Protein 7KWS (pdb70)

Foldseek 3Di:
DEEEQEDLDLQRLLVQLLPFVPVVYAYEYEYPDVVCQVCVQVLHNPFDADVSVVSSVVHGYHYDHDLLVRQVVHQEYEYDHEWFQDPVVLDIRDVSVVVVQVSCCVRPLNRQYEYAYQDAQCVVVVVCVVSVHPSYKYKYQDADRRNSNVCLQAPQATEIQAPDVSSVVVVVVSVVSHNHDPGHYDYHHNNVNSVCVLVVLLVLLLLQLVLLVLLLVCVVVVHDSLVVQVVVQVPVVNHDDSRWHFLADWDRDSLRSLSSVVVVVPDDPDDSSVVSNVSRVVSNLSVLVVVVVVVWQEEEEEEQPLDPSGLDNVGNSSVVNVVSNCVPPVRRQYEYQHVSDDDQDDPNHGYDPPVVCRLVVTQAYEYRADDDVCVVSVPRYDYSGNPNPD/DEEEEEDLDLQRVLVQLLLQVDPVYAYEYEYPDVVCQVCVVVLHRPLPFAPVNVSSVPGDYHYDNDLQVRLVPHQEYEYPDDWFCDDVPTRPVVVVVNQVSCVVNDQNRQYEYAYQGAQPPQVVVCVVSVHPSYKYKYQDADALCSNVCLQAPQATETQADDVSSVVVVVSSQVRHNHPPGHYYYHHNSVNSVVVLVVLLVLLLLQLVLLVLLVVCVVVVHDSLVVQVVVQVPVVNHDDSRWHFLGDWDDPSLRSLVSVVVVVPPDPDDSSNCSNVSRVVSNLSVLVVVCVVVWQEEEEEELAQDPSHSDNVGNSVVVNVVSNCVVPVRRQYEYQYVVDPDQADVNHGYDPPVVCRLVVTQAYEGRADDPVCPVVVPRYDYSGDPRD

Secondary structure (DSSP, 8-state):
-EEEEE--SHHHHHHHHHHHTSTTSEEEEE-S-HHHHHHHHTT--SS--HHHHHHHHH---EEES-HHHHHTT-SEEEE----EEETTTTEEE-HHHHHHHHHHHHHHTTSEEEE-S---TTHHHHHHHHHT---EEE----PPTTSHHHHHHS-S-EEES--SHHHHHHHHHHHHH---SS--EEE--HHHHHHHHHHHHHHHHHHHHHHHHHHHHHHHTT--HHHHHHHHHTSTTT-SSS----S---SSHHHHHHHHHHHHSTT-SS-HHHHHHHHHHHHHHHHHHHHHHT--SEEEEE-SSSSTT----TT-HHHHHHHHHHHH-TTSEEEEE-TT--SSEETTEEE---HHHHHHH-SEEE-SS--GGGGGGGGGEE---SS---/-EEEEE--SHHHHHHHHHHHSSTT-EEEEE-S-HHHHHHHHTT--SSS--TTTHHHH----EEES-HHHHHTT-SEEEE----EE----EE-HHHHHHHHHHHHH-TTSEEEE-S---TTHHHHHHHHHT---EEE----PPTTSHHHHHHS-S-EEES--SHHHHHHHHHHHTT-S--S--EEE--HHHHHHHHHHHHHHHHHHHHHHHHHHHHHHHHT--HHHHHHHHHTSTTT-SSS----S---SSSHHHHHHHHHHHTTTSS--HHHHHHHHHHHHHHHHHHHHHHT--SEEEEE-S-SSSS-S--TT-HHHHHHHHHHHH-TTSEEEEE-TT--SSEETTEEE---HHHHHHH-SEEE-SS--HHHHTTGGGEE---SS--

GO terms:
  GO:0051287 NAD binding (F, IDA)
  GO:0042802 identical protein binding (F, IDA)
  GO:0042803 protein homodimerization activity (F, IDA)
  GO:0003979 UDP-glucose 6-dehydrogenase activity (F, IDA)
  GO:0006065 UDP-glucuronate biosynthetic process (P, IDA)
  GO:0045227 capsule polysaccharide biosynthetic process (P, IC)

Nearest PDB structures (foldseek):
  7kws-assembly1_A  TM=1.003E+00  e=1.351E-76  Campylobacter jejuni subsp. jejuni NCTC 11168 = ATCC 700819
  7kws-assembly1_B  TM=9.957E-01  e=3.516E-68  Campylobacter jejuni subsp. jejuni NCTC 11168 = ATCC 700819
  3pjg-assembly1_A-2  TM=9.488E-01  e=8.859E-47  Klebsiella pneumoniae
  1dli-assembly1_A-2  TM=9.525E-01  e=2.454E-44  Streptococcus pyogenes
  3pid-assembly1_A  TM=8.915E-01  e=3.495E-45  Klebsiella pneumoniae subsp. pneumoniae NTUH-K2044

Organism: Campylobacter jejuni subsp. jejuni serotype O:2 (strain ATCC 700819 / NCTC 11168) (NCBI:txid192222)

Radius of gyration: 29.58 Å; Cα contacts (8 Å, |Δi|>4): 1508; chains: 2; bounding box: 58×86×64 Å

Sequence (777 aa):
MKIVIVGIGYVGLANAILFSKNNENEVVLLDIDENKIQSINNHKSPIKDKLIEKFFVQNKLHATSNIKEAYFNADFAVIATPTDYDEQLNFFDTRSIENVLKDIKNINSKINVIIKSTVPIGYTKTIKQKFNMSNIVFSPEFLREGSALYDSLYPSRIIIGDKSVLGKTIGDLFLKNIEKKNVDIFYMDSDEAESVKLFSNTYLAMRVGFFNEVDSYARKHNLNSADIIKGISADDRIGKYYNNPSFGYGGYCLPKDTKQLLANFYNIPNSLIKAIVETNEIRKKFITQLILEKKPNILGIYRLIMKQNSDNFRNSVIIDIIKYLQEYNSNIELIIYEPLVKEKKFLNIKVENDFNVFGAKVDLIIANRFDDKLKEIKDKVFSADVFYTDMKIVIVGIGYVGLANAILFSKNNENEVVLLDIDENKIQSINNHKSPIKDKLIEKFFVQSKLHATSNIKEAYFNADFAVIATPTDYDENFFDTRSIENVLKDIKNINSKINVIIKSTVPIGYTKTIKQKFNMSNIVFSPEFLREGSALYDSLYPSRIIIGDKSVLGKTIGDLFLKNIEKKNVDIFYMDSDEAESVKLFSNTYLAMRVGFFNEVDSYARKHNLNSADIIKGISADDRIGKYYNNPSFGYGGYCLPKDTKQLLANFYNIPNSLIKAIVETNEIRKKFITQLILEKKPNILGIYRLIMKQNSDNFRNSVIIDIIKYLQEYNSNIELIIYEPLVKEKKFLNIKVENDFNVFGAKVDLIIANRFDDKLKEIKDKVFSADVFYT

B-factor: mean 48.43, std 12.82, range [24.5, 94.55]

Structure (mmCIF, N/CA/C/O backbone):
data_7KWS
#
_entry.id   7KWS
#
_cell.length_a   43.790
_cell.length_b   148.780
_cell.length_c   62.340
_cell.angle_alpha   90.000
_cell.angle_beta   107.520
_cell.angle_gamma   90.000
#
_symmetry.space_group_name_H-M   'P 1 21 1'
#
loop_
_entity.id
_entity.type
_entity.pdbx_description
1 polymer 'UDP-glucose 6-dehydrogenase'
2 non-polymer "URIDINE-5'-DIPHOSPHATE-GLUCOSE"
3 non-polymer NICOTINAMIDE-ADENINE-DINUCLEOTIDE
4 water water
#
loop_
_atom_site.group_PDB
_atom_site.id
_atom_site.type_symbol
_atom_site.label_atom_id
_atom_site.label_alt_id
_atom_site.label_comp_id
_atom_site.label_asym_id
_atom_site.label_entity_id
_atom_site.label_seq_id
_atom_site.pdbx_PDB_ins_code
_atom_site.Cartn_x
_atom_site.Cartn_y
_atom_site.Cartn_z
_atom_site.occupancy
_atom_site.B_iso_or_equiv
_atom_site.auth_seq_id
_atom_site.auth_comp_id
_atom_site.auth_asym_id
_atom_site.auth_atom_id
_atom_site.pdbx_PDB_model_num
ATOM 1 N N . MET A 1 1 ? -5.443 -7.946 5.205 1.00 62.50 1 MET A N 1
ATOM 2 C CA . MET A 1 1 ? -6.659 -7.249 4.778 1.00 58.51 1 MET A CA 1
ATOM 3 C C . MET A 1 1 ? -6.416 -6.185 3.722 1.00 54.28 1 MET A C 1
ATOM 4 O O . MET A 1 1 ? -7.329 -5.819 2.981 1.00 56.78 1 MET A O 1
ATOM 9 N N . LYS A 1 2 ? -5.198 -5.662 3.661 1.00 51.13 2 LYS A N 1
ATOM 10 C CA . LYS A 1 2 ? -4.767 -4.856 2.523 1.00 53.20 2 LYS A CA 1
ATOM 11 C C . LYS A 1 2 ? -3.678 -5.610 1.769 1.00 50.63 2 LYS A C 1
ATOM 12 O O . LYS A 1 2 ? -2.595 -5.850 2.318 1.00 44.27 2 LYS A O 1
ATOM 18 N N . ILE A 1 3 ? -3.963 -5.948 0.509 1.00 46.54 3 ILE A N 1
ATOM 19 C CA . ILE A 1 3 ? -3.116 -6.799 -0.327 1.00 43.15 3 ILE A CA 1
ATOM 20 C C . ILE A 1 3 ? -2.660 -5.968 -1.513 1.00 40.58 3 ILE A C 1
ATOM 21 O O . ILE A 1 3 ? -3.499 -5.451 -2.263 1.00 41.55 3 ILE A O 1
ATOM 26 N N . VAL A 1 4 ? -1.349 -5.859 -1.707 1.00 39.36 4 VAL A N 1
ATOM 27 C CA . VAL A 1 4 ? -0.780 -5.185 -2.872 1.00 39.02 4 VAL A CA 1
ATOM 28 C C . VAL A 1 4 ? -0.393 -6.251 -3.894 1.00 46.30 4 VAL A C 1
ATOM 29 O O . VAL A 1 4 ? 0.289 -7.229 -3.557 1.00 38.63 4 VAL A O 1
ATOM 33 N N . ILE A 1 5 ? -0.851 -6.077 -5.135 1.00 43.28 5 ILE A N 1
ATOM 34 C CA . ILE A 1 5 ? -0.511 -6.953 -6.254 1.00 39.95 5 ILE A CA 1
ATOM 35 C C . ILE A 1 5 ? 0.388 -6.159 -7.182 1.00 41.96 5 ILE A C 1
ATOM 36 O O . ILE A 1 5 ? -0.022 -5.118 -7.712 1.00 45.27 5 ILE A O 1
ATOM 41 N N . VAL A 1 6 ? 1.612 -6.630 -7.372 1.00 35.82 6 VAL A N 1
ATOM 42 C CA . VAL A 1 6 ? 2.611 -5.902 -8.146 1.00 37.47 6 VAL A CA 1
ATOM 43 C C . VAL A 1 6 ? 2.741 -6.567 -9.517 1.00 44.81 6 VAL A C 1
ATOM 44 O O . VAL A 1 6 ? 3.158 -7.732 -9.621 1.00 38.99 6 VAL A O 1
ATOM 48 N N . GLY A 1 7 ? 2.370 -5.830 -10.568 1.00 44.35 7 GLY A N 1
ATOM 49 C CA . GLY A 1 7 ? 2.346 -6.375 -11.913 1.00 43.05 7 GLY A CA 1
ATOM 50 C C . GLY A 1 7 ? 0.926 -6.541 -12.410 1.00 43.91 7 GLY A C 1
ATOM 51 O O . GLY A 1 7 ? 0.210 -7.427 -11.947 1.00 44.03 7 GLY A O 1
ATOM 52 N N . ILE A 1 8 ? 0.485 -5.681 -13.323 1.00 45.89 8 ILE A N 1
ATOM 53 C CA . ILE A 1 8 ? -0.857 -5.836 -13.874 1.00 50.58 8 ILE A CA 1
ATOM 54 C C . ILE A 1 8 ? -0.748 -6.677 -15.140 1.00 54.01 8 ILE A C 1
ATOM 55 O O . ILE A 1 8 ? -0.930 -6.174 -16.255 1.00 50.34 8 ILE A O 1
ATOM 60 N N . GLY A 1 9 ? -0.424 -7.961 -14.977 1.00 47.67 9 GLY A N 1
ATOM 61 C CA . GLY A 1 9 ? -0.330 -8.864 -16.104 1.00 48.18 9 GLY A CA 1
ATOM 62 C C . GLY A 1 9 ? -1.364 -9.957 -15.986 1.00 46.72 9 GLY A C 1
ATOM 63 O O . GLY A 1 9 ? -2.352 -9.786 -15.269 1.00 47.10 9 GLY A O 1
ATOM 64 N N . TYR A 1 10 ? -1.153 -11.080 -16.679 1.00 46.05 10 TYR A N 1
ATOM 65 C CA . TYR A 1 10 ? -2.069 -12.209 -16.550 1.00 51.15 10 TYR A CA 1
ATOM 66 C C . TYR A 1 10 ? -2.105 -12.743 -15.120 1.00 47.05 10 TYR A C 1
ATOM 67 O O . TYR A 1 10 ? -3.180 -13.063 -14.596 1.00 49.80 10 TYR A O 1
ATOM 76 N N . VAL A 1 11 ? -0.945 -12.872 -14.475 1.00 49.36 11 VAL A N 1
ATOM 77 C CA . VAL A 1 11 ? -0.938 -13.413 -13.111 1.00 46.94 11 VAL A CA 1
ATOM 78 C C . VAL A 1 11 ? -1.417 -12.369 -12.114 1.00 43.83 11 VAL A C 1
ATOM 79 O O . VAL A 1 11 ? -2.234 -12.662 -11.238 1.00 45.14 11 VAL A O 1
ATOM 83 N N . GLY A 1 12 ? -0.934 -11.136 -12.239 1.00 41.37 12 GLY A N 1
ATOM 84 C CA . GLY A 1 12 ? -1.323 -10.112 -11.285 1.00 47.10 12 GLY A CA 1
ATOM 85 C C . GLY A 1 12 ? -2.818 -9.862 -11.285 1.00 48.61 12 GLY A C 1
ATOM 86 O O . GLY A 1 12 ? -3.468 -9.889 -10.237 1.00 42.00 12 GLY A O 1
ATOM 87 N N . LEU A 1 13 ? -3.386 -9.631 -12.473 1.00 49.14 13 LEU A N 1
ATOM 88 C CA . LEU A 1 13 ? -4.807 -9.315 -12.568 1.00 49.43 13 LEU A CA 1
ATOM 89 C C . LEU A 1 13 ? -5.660 -10.440 -12.011 1.00 47.63 13 LEU A C 1
ATOM 90 O O . LEU A 1 13 ? -6.613 -10.196 -11.260 1.00 50.14 13 LEU A O 1
ATOM 95 N N . ALA A 1 14 ? -5.326 -11.682 -12.353 1.00 43.82 14 ALA A N 1
ATOM 96 C CA . ALA A 1 14 ? -6.098 -12.813 -11.854 1.00 49.34 14 ALA A CA 1
ATOM 97 C C . ALA A 1 14 ? -6.070 -12.864 -10.331 1.00 45.31 14 ALA A C 1
ATOM 98 O O . ALA A 1 14 ? -7.105 -13.052 -9.685 1.00 46.44 14 ALA A O 1
ATOM 100 N N . ASN A 1 15 ? -4.889 -12.686 -9.742 1.00 43.94 15 ASN A N 1
ATOM 101 C CA . ASN A 1 15 ? -4.790 -12.691 -8.287 1.00 47.82 15 ASN A CA 1
ATOM 102 C C . ASN A 1 15 ? -5.505 -11.486 -7.680 1.00 47.04 15 ASN A C 1
ATOM 103 O O . ASN A 1 15 ? -6.204 -11.619 -6.670 1.00 46.59 15 ASN A O 1
ATOM 108 N N . ALA A 1 16 ? -5.363 -10.308 -8.301 1.00 44.76 16 ALA A N 1
ATOM 109 C CA . ALA A 1 16 ? -6.012 -9.109 -7.775 1.00 47.65 16 ALA A CA 1
ATOM 110 C C . ALA A 1 16 ? -7.523 -9.277 -7.710 1.00 50.59 16 ALA A C 1
ATOM 111 O O . ALA A 1 16 ? -8.151 -8.917 -6.710 1.00 51.68 16 ALA A O 1
ATOM 113 N N . ILE A 1 17 ? -8.125 -9.830 -8.762 1.00 52.94 17 ILE A N 1
ATOM 114 C CA . ILE A 1 17 ? -9.556 -10.103 -8.716 1.00 56.62 17 ILE A CA 1
ATOM 115 C C . ILE A 1 17 ? -9.861 -11.200 -7.703 1.00 53.60 17 ILE A C 1
ATOM 116 O O . ILE A 1 17 ? -10.840 -11.115 -6.950 1.00 54.36 17 ILE A O 1
ATOM 121 N N . LEU A 1 18 ? -9.044 -12.256 -7.683 1.00 50.54 18 LEU A N 1
ATOM 122 C CA . LEU A 1 18 ? -9.221 -13.319 -6.699 1.00 49.85 18 LEU A CA 1
ATOM 123 C C . LEU A 1 18 ? -9.394 -12.763 -5.289 1.00 53.39 18 LEU A C 1
ATOM 124 O O . LEU A 1 18 ? -10.232 -13.246 -4.520 1.00 53.36 18 LEU A O 1
ATOM 129 N N . PHE A 1 19 ? -8.633 -11.730 -4.940 1.00 46.90 19 PHE A N 1
ATOM 130 C CA . PHE A 1 19 ? -8.727 -11.175 -3.597 1.00 55.62 19 PHE A CA 1
ATOM 131 C C . PHE A 1 19 ? -9.782 -10.077 -3.445 1.00 58.90 19 PHE A C 1
ATOM 132 O O . PHE A 1 19 ? -10.308 -9.910 -2.344 1.00 59.25 19 PHE A O 1
ATOM 140 N N . SER A 1 20 ? -10.129 -9.323 -4.495 1.00 56.89 20 SER A N 1
ATOM 141 C CA . SER A 1 20 ? -11.047 -8.205 -4.290 1.00 58.56 20 SER A CA 1
ATOM 142 C C . SER A 1 20 ? -12.512 -8.608 -4.335 1.00 65.07 20 SER A C 1
ATOM 143 O O . SER A 1 20 ? -13.364 -7.829 -3.890 1.00 67.12 20 SER A O 1
ATOM 146 N N . LYS A 1 21 ? -12.830 -9.771 -4.916 1.00 65.43 21 LYS A N 1
ATOM 147 C CA . LYS A 1 21 ? -14.198 -10.271 -4.860 1.00 68.24 21 LYS A CA 1
ATOM 148 C C . LYS A 1 21 ? -14.692 -10.318 -3.424 1.00 67.50 21 LYS A C 1
ATOM 149 O O . LYS A 1 21 ? -15.890 -10.177 -3.158 1.00 73.42 21 LYS A O 1
ATOM 155 N N . ASN A 1 22 ? -13.782 -10.507 -2.488 1.00 66.00 22 ASN A N 1
ATOM 156 C CA . ASN A 1 22 ? -14.131 -10.618 -1.083 1.00 69.94 22 ASN A CA 1
ATOM 157 C C . ASN A 1 22 ? -14.032 -9.213 -0.505 1.00 72.12 22 ASN A C 1
ATOM 158 O O . ASN A 1 22 ? -12.936 -8.698 -0.261 1.00 69.90 22 ASN A O 1
ATOM 163 N N . ASN A 1 23 ? -15.194 -8.582 -0.313 1.00 73.87 23 ASN A N 1
ATOM 164 C CA . ASN A 1 23 ? -15.262 -7.148 -0.055 1.00 77.18 23 ASN A CA 1
ATOM 165 C C . ASN A 1 23 ? -14.617 -6.733 1.258 1.00 74.13 23 ASN A C 1
ATOM 166 O O . ASN A 1 23 ? -14.508 -5.529 1.510 1.00 74.31 23 ASN A O 1
ATOM 171 N N . GLU A 1 24 ? -14.185 -7.677 2.095 1.00 70.97 24 GLU A N 1
ATOM 172 C CA . GLU A 1 24 ? -13.434 -7.280 3.278 1.00 73.05 24 GLU A CA 1
ATOM 173 C C . GLU A 1 24 ? -11.954 -7.055 2.987 1.00 70.72 24 GLU A C 1
ATOM 174 O O . GLU A 1 24 ? -11.244 -6.534 3.854 1.00 71.97 24 GLU A O 1
ATOM 180 N N . ASN A 1 25 ? -11.470 -7.414 1.799 1.00 64.72 25 ASN A N 1
ATOM 181 C CA . ASN A 1 25 ? -10.097 -7.116 1.419 1.00 59.56 25 ASN A CA 1
ATOM 182 C C . ASN A 1 25 ? -10.024 -5.799 0.663 1.00 61.56 25 ASN A C 1
ATOM 183 O O . ASN A 1 25 ? -10.871 -5.508 -0.189 1.00 63.20 25 ASN A O 1
ATOM 188 N N . GLU A 1 26 ? -9.000 -5.006 0.971 1.00 57.35 26 GLU A N 1
ATOM 189 C CA . GLU A 1 26 ? -8.636 -3.852 0.159 1.00 55.42 26 GLU A CA 1
ATOM 190 C C . GLU A 1 26 ? -7.481 -4.254 -0.752 1.00 55.88 26 GLU A C 1
ATOM 191 O O . GLU A 1 26 ? -6.416 -4.655 -0.268 1.00 55.30 26 GLU A O 1
ATOM 197 N N . VAL A 1 27 ? -7.682 -4.133 -2.060 1.00 52.46 27 VAL A N 1
ATOM 198 C CA . VAL A 1 27 ? -6.764 -4.687 -3.046 1.00 50.75 27 VAL A CA 1
ATOM 199 C C . VAL A 1 27 ? -6.260 -3.565 -3.936 1.00 47.11 27 VAL A C 1
ATOM 200 O O . VAL A 1 27 ? -7.058 -2.853 -4.560 1.00 54.98 27 VAL A O 1
ATOM 204 N N . VAL A 1 28 ? -4.943 -3.417 -4.015 1.00 42.02 28 VAL A N 1
ATOM 205 C CA . VAL A 1 28 ? -4.323 -2.397 -4.848 1.00 51.36 28 VAL A CA 1
ATOM 206 C C . VAL A 1 28 ? -3.381 -3.079 -5.820 1.00 50.66 28 VAL A C 1
ATOM 207 O O . VAL A 1 28 ? -2.493 -3.830 -5.399 1.00 47.07 28 VAL A O 1
ATOM 211 N N . LEU A 1 29 ? -3.575 -2.808 -7.113 1.00 47.94 29 LEU A N 1
ATOM 212 C CA . LEU A 1 29 ? -2.641 -3.198 -8.155 1.00 48.65 29 LEU A CA 1
ATOM 213 C C . LEU A 1 29 ? -1.614 -2.094 -8.353 1.00 47.40 29 LEU A C 1
ATOM 214 O O . LEU A 1 29 ? -1.970 -0.918 -8.453 1.00 49.15 29 LEU A O 1
ATOM 219 N N . LEU A 1 30 ? -0.347 -2.478 -8.443 1.00 45.84 30 LEU A N 1
ATOM 220 C CA . LEU A 1 30 ? 0.755 -1.536 -8.550 1.00 41.82 30 LEU A CA 1
ATOM 221 C C . LEU A 1 30 ? 1.571 -1.888 -9.782 1.00 44.48 30 LEU A C 1
ATOM 222 O O . LEU A 1 30 ? 1.933 -3.053 -9.970 1.00 40.83 30 LEU A O 1
ATOM 227 N N . ASP A 1 31 ? 1.855 -0.887 -10.617 1.00 46.25 31 ASP A N 1
ATOM 228 C CA . ASP A 1 31 ? 2.519 -1.126 -11.891 1.00 47.44 31 ASP A CA 1
ATOM 229 C C . ASP A 1 31 ? 3.321 0.105 -12.284 1.00 47.28 31 ASP A C 1
ATOM 230 O O . ASP A 1 31 ? 3.140 1.196 -11.735 1.00 53.14 31 ASP A O 1
ATOM 235 N N . ILE A 1 32 ? 4.237 -0.094 -13.234 1.00 46.40 32 ILE A N 1
ATOM 236 C CA . ILE A 1 32 ? 5.000 1.013 -13.805 1.00 51.09 32 ILE A CA 1
ATOM 237 C C . ILE A 1 32 ? 4.376 1.526 -15.103 1.00 55.73 32 ILE A C 1
ATOM 238 O O . ILE A 1 32 ? 4.781 2.590 -15.600 1.00 55.53 32 ILE A O 1
ATOM 243 N N . ASP A 1 33 ? 3.385 0.818 -15.648 1.00 50.95 33 ASP A N 1
ATOM 244 C CA . ASP A 1 33 ? 2.766 1.130 -16.938 1.00 59.49 33 ASP A CA 1
ATOM 245 C C . ASP A 1 33 ? 1.476 1.911 -16.683 1.00 60.75 33 ASP A C 1
ATOM 246 O O . ASP A 1 33 ? 0.444 1.332 -16.333 1.00 60.62 33 ASP A O 1
ATOM 251 N N . GLU A 1 34 ? 1.537 3.235 -16.874 1.00 62.13 34 GLU A N 1
ATOM 252 C CA . GLU A 1 34 ? 0.384 4.084 -16.584 1.00 62.90 34 GLU A CA 1
ATOM 253 C C . GLU A 1 34 ? -0.814 3.752 -17.468 1.00 66.55 34 GLU A C 1
ATOM 254 O O . GLU A 1 34 ? -1.961 4.010 -17.078 1.00 64.71 34 GLU A O 1
ATOM 260 N N . ASN A 1 35 ? -0.575 3.182 -18.654 1.00 66.71 35 ASN A N 1
ATOM 261 C CA . ASN A 1 35 ? -1.680 2.755 -19.506 1.00 65.43 35 ASN A CA 1
ATOM 262 C C . ASN A 1 35 ? -2.507 1.676 -18.822 1.00 66.40 35 ASN A C 1
ATOM 263 O O . ASN A 1 35 ? -3.742 1.751 -18.780 1.00 65.79 35 ASN A O 1
ATOM 268 N N . LYS A 1 36 ? -1.835 0.661 -18.276 1.00 64.07 36 LYS A N 1
ATOM 269 C CA . LYS A 1 36 ? -2.550 -0.419 -17.608 1.00 64.88 36 LYS A CA 1
ATOM 270 C C . LYS A 1 36 ? -3.211 0.068 -16.321 1.00 59.23 36 LYS A C 1
ATOM 271 O O . LYS A 1 36 ? -4.321 -0.359 -15.982 1.00 59.98 36 LYS A O 1
ATOM 277 N N . ILE A 1 37 ? -2.553 0.969 -15.596 1.00 58.85 37 ILE A N 1
ATOM 278 C CA . ILE A 1 37 ? -3.171 1.543 -14.403 1.00 61.02 37 ILE A CA 1
ATOM 279 C C . ILE A 1 37 ? -4.437 2.301 -14.782 1.00 62.58 37 ILE A C 1
ATOM 280 O O . ILE A 1 37 ? -5.512 2.078 -14.207 1.00 59.87 37 ILE A O 1
ATOM 285 N N . GLN A 1 38 ? -4.331 3.184 -15.783 1.00 63.01 38 GLN A N 1
ATOM 286 C CA . GLN A 1 38 ? -5.492 3.906 -16.298 1.00 61.40 38 GLN A CA 1
ATOM 287 C C . GLN A 1 38 ? -6.645 2.963 -16.615 1.00 63.27 38 GLN A C 1
ATOM 288 O O . GLN A 1 38 ? -7.781 3.180 -16.179 1.00 66.25 38 GLN A O 1
ATOM 294 N N . SER A 1 39 ? -6.367 1.909 -17.383 1.00 63.29 39 SER A N 1
ATOM 295 C CA . SER A 1 39 ? -7.421 0.978 -17.772 1.00 66.37 39 SER A CA 1
ATOM 296 C C . SER A 1 39 ? -8.101 0.371 -16.551 1.00 66.43 39 SER A C 1
ATOM 297 O O . SER A 1 39 ? -9.334 0.344 -16.462 1.00 63.56 39 SER A O 1
ATOM 300 N N . ILE A 1 40 ? -7.306 -0.117 -15.591 1.00 67.03 40 ILE A N 1
ATOM 301 C CA . ILE A 1 40 ? -7.875 -0.729 -14.393 1.00 58.64 40 ILE A CA 1
ATOM 302 C C . ILE A 1 40 ? -8.769 0.264 -13.666 1.00 62.58 40 ILE A C 1
ATOM 303 O O . ILE A 1 40 ? -9.896 -0.056 -13.266 1.00 63.61 40 ILE A O 1
ATOM 308 N N . ASN A 1 41 ? -8.266 1.483 -13.469 1.00 58.62 41 ASN A N 1
ATOM 309 C CA . ASN A 1 41 ? -9.020 2.482 -12.726 1.00 64.74 41 ASN A CA 1
ATOM 310 C C . ASN A 1 41 ? -10.316 2.848 -13.431 1.00 68.61 41 ASN A C 1
ATOM 311 O O . ASN A 1 41 ? -11.319 3.136 -12.766 1.00 70.65 41 ASN A O 1
ATOM 316 N N . ASN A 1 42 ? -10.330 2.806 -14.765 1.00 64.81 42 ASN A N 1
ATOM 317 C CA . ASN A 1 42 ? -11.554 3.009 -15.529 1.00 69.60 42 ASN A CA 1
ATOM 318 C C . ASN A 1 42 ? -12.418 1.765 -15.590 1.00 70.88 42 ASN A C 1
ATOM 319 O O . ASN A 1 42 ? -13.277 1.676 -16.476 1.00 67.88 42 ASN A O 1
ATOM 324 N N . HIS A 1 43 ? -12.205 0.816 -14.676 1.00 66.13 43 HIS A N 1
ATOM 325 C CA . HIS A 1 43 ? -12.977 -0.424 -14.625 1.00 72.38 43 HIS A CA 1
ATOM 326 C C . HIS A 1 43 ? -12.913 -1.152 -15.960 1.00 70.82 43 HIS A C 1
ATOM 327 O O . HIS A 1 43 ? -13.908 -1.672 -16.465 1.00 74.70 43 HIS A O 1
ATOM 334 N N . LYS A 1 44 ? -11.712 -1.189 -16.523 1.00 72.73 44 LYS A N 1
ATOM 335 C CA . LYS A 1 44 ? -11.436 -1.726 -17.850 1.00 70.79 44 LYS A CA 1
ATOM 336 C C . LYS A 1 44 ? -10.360 -2.798 -17.728 1.00 69.31 44 LYS A C 1
ATOM 337 O O . LYS A 1 44 ? -9.205 -2.484 -17.422 1.00 67.77 44 LYS A O 1
ATOM 343 N N . SER A 1 45 ? -10.726 -4.048 -17.985 1.00 71.36 45 SER A N 1
ATOM 344 C CA . SER A 1 45 ? -9.754 -5.136 -18.003 1.00 68.81 45 SER A CA 1
ATOM 345 C C . SER A 1 45 ? -8.772 -4.954 -19.154 1.00 72.41 45 SER A C 1
ATOM 346 O O . SER A 1 45 ? -9.175 -5.082 -20.320 1.00 71.60 45 SER A O 1
ATOM 349 N N . PRO A 1 46 ? -7.491 -4.674 -18.891 1.00 71.98 46 PRO A N 1
ATOM 350 C CA . PRO A 1 46 ? -6.546 -4.450 -19.994 1.00 68.07 46 PRO A CA 1
ATOM 351 C C . PRO A 1 46 ? -6.243 -5.701 -20.783 1.00 70.46 46 PRO A C 1
ATOM 352 O O . PRO A 1 46 ? -5.525 -5.611 -21.786 1.00 71.12 46 PRO A O 1
ATOM 356 N N . ILE A 1 47 ? -6.749 -6.859 -20.352 1.00 71.01 47 ILE A N 1
ATOM 357 C CA . ILE A 1 47 ? -6.605 -8.126 -21.052 1.00 75.33 47 ILE A CA 1
ATOM 358 C C . ILE A 1 47 ? -8.000 -8.747 -21.162 1.00 78.02 47 ILE A C 1
ATOM 359 O O . ILE A 1 47 ? -8.979 -8.220 -20.633 1.00 76.30 47 ILE A O 1
ATOM 364 N N . LYS A 1 48 ? -8.091 -9.869 -21.878 1.00 79.28 48 LYS A N 1
ATOM 365 C CA . LYS A 1 48 ? -9.349 -10.575 -22.078 1.00 76.92 48 LYS A CA 1
ATOM 366 C C . LYS A 1 48 ? -9.295 -11.950 -21.424 1.00 81.92 48 LYS A C 1
ATOM 367 O O . LYS A 1 48 ? -8.349 -12.718 -21.640 1.00 79.77 48 LYS A O 1
ATOM 373 N N . ASP A 1 49 ? -10.323 -12.247 -20.630 1.00 83.20 49 ASP A N 1
ATOM 374 C CA . ASP A 1 49 ? -10.476 -13.510 -19.918 1.00 78.55 49 ASP A CA 1
ATOM 375 C C . ASP A 1 49 ? -11.952 -13.636 -19.573 1.00 81.35 49 ASP A C 1
ATOM 376 O O . ASP A 1 49 ? -12.544 -12.687 -19.048 1.00 80.80 49 ASP A O 1
ATOM 381 N N . LYS A 1 50 ? -12.541 -14.796 -19.878 1.00 82.28 50 LYS A N 1
ATOM 382 C CA . LYS A 1 50 ? -13.983 -14.983 -19.730 1.00 82.57 50 LYS A CA 1
ATOM 383 C C . LYS A 1 50 ? -14.460 -14.620 -18.324 1.00 80.82 50 LYS A C 1
ATOM 384 O O . LYS A 1 50 ? -15.294 -13.725 -18.146 1.00 79.41 50 LYS A O 1
ATOM 390 N N . LEU A 1 51 ? -13.926 -15.300 -17.304 1.00 76.25 51 LEU A N 1
ATOM 391 C CA . LEU A 1 51 ? -14.366 -15.027 -15.938 1.00 77.02 51 LEU A CA 1
ATOM 392 C C . LEU A 1 51 ? -13.896 -13.661 -15.451 1.00 78.02 51 LEU A C 1
ATOM 393 O O . LEU A 1 51 ? -14.566 -13.040 -14.616 1.00 80.47 51 LEU A O 1
ATOM 398 N N . ILE A 1 52 ? -12.756 -13.175 -15.954 1.00 78.20 52 ILE A N 1
ATOM 399 C CA . ILE A 1 52 ? -12.287 -11.845 -15.574 1.00 77.77 52 ILE A CA 1
ATOM 400 C C . ILE A 1 52 ? -13.236 -10.777 -16.095 1.00 78.67 52 ILE A C 1
ATOM 401 O O . ILE A 1 52 ? -13.567 -9.820 -15.384 1.00 80.58 52 ILE A O 1
ATOM 406 N N . GLU A 1 53 ? -13.667 -10.905 -17.352 1.00 78.90 53 GLU A N 1
ATOM 407 C CA . GLU A 1 53 ? -14.614 -9.942 -17.902 1.00 80.61 53 GLU A CA 1
ATOM 408 C C . GLU A 1 53 ? -15.921 -9.974 -17.126 1.00 79.24 53 GLU A C 1
ATOM 409 O O . GLU A 1 53 ? -16.489 -8.923 -16.809 1.00 76.36 53 GLU A O 1
ATOM 415 N N . LYS A 1 54 ? -16.392 -11.179 -16.787 1.00 79.52 54 LYS A N 1
ATOM 416 C CA . LYS A 1 54 ? -17.624 -11.320 -16.017 1.00 80.88 54 LYS A CA 1
ATOM 417 C C . LYS A 1 54 ? -17.512 -10.635 -14.656 1.00 81.68 54 LYS A C 1
ATOM 418 O O . LYS A 1 54 ? -18.465 -9.993 -14.199 1.00 82.93 54 LYS A O 1
ATOM 424 N N . PHE A 1 55 ? -16.353 -10.745 -13.997 1.00 77.61 55 PHE A N 1
ATOM 425 C CA . PHE A 1 55 ? -16.164 -10.036 -12.733 1.00 81.83 55 PHE A CA 1
ATOM 426 C C . PHE A 1 55 ? -16.297 -8.528 -12.925 1.00 78.80 55 PHE A C 1
ATOM 427 O O . PHE A 1 55 ? -17.077 -7.872 -12.226 1.00 79.11 55 PHE A O 1
ATOM 435 N N . PHE A 1 56 ? -15.517 -7.960 -13.853 1.00 77.32 56 PHE A N 1
ATOM 436 C CA . PHE A 1 56 ? -15.652 -6.544 -14.187 1.00 78.96 56 PHE A CA 1
ATOM 437 C C . PHE A 1 56 ? -17.092 -6.199 -14.534 1.00 82.42 56 PHE A C 1
ATOM 438 O O . PHE A 1 56 ? -17.584 -5.115 -14.196 1.00 82.44 56 PHE A O 1
ATOM 446 N N . VAL A 1 57 ? -17.774 -7.108 -15.234 1.00 84.37 57 VAL A N 1
ATOM 447 C CA . VAL A 1 57 ? -19.202 -6.948 -15.493 1.00 83.58 57 VAL A CA 1
ATOM 448 C C . VAL A 1 57 ? -19.962 -6.847 -14.174 1.00 84.05 57 VAL A C 1
ATOM 449 O O . VAL A 1 57 ? -20.584 -5.820 -13.878 1.00 84.87 57 VAL A O 1
ATOM 453 N N . GLN A 1 58 ? -19.873 -7.885 -13.336 1.00 81.95 58 GLN A N 1
ATOM 454 C CA . GLN A 1 58 ? -20.740 -7.973 -12.160 1.00 82.72 58 GLN A CA 1
ATOM 455 C C . GLN A 1 58 ? -20.594 -6.754 -11.245 1.00 84.62 58 GLN A C 1
ATOM 456 O O . GLN A 1 58 ? -21.595 -6.152 -10.836 1.00 85.27 58 GLN A O 1
ATOM 462 N N . ASN A 1 59 ? -19.361 -6.363 -10.922 1.00 84.30 59 ASN A N 1
ATOM 463 C CA . ASN A 1 59 ? -19.139 -5.143 -10.132 1.00 85.87 59 ASN A CA 1
ATOM 464 C C . ASN A 1 59 ? -17.741 -4.549 -10.326 1.00 84.34 59 ASN A C 1
ATOM 465 O O . ASN A 1 59 ? -17.513 -3.369 -10.035 1.00 80.22 59 ASN A O 1
ATOM 470 N N . LYS A 1 62 ? -14.448 -2.286 -5.017 1.00 77.82 62 LYS A N 1
ATOM 471 C CA . LYS A 1 62 ? -13.572 -3.252 -5.671 1.00 75.18 62 LYS A CA 1
ATOM 472 C C . LYS A 1 62 ? -12.133 -2.724 -5.820 1.00 77.55 62 LYS A C 1
ATOM 473 O O . LYS A 1 62 ? -11.673 -1.885 -5.036 1.00 74.41 62 LYS A O 1
ATOM 479 N N . LEU A 1 63 ? -11.434 -3.218 -6.838 1.00 73.73 63 LEU A N 1
ATOM 480 C CA . LEU A 1 63 ? -10.004 -2.995 -6.998 1.00 72.25 63 LEU A CA 1
ATOM 481 C C . LEU A 1 63 ? -9.686 -1.585 -7.494 1.00 68.30 63 LEU A C 1
ATOM 482 O O . LEU A 1 63 ? -10.504 -0.910 -8.125 1.00 72.09 63 LEU A O 1
ATOM 487 N N . HIS A 1 64 ? -8.450 -1.167 -7.218 1.00 61.11 64 HIS A N 1
ATOM 488 C CA . HIS A 1 64 ? -7.914 0.132 -7.590 1.00 60.54 64 HIS A CA 1
ATOM 489 C C . HIS A 1 64 ? -6.444 -0.044 -7.953 1.00 56.64 64 HIS A C 1
ATOM 490 O O . HIS A 1 64 ? -5.784 -0.951 -7.450 1.00 54.35 64 HIS A O 1
ATOM 497 N N . ALA A 1 65 ? -5.927 0.797 -8.851 1.00 54.95 65 ALA A N 1
ATOM 498 C CA . ALA A 1 65 ? -4.545 0.638 -9.289 1.00 53.00 65 ALA A CA 1
ATOM 499 C C . ALA A 1 65 ? -3.788 1.955 -9.213 1.00 51.52 65 ALA A C 1
ATOM 500 O O . ALA A 1 65 ? -4.381 3.033 -9.205 1.00 54.29 65 ALA A O 1
ATOM 502 N N . THR A 1 66 ? -2.456 1.853 -9.164 1.00 51.39 66 THR A N 1
ATOM 503 C CA . THR A 1 66 ? -1.594 3.025 -9.047 1.00 46.18 66 THR A CA 1
ATOM 504 C C . THR A 1 66 ? -0.150 2.678 -9.376 1.00 46.71 66 THR A C 1
ATOM 505 O O . THR A 1 66 ? 0.223 1.512 -9.517 1.00 49.11 66 THR A O 1
ATOM 509 N N . SER A 1 67 ? 0.662 3.729 -9.485 1.00 44.61 67 SER A N 1
ATOM 510 C CA . SER A 1 67 ? 2.101 3.613 -9.642 1.00 49.42 67 SER A CA 1
ATOM 511 C C . SER A 1 67 ? 2.868 4.202 -8.468 1.00 50.29 67 SER A C 1
ATOM 512 O O . SER A 1 67 ? 4.106 4.223 -8.503 1.00 51.51 67 SER A O 1
ATOM 515 N N . ASN A 1 68 ? 2.179 4.694 -7.440 1.00 51.26 68 ASN A N 1
ATOM 516 C CA . ASN A 1 68 ? 2.824 5.307 -6.280 1.00 53.96 68 ASN A CA 1
ATOM 517 C C . ASN A 1 68 ? 3.102 4.227 -5.230 1.00 49.09 68 ASN A C 1
ATOM 518 O O . ASN A 1 68 ? 2.170 3.684 -4.623 1.00 47.37 68 ASN A O 1
ATOM 523 N N . ILE A 1 69 ? 4.384 3.931 -4.999 1.00 47.07 69 ILE A N 1
ATOM 524 C CA . ILE A 1 69 ? 4.727 2.804 -4.132 1.00 51.15 69 ILE A CA 1
ATOM 525 C C . ILE A 1 69 ? 4.391 3.113 -2.675 1.00 52.03 69 ILE A C 1
ATOM 526 O O . ILE A 1 69 ? 3.910 2.241 -1.939 1.00 49.25 69 ILE A O 1
ATOM 531 N N . LYS A 1 70 ? 4.635 4.352 -2.232 1.00 54.42 70 LYS A N 1
ATOM 532 C CA . LYS A 1 70 ? 4.286 4.727 -0.863 1.00 46.54 70 LYS A CA 1
ATOM 533 C C . LYS A 1 70 ? 2.791 4.567 -0.612 1.00 49.97 70 LYS A C 1
ATOM 534 O O . LYS A 1 70 ? 2.379 4.091 0.449 1.00 51.66 70 LYS A O 1
ATOM 540 N N . GLU A 1 71 ? 1.963 4.936 -1.588 1.00 51.84 71 GLU A N 1
ATOM 541 C CA . GLU A 1 71 ? 0.519 4.768 -1.444 1.00 54.25 71 GLU A CA 1
ATOM 542 C C . GLU A 1 71 ? 0.131 3.294 -1.400 1.00 47.67 71 GLU A C 1
ATOM 543 O O . GLU A 1 71 ? -0.669 2.873 -0.556 1.00 51.45 71 GLU A O 1
ATOM 549 N N . ALA A 1 72 ? 0.659 2.495 -2.323 1.00 46.46 72 ALA A N 1
ATOM 550 C CA . ALA A 1 72 ? 0.275 1.090 -2.351 1.00 49.34 72 ALA A CA 1
ATOM 551 C C . ALA A 1 72 ? 0.711 0.382 -1.067 1.00 46.57 72 ALA A C 1
ATOM 552 O O . ALA A 1 72 ? -0.106 -0.259 -0.395 1.00 43.88 72 ALA A O 1
ATOM 554 N N . TYR A 1 73 ? 1.984 0.543 -0.679 1.00 44.67 73 TYR A N 1
ATOM 555 C CA . TYR A 1 73 ? 2.578 -0.265 0.390 1.00 44.25 73 TYR A CA 1
ATOM 556 C C . TYR A 1 73 ? 2.212 0.203 1.788 1.00 48.69 73 TYR A C 1
ATOM 557 O O . TYR A 1 73 ? 2.347 -0.576 2.744 1.00 46.71 73 TYR A O 1
ATOM 566 N N . PHE A 1 74 ? 1.790 1.453 1.937 1.00 49.58 74 PHE A N 1
ATOM 567 C CA . PHE A 1 74 ? 1.415 1.958 3.249 1.00 48.34 74 PHE A CA 1
ATOM 568 C C . PHE A 1 74 ? 0.313 1.097 3.836 1.00 50.09 74 PHE A C 1
ATOM 569 O O . PHE A 1 74 ? -0.727 0.890 3.203 1.00 49.51 74 PHE A O 1
ATOM 577 N N . ASN A 1 75 ? 0.569 0.558 5.031 1.00 52.79 75 ASN A N 1
ATOM 578 C CA . ASN A 1 75 ? -0.380 -0.268 5.773 1.00 51.17 75 ASN A CA 1
ATOM 579 C C . ASN A 1 75 ? -0.766 -1.553 5.026 1.00 49.98 75 ASN A C 1
ATOM 580 O O . ASN A 1 75 ? -1.799 -2.169 5.325 1.00 46.36 75 ASN A O 1
ATOM 585 N N . ALA A 1 76 ? 0.049 -2.000 4.073 1.00 47.77 76 ALA A N 1
ATOM 586 C CA . ALA A 1 76 ? -0.218 -3.272 3.398 1.00 47.85 76 ALA A CA 1
ATOM 587 C C . ALA A 1 76 ? 0.137 -4.452 4.296 1.00 44.58 76 ALA A C 1
ATOM 588 O O . ALA A 1 76 ? 1.221 -4.488 4.883 1.00 44.19 76 ALA A O 1
ATOM 590 N N . ASP A 1 77 ? -0.774 -5.424 4.393 1.00 47.64 77 ASP A N 1
ATOM 591 C CA . ASP A 1 77 ? -0.470 -6.669 5.098 1.00 44.80 77 ASP A CA 1
ATOM 592 C C . ASP A 1 77 ? 0.279 -7.652 4.199 1.00 46.34 77 ASP A C 1
ATOM 593 O O . ASP A 1 77 ? 1.191 -8.349 4.662 1.00 41.37 77 ASP A O 1
ATOM 598 N N . PHE A 1 78 ? -0.087 -7.714 2.911 1.00 43.16 78 PHE A N 1
ATOM 599 C CA . PHE A 1 78 ? 0.515 -8.621 1.945 1.00 39.47 78 PHE A CA 1
ATOM 600 C C . PHE A 1 78 ? 0.868 -7.891 0.653 1.00 41.71 78 PHE A C 1
ATOM 601 O O . PHE A 1 78 ? 0.150 -6.983 0.227 1.00 41.08 78 PHE A O 1
ATOM 609 N N . ALA A 1 79 ? 1.979 -8.305 0.041 1.00 40.18 79 ALA A N 1
ATOM 610 C CA . ALA A 1 79 ? 2.367 -7.931 -1.309 1.00 36.93 79 ALA A CA 1
ATOM 611 C C . ALA A 1 79 ? 2.590 -9.202 -2.114 1.00 40.42 79 ALA A C 1
ATOM 612 O O . ALA A 1 79 ? 3.335 -10.090 -1.685 1.00 41.64 79 ALA A O 1
ATOM 614 N N . VAL A 1 80 ? 1.928 -9.300 -3.265 1.00 40.79 80 VAL A N 1
ATOM 615 C CA . VAL A 1 80 ? 2.097 -10.408 -4.199 1.00 36.92 80 VAL A CA 1
ATOM 616 C C . VAL A 1 80 ? 2.895 -9.893 -5.387 1.00 38.73 80 VAL A C 1
ATOM 617 O O . VAL A 1 80 ? 2.456 -8.966 -6.074 1.00 39.50 80 VAL A O 1
ATOM 621 N N . ILE A 1 81 ? 4.063 -10.479 -5.626 1.00 33.51 81 ILE A N 1
ATOM 622 C CA . ILE A 1 81 ? 4.944 -10.048 -6.705 1.00 35.38 81 ILE A CA 1
ATOM 623 C C . ILE A 1 81 ? 4.603 -10.876 -7.947 1.00 39.81 81 ILE A C 1
ATOM 624 O O . ILE A 1 81 ? 4.755 -12.108 -7.958 1.00 35.68 81 ILE A O 1
ATOM 629 N N . ALA A 1 82 ? 4.093 -10.198 -8.980 1.00 39.98 82 ALA A N 1
ATOM 630 C CA . ALA A 1 82 ? 3.752 -10.810 -10.262 1.00 41.90 82 ALA A CA 1
ATOM 631 C C . ALA A 1 82 ? 4.450 -10.098 -11.404 1.00 42.34 82 ALA A C 1
ATOM 632 O O . ALA A 1 82 ? 3.896 -9.965 -12.488 1.00 44.81 82 ALA A O 1
ATOM 634 N N . THR A 1 83 ? 5.647 -9.606 -11.170 1.00 43.47 83 THR A N 1
ATOM 635 C CA . THR A 1 83 ? 6.367 -8.902 -12.210 1.00 43.45 83 THR A CA 1
ATOM 636 C C . THR A 1 83 ? 6.996 -9.908 -13.167 1.00 43.75 83 THR A C 1
ATOM 637 O O . THR A 1 83 ? 7.001 -11.116 -12.904 1.00 44.29 83 THR A O 1
ATOM 641 N N . PRO A 1 84 ? 7.518 -9.461 -14.312 1.00 43.16 84 PRO A N 1
ATOM 642 C CA . PRO A 1 84 ? 7.996 -10.433 -15.299 1.00 46.98 84 PRO A CA 1
ATOM 643 C C . PRO A 1 84 ? 9.370 -10.962 -14.946 1.00 46.03 84 PRO A C 1
ATOM 644 O O . PRO A 1 84 ? 10.266 -10.220 -14.533 1.00 45.09 84 PRO A O 1
ATOM 648 N N . THR A 1 85 ? 9.527 -12.264 -15.125 1.00 43.14 85 THR A N 1
ATOM 649 C CA . THR A 1 85 ? 10.828 -12.905 -15.110 1.00 45.96 85 THR A CA 1
ATOM 650 C C . THR A 1 85 ? 11.070 -13.442 -16.505 1.00 53.10 85 THR A C 1
ATOM 651 O O . THR A 1 85 ? 10.186 -14.068 -17.096 1.00 55.57 85 THR A O 1
ATOM 655 N N . ASP A 1 86 ? 12.235 -13.152 -17.050 1.00 53.35 86 ASP A N 1
ATOM 656 C CA . ASP A 1 86 ? 12.555 -13.567 -18.401 1.00 55.86 86 ASP A CA 1
ATOM 657 C C . ASP A 1 86 ? 13.802 -14.430 -18.372 1.00 54.17 86 ASP A C 1
ATOM 658 O O . ASP A 1 86 ? 14.671 -14.268 -17.510 1.00 49.61 86 ASP A O 1
ATOM 663 N N . TYR A 1 87 ? 13.862 -15.380 -19.292 1.00 50.64 87 TYR A N 1
ATOM 664 C CA . TYR A 1 87 ? 15.128 -15.992 -19.648 1.00 57.97 87 TYR A CA 1
ATOM 665 C C . TYR A 1 87 ? 15.646 -15.230 -20.855 1.00 59.29 87 TYR A C 1
ATOM 666 O O . TYR A 1 87 ? 14.941 -15.117 -21.861 1.00 59.31 87 TYR A O 1
ATOM 675 N N . ASP A 1 88 ? 16.844 -14.668 -20.749 1.00 64.88 88 ASP A N 1
ATOM 676 C CA . ASP A 1 88 ? 17.446 -13.990 -21.888 1.00 70.62 88 ASP A CA 1
ATOM 677 C C . ASP A 1 88 ? 18.601 -14.832 -22.406 1.00 72.83 88 ASP A C 1
ATOM 678 O O . ASP A 1 88 ? 19.541 -15.142 -21.659 1.00 72.00 88 ASP A O 1
ATOM 683 N N . GLU A 1 89 ? 18.500 -15.207 -23.685 1.00 76.67 89 GLU A N 1
ATOM 684 C CA . GLU A 1 89 ? 19.462 -16.102 -24.322 1.00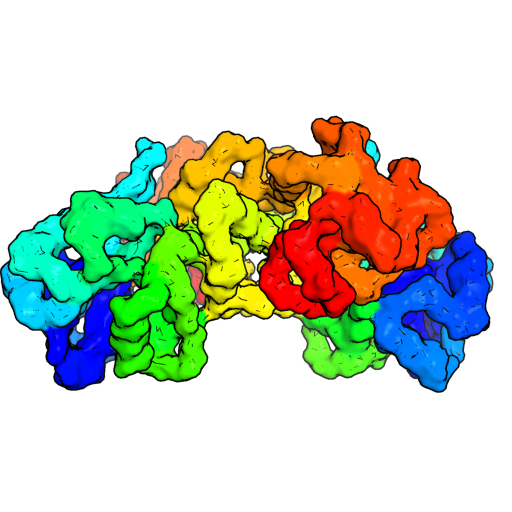 80.39 89 GLU A CA 1
ATOM 685 C C . GLU A 1 89 ? 20.880 -15.580 -24.174 1.00 79.79 89 GLU A C 1
ATOM 686 O O . GLU A 1 89 ? 21.803 -16.329 -23.830 1.00 80.36 89 GLU A O 1
ATOM 692 N N . GLN A 1 90 ? 21.074 -14.298 -24.456 1.00 80.50 90 GLN A N 1
ATOM 693 C CA . GLN A 1 90 ? 22.352 -13.677 -24.174 1.00 79.08 90 GLN A CA 1
ATOM 694 C C . GLN A 1 90 ? 22.596 -13.750 -22.679 1.00 76.47 90 GLN A C 1
ATOM 695 O O . GLN A 1 90 ? 21.789 -13.249 -21.889 1.00 79.18 90 GLN A O 1
ATOM 701 N N . LEU A 1 91 ? 23.677 -14.430 -22.306 1.00 75.40 91 LEU A N 1
ATOM 702 C CA . LEU A 1 91 ? 24.217 -14.626 -20.963 1.00 74.90 91 LEU A CA 1
ATOM 703 C C . LEU A 1 91 ? 23.564 -15.844 -20.301 1.00 77.20 91 LEU A C 1
ATOM 704 O O . LEU A 1 91 ? 23.888 -16.151 -19.143 1.00 74.16 91 LEU A O 1
ATOM 709 N N . ASN A 1 92 ? 22.648 -16.536 -20.991 1.00 76.03 92 ASN A N 1
ATOM 710 C CA . ASN A 1 92 ? 22.102 -17.832 -20.561 1.00 74.75 92 ASN A CA 1
ATOM 711 C C . ASN A 1 92 ? 21.498 -17.772 -19.162 1.00 74.63 92 ASN A C 1
ATOM 712 O O . ASN A 1 92 ? 21.442 -18.780 -18.446 1.00 69.72 92 ASN A O 1
ATOM 717 N N . PHE A 1 93 ? 21.028 -16.595 -18.768 1.00 71.02 93 PHE A N 1
ATOM 718 C CA . PHE A 1 93 ? 20.547 -16.382 -17.416 1.00 70.82 93 PHE A CA 1
ATOM 719 C C . PHE A 1 93 ? 19.064 -16.036 -17.407 1.00 63.52 93 PHE A C 1
ATOM 720 O O . PHE A 1 93 ? 18.509 -15.517 -18.378 1.00 64.73 93 PHE A O 1
ATOM 728 N N . PHE A 1 94 ? 18.437 -16.350 -16.282 1.00 61.14 94 PHE A N 1
ATOM 729 C CA . PHE A 1 94 ? 17.082 -15.929 -15.981 1.00 55.60 94 PHE A CA 1
ATOM 730 C C . PHE A 1 94 ? 17.149 -14.520 -15.396 1.00 53.62 94 PHE A C 1
ATOM 731 O O . PHE A 1 94 ? 18.045 -14.215 -14.611 1.00 52.57 94 PHE A O 1
ATOM 739 N N . ASP A 1 95 ? 16.218 -13.657 -15.785 1.00 53.15 95 ASP A N 1
ATOM 740 C CA . ASP A 1 95 ? 16.243 -12.252 -15.384 1.00 49.48 95 ASP A CA 1
ATOM 741 C C . ASP A 1 95 ? 15.251 -12.018 -14.251 1.00 44.23 95 ASP A C 1
ATOM 742 O O . ASP A 1 95 ? 14.039 -12.153 -14.452 1.00 44.36 95 ASP A O 1
ATOM 747 N N . THR A 1 96 ? 15.760 -11.632 -13.074 1.00 43.78 96 THR A N 1
ATOM 748 C CA . THR A 1 96 ? 14.922 -11.412 -11.898 1.00 40.85 96 THR A CA 1
ATOM 749 C C . THR A 1 96 ? 14.968 -9.980 -11.383 1.00 44.75 96 THR A C 1
ATOM 750 O O . THR A 1 96 ? 14.506 -9.721 -10.262 1.00 39.28 96 THR A O 1
ATOM 754 N N . ARG A 1 97 ? 15.484 -9.041 -12.178 1.00 45.48 97 ARG A N 1
ATOM 755 C CA . ARG A 1 97 ? 15.581 -7.648 -11.747 1.00 42.49 97 ARG A CA 1
ATOM 756 C C . ARG A 1 97 ? 14.257 -7.102 -11.237 1.00 42.73 97 ARG A C 1
ATOM 757 O O . ARG A 1 97 ? 14.224 -6.361 -10.248 1.00 45.45 97 ARG A O 1
ATOM 765 N N . SER A 1 98 ? 13.163 -7.376 -11.952 1.00 41.27 98 SER A N 1
ATOM 766 C CA . SER A 1 98 ? 11.883 -6.803 -11.547 1.00 41.51 98 SER A CA 1
ATOM 767 C C . SER A 1 98 ? 11.552 -7.173 -10.103 1.00 41.52 98 SER A C 1
ATOM 768 O O . SER A 1 98 ? 11.117 -6.318 -9.318 1.00 44.99 98 SER A O 1
ATOM 771 N N . ILE A 1 99 ? 11.801 -8.427 -9.722 1.00 41.49 99 ILE A N 1
ATOM 772 C CA . ILE A 1 99 ? 11.524 -8.865 -8.354 1.00 38.35 99 ILE A CA 1
ATOM 773 C C . ILE A 1 99 ? 12.404 -8.117 -7.365 1.00 39.85 99 ILE A C 1
ATOM 774 O O . ILE A 1 99 ? 11.945 -7.687 -6.296 1.00 39.91 99 ILE A O 1
ATOM 779 N N . GLU A 1 100 ? 13.680 -7.941 -7.711 1.00 41.02 100 GLU A N 1
ATOM 780 C CA . GLU A 1 100 ? 14.597 -7.214 -6.844 1.00 40.16 100 GLU A CA 1
ATOM 781 C C . GLU A 1 100 ? 14.264 -5.730 -6.775 1.00 41.21 100 GLU A C 1
ATOM 782 O O . GLU A 1 100 ? 14.392 -5.121 -5.709 1.00 38.83 100 GLU A O 1
ATOM 788 N N . ASN A 1 101 ? 13.832 -5.120 -7.882 1.00 38.03 101 ASN A N 1
ATOM 789 C CA . ASN A 1 101 ? 13.408 -3.727 -7.784 1.00 43.42 101 ASN A CA 1
ATOM 790 C C . ASN A 1 101 ? 12.223 -3.598 -6.839 1.00 40.63 101 ASN A C 1
ATOM 791 O O . ASN A 1 101 ? 12.123 -2.629 -6.082 1.00 40.17 101 ASN A O 1
ATOM 796 N N . VAL A 1 102 ? 11.337 -4.587 -6.833 1.00 41.68 102 VAL A N 1
ATOM 797 C CA . VAL A 1 102 ? 10.149 -4.493 -5.996 1.00 39.06 102 VAL A CA 1
ATOM 798 C C . VAL A 1 102 ? 10.497 -4.751 -4.529 1.00 43.03 102 VAL A C 1
ATOM 799 O O . VAL A 1 102 ? 9.971 -4.086 -3.624 1.00 38.80 102 VAL A O 1
ATOM 803 N N . LEU A 1 103 ? 11.384 -5.718 -4.267 1.00 39.45 103 LEU A N 1
ATOM 804 C CA . LEU A 1 103 ? 11.796 -5.972 -2.889 1.00 41.55 103 LEU A CA 1
ATOM 805 C C . LEU A 1 103 ? 12.511 -4.763 -2.297 1.00 44.17 103 LEU A C 1
ATOM 806 O O . LEU A 1 103 ? 12.358 -4.485 -1.103 1.00 42.20 103 LEU A O 1
ATOM 811 N N . LYS A 1 104 ? 13.276 -4.032 -3.119 1.00 43.73 104 LYS A N 1
ATOM 812 C CA . LYS A 1 104 ? 13.932 -2.815 -2.655 1.00 45.96 104 LYS A CA 1
ATOM 813 C C . LYS A 1 104 ? 12.911 -1.763 -2.241 1.00 47.22 104 LYS A C 1
ATOM 814 O O . LYS A 1 104 ? 13.068 -1.104 -1.206 1.00 49.03 104 LYS A O 1
ATOM 820 N N . ASP A 1 105 ? 11.869 -1.568 -3.052 1.00 42.97 105 ASP A N 1
ATOM 821 C CA . ASP A 1 105 ? 10.807 -0.643 -2.662 1.00 46.82 105 ASP A CA 1
ATOM 822 C C . ASP A 1 105 ? 10.157 -1.081 -1.357 1.00 46.33 105 ASP A C 1
ATOM 823 O O . ASP A 1 105 ? 9.967 -0.271 -0.442 1.00 45.03 105 ASP A O 1
ATOM 828 N N . ILE A 1 106 ? 9.820 -2.370 -1.255 1.00 45.84 106 ILE A N 1
ATOM 829 C CA . ILE A 1 106 ? 9.223 -2.920 -0.038 1.00 41.01 106 ILE A CA 1
ATOM 830 C C . ILE A 1 106 ? 10.144 -2.714 1.156 1.00 49.73 106 ILE A C 1
ATOM 831 O O . ILE A 1 106 ? 9.706 -2.301 2.241 1.00 45.64 106 ILE A O 1
ATOM 836 N N . LYS A 1 107 ? 11.433 -3.014 0.982 1.00 47.50 107 LYS A N 1
ATOM 837 C CA . LYS A 1 107 ? 12.334 -2.958 2.123 1.00 49.34 107 LYS A CA 1
ATOM 838 C C . LYS A 1 107 ? 12.450 -1.541 2.661 1.00 49.84 107 LYS A C 1
ATOM 839 O O . LYS A 1 107 ? 12.591 -1.343 3.873 1.00 55.81 107 LYS A O 1
ATOM 845 N N . ASN A 1 108 ? 12.349 -0.547 1.796 1.00 49.17 108 ASN A N 1
ATOM 846 C CA . ASN A 1 108 ? 12.511 0.830 2.242 1.00 55.33 108 ASN A CA 1
ATOM 847 C C . ASN A 1 108 ? 11.226 1.442 2.782 1.00 54.27 108 ASN A C 1
ATOM 848 O O . ASN A 1 108 ? 11.293 2.334 3.637 1.00 62.82 108 ASN A O 1
ATOM 853 N N . ILE A 1 109 ? 10.066 0.967 2.342 1.00 48.03 109 ILE A N 1
ATOM 854 C CA . ILE A 1 109 ? 8.788 1.551 2.727 1.00 46.73 109 ILE A CA 1
ATOM 855 C C . ILE A 1 109 ? 8.116 0.770 3.846 1.00 50.47 109 ILE A C 1
ATOM 856 O O . ILE A 1 109 ? 7.551 1.367 4.761 1.00 53.10 109 ILE A O 1
ATOM 861 N N . ASN A 1 110 ? 8.116 -0.561 3.767 1.00 49.09 110 ASN A N 1
ATOM 862 C CA . ASN A 1 110 ? 7.494 -1.372 4.806 1.00 49.69 110 ASN A CA 1
ATOM 863 C C . ASN A 1 110 ? 8.073 -2.781 4.782 1.00 49.69 110 ASN A C 1
ATOM 864 O O . ASN A 1 110 ? 7.410 -3.726 4.355 1.00 43.93 110 ASN A O 1
ATOM 869 N N . SER A 1 111 ? 9.310 -2.919 5.257 1.00 52.95 111 SER A N 1
ATOM 870 C CA . SER A 1 111 ? 10.041 -4.178 5.216 1.00 50.70 111 SER A CA 1
ATOM 871 C C . SER A 1 111 ? 9.314 -5.330 5.906 1.00 52.61 111 SER A C 1
ATOM 872 O O . SER A 1 111 ? 9.757 -6.478 5.784 1.00 53.59 111 SER A O 1
ATOM 875 N N . LYS A 1 112 ? 8.221 -5.074 6.619 1.00 50.24 112 LYS A N 1
ATOM 876 C CA . LYS A 1 112 ? 7.531 -6.136 7.332 1.00 49.53 112 LYS A CA 1
ATOM 877 C C . LYS A 1 112 ? 6.273 -6.621 6.620 1.00 45.27 112 LYS A C 1
ATOM 878 O O . LYS A 1 112 ? 5.552 -7.456 7.174 1.00 43.14 112 LYS A O 1
ATOM 884 N N . ILE A 1 113 ? 5.976 -6.102 5.422 1.00 42.43 113 ILE A N 1
ATOM 885 C CA . ILE A 1 113 ? 4.914 -6.681 4.606 1.00 41.47 113 ILE A CA 1
ATOM 886 C C . ILE A 1 113 ? 5.240 -8.149 4.357 1.00 39.32 113 ILE A C 1
ATOM 887 O O . ILE A 1 113 ? 6.397 -8.507 4.105 1.00 37.00 113 ILE A O 1
ATOM 892 N N . ASN A 1 114 ? 4.230 -9.010 4.459 1.00 36.51 114 ASN A N 1
ATOM 893 C CA . ASN A 1 114 ? 4.378 -10.412 4.076 1.00 40.95 114 ASN A CA 1
ATOM 894 C C . ASN A 1 114 ? 4.388 -10.524 2.556 1.00 40.84 114 ASN A C 1
ATOM 895 O O . ASN A 1 114 ? 3.355 -10.322 1.904 1.00 40.09 114 ASN A O 1
ATOM 900 N N . VAL A 1 115 ? 5.563 -10.827 1.985 1.00 39.77 115 VAL A N 1
ATOM 901 C CA . VAL A 1 115 ? 5.743 -10.852 0.533 1.00 40.81 115 VAL A CA 1
ATOM 902 C C . VAL A 1 115 ? 5.483 -12.259 0.015 1.00 41.40 115 VAL A C 1
ATOM 903 O O . VAL A 1 115 ? 5.938 -13.256 0.599 1.00 37.93 115 VAL A O 1
ATOM 907 N N . ILE A 1 116 ? 4.733 -12.341 -1.078 1.00 37.31 116 ILE A N 1
ATOM 908 C CA . ILE A 1 116 ? 4.447 -13.598 -1.751 1.00 32.47 116 ILE A CA 1
ATOM 909 C C . ILE A 1 116 ? 4.979 -13.463 -3.157 1.00 38.98 116 ILE A C 1
ATOM 910 O O . ILE A 1 116 ? 4.555 -12.567 -3.902 1.00 38.90 116 ILE A O 1
ATOM 915 N N . ILE A 1 117 ? 5.930 -14.308 -3.516 1.00 35.00 117 ILE A N 1
ATOM 916 C CA . ILE A 1 117 ? 6.449 -14.294 -4.874 1.00 37.04 117 ILE A CA 1
ATOM 917 C C . ILE A 1 117 ? 5.658 -15.313 -5.683 1.00 38.24 117 ILE A C 1
ATOM 918 O O . ILE A 1 117 ? 5.628 -16.506 -5.354 1.00 36.84 117 ILE A O 1
ATOM 923 N N . LYS A 1 118 ? 4.972 -14.823 -6.705 1.00 38.27 118 LYS A N 1
ATOM 924 C CA . LYS A 1 118 ? 4.249 -15.647 -7.659 1.00 36.33 118 LYS A CA 1
ATOM 925 C C . LYS A 1 118 ? 4.999 -15.809 -8.966 1.00 38.28 118 LYS A C 1
ATOM 926 O O . LYS A 1 118 ? 4.798 -16.807 -9.675 1.00 41.48 118 LYS A O 1
ATOM 932 N N . SER A 1 119 ? 5.844 -14.847 -9.305 1.00 37.28 119 SER A N 1
ATOM 933 C CA . SER A 1 119 ? 6.621 -14.932 -10.528 1.00 38.54 119 SER A CA 1
ATOM 934 C C . SER A 1 119 ? 7.562 -16.120 -10.463 1.00 41.64 119 SER A C 1
ATOM 935 O O . SER A 1 119 ? 8.120 -16.432 -9.409 1.00 38.06 119 SER A O 1
ATOM 938 N N . THR A 1 120 ? 7.722 -16.795 -11.597 1.00 39.76 120 THR A N 1
ATOM 939 C CA . THR A 1 120 ? 8.594 -17.956 -11.659 1.00 39.46 120 THR A CA 1
ATOM 940 C C . THR A 1 120 ? 10.048 -17.525 -11.526 1.00 39.86 120 THR A C 1
ATOM 941 O O . THR A 1 120 ? 10.472 -16.538 -12.133 1.00 37.89 120 THR A O 1
ATOM 945 N N . VAL A 1 121 ? 10.801 -18.257 -10.706 1.00 38.13 121 VAL A N 1
ATOM 946 C CA . VAL A 1 121 ? 12.165 -17.888 -10.325 1.00 38.00 121 VAL A CA 1
ATOM 947 C C . VAL A 1 121 ? 13.066 -19.113 -10.423 1.00 36.50 121 VAL A C 1
ATOM 948 O O . VAL A 1 121 ? 12.587 -20.254 -10.460 1.00 35.85 121 VAL A O 1
ATOM 952 N N . PRO A 1 122 ? 14.385 -18.906 -10.461 1.00 35.17 122 PRO A N 1
ATOM 953 C CA . PRO A 1 122 ? 15.296 -20.054 -10.485 1.00 35.92 122 PRO A CA 1
ATOM 954 C C . PRO A 1 122 ? 15.229 -20.840 -9.188 1.00 38.58 122 PRO A C 1
ATOM 955 O O . PRO A 1 122 ? 14.916 -20.299 -8.121 1.00 32.27 122 PRO A O 1
ATOM 959 N N . ILE A 1 123 ? 15.526 -22.139 -9.288 1.00 37.13 123 ILE A N 1
ATOM 960 C CA . ILE A 1 123 ? 15.639 -22.961 -8.084 1.00 34.69 123 ILE A CA 1
ATOM 961 C C . ILE A 1 123 ? 16.743 -22.408 -7.195 1.00 34.58 123 ILE A C 1
ATOM 962 O O . ILE A 1 123 ? 17.881 -22.202 -7.638 1.00 37.14 123 ILE A O 1
ATOM 967 N N . GLY A 1 124 ? 16.400 -22.138 -5.935 1.00 32.15 124 GLY A N 1
ATOM 968 C CA . GLY A 1 124 ? 17.313 -21.546 -4.977 1.00 38.61 124 GLY A CA 1
ATOM 969 C C . GLY A 1 124 ? 17.172 -20.042 -4.842 1.00 40.87 124 GLY A C 1
ATOM 970 O O . GLY A 1 124 ? 17.809 -19.443 -3.970 1.00 38.24 124 GLY A O 1
ATOM 971 N N . TYR A 1 125 ? 16.348 -19.418 -5.678 1.00 36.85 125 TYR A N 1
ATOM 972 C CA . TYR A 1 125 ? 16.275 -17.963 -5.690 1.00 35.29 125 TYR A CA 1
ATOM 973 C C . TYR A 1 125 ? 15.770 -17.418 -4.367 1.00 35.90 125 TYR A C 1
ATOM 974 O O . TYR A 1 125 ? 16.352 -16.484 -3.806 1.00 35.26 125 TYR A O 1
ATOM 983 N N . THR A 1 126 ? 14.654 -17.953 -3.877 1.00 32.46 126 THR A N 1
ATOM 984 C CA . THR A 1 126 ? 14.007 -17.326 -2.739 1.00 35.07 126 THR A CA 1
ATOM 985 C C . THR A 1 126 ? 14.872 -17.446 -1.490 1.00 38.34 126 THR A C 1
ATOM 986 O O . THR A 1 126 ? 14.953 -16.507 -0.694 1.00 38.06 126 THR A O 1
ATOM 990 N N . LYS A 1 127 ? 15.556 -18.582 -1.327 1.00 34.77 127 LYS A N 1
ATOM 991 C CA . LYS A 1 127 ? 16.479 -18.725 -0.205 1.00 39.79 127 LYS A CA 1
ATOM 992 C C . LYS A 1 127 ? 17.599 -17.696 -0.292 1.00 36.57 127 LYS A C 1
ATOM 993 O O . LYS A 1 127 ? 17.936 -17.044 0.706 1.00 39.73 127 LYS A O 1
ATOM 999 N N . THR A 1 128 ? 18.164 -17.506 -1.488 1.00 38.95 128 THR A N 1
ATOM 1000 C CA . THR A 1 128 ? 19.231 -16.523 -1.622 1.00 40.30 128 THR A CA 1
ATOM 1001 C C . THR A 1 128 ? 18.697 -15.108 -1.537 1.00 40.99 128 THR A C 1
ATOM 1002 O O . THR A 1 128 ? 19.397 -14.218 -1.047 1.00 42.92 128 THR A O 1
ATOM 1006 N N . ILE A 1 129 ? 17.452 -14.881 -1.946 1.00 38.02 129 ILE A N 1
ATOM 1007 C CA . ILE A 1 129 ? 17.014 -13.491 -1.962 1.00 40.33 129 ILE A CA 1
ATOM 1008 C C . ILE A 1 129 ? 16.580 -13.078 -0.543 1.00 38.28 129 ILE A C 1
ATOM 1009 O O . ILE A 1 129 ? 16.737 -11.916 -0.152 1.00 38.01 129 ILE A O 1
ATOM 1014 N N . LYS A 1 130 ? 16.080 -14.025 0.263 1.00 37.76 130 LYS A N 1
ATOM 1015 C CA . LYS A 1 130 ? 15.792 -13.728 1.666 1.00 40.31 130 LYS A CA 1
ATOM 1016 C C . LYS A 1 130 ? 17.057 -13.314 2.400 1.00 38.77 130 LYS A C 1
ATOM 1017 O O . LYS A 1 130 ? 17.052 -12.365 3.193 1.00 35.20 130 LYS A O 1
ATOM 1023 N N . GLN A 1 131 ? 18.159 -14.009 2.129 1.00 41.05 131 GLN A N 1
ATOM 1024 C CA . GLN A 1 131 ? 19.429 -13.642 2.734 1.00 41.12 131 GLN A CA 1
ATOM 1025 C C . GLN A 1 131 ? 19.934 -12.302 2.208 1.00 42.97 131 GLN A C 1
ATOM 1026 O O . GLN A 1 131 ? 20.379 -11.457 2.990 1.00 37.77 131 GLN A O 1
ATOM 1032 N N . LYS A 1 132 ? 19.879 -12.078 0.887 1.00 37.07 132 LYS A N 1
ATOM 1033 C CA . LYS A 1 132 ? 20.481 -10.859 0.350 1.00 42.97 132 LYS A CA 1
ATOM 1034 C C . LYS A 1 132 ? 19.757 -9.599 0.818 1.00 38.16 132 LYS A C 1
ATOM 1035 O O . LYS A 1 132 ? 20.389 -8.548 0.959 1.00 40.16 132 LYS A O 1
ATOM 1041 N N . PHE A 1 133 ? 18.442 -9.662 1.020 1.00 37.20 133 PHE A N 1
ATOM 1042 C CA . PHE A 1 133 ? 17.692 -8.506 1.501 1.00 41.39 133 PHE A CA 1
ATOM 1043 C C . PHE A 1 133 ? 17.467 -8.514 3.010 1.00 38.98 133 PHE A C 1
ATOM 1044 O O . PHE A 1 133 ? 16.857 -7.578 3.523 1.00 40.20 133 PHE A O 1
ATOM 1052 N N . ASN A 1 134 ? 17.882 -9.568 3.718 1.00 42.13 134 ASN A N 1
ATOM 1053 C CA . ASN A 1 134 ? 17.733 -9.652 5.178 1.00 40.71 134 ASN A CA 1
ATOM 1054 C C . ASN A 1 134 ? 16.263 -9.638 5.594 1.00 41.89 134 ASN A C 1
ATOM 1055 O O . ASN A 1 134 ? 15.887 -9.005 6.582 1.00 47.99 134 ASN A O 1
ATOM 1060 N N . MET A 1 135 ? 15.425 -10.336 4.838 1.00 40.35 135 MET A N 1
ATOM 1061 C CA . MET A 1 135 ? 13.989 -10.394 5.092 1.00 41.83 135 MET A CA 1
ATOM 1062 C C . MET A 1 135 ? 13.562 -11.850 5.093 1.00 46.13 135 MET A C 1
ATOM 1063 O O . MET A 1 135 ? 13.696 -12.534 4.071 1.00 42.20 135 MET A O 1
ATOM 1068 N N . SER A 1 136 ? 13.024 -12.330 6.209 1.00 43.24 136 SER A N 1
ATOM 1069 C CA . SER A 1 136 ? 12.517 -13.693 6.176 1.00 46.90 136 SER A CA 1
ATOM 1070 C C . SER A 1 136 ? 11.032 -13.764 5.845 1.00 41.46 136 SER A C 1
ATOM 1071 O O . SER A 1 136 ? 10.543 -14.841 5.502 1.00 43.83 136 SER A O 1
ATOM 1074 N N . ASN A 1 137 ? 10.309 -12.656 5.931 1.00 35.96 137 ASN A N 1
ATOM 1075 C CA . ASN A 1 137 ? 8.932 -12.590 5.474 1.00 40.80 137 ASN A CA 1
ATOM 1076 C C . ASN A 1 137 ? 8.787 -12.588 3.944 1.00 39.02 137 ASN A C 1
ATOM 1077 O O . ASN A 1 137 ? 8.113 -11.715 3.394 1.00 37.62 137 ASN A O 1
ATOM 1082 N N . ILE A 1 138 ? 9.395 -13.554 3.251 1.00 36.79 138 ILE A N 1
ATOM 1083 C CA . ILE A 1 138 ? 9.192 -13.767 1.818 1.00 38.46 138 ILE A CA 1
ATOM 1084 C C . ILE A 1 138 ? 8.880 -15.240 1.605 1.00 39.37 138 ILE A C 1
ATOM 1085 O O . ILE A 1 138 ? 9.620 -16.108 2.084 1.00 37.92 138 ILE A O 1
ATOM 1090 N N . VAL A 1 139 ? 7.774 -15.519 0.913 1.00 36.88 139 VAL A N 1
ATOM 1091 C CA . VAL A 1 139 ? 7.339 -16.881 0.629 1.00 37.30 139 VAL A CA 1
ATOM 1092 C C . VAL A 1 139 ? 7.132 -17.016 -0.876 1.00 38.50 139 VAL A C 1
ATOM 1093 O O . VAL A 1 139 ? 6.472 -16.174 -1.492 1.00 38.58 139 VAL A O 1
ATOM 1097 N N . PHE A 1 140 ? 7.711 -18.056 -1.467 1.00 39.49 140 PHE A N 1
ATOM 1098 C CA . PHE A 1 140 ? 7.471 -18.383 -2.866 1.00 36.68 140 PHE A CA 1
ATOM 1099 C C . PHE A 1 140 ? 6.263 -19.298 -2.964 1.00 38.32 140 PHE A C 1
ATOM 1100 O O . PHE A 1 140 ? 6.173 -20.297 -2.241 1.00 36.75 140 PHE A O 1
ATOM 1108 N N . SER A 1 141 ? 5.334 -18.949 -3.852 1.00 34.45 141 SER A N 1
ATOM 1109 C CA . SER A 1 141 ? 4.180 -19.784 -4.128 1.00 34.55 141 SER A CA 1
ATOM 1110 C C . SER A 1 141 ? 3.930 -19.786 -5.628 1.00 33.24 141 SER A C 1
ATOM 1111 O O . SER A 1 141 ? 3.433 -18.798 -6.166 1.00 37.07 141 SER A O 1
ATOM 1114 N N . PRO A 1 142 ? 4.275 -20.859 -6.336 1.00 35.15 142 PRO A N 1
ATOM 1115 C CA . PRO A 1 142 ? 4.246 -20.821 -7.805 1.00 35.04 142 PRO A CA 1
ATOM 1116 C C . PRO A 1 142 ? 2.846 -20.539 -8.329 1.00 34.25 142 PRO A C 1
ATOM 1117 O O . PRO A 1 142 ? 1.834 -20.773 -7.669 1.00 39.04 142 PRO A O 1
ATOM 1121 N N . GLU A 1 143 ? 2.792 -20.016 -9.531 1.00 34.81 143 GLU A N 1
ATOM 1122 C CA . GLU A 1 143 ? 1.520 -19.837 -10.213 1.00 39.63 143 GLU A CA 1
ATOM 1123 C C . GLU A 1 143 ? 1.432 -20.865 -11.334 1.00 39.69 143 GLU A C 1
ATOM 1124 O O . GLU A 1 143 ? 2.404 -21.059 -12.074 1.00 38.13 143 GLU A O 1
ATOM 1130 N N . PHE A 1 144 ? 0.276 -21.530 -11.448 1.00 40.32 144 PHE A N 1
ATOM 1131 C CA . PHE A 1 144 ? 0.036 -22.520 -12.495 1.00 41.38 144 PHE A CA 1
ATOM 1132 C C . PHE A 1 144 ? -1.068 -22.126 -13.476 1.00 41.95 144 PHE A C 1
ATOM 1133 O O . PHE A 1 144 ? -1.544 -22.983 -14.236 1.00 39.40 144 PHE A O 1
ATOM 1141 N N . LEU A 1 145 ? -1.485 -20.869 -13.497 1.00 40.11 145 LEU A N 1
ATOM 1142 C CA . LEU A 1 145 ? -2.583 -20.487 -14.371 1.00 41.31 145 LEU A CA 1
ATOM 1143 C C . LEU A 1 145 ? -2.170 -20.544 -15.838 1.00 38.28 145 LEU A C 1
ATOM 1144 O O . LEU A 1 145 ? -1.014 -20.306 -16.194 1.00 36.16 145 LEU A O 1
ATOM 1149 N N . ARG A 1 146 ? -3.145 -20.830 -16.692 1.00 38.91 146 ARG A N 1
ATOM 1150 C CA . ARG A 1 146 ? -2.990 -20.711 -18.138 1.00 41.57 146 ARG A CA 1
ATOM 1151 C C . ARG A 1 146 ? -3.591 -19.386 -18.586 1.00 42.95 146 ARG A C 1
ATOM 1152 O O . ARG A 1 146 ? -4.677 -19.014 -18.131 1.00 41.67 146 ARG A O 1
ATOM 1160 N N . GLU A 1 147 ? -2.871 -18.662 -19.441 1.00 43.28 147 GLU A N 1
ATOM 1161 C CA . GLU A 1 147 ? -3.413 -17.443 -20.037 1.00 53.32 147 GLU A CA 1
ATOM 1162 C C . GLU A 1 147 ? -4.768 -17.715 -20.675 1.00 48.58 147 GLU A C 1
ATOM 1163 O O . GLU A 1 147 ? -4.958 -18.721 -21.359 1.00 51.09 147 GLU A O 1
ATOM 1169 N N . GLY A 1 148 ? -5.723 -16.822 -20.434 1.00 52.77 148 GLY A N 1
ATOM 1170 C CA . GLY A 1 148 ? -7.050 -16.998 -20.988 1.00 56.31 148 GLY A CA 1
ATOM 1171 C C . GLY A 1 148 ? -7.930 -17.962 -20.229 1.00 59.82 148 GLY A C 1
ATOM 1172 O O . GLY A 1 148 ? -9.112 -18.101 -20.570 1.00 61.64 148 GLY A O 1
ATOM 1173 N N . SER A 1 149 ? -7.389 -18.666 -19.241 1.00 49.79 149 SER A N 1
ATOM 1174 C CA . SER A 1 149 ? -8.190 -19.269 -18.189 1.00 50.85 149 SER A CA 1
ATOM 1175 C C . SER A 1 149 ? -7.587 -18.891 -16.841 1.00 50.15 149 SER A C 1
ATOM 1176 O O . SER A 1 149 ? -7.627 -19.665 -15.883 1.00 48.70 149 SER A O 1
ATOM 1179 N N . ALA A 1 150 ? -7.019 -17.686 -16.783 1.00 50.18 150 ALA A N 1
ATOM 1180 C CA . ALA A 1 150 ? -6.226 -17.259 -15.639 1.00 49.98 150 ALA A CA 1
ATOM 1181 C C . ALA A 1 150 ? -7.051 -17.209 -14.364 1.00 51.54 150 ALA A C 1
ATOM 1182 O O . ALA A 1 150 ? -6.595 -17.653 -13.305 1.00 51.71 150 ALA A O 1
ATOM 1184 N N . LEU A 1 151 ? -8.262 -16.663 -14.429 1.00 55.19 151 LEU A N 1
ATOM 1185 C CA . LEU A 1 151 ? -9.010 -16.521 -13.187 1.00 55.22 151 LEU A CA 1
ATOM 1186 C C . LEU A 1 151 ? -9.733 -17.802 -12.804 1.00 57.75 151 LEU A C 1
ATOM 1187 O O . LEU A 1 151 ? -9.842 -18.107 -11.611 1.00 55.22 151 LEU A O 1
ATOM 1192 N N . TYR A 1 152 ? -10.211 -18.573 -13.783 1.00 57.20 152 TYR A N 1
ATOM 1193 C CA . TYR A 1 152 ? -10.731 -19.897 -13.468 1.00 55.51 152 TYR A CA 1
ATOM 1194 C C . TYR A 1 152 ? -9.670 -20.729 -12.762 1.00 54.18 152 TYR A C 1
ATOM 1195 O O . TYR A 1 152 ? -9.946 -21.389 -11.750 1.00 53.16 152 TYR A O 1
ATOM 1204 N N . ASP A 1 153 ? -8.444 -20.713 -13.296 1.00 53.34 153 ASP A N 1
ATOM 1205 C CA . ASP A 1 153 ? -7.341 -21.429 -12.668 1.00 50.10 153 ASP A CA 1
ATOM 1206 C C . ASP A 1 153 ? -6.984 -20.827 -11.312 1.00 52.49 153 ASP A C 1
ATOM 1207 O O . ASP A 1 153 ? -6.482 -21.543 -10.437 1.00 53.05 153 ASP A O 1
ATOM 1212 N N . SER A 1 154 ? -7.233 -19.525 -11.119 1.00 47.20 154 SER A N 1
ATOM 1213 C CA . SER A 1 154 ? -7.025 -18.909 -9.806 1.00 55.60 154 SER A CA 1
ATOM 1214 C C . SER A 1 154 ? -8.092 -19.345 -8.807 1.00 55.46 154 SER A C 1
ATOM 1215 O O . SER A 1 154 ? -7.777 -19.689 -7.662 1.00 56.92 154 SER A O 1
ATOM 1218 N N . LEU A 1 155 ? -9.365 -19.331 -9.220 1.00 56.06 155 LEU A N 1
ATOM 1219 C CA . LEU A 1 155 ? -10.430 -19.783 -8.326 1.00 55.89 155 LEU A CA 1
ATOM 1220 C C . LEU A 1 155 ? -10.426 -21.284 -8.134 1.00 55.89 155 LEU A C 1
ATOM 1221 O O . LEU A 1 155 ? -10.879 -21.764 -7.089 1.00 59.23 155 LEU A O 1
ATOM 1226 N N . TYR A 1 156 ? -9.978 -22.039 -9.137 1.00 50.74 156 TYR A N 1
ATOM 1227 C CA . TYR A 1 156 ? -10.038 -23.499 -9.117 1.00 56.46 156 TYR A CA 1
ATOM 1228 C C . TYR A 1 156 ? -8.664 -24.054 -9.473 1.00 55.61 156 TYR A C 1
ATOM 1229 O O . TYR A 1 156 ? -8.465 -24.607 -10.560 1.00 55.66 156 TYR A O 1
ATOM 1238 N N . PRO A 1 157 ? -7.688 -23.926 -8.572 1.00 56.98 157 PRO A N 1
ATOM 1239 C CA . PRO A 1 157 ? -6.319 -24.327 -8.917 1.00 50.42 157 PRO A CA 1
ATOM 1240 C C . PRO A 1 157 ? -6.105 -25.823 -8.748 1.00 49.80 157 PRO A C 1
ATOM 1241 O O . PRO A 1 157 ? -6.652 -26.452 -7.837 1.00 52.10 157 PRO A O 1
ATOM 1245 N N . SER A 1 158 ? -5.305 -26.393 -9.660 1.00 45.80 158 SER A N 1
ATOM 1246 C CA . SER A 1 158 ? -4.972 -27.818 -9.601 1.00 41.95 158 SER A CA 1
ATOM 1247 C C . SER A 1 158 ? -4.488 -28.212 -8.222 1.00 40.59 158 SER A C 1
ATOM 1248 O O . SER A 1 158 ? -4.795 -29.305 -7.727 1.00 40.01 158 SER A O 1
ATOM 1251 N N . ARG A 1 159 ? -3.679 -27.352 -7.613 1.00 45.93 159 ARG A N 1
ATOM 1252 C CA . ARG A 1 159 ? -3.173 -27.529 -6.260 1.00 40.98 159 ARG A CA 1
ATOM 1253 C C . ARG A 1 159 ? -2.518 -26.218 -5.856 1.00 42.46 159 ARG A C 1
ATOM 1254 O O . ARG A 1 159 ? -2.202 -25.374 -6.706 1.00 43.12 159 ARG A O 1
ATOM 1262 N N . ILE A 1 160 ? -2.344 -26.046 -4.549 1.00 38.91 160 ILE A N 1
ATOM 1263 C CA . ILE A 1 160 ? -1.598 -24.922 -3.994 1.00 39.86 160 ILE A CA 1
ATOM 1264 C C . ILE A 1 160 ? -0.252 -25.439 -3.512 1.00 35.42 160 ILE A C 1
ATOM 1265 O O . ILE A 1 160 ? -0.183 -26.471 -2.840 1.00 40.93 160 ILE A O 1
ATOM 1270 N N . ILE A 1 161 ? 0.816 -24.750 -3.898 1.00 37.71 161 ILE A N 1
ATOM 1271 C CA . ILE A 1 161 ? 2.172 -25.041 -3.448 1.00 35.04 161 ILE A CA 1
ATOM 1272 C C . ILE A 1 161 ? 2.635 -23.844 -2.640 1.00 38.22 161 ILE A C 1
ATOM 1273 O O . ILE A 1 161 ? 2.714 -22.727 -3.170 1.00 37.47 161 ILE A O 1
ATOM 1278 N N . ILE A 1 162 ? 2.914 -24.068 -1.358 1.00 39.99 162 ILE A N 1
ATOM 1279 C CA . ILE A 1 162 ? 3.492 -23.054 -0.479 1.00 38.62 162 ILE A CA 1
ATOM 1280 C C . ILE A 1 162 ? 4.913 -23.486 -0.149 1.00 32.40 162 ILE A C 1
ATOM 1281 O O . ILE A 1 162 ? 5.118 -24.519 0.493 1.00 37.78 162 ILE A O 1
ATOM 1286 N N . GLY A 1 163 ? 5.888 -22.696 -0.577 1.00 34.10 163 GLY A N 1
ATOM 1287 C CA . GLY A 1 163 ? 7.288 -23.026 -0.408 1.00 35.33 163 GLY A CA 1
ATOM 1288 C C . GLY A 1 163 ? 7.875 -22.576 0.920 1.00 35.99 163 GLY A C 1
ATOM 1289 O O . GLY A 1 163 ? 8.997 -22.067 0.967 1.00 36.31 163 GLY A O 1
ATOM 1290 N N . ASP A 1 164 ? 7.130 -22.768 2.001 1.00 31.65 164 ASP A N 1
ATOM 1291 C CA . ASP A 1 164 ? 7.602 -22.403 3.339 1.00 37.53 164 ASP A CA 1
ATOM 1292 C C . ASP A 1 164 ? 6.840 -23.264 4.325 1.00 37.27 164 ASP A C 1
ATOM 1293 O O . ASP A 1 164 ? 5.606 -23.279 4.292 1.00 39.09 164 ASP A O 1
ATOM 1298 N N . LYS A 1 165 ? 7.562 -23.987 5.175 1.00 38.08 165 LYS A N 1
ATOM 1299 C CA . LYS A 1 165 ? 6.955 -24.876 6.161 1.00 42.52 165 LYS A CA 1
ATOM 1300 C C . LYS A 1 165 ? 6.722 -24.210 7.518 1.00 45.75 165 LYS A C 1
ATOM 1301 O O . LYS A 1 165 ? 6.271 -24.885 8.447 1.00 45.71 165 LYS A O 1
ATOM 1307 N N . SER A 1 166 ? 7.020 -22.922 7.664 1.00 42.97 166 SER A N 1
ATOM 1308 C CA . SER A 1 166 ? 6.846 -22.252 8.946 1.00 45.71 166 SER A CA 1
ATOM 1309 C C . SER A 1 166 ? 5.419 -21.705 9.061 1.00 45.25 166 SER A C 1
ATOM 1310 O O . SER A 1 166 ? 4.602 -21.828 8.144 1.00 42.51 166 SER A O 1
ATOM 1313 N N . VAL A 1 167 ? 5.098 -21.095 10.205 1.00 48.29 167 VAL A N 1
ATOM 1314 C CA . VAL A 1 167 ? 3.751 -20.547 10.376 1.00 43.15 167 VAL A CA 1
ATOM 1315 C C . VAL A 1 167 ? 3.485 -19.408 9.397 1.00 41.02 167 VAL A C 1
ATOM 1316 O O . VAL A 1 167 ? 2.325 -19.138 9.063 1.00 42.07 167 VAL A O 1
ATOM 1320 N N . LEU A 1 168 ? 4.526 -18.731 8.913 1.00 41.89 168 LEU A N 1
ATOM 1321 C CA . LEU A 1 168 ? 4.312 -17.748 7.856 1.00 41.56 168 LEU A CA 1
ATOM 1322 C C . LEU A 1 168 ? 3.778 -18.417 6.590 1.00 40.24 168 LEU A C 1
ATOM 1323 O O . LEU A 1 168 ? 2.844 -17.914 5.958 1.00 43.89 168 LEU A O 1
ATOM 1328 N N . GLY A 1 169 ? 4.364 -19.554 6.204 1.00 42.39 169 GLY A N 1
ATOM 1329 C CA . GLY A 1 169 ? 3.840 -20.301 5.066 1.00 39.74 169 GLY A CA 1
ATOM 1330 C C . GLY A 1 169 ? 2.412 -20.753 5.290 1.00 39.79 169 GLY A C 1
ATOM 1331 O O . GLY A 1 169 ? 1.560 -20.621 4.405 1.00 39.16 169 GLY A O 1
ATOM 1332 N N . LYS A 1 170 ? 2.124 -21.254 6.494 1.00 42.21 170 LYS A N 1
ATOM 1333 C CA . LYS A 1 170 ? 0.759 -21.619 6.858 1.00 41.78 170 LYS A CA 1
ATOM 1334 C C . LYS A 1 170 ? -0.178 -20.426 6.732 1.00 43.42 170 LYS A C 1
ATOM 1335 O O . LYS A 1 170 ? -1.306 -20.560 6.247 1.00 47.98 170 LYS A O 1
ATOM 1341 N N . THR A 1 171 ? 0.287 -19.237 7.115 1.00 39.22 171 THR A N 1
ATOM 1342 C CA . THR A 1 171 ? -0.526 -18.047 6.902 1.00 41.65 171 THR A CA 1
ATOM 1343 C C . THR A 1 171 ? -0.782 -17.808 5.412 1.00 43.36 171 THR A C 1
ATOM 1344 O O . THR A 1 171 ? -1.900 -17.460 5.009 1.00 41.87 171 THR A O 1
ATOM 1348 N N . ILE A 1 172 ? 0.243 -17.984 4.579 1.00 40.83 172 ILE A N 1
ATOM 1349 C CA . ILE A 1 172 ? 0.080 -17.737 3.149 1.00 39.44 172 ILE A CA 1
ATOM 1350 C C . ILE A 1 172 ? -0.877 -18.750 2.533 1.00 38.72 172 ILE A C 1
ATOM 1351 O O . ILE A 1 172 ? -1.801 -18.383 1.795 1.00 40.82 172 ILE A O 1
ATOM 1356 N N . GLY A 1 173 ? -0.667 -20.038 2.809 1.00 43.33 173 GLY A N 1
ATOM 1357 C CA . GLY A 1 173 ? -1.593 -21.042 2.306 1.00 42.40 173 GLY A CA 1
ATOM 1358 C C . GLY A 1 173 ? -3.021 -20.782 2.752 1.00 47.90 173 GLY A C 1
ATOM 1359 O O . GLY A 1 173 ? -3.959 -20.834 1.948 1.00 40.39 173 GLY A O 1
ATOM 1360 N N . ASP A 1 174 ? -3.202 -20.473 4.045 1.00 45.97 174 ASP A N 1
ATOM 1361 C CA . ASP A 1 174 ? -4.544 -20.216 4.556 1.00 46.81 174 ASP A CA 1
ATOM 1362 C C . ASP A 1 174 ? -5.143 -18.959 3.934 1.00 44.14 174 ASP A C 1
ATOM 1363 O O . ASP A 1 174 ? -6.365 -18.872 3.765 1.00 45.76 174 ASP A O 1
ATOM 1368 N N . LEU A 1 175 ? -4.311 -17.976 3.584 1.00 38.95 175 LEU A N 1
ATOM 1369 C CA . LEU A 1 175 ? -4.830 -16.806 2.881 1.00 42.26 175 LEU A CA 1
ATOM 1370 C C . LEU A 1 175 ? -5.412 -17.192 1.519 1.00 46.10 175 LEU A C 1
ATOM 1371 O O . LEU A 1 175 ? -6.450 -16.661 1.109 1.00 44.96 175 LEU A O 1
ATOM 1376 N N . PHE A 1 176 ? -4.784 -18.146 0.822 1.00 45.41 176 PHE A N 1
ATOM 1377 C CA . PHE A 1 176 ? -5.305 -18.570 -0.480 1.00 43.42 176 PHE A CA 1
ATOM 1378 C C . PHE A 1 176 ? -6.555 -19.437 -0.344 1.00 47.52 176 PHE A C 1
ATOM 1379 O O . PHE A 1 176 ? -7.520 -19.226 -1.085 1.00 51.09 176 PHE A O 1
ATOM 1387 N N . LEU A 1 177 ? -6.573 -20.391 0.600 1.00 46.55 177 LEU A N 1
ATOM 1388 C CA . LEU A 1 177 ? -7.795 -21.153 0.873 1.00 51.05 177 LEU A CA 1
ATOM 1389 C C . LEU A 1 177 ? -9.014 -20.260 1.038 1.00 50.41 177 LEU A C 1
ATOM 1390 O O . LEU A 1 177 ? -10.108 -20.603 0.579 1.00 53.86 177 LEU A O 1
ATOM 1395 N N . LYS A 1 178 ? -8.865 -19.144 1.750 1.00 50.34 178 LYS A N 1
ATOM 1396 C CA . LYS A 1 178 ? -10.034 -18.316 2.020 1.00 53.03 178 LYS A CA 1
ATOM 1397 C C . LYS A 1 178 ? -10.614 -17.752 0.728 1.00 56.56 178 LYS A C 1
ATOM 1398 O O . LYS A 1 178 ? -11.832 -17.795 0.516 1.00 58.67 178 LYS A O 1
ATOM 1404 N N . ASN A 1 179 ? -9.755 -17.268 -0.170 1.00 49.66 179 ASN A N 1
ATOM 1405 C CA . ASN A 1 179 ? -10.222 -16.494 -1.310 1.00 55.78 179 ASN A CA 1
ATOM 1406 C C . ASN A 1 179 ? -10.523 -17.332 -2.549 1.00 55.04 179 ASN A C 1
ATOM 1407 O O . ASN A 1 179 ? -11.191 -16.830 -3.458 1.00 56.82 179 ASN A O 1
ATOM 1412 N N . ILE A 1 180 ? -10.069 -18.585 -2.610 1.00 51.99 180 ILE A N 1
ATOM 1413 C CA . ILE A 1 180 ? -10.405 -19.431 -3.745 1.00 54.56 180 ILE A CA 1
ATOM 1414 C C . ILE A 1 180 ? -11.796 -20.022 -3.550 1.00 59.96 180 ILE A C 1
ATOM 1415 O O . ILE A 1 180 ? -12.307 -20.143 -2.433 1.00 57.51 180 ILE A O 1
ATOM 1420 N N . GLU A 1 181 ? -12.418 -20.400 -4.663 1.00 60.37 181 GLU A N 1
ATOM 1421 C CA . GLU A 1 181 ? -13.689 -21.099 -4.609 1.00 64.13 181 GLU A CA 1
ATOM 1422 C C . GLU A 1 181 ? -13.550 -22.598 -4.781 1.00 69.51 181 GLU A C 1
ATOM 1423 O O . GLU A 1 181 ? -14.543 -23.312 -4.600 1.00 76.17 181 GLU A O 1
ATOM 1429 N N . LYS A 1 182 ? -12.359 -23.097 -5.113 1.00 67.46 182 LYS A N 1
ATOM 1430 C CA . LYS A 1 182 ? -12.187 -24.538 -5.245 1.00 66.97 182 LYS A CA 1
ATOM 1431 C C . LYS A 1 182 ? -12.284 -25.183 -3.876 1.00 69.87 182 LYS A C 1
ATOM 1432 O O . LYS A 1 182 ? -11.547 -24.835 -2.943 1.00 71.06 182 LYS A O 1
ATOM 1438 N N . LYS A 1 183 ? -13.185 -26.141 -3.787 1.00 74.94 183 LYS A N 1
ATOM 1439 C CA . LYS A 1 183 ? -13.572 -26.799 -2.552 1.00 74.27 183 LYS A CA 1
ATOM 1440 C C . LYS A 1 183 ? -12.724 -28.051 -2.349 1.00 71.59 183 LYS A C 1
ATOM 1441 O O . LYS A 1 183 ? -12.628 -28.897 -3.245 1.00 68.39 183 LYS A O 1
ATOM 1447 N N . ASN A 1 184 ? -12.040 -28.121 -1.207 1.00 68.93 184 ASN A N 1
ATOM 1448 C CA . ASN A 1 184 ? -11.208 -29.272 -0.838 1.00 69.32 184 ASN A CA 1
ATOM 1449 C C . ASN A 1 184 ? -10.046 -29.469 -1.820 1.00 66.46 184 ASN A C 1
ATOM 1450 O O . ASN A 1 184 ? -9.916 -30.507 -2.472 1.00 70.41 184 ASN A O 1
ATOM 1455 N N . VAL A 1 185 ? -9.160 -28.469 -1.872 1.00 62.61 185 VAL A N 1
ATOM 1456 C CA . VAL A 1 185 ? -8.067 -28.426 -2.840 1.00 57.20 185 VAL A CA 1
ATOM 1457 C C . VAL A 1 185 ? -6.804 -28.994 -2.210 1.00 53.90 185 VAL A C 1
ATOM 1458 O O . VAL A 1 185 ? -6.551 -28.800 -1.013 1.00 57.33 185 VAL A O 1
ATOM 1462 N N . ASP A 1 186 ? -6.009 -29.703 -3.017 1.00 47.29 186 ASP A N 1
ATOM 1463 C CA . ASP A 1 186 ? -4.692 -30.167 -2.587 1.00 50.08 186 ASP A CA 1
ATOM 1464 C C . ASP A 1 186 ? -3.785 -28.976 -2.311 1.00 48.71 186 ASP A C 1
ATOM 1465 O O . ASP A 1 186 ? -3.642 -28.088 -3.151 1.00 45.83 186 ASP A O 1
ATOM 1470 N N . ILE A 1 187 ? -3.151 -28.972 -1.145 1.00 46.17 187 ILE A N 1
ATOM 1471 C CA . ILE A 1 187 ? -2.192 -27.941 -0.778 1.00 46.82 187 ILE A CA 1
ATOM 1472 C C . ILE A 1 187 ? -0.957 -28.635 -0.222 1.00 45.60 187 ILE A C 1
ATOM 1473 O O . ILE A 1 187 ? -1.063 -29.490 0.660 1.00 45.93 187 ILE A O 1
ATOM 1478 N N . PHE A 1 188 ? 0.214 -28.280 -0.736 1.00 43.47 188 PHE A N 1
ATOM 1479 C CA . PHE A 1 188 ? 1.458 -28.901 -0.294 1.00 42.71 188 PHE A CA 1
ATOM 1480 C C . PHE A 1 188 ? 2.365 -27.840 0.308 1.00 39.87 188 PHE A C 1
ATOM 1481 O O . PHE A 1 188 ? 2.678 -26.839 -0.352 1.00 38.03 188 PHE A O 1
ATOM 1489 N N . TYR A 1 189 ? 2.773 -28.055 1.560 1.00 36.93 189 TYR A N 1
ATOM 1490 C CA . TYR A 1 189 ? 3.823 -27.266 2.181 1.00 38.74 189 TYR A CA 1
ATOM 1491 C C . TYR A 1 189 ? 5.157 -27.957 1.964 1.00 37.02 189 TYR A C 1
ATOM 1492 O O . TYR A 1 189 ? 5.254 -29.174 2.094 1.00 36.74 189 TYR A O 1
ATOM 1501 N N . MET A 1 190 ? 6.189 -27.172 1.662 1.00 33.58 190 MET A N 1
ATOM 1502 C CA . MET A 1 190 ? 7.507 -27.716 1.360 1.00 35.60 190 MET A CA 1
ATOM 1503 C C . MET A 1 190 ? 8.490 -26.564 1.410 1.00 31.37 190 MET A C 1
ATOM 1504 O O . MET A 1 190 ? 8.093 -25.401 1.443 1.00 36.42 190 MET A O 1
ATOM 1509 N N . ASP A 1 191 ? 9.780 -26.896 1.436 1.00 34.39 191 ASP A N 1
ATOM 1510 C CA . ASP A 1 191 ? 10.798 -25.851 1.443 1.00 32.02 191 ASP A CA 1
ATOM 1511 C C . ASP A 1 191 ? 10.831 -25.118 0.095 1.00 38.55 191 ASP A C 1
ATOM 1512 O O . ASP A 1 191 ? 10.271 -25.567 -0.904 1.00 36.23 191 ASP A O 1
ATOM 1517 N N . SER A 1 192 ? 11.508 -23.968 0.082 1.00 34.93 192 SER A N 1
ATOM 1518 C CA . SER A 1 192 ? 11.395 -23.051 -1.042 1.00 36.45 192 SER A CA 1
ATOM 1519 C C . SER A 1 192 ? 12.038 -23.616 -2.306 1.00 35.79 192 SER A C 1
ATOM 1520 O O . SER A 1 192 ? 11.491 -23.454 -3.406 1.00 37.66 192 SER A O 1
ATOM 1523 N N . ASP A 1 193 ? 13.198 -24.270 -2.186 1.00 35.78 193 ASP A N 1
ATOM 1524 C CA . ASP A 1 193 ? 13.812 -24.871 -3.372 1.00 35.97 193 ASP A CA 1
ATOM 1525 C C . ASP A 1 193 ? 12.910 -25.930 -4.001 1.00 36.86 193 ASP A C 1
ATOM 1526 O O . ASP A 1 193 ? 12.763 -25.986 -5.232 1.00 34.26 193 ASP A O 1
ATOM 1531 N N . GLU A 1 194 ? 12.306 -26.781 -3.169 1.00 32.93 194 GLU A N 1
ATOM 1532 C CA . GLU A 1 194 ? 11.383 -27.793 -3.661 1.00 31.76 194 GLU A CA 1
ATOM 1533 C C . GLU A 1 194 ? 10.191 -27.155 -4.380 1.00 39.09 194 GLU A C 1
ATOM 1534 O O . GLU A 1 194 ? 9.734 -27.658 -5.422 1.00 32.76 194 GLU A O 1
ATOM 1540 N N . ALA A 1 195 ? 9.682 -26.038 -3.845 1.00 35.59 195 ALA A N 1
ATOM 1541 C CA . ALA A 1 195 ? 8.569 -25.351 -4.489 1.00 38.54 195 ALA A CA 1
ATOM 1542 C C . ALA A 1 195 ? 8.985 -24.741 -5.820 1.00 32.91 195 ALA A C 1
ATOM 1543 O O . ALA A 1 195 ? 8.228 -24.790 -6.788 1.00 35.78 195 ALA A O 1
ATOM 1545 N N . GLU A 1 196 ? 10.174 -24.137 -5.882 1.00 33.68 196 GLU A N 1
ATOM 1546 C CA . GLU A 1 196 ? 10.665 -23.608 -7.148 1.00 30.04 196 GLU A CA 1
ATOM 1547 C C . GLU A 1 196 ? 10.900 -24.732 -8.138 1.00 38.26 196 GLU A C 1
ATOM 1548 O O . GLU A 1 196 ? 10.650 -24.573 -9.340 1.00 31.90 196 GLU A O 1
ATOM 1554 N N . SER A 1 197 ? 11.372 -25.877 -7.635 1.00 36.79 197 SER A N 1
ATOM 1555 C CA . SER A 1 197 ? 11.566 -27.057 -8.466 1.00 34.06 197 SER A CA 1
ATOM 1556 C C . SER A 1 197 ? 10.248 -27.552 -9.049 1.00 34.20 197 SER A C 1
ATOM 1557 O O . SER A 1 197 ? 10.188 -27.924 -10.224 1.00 33.53 197 SER A O 1
ATOM 1560 N N . VAL A 1 198 ? 9.188 -27.579 -8.232 1.00 32.61 198 VAL A N 1
ATOM 1561 C CA . VAL A 1 198 ? 7.880 -28.043 -8.690 1.00 32.19 198 VAL A CA 1
ATOM 1562 C C . VAL A 1 198 ? 7.429 -27.247 -9.909 1.00 35.25 198 VAL A C 1
ATOM 1563 O O . VAL A 1 198 ? 6.962 -27.809 -10.894 1.00 32.32 198 VAL A O 1
ATOM 1567 N N . LYS A 1 199 ? 7.565 -25.922 -9.856 1.00 33.39 199 LYS A N 1
ATOM 1568 C CA . LYS A 1 199 ? 7.113 -25.084 -10.956 1.00 33.27 199 LYS A CA 1
ATOM 1569 C C . LYS A 1 199 ? 7.913 -25.343 -12.222 1.00 32.29 199 LYS A C 1
ATOM 1570 O O . LYS A 1 199 ? 7.340 -25.587 -13.287 1.00 31.25 199 LYS A O 1
ATOM 1576 N N . LEU A 1 200 ? 9.238 -25.225 -12.147 1.00 31.19 200 LEU A N 1
ATOM 1577 C CA . LEU A 1 200 ? 10.038 -25.382 -13.353 1.00 31.20 200 LEU A CA 1
ATOM 1578 C C . LEU A 1 200 ? 9.857 -26.772 -13.949 1.00 37.71 200 LEU A C 1
ATOM 1579 O O . LEU A 1 200 ? 9.700 -26.919 -15.173 1.00 33.71 200 LEU A O 1
ATOM 1584 N N . PHE A 1 201 ? 9.826 -27.800 -13.099 1.00 31.34 201 PHE A N 1
ATOM 1585 C CA . PHE A 1 201 ? 9.710 -29.164 -13.616 1.00 34.57 201 PHE A CA 1
ATOM 1586 C C . PHE A 1 201 ? 8.320 -29.446 -14.163 1.00 32.83 201 PHE A C 1
ATOM 1587 O O . PHE A 1 201 ? 8.179 -30.210 -15.122 1.00 33.45 201 PHE A O 1
ATOM 1595 N N . SER A 1 202 ? 7.277 -28.901 -13.531 1.00 31.02 202 SER A N 1
ATOM 1596 C CA . SER A 1 202 ? 5.934 -29.082 -14.066 1.00 31.31 202 SER A CA 1
ATOM 1597 C C . SER A 1 202 ? 5.826 -28.491 -15.472 1.00 34.27 202 SER A C 1
ATOM 1598 O O . SER A 1 202 ? 5.300 -29.131 -16.386 1.00 29.84 202 SER A O 1
ATOM 1601 N N . ASN A 1 203 ? 6.336 -27.278 -15.669 1.00 33.27 203 ASN A N 1
ATOM 1602 C CA . ASN A 1 203 ? 6.305 -26.701 -17.008 1.00 36.56 203 ASN A CA 1
ATOM 1603 C C . ASN A 1 203 ? 7.167 -27.501 -17.961 1.00 34.48 203 ASN A C 1
ATOM 1604 O O . ASN A 1 203 ? 6.843 -27.630 -19.149 1.00 33.27 203 ASN A O 1
ATOM 1609 N N . THR A 1 204 ? 8.284 -28.026 -17.466 1.00 32.18 204 THR A N 1
ATOM 1610 C CA . THR A 1 204 ? 9.149 -28.807 -18.333 1.00 36.24 204 THR A CA 1
ATOM 1611 C C . THR A 1 204 ? 8.449 -30.092 -18.773 1.00 33.94 204 THR A C 1
ATOM 1612 O O . THR A 1 204 ? 8.536 -30.490 -19.943 1.00 28.06 204 THR A O 1
ATOM 1616 N N . TYR A 1 205 ? 7.707 -30.725 -17.863 1.00 33.71 205 TYR A N 1
ATOM 1617 C CA . TYR A 1 205 ? 6.928 -31.888 -18.256 1.00 34.72 205 TYR A CA 1
ATOM 1618 C C . TYR A 1 205 ? 5.951 -31.530 -19.372 1.00 33.11 205 TYR A C 1
ATOM 1619 O O . TYR A 1 205 ? 5.816 -32.276 -20.345 1.00 33.16 205 TYR A O 1
ATOM 1628 N N . LEU A 1 206 ? 5.228 -30.413 -19.228 1.00 29.25 206 LEU A N 1
ATOM 1629 C CA . LEU A 1 206 ? 4.229 -30.065 -20.237 1.00 31.31 206 LEU A CA 1
ATOM 1630 C C . LEU A 1 206 ? 4.880 -29.822 -21.587 1.00 30.46 206 LEU A C 1
ATOM 1631 O O . LEU A 1 206 ? 4.368 -30.267 -22.622 1.00 33.22 206 LEU A O 1
ATOM 1636 N N . ALA A 1 207 ? 5.988 -29.071 -21.598 1.00 29.77 207 ALA A N 1
ATOM 1637 C CA . ALA A 1 207 ? 6.762 -28.899 -22.814 1.00 33.09 207 ALA A CA 1
ATOM 1638 C C . ALA A 1 207 ? 7.216 -30.241 -23.366 1.00 33.17 207 ALA A C 1
ATOM 1639 O O . ALA A 1 207 ? 7.201 -30.462 -24.587 1.00 28.74 207 ALA A O 1
ATOM 1641 N N . MET A 1 208 ? 7.610 -31.158 -22.477 1.00 27.37 208 MET A N 1
ATOM 1642 C CA . MET A 1 208 ? 8.046 -32.471 -22.929 1.00 28.27 208 MET A CA 1
ATOM 1643 C C . MET A 1 208 ? 6.930 -33.201 -23.641 1.00 27.11 208 MET A C 1
ATOM 1644 O O . MET A 1 208 ? 7.160 -33.877 -24.657 1.00 27.11 208 MET A O 1
ATOM 1649 N N . ARG A 1 209 ? 5.714 -33.096 -23.106 1.00 25.56 209 ARG A N 1
ATOM 1650 C CA . ARG A 1 209 ? 4.584 -33.805 -23.687 1.00 26.91 209 ARG A CA 1
ATOM 1651 C C . ARG A 1 209 ? 4.263 -33.264 -25.078 1.00 30.13 209 ARG A C 1
ATOM 1652 O O . ARG A 1 209 ? 4.049 -34.035 -26.018 1.00 29.66 209 ARG A O 1
ATOM 1660 N N . VAL A 1 210 ? 4.230 -31.939 -25.223 1.00 29.39 210 VAL A N 1
ATOM 1661 C CA . VAL A 1 210 ? 4.022 -31.330 -26.537 1.00 31.50 210 VAL A CA 1
ATOM 1662 C C . VAL A 1 210 ? 5.164 -31.709 -27.453 1.00 30.02 210 VAL A C 1
ATOM 1663 O O . VAL A 1 210 ? 4.960 -32.028 -28.630 1.00 30.24 210 VAL A O 1
ATOM 1667 N N . GLY A 1 211 ? 6.387 -31.672 -26.921 1.00 28.99 211 GLY A N 1
ATOM 1668 C CA . GLY A 1 211 ? 7.530 -32.145 -27.677 1.00 31.99 211 GLY A CA 1
ATOM 1669 C C . GLY A 1 211 ? 7.352 -33.579 -28.148 1.00 33.02 211 GLY A C 1
ATOM 1670 O O . GLY A 1 211 ? 7.686 -33.914 -29.284 1.00 30.56 211 GLY A O 1
ATOM 1671 N N . PHE A 1 212 ? 6.784 -34.434 -27.298 1.00 32.37 212 PHE A N 1
ATOM 1672 C CA . PHE A 1 212 ? 6.641 -35.838 -27.679 1.00 29.02 212 PHE A CA 1
ATOM 1673 C C . PHE A 1 212 ? 5.645 -35.995 -28.816 1.00 30.06 212 PHE A C 1
ATOM 1674 O O . PHE A 1 212 ? 5.934 -36.645 -29.816 1.00 28.54 212 PHE A O 1
ATOM 1682 N N . PHE A 1 213 ? 4.452 -35.426 -28.666 1.00 30.92 213 PHE A N 1
ATOM 1683 C CA . PHE A 1 213 ? 3.419 -35.636 -29.664 1.00 29.73 213 PHE A CA 1
ATOM 1684 C C . PHE A 1 213 ? 3.724 -34.913 -30.973 1.00 32.36 213 PHE A C 1
ATOM 1685 O O . PHE A 1 213 ? 3.217 -35.319 -32.029 1.00 34.66 213 PHE A O 1
ATOM 1693 N N . ASN A 1 214 ? 4.573 -33.889 -30.935 1.00 30.80 214 ASN A N 1
ATOM 1694 C CA . ASN A 1 214 ? 5.062 -33.309 -32.179 1.00 37.05 214 ASN A CA 1
ATOM 1695 C C . ASN A 1 214 ? 6.078 -34.221 -32.856 1.00 35.03 214 ASN A C 1
ATOM 1696 O O . ASN A 1 214 ? 6.137 -34.270 -34.089 1.00 33.73 214 ASN A O 1
ATOM 1701 N N . GLU A 1 215 ? 6.901 -34.927 -32.082 1.00 34.60 215 GLU A N 1
ATOM 1702 C CA . GLU A 1 215 ? 7.823 -35.869 -32.710 1.00 34.95 215 GLU A CA 1
ATOM 1703 C C . GLU A 1 215 ? 7.067 -37.044 -33.310 1.00 36.35 215 GLU A C 1
ATOM 1704 O O . GLU A 1 215 ? 7.469 -37.574 -34.353 1.00 31.84 215 GLU A O 1
ATOM 1710 N N . VAL A 1 216 ? 5.964 -37.452 -32.676 1.00 34.80 216 VAL A N 1
ATOM 1711 C CA . VAL A 1 216 ? 5.081 -38.440 -33.286 1.00 32.51 216 VAL A CA 1
ATOM 1712 C C . VAL A 1 216 ? 4.535 -37.908 -34.610 1.00 36.37 216 VAL A C 1
ATOM 1713 O O . VAL A 1 216 ? 4.596 -38.577 -35.654 1.00 30.95 216 VAL A O 1
ATOM 1717 N N . ASP A 1 217 ? 3.991 -36.687 -34.583 1.00 34.32 217 ASP A N 1
ATOM 1718 C CA . ASP A 1 217 ? 3.468 -36.083 -35.800 1.00 30.72 217 ASP A CA 1
ATOM 1719 C C . ASP A 1 217 ? 4.558 -35.947 -36.857 1.00 33.78 217 ASP A C 1
ATOM 1720 O O . ASP A 1 217 ? 4.324 -36.230 -38.037 1.00 35.97 217 ASP A O 1
ATOM 1725 N N . SER A 1 218 ? 5.756 -35.527 -36.456 1.00 31.71 218 SER A N 1
ATOM 1726 C CA . SER A 1 218 ? 6.860 -35.414 -37.408 1.00 35.89 218 SER A CA 1
ATOM 1727 C C . SER A 1 218 ? 7.173 -36.760 -38.059 1.00 35.13 218 SER A C 1
ATOM 1728 O O . SER A 1 218 ? 7.331 -36.856 -39.283 1.00 33.66 218 SER A O 1
ATOM 1731 N N . TYR A 1 219 ? 7.271 -37.812 -37.253 1.00 30.57 219 TYR A N 1
ATOM 1732 C CA . TYR A 1 219 ? 7.529 -39.132 -37.820 1.00 32.63 219 TYR A CA 1
ATOM 1733 C C . TYR A 1 219 ? 6.418 -39.536 -38.778 1.00 31.77 219 TYR A C 1
ATOM 1734 O O . TYR A 1 219 ? 6.680 -40.013 -39.891 1.00 33.43 219 TYR A O 1
ATOM 1743 N N . ALA A 1 220 ? 5.165 -39.312 -38.384 1.00 31.42 220 ALA A N 1
ATOM 1744 C CA . ALA A 1 220 ? 4.048 -39.730 -39.216 1.00 29.04 220 ALA A CA 1
ATOM 1745 C C . ALA A 1 220 ? 4.048 -39.006 -40.560 1.00 36.43 220 ALA A C 1
ATOM 1746 O O . ALA A 1 220 ? 3.773 -39.615 -41.605 1.00 32.55 220 ALA A O 1
ATOM 1748 N N . ARG A 1 221 ? 4.344 -37.706 -40.551 1.00 31.72 221 ARG A N 1
ATOM 1749 C CA . ARG A 1 221 ? 4.461 -36.959 -41.800 1.00 34.21 221 ARG A CA 1
ATOM 1750 C C . ARG A 1 221 ? 5.630 -37.448 -42.643 1.00 36.00 221 ARG A C 1
ATOM 1751 O O . ARG A 1 221 ? 5.529 -37.495 -43.876 1.00 35.70 221 ARG A O 1
ATOM 1759 N N . LYS A 1 222 ? 6.756 -37.799 -42.011 1.00 33.44 222 LYS A N 1
ATOM 1760 C CA . LYS A 1 222 ? 7.894 -38.265 -42.803 1.00 36.69 222 LYS A CA 1
ATOM 1761 C C . LYS A 1 222 ? 7.561 -39.546 -43.562 1.00 40.11 222 LYS A C 1
ATOM 1762 O O . LYS A 1 222 ? 8.204 -39.835 -44.574 1.00 43.25 222 LYS A O 1
ATOM 1768 N N . HIS A 1 223 ? 6.567 -40.310 -43.100 1.00 37.09 223 HIS A N 1
ATOM 1769 C CA . HIS A 1 223 ? 6.234 -41.617 -43.663 1.00 42.30 223 HIS A CA 1
ATOM 1770 C C . HIS A 1 223 ? 4.791 -41.693 -44.141 1.00 36.76 223 HIS A C 1
ATOM 1771 O O . HIS A 1 223 ? 4.288 -42.785 -44.365 1.00 39.26 223 HIS A O 1
ATOM 1778 N N . ASN A 1 224 ? 4.108 -40.562 -44.254 1.00 37.98 224 ASN A N 1
ATOM 1779 C CA . ASN A 1 224 ? 2.743 -40.504 -44.760 1.00 41.85 224 ASN A CA 1
ATOM 1780 C C . ASN A 1 224 ? 1.809 -41.454 -44.014 1.00 40.37 224 ASN A C 1
ATOM 1781 O O . ASN A 1 224 ? 1.044 -42.212 -44.615 1.00 35.90 224 ASN A O 1
ATOM 1786 N N . LEU A 1 225 ? 1.849 -41.386 -42.685 1.00 37.10 225 LEU A N 1
ATOM 1787 C CA . LEU A 1 225 ? 0.937 -42.130 -41.831 1.00 35.45 225 LEU A CA 1
ATOM 1788 C C . LEU A 1 225 ? -0.120 -41.192 -41.260 1.00 32.43 225 LEU A C 1
ATOM 1789 O O . LEU A 1 225 ? 0.054 -39.977 -41.243 1.00 32.40 225 LEU A O 1
ATOM 1794 N N . ASN A 1 226 ? -1.206 -41.766 -40.751 1.00 30.59 226 ASN A N 1
ATOM 1795 C CA . ASN A 1 226 ? -2.266 -40.964 -40.136 1.00 31.08 226 ASN A CA 1
ATOM 1796 C C . ASN A 1 226 ? -1.886 -40.599 -38.695 1.00 37.24 226 ASN A C 1
ATOM 1797 O O . ASN A 1 226 ? -1.885 -41.468 -37.816 1.00 32.78 226 ASN A O 1
ATOM 1802 N N . SER A 1 227 ? -1.568 -39.311 -38.444 1.00 35.34 227 SER A N 1
ATOM 1803 C CA . SER A 1 227 ? -1.210 -38.870 -37.088 1.00 31.96 227 SER A CA 1
ATOM 1804 C C . SER A 1 227 ? -2.366 -39.023 -36.120 1.00 32.37 227 SER A C 1
ATOM 1805 O O . SER A 1 227 ? -2.163 -39.383 -34.953 1.00 37.59 227 SER A O 1
ATOM 1808 N N . ALA A 1 228 ? -3.577 -38.684 -36.555 1.00 32.80 228 ALA A N 1
ATOM 1809 C CA . ALA A 1 228 ? -4.729 -38.764 -35.656 1.00 36.51 228 ALA A CA 1
ATOM 1810 C C . ALA A 1 228 ? -4.952 -40.187 -35.158 1.00 36.38 228 ALA A C 1
ATOM 1811 O O . ALA A 1 228 ? -5.213 -40.398 -33.965 1.00 37.72 228 ALA A O 1
ATOM 1813 N N . ASP A 1 229 ? -4.854 -41.174 -36.056 1.00 33.59 229 ASP A N 1
ATOM 1814 C CA . ASP A 1 229 ? -4.917 -42.572 -35.628 1.00 34.47 229 ASP A CA 1
ATOM 1815 C C . ASP A 1 229 ? -3.855 -42.872 -34.584 1.00 33.14 229 ASP A C 1
ATOM 1816 O O . ASP A 1 229 ? -4.144 -43.442 -33.525 1.00 37.14 229 ASP A O 1
ATOM 1821 N N . ILE A 1 230 ? -2.603 -42.523 -34.884 1.00 31.33 230 ILE A N 1
ATOM 1822 C CA . ILE A 1 230 ? -1.506 -42.903 -34.010 1.00 30.53 230 ILE A CA 1
ATOM 1823 C C . ILE A 1 230 ? -1.672 -42.246 -32.654 1.00 32.89 230 ILE A C 1
ATOM 1824 O O . ILE A 1 230 ? -1.533 -42.889 -31.603 1.00 33.99 230 ILE A O 1
ATOM 1829 N N . ILE A 1 231 ? -2.002 -40.954 -32.649 1.00 31.08 231 ILE A N 1
ATOM 1830 C CA . ILE A 1 231 ? -2.034 -40.251 -31.372 1.00 32.09 231 ILE A CA 1
ATOM 1831 C C . ILE A 1 231 ? -3.226 -40.700 -30.539 1.00 32.51 231 ILE A C 1
ATOM 1832 O O . ILE A 1 231 ? -3.131 -40.811 -29.313 1.00 33.31 231 ILE A O 1
ATOM 1837 N N . LYS A 1 232 ? -4.358 -40.981 -31.180 1.00 30.68 232 LYS A N 1
ATOM 1838 C CA . LYS A 1 232 ? -5.510 -41.456 -30.417 1.00 35.03 232 LYS A CA 1
ATOM 1839 C C . LYS A 1 232 ? -5.242 -42.826 -29.796 1.00 37.29 232 LYS A C 1
ATOM 1840 O O . LYS A 1 232 ? -5.735 -43.129 -28.698 1.00 32.57 232 LYS A O 1
ATOM 1846 N N . GLY A 1 233 ? -4.500 -43.678 -30.500 1.00 34.40 233 GLY A N 1
ATOM 1847 C CA . GLY A 1 233 ? -4.193 -44.991 -29.956 1.00 35.26 233 GLY A CA 1
ATOM 1848 C C . GLY A 1 233 ? -3.208 -44.902 -28.801 1.00 35.90 233 GLY A C 1
ATOM 1849 O O . GLY A 1 233 ? -3.315 -45.641 -27.819 1.00 33.98 233 GLY A O 1
ATOM 1850 N N . ILE A 1 234 ? -2.226 -44.004 -28.916 1.00 33.19 234 ILE A N 1
ATOM 1851 C CA . ILE A 1 234 ? -1.312 -43.749 -27.814 1.00 34.19 234 ILE A CA 1
ATOM 1852 C C . ILE A 1 234 ? -2.088 -43.276 -26.594 1.00 34.05 234 ILE A C 1
ATOM 1853 O O . ILE A 1 234 ? -2.000 -43.860 -25.510 1.00 34.10 234 ILE A O 1
ATOM 1858 N N . SER A 1 235 ? -2.874 -42.217 -26.769 1.00 34.70 235 SER A N 1
ATOM 1859 C CA . SER A 1 235 ?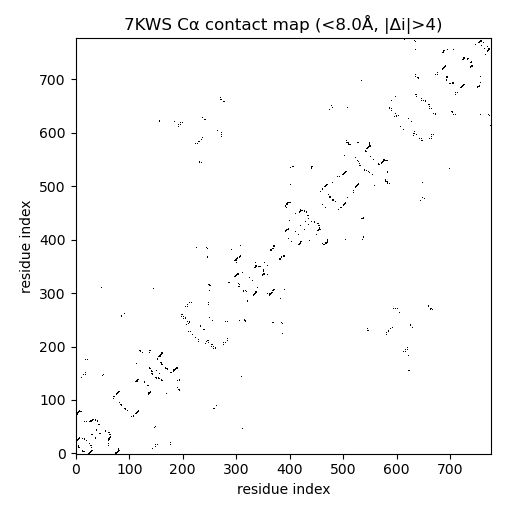 -3.527 -41.508 -25.678 1.00 35.88 235 SER A CA 1
ATOM 1860 C C . SER A 1 235 ? -4.630 -42.310 -25.017 1.00 32.77 235 SER A C 1
ATOM 1861 O O . SER A 1 235 ? -5.097 -41.915 -23.951 1.00 37.06 235 SER A O 1
ATOM 1864 N N . ALA A 1 236 ? -5.075 -43.401 -25.624 1.00 33.58 236 ALA A N 1
ATOM 1865 C CA . ALA A 1 236 ? -6.106 -44.201 -24.991 1.00 38.54 236 ALA A CA 1
ATOM 1866 C C . ALA A 1 236 ? -5.573 -44.973 -23.786 1.00 34.50 236 ALA A C 1
ATOM 1867 O O . ALA A 1 236 ? -6.378 -45.452 -22.988 1.00 35.02 236 ALA A O 1
ATOM 1869 N N . ASP A 1 237 ? -4.248 -45.097 -23.643 1.00 33.84 237 ASP A N 1
ATOM 1870 C CA . ASP A 1 237 ? -3.620 -45.568 -22.405 1.00 36.68 237 ASP A CA 1
ATOM 1871 C C . ASP A 1 237 ? -3.801 -44.513 -21.323 1.00 38.15 237 ASP A C 1
ATOM 1872 O O . ASP A 1 237 ? -3.225 -43.422 -21.406 1.00 33.58 237 ASP A O 1
ATOM 1877 N N . ASP A 1 238 ? -4.580 -44.854 -20.294 1.00 41.47 238 ASP A N 1
ATOM 1878 C CA . ASP A 1 238 ? -4.893 -43.936 -19.207 1.00 37.29 238 ASP A CA 1
ATOM 1879 C C . ASP A 1 238 ? -3.653 -43.415 -18.474 1.00 41.28 238 ASP A C 1
ATOM 1880 O O . ASP A 1 238 ? -3.731 -42.370 -17.820 1.00 39.81 238 ASP A O 1
ATOM 1885 N N . ARG A 1 239 ? -2.507 -44.087 -18.575 1.00 38.51 239 ARG A N 1
ATOM 1886 C CA . ARG A 1 239 ? -1.288 -43.493 -18.037 1.00 34.74 239 ARG A CA 1
ATOM 1887 C C . ARG A 1 239 ? -0.736 -42.370 -18.912 1.00 36.12 239 ARG A C 1
ATOM 1888 O O . ARG A 1 239 ? 0.196 -41.677 -18.485 1.00 32.97 239 ARG A O 1
ATOM 1896 N N . ILE A 1 240 ? -1.253 -42.207 -20.131 1.00 35.44 240 ILE A N 1
ATOM 1897 C CA . ILE A 1 240 ? -0.823 -41.155 -21.055 1.00 38.10 240 ILE A CA 1
ATOM 1898 C C . ILE A 1 240 ? -1.892 -40.062 -21.185 1.00 34.30 240 ILE A C 1
ATOM 1899 O O . ILE A 1 240 ? -1.626 -38.882 -20.923 1.00 30.93 240 ILE A O 1
ATOM 1904 N N . GLY A 1 241 ? -3.108 -40.438 -21.568 1.00 32.70 241 GLY A N 1
ATOM 1905 C CA . GLY A 1 241 ? -4.272 -39.587 -21.396 1.00 33.36 241 GLY A CA 1
ATOM 1906 C C . GLY A 1 241 ? -4.658 -38.820 -22.657 1.00 37.70 241 GLY A C 1
ATOM 1907 O O . GLY A 1 241 ? -3.804 -38.414 -23.458 1.00 32.22 241 GLY A O 1
ATOM 1908 N N . LYS A 1 242 ? -5.969 -38.585 -22.806 1.00 33.85 242 LYS A N 1
ATOM 1909 C CA . LYS A 1 242 ? -6.573 -37.946 -23.983 1.00 34.55 242 LYS A CA 1
ATOM 1910 C C . LYS A 1 242 ? -6.727 -36.438 -23.753 1.00 37.04 242 LYS A C 1
ATOM 1911 O O . LYS A 1 242 ? -7.829 -35.895 -23.641 1.00 42.94 242 LYS A O 1
ATOM 1917 N N . TYR A 1 243 ? -5.593 -35.758 -23.688 1.00 33.20 243 TYR A N 1
ATOM 1918 C CA . TYR A 1 243 ? -5.557 -34.331 -23.390 1.00 38.20 243 TYR A CA 1
ATOM 1919 C C . TYR A 1 243 ? -4.143 -33.859 -23.655 1.00 37.35 243 TYR A C 1
ATOM 1920 O O . TYR A 1 243 ? -3.213 -34.669 -23.722 1.00 36.78 243 TYR A O 1
ATOM 1929 N N . TYR A 1 244 ? -3.998 -32.548 -23.835 1.00 32.54 244 TYR A N 1
ATOM 1930 C CA . TYR A 1 244 ? -2.685 -31.925 -23.896 1.00 32.10 244 TYR A CA 1
ATOM 1931 C C . TYR A 1 244 ? -1.781 -32.680 -24.856 1.00 34.06 244 TYR A C 1
ATOM 1932 O O . TYR A 1 244 ? -0.614 -32.951 -24.573 1.00 33.23 244 TYR A O 1
ATOM 1941 N N . ASN A 1 245 ? -2.339 -33.031 -26.013 1.00 32.27 245 ASN A N 1
ATOM 1942 C CA . ASN A 1 245 ? -1.652 -33.926 -26.921 1.00 32.45 245 ASN A CA 1
ATOM 1943 C C . ASN A 1 245 ? -1.911 -33.557 -28.373 1.00 37.32 245 ASN A C 1
ATOM 1944 O O . ASN A 1 245 ? -1.842 -34.429 -29.247 1.00 32.64 245 ASN A O 1
ATOM 1949 N N . ASN A 1 246 ? -2.226 -32.285 -28.650 1.00 35.03 246 ASN A N 1
ATOM 1950 C CA . ASN A 1 246 ? -2.570 -31.873 -30.007 1.00 33.94 246 ASN A CA 1
ATOM 1951 C C . ASN A 1 246 ? -1.325 -31.312 -30.678 1.00 31.64 246 ASN A C 1
ATOM 1952 O O . ASN A 1 246 ? -0.775 -30.308 -30.194 1.00 35.78 246 ASN A O 1
ATOM 1957 N N . PRO A 1 247 ? -0.811 -31.936 -31.733 1.00 30.53 247 PRO A N 1
ATOM 1958 C CA . PRO A 1 247 ? 0.414 -31.434 -32.363 1.00 34.85 247 PRO A CA 1
ATOM 1959 C C . PRO A 1 247 ? 0.243 -30.014 -32.886 1.00 32.19 247 PRO A C 1
ATOM 1960 O O . PRO A 1 247 ? -0.864 -29.509 -33.071 1.00 29.66 247 PRO A O 1
ATOM 1964 N N . SER A 1 248 ? 1.373 -29.383 -33.161 1.00 26.67 248 SER A N 1
ATOM 1965 C CA . SER A 1 248 ? 1.378 -27.961 -33.438 1.00 31.89 248 SER A CA 1
ATOM 1966 C C . SER A 1 248 ? 2.708 -27.624 -34.081 1.00 32.68 248 SER A C 1
ATOM 1967 O O . SER A 1 248 ? 3.548 -28.502 -34.321 1.00 28.19 248 SER A O 1
ATOM 1970 N N . PHE A 1 249 ? 2.905 -26.330 -34.331 1.00 28.78 249 PHE A N 1
ATOM 1971 C CA . PHE A 1 249 ? 4.147 -25.906 -34.939 1.00 26.29 249 PHE A CA 1
ATOM 1972 C C . PHE A 1 249 ? 5.302 -25.915 -33.955 1.00 31.48 249 PHE A C 1
ATOM 1973 O O . PHE A 1 249 ? 6.450 -25.789 -34.392 1.00 33.06 249 PHE A O 1
ATOM 1981 N N . GLY A 1 250 ? 5.024 -26.151 -32.677 1.00 32.15 250 GLY A N 1
ATOM 1982 C CA . GLY A 1 250 ? 5.990 -26.101 -31.598 1.00 31.40 250 GLY A CA 1
ATOM 1983 C C . GLY A 1 250 ? 5.335 -25.504 -30.368 1.00 32.27 250 GLY A C 1
ATOM 1984 O O . GLY A 1 250 ? 4.333 -24.794 -30.437 1.00 35.38 250 GLY A O 1
ATOM 1985 N N . TYR A 1 251 ? 5.907 -25.785 -29.196 1.00 30.35 251 TYR A N 1
ATOM 1986 C CA . TYR A 1 251 ? 5.360 -25.151 -28.003 1.00 32.07 251 TYR A CA 1
ATOM 1987 C C . TYR A 1 251 ? 5.880 -23.725 -27.891 1.00 34.12 251 TYR A C 1
ATOM 1988 O O . TYR A 1 251 ? 7.029 -23.435 -28.241 1.00 35.69 251 TYR A O 1
ATOM 1997 N N . GLY A 1 252 ? 5.016 -22.827 -27.415 1.00 34.58 252 GLY A N 1
ATOM 1998 C CA . GLY A 1 252 ? 5.406 -21.433 -27.263 1.00 38.24 252 GLY A CA 1
ATOM 1999 C C . GLY A 1 252 ? 4.825 -20.742 -26.046 1.00 42.38 252 GLY A C 1
ATOM 2000 O O . GLY A 1 252 ? 4.575 -21.387 -25.020 1.00 46.64 252 GLY A O 1
ATOM 2001 N N . GLY A 1 253 ? 4.635 -19.421 -26.129 1.00 48.32 253 GLY A N 1
ATOM 2002 C CA . GLY A 1 253 ? 4.073 -18.638 -25.047 1.00 46.09 253 GLY A CA 1
ATOM 2003 C C . GLY A 1 253 ? 5.147 -17.980 -24.210 1.00 47.04 253 GLY A C 1
ATOM 2004 O O . GLY A 1 253 ? 6.346 -18.140 -24.443 1.00 51.84 253 GLY A O 1
ATOM 2005 N N . TYR A 1 254 ? 4.695 -17.203 -23.220 1.00 49.96 254 TYR A N 1
ATOM 2006 C CA . TYR A 1 254 ? 5.612 -16.567 -22.275 1.00 55.69 254 TYR A CA 1
ATOM 2007 C C . TYR A 1 254 ? 6.582 -17.608 -21.713 1.00 53.18 254 TYR A C 1
ATOM 2008 O O . TYR A 1 254 ? 7.809 -17.452 -21.739 1.00 55.19 254 TYR A O 1
ATOM 2017 N N . CYS A 1 255 ? 6.008 -18.653 -21.124 1.00 45.24 255 CYS A N 1
ATOM 2018 C CA . CYS A 1 255 ? 6.585 -19.317 -19.965 1.00 51.71 255 CYS A CA 1
ATOM 2019 C C . CYS A 1 255 ? 7.267 -20.640 -20.270 1.00 46.55 255 CYS A C 1
ATOM 2020 O O . CYS A 1 255 ? 8.411 -20.821 -19.852 1.00 46.09 255 CYS A O 1
ATOM 2023 N N . LEU A 1 256 ? 6.584 -21.578 -20.937 1.00 42.67 256 LEU A N 1
ATOM 2024 C CA . LEU A 1 256 ? 7.234 -22.841 -21.293 1.00 44.92 256 LEU A CA 1
ATOM 2025 C C . LEU A 1 256 ? 8.601 -22.644 -21.938 1.00 43.17 256 LEU A C 1
ATOM 2026 O O . LEU A 1 256 ? 9.563 -23.282 -21.482 1.00 41.21 256 LEU A O 1
ATOM 2031 N N . PRO A 1 257 ? 8.775 -21.786 -22.955 1.00 39.75 257 PRO A N 1
ATOM 2032 C CA . PRO A 1 257 ? 10.108 -21.694 -23.580 1.00 41.18 257 PRO A CA 1
ATOM 2033 C C . PRO A 1 257 ? 11.168 -21.157 -22.640 1.00 44.82 257 PRO A C 1
ATOM 2034 O O . PRO A 1 257 ? 12.334 -21.556 -22.732 1.00 43.58 257 PRO A O 1
ATOM 2038 N N . LYS A 1 258 ? 10.804 -20.247 -21.737 1.00 42.66 258 LYS A N 1
ATOM 2039 C CA . LYS A 1 258 ? 11.823 -19.726 -20.841 1.00 44.80 258 LYS A CA 1
ATOM 2040 C C . LYS A 1 258 ? 12.086 -20.695 -19.682 1.00 42.98 258 LYS A C 1
ATOM 2041 O O . LYS A 1 258 ? 13.236 -20.881 -19.279 1.00 41.42 258 LYS A O 1
ATOM 2047 N N . ASP A 1 259 ? 11.043 -21.343 -19.163 1.00 40.63 259 ASP A N 1
ATOM 2048 C CA . ASP A 1 259 ? 11.203 -22.213 -18.001 1.00 43.70 259 ASP A CA 1
ATOM 2049 C C . ASP A 1 259 ? 12.020 -23.462 -18.342 1.00 42.93 259 ASP A C 1
ATOM 2050 O O . ASP A 1 259 ? 12.833 -23.922 -17.528 1.00 39.20 259 ASP A O 1
ATOM 2055 N N . THR A 1 260 ? 11.819 -24.027 -19.537 1.00 37.62 260 THR A N 1
ATOM 2056 C CA . THR A 1 260 ? 12.608 -25.183 -19.943 1.00 33.25 260 THR A CA 1
ATOM 2057 C C . THR A 1 260 ? 14.069 -24.810 -20.140 1.00 40.20 260 THR A C 1
ATOM 2058 O O . THR A 1 260 ? 14.970 -25.571 -19.760 1.00 41.44 260 THR A O 1
ATOM 2062 N N . LYS A 1 261 ? 14.325 -23.642 -20.738 1.00 40.14 261 LYS A N 1
ATOM 2063 C CA . LYS A 1 261 ? 15.700 -23.190 -20.921 1.00 41.03 261 LYS A CA 1
ATOM 2064 C C . LYS A 1 261 ? 16.361 -22.862 -19.584 1.00 43.15 261 LYS A C 1
ATOM 2065 O O . LYS A 1 261 ? 17.583 -23.005 -19.444 1.00 44.02 261 LYS A O 1
ATOM 2071 N N . GLN A 1 262 ? 15.583 -22.434 -18.593 1.00 38.70 262 GLN A N 1
ATOM 2072 C CA . GLN A 1 262 ? 16.173 -22.136 -17.288 1.00 48.01 262 GLN A CA 1
ATOM 2073 C C . GLN A 1 262 ? 16.598 -23.419 -16.584 1.00 50.15 262 GLN A C 1
ATOM 2074 O O . GLN A 1 262 ? 17.745 -23.549 -16.140 1.00 51.46 262 GLN A O 1
ATOM 2080 N N . LEU A 1 263 ? 15.680 -24.378 -16.475 1.00 44.77 263 LEU A N 1
ATOM 2081 C CA . LEU A 1 263 ? 16.026 -25.679 -15.919 1.00 47.34 263 LEU A CA 1
ATOM 2082 C C . LEU A 1 263 ? 17.222 -26.289 -16.643 1.00 50.69 263 LEU A C 1
ATOM 2083 O O . LEU A 1 263 ? 18.129 -26.839 -16.008 1.00 54.60 263 LEU A O 1
ATOM 2088 N N . LEU A 1 264 ? 17.253 -26.182 -17.977 1.00 52.69 264 LEU A N 1
ATOM 2089 C CA . LEU A 1 264 ? 18.393 -26.694 -18.732 1.00 52.60 264 LEU A CA 1
ATOM 2090 C C . LEU A 1 264 ? 19.690 -26.033 -18.283 1.00 57.20 264 LEU A C 1
ATOM 2091 O O . LEU A 1 264 ? 20.723 -26.703 -18.147 1.00 59.49 264 LEU A O 1
ATOM 2096 N N . ALA A 1 265 ? 19.657 -24.718 -18.050 1.00 52.89 265 ALA A N 1
ATOM 2097 C CA . ALA A 1 265 ? 20.815 -24.049 -17.464 1.00 57.88 265 ALA A CA 1
ATOM 2098 C C . ALA A 1 265 ? 21.163 -24.646 -16.105 1.00 61.86 265 ALA A C 1
ATOM 2099 O O . ALA A 1 265 ? 22.338 -24.904 -15.818 1.00 60.71 265 ALA A O 1
ATOM 2101 N N . ASN A 1 266 ? 20.152 -24.878 -15.257 1.00 60.92 266 ASN A N 1
ATOM 2102 C CA . ASN A 1 266 ? 20.393 -25.434 -13.933 1.00 61.04 266 ASN A CA 1
ATOM 2103 C C . ASN A 1 266 ? 20.794 -26.909 -14.003 1.00 64.17 266 ASN A C 1
ATOM 2104 O O . ASN A 1 266 ? 21.296 -27.449 -13.012 1.00 65.96 266 ASN A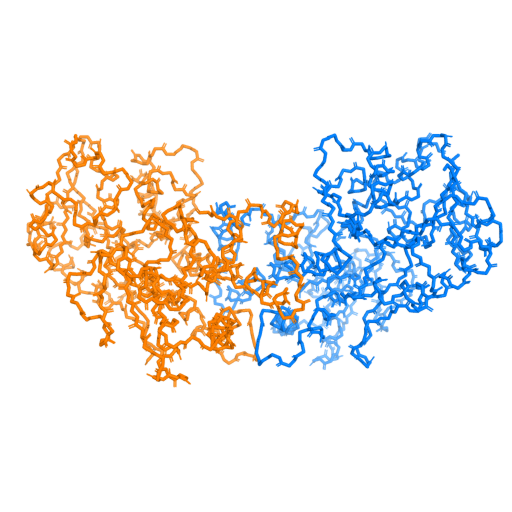 O 1
ATOM 2109 N N . PHE A 1 267 ? 20.609 -27.561 -15.155 1.00 65.15 267 PHE A N 1
ATOM 2110 C CA . PHE A 1 267 ? 21.178 -28.888 -15.418 1.00 65.77 267 PHE A CA 1
ATOM 2111 C C . PHE A 1 267 ? 22.587 -28.695 -15.976 1.00 71.53 267 PHE A C 1
ATOM 2112 O O . PHE A 1 267 ? 22.846 -28.809 -17.180 1.00 68.92 267 PHE A O 1
ATOM 2120 N N . TYR A 1 268 ? 23.515 -28.416 -15.056 1.00 76.01 268 TYR A N 1
ATOM 2121 C CA . TYR A 1 268 ? 24.867 -27.967 -15.385 1.00 77.68 268 TYR A CA 1
ATOM 2122 C C . TYR A 1 268 ? 25.736 -29.146 -15.823 1.00 78.30 268 TYR A C 1
ATOM 2123 O O . TYR A 1 268 ? 26.131 -29.975 -14.994 1.00 78.19 268 TYR A O 1
ATOM 2125 N N . ASN A 1 269 ? 26.019 -29.219 -17.135 1.00 77.72 269 ASN A N 1
ATOM 2126 C CA . ASN A 1 269 ? 27.081 -30.060 -17.713 1.00 77.53 269 ASN A CA 1
ATOM 2127 C C . ASN A 1 269 ? 26.714 -31.551 -17.716 1.00 76.68 269 ASN A C 1
ATOM 2128 O O . ASN A 1 269 ? 27.479 -32.398 -17.248 1.00 77.88 269 ASN A O 1
ATOM 2133 N N . ILE A 1 270 ? 25.556 -31.874 -18.276 1.00 73.44 270 ILE A N 1
ATOM 2134 C CA . ILE A 1 270 ? 25.081 -33.254 -18.369 1.00 73.98 270 ILE A CA 1
ATOM 2135 C C . ILE A 1 270 ? 25.109 -33.665 -19.841 1.00 70.73 270 ILE A C 1
ATOM 2136 O O . ILE A 1 270 ? 24.438 -33.027 -20.666 1.00 69.12 270 ILE A O 1
ATOM 2141 N N . PRO A 1 271 ? 25.858 -34.722 -20.212 1.00 69.66 271 PRO A N 1
ATOM 2142 C CA . PRO A 1 271 ? 26.099 -35.008 -21.646 1.00 66.83 271 PRO A CA 1
ATOM 2143 C C . PRO A 1 271 ? 24.837 -35.044 -22.486 1.00 63.57 271 PRO A C 1
ATOM 2144 O O . PRO A 1 271 ? 24.813 -34.489 -23.592 1.00 65.94 271 PRO A O 1
ATOM 2148 N N . ASN A 1 272 ? 23.786 -35.683 -21.988 1.00 59.79 272 ASN A N 1
ATOM 2149 C CA . ASN A 1 272 ? 22.447 -35.518 -22.531 1.00 61.38 272 ASN A CA 1
ATOM 2150 C C . ASN A 1 272 ? 21.465 -35.589 -21.372 1.00 58.26 272 ASN A C 1
ATOM 2151 O O . ASN A 1 272 ? 21.817 -35.930 -20.242 1.00 54.28 272 ASN A O 1
ATOM 2156 N N . SER A 1 273 ? 20.218 -35.266 -21.670 1.00 52.08 273 SER A N 1
ATOM 2157 C CA . SER A 1 273 ? 19.173 -35.270 -20.665 1.00 46.28 273 SER A CA 1
ATOM 2158 C C . SER A 1 273 ? 17.865 -35.057 -21.396 1.00 41.34 273 SER A C 1
ATOM 2159 O O . SER A 1 273 ? 17.839 -34.521 -22.509 1.00 43.43 273 SER A O 1
ATOM 2162 N N . LEU A 1 274 ? 16.783 -35.510 -20.768 1.00 37.97 274 LEU A N 1
ATOM 2163 C CA . LEU A 1 274 ? 15.461 -35.101 -21.210 1.00 36.51 274 LEU A CA 1
ATOM 2164 C C . LEU A 1 274 ? 15.371 -33.581 -21.283 1.00 41.61 274 LEU A C 1
ATOM 2165 O O . LEU A 1 274 ? 14.856 -33.031 -22.260 1.00 34.32 274 LEU A O 1
ATOM 2170 N N . ILE A 1 275 ? 15.924 -32.889 -20.279 1.00 38.10 275 ILE A N 1
ATOM 2171 C CA . ILE A 1 275 ? 15.817 -31.430 -20.219 1.00 40.16 275 ILE A CA 1
ATOM 2172 C C . ILE A 1 275 ? 16.375 -30.796 -21.486 1.00 41.69 275 ILE A C 1
ATOM 2173 O O . ILE A 1 275 ? 15.696 -30.018 -22.163 1.00 43.70 275 ILE A O 1
ATOM 2178 N N . LYS A 1 276 ? 17.622 -31.121 -21.825 1.00 42.60 276 LYS A N 1
ATOM 2179 C CA . LYS A 1 276 ? 18.233 -30.580 -23.034 1.00 38.24 276 LYS A CA 1
ATOM 2180 C C . LYS A 1 276 ? 17.448 -30.975 -24.277 1.00 44.77 276 LYS A C 1
ATOM 2181 O O . LYS A 1 276 ? 17.244 -30.159 -25.188 1.00 40.66 276 LYS A O 1
ATOM 2187 N N . ALA A 1 277 ? 16.963 -32.214 -24.322 1.00 42.26 277 ALA A N 1
ATOM 2188 C CA . ALA A 1 277 ? 16.226 -32.650 -25.498 1.00 39.44 277 ALA A CA 1
ATOM 2189 C C . ALA A 1 277 ? 14.903 -31.913 -25.629 1.00 38.39 277 ALA A C 1
ATOM 2190 O O . ALA A 1 277 ? 14.464 -31.621 -26.746 1.00 38.77 277 ALA A O 1
ATOM 2192 N N . ILE A 1 278 ? 14.240 -31.643 -24.505 1.00 38.42 278 ILE A N 1
ATOM 2193 C CA . ILE A 1 278 ? 12.956 -30.955 -24.536 1.00 37.96 278 ILE A CA 1
ATOM 2194 C C . ILE A 1 278 ? 13.098 -29.608 -25.243 1.00 41.31 278 ILE A C 1
ATOM 2195 O O . ILE A 1 278 ? 12.237 -29.210 -26.035 1.00 43.71 278 ILE A O 1
ATOM 2200 N N . VAL A 1 279 ? 14.209 -28.910 -25.008 1.00 40.99 279 VAL A N 1
ATOM 2201 C CA . VAL A 1 279 ? 14.454 -27.650 -25.702 1.00 37.77 279 VAL A CA 1
ATOM 2202 C C . VAL A 1 279 ? 14.803 -27.902 -27.159 1.00 41.11 279 VAL A C 1
ATOM 2203 O O . VAL A 1 279 ? 14.270 -27.248 -28.060 1.00 43.62 279 VAL A O 1
ATOM 2207 N N . GLU A 1 280 ? 15.695 -28.862 -27.417 1.00 37.45 280 GLU A N 1
ATOM 2208 C CA . GLU A 1 280 ? 16.212 -29.046 -28.765 1.00 43.22 280 GLU A CA 1
ATOM 2209 C C . GLU A 1 280 ? 15.147 -29.598 -29.708 1.00 42.15 280 GLU A C 1
ATOM 2210 O O . GLU A 1 280 ? 15.085 -29.200 -30.877 1.00 39.81 280 GLU A O 1
ATOM 2216 N N . THR A 1 281 ? 14.288 -30.498 -29.224 1.00 35.63 281 THR A N 1
ATOM 2217 C CA . THR A 1 281 ? 13.262 -31.034 -30.110 1.00 40.62 281 THR A CA 1
ATOM 2218 C C . THR A 1 281 ? 12.306 -29.948 -30.602 1.00 39.73 281 THR A C 1
ATOM 2219 O O . THR A 1 281 ? 11.773 -30.047 -31.714 1.00 33.39 281 THR A O 1
ATOM 2223 N N . ASN A 1 282 ? 12.079 -28.911 -29.798 1.00 36.56 282 ASN A N 1
ATOM 2224 C CA . ASN A 1 282 ? 11.139 -27.872 -30.201 1.00 39.99 282 ASN A CA 1
ATOM 2225 C C . ASN A 1 282 ? 11.683 -27.103 -31.386 1.00 36.17 282 ASN A C 1
ATOM 2226 O O . ASN A 1 282 ? 10.939 -26.760 -32.309 1.00 37.48 282 ASN A O 1
ATOM 2231 N N . GLU A 1 283 ? 12.988 -26.852 -31.382 1.00 35.56 283 GLU A N 1
ATOM 2232 C CA . GLU A 1 283 ? 13.606 -26.131 -32.474 1.00 34.51 283 GLU A CA 1
ATOM 2233 C C . GLU A 1 283 ? 13.670 -26.993 -33.731 1.00 39.37 283 GLU A C 1
ATOM 2234 O O . GLU A 1 283 ? 13.437 -26.498 -34.840 1.00 37.24 283 GLU A O 1
ATOM 2240 N N . ILE A 1 284 ? 13.950 -28.289 -33.576 1.00 41.14 284 ILE A N 1
ATOM 2241 C CA . ILE A 1 284 ? 13.935 -29.198 -34.722 1.00 35.86 284 ILE A CA 1
ATOM 2242 C C . ILE A 1 284 ? 12.540 -29.253 -35.330 1.00 32.72 284 ILE A C 1
ATOM 2243 O O . ILE A 1 284 ? 12.372 -29.168 -36.552 1.00 35.36 284 ILE A O 1
ATOM 2248 N N . ARG A 1 285 ? 11.516 -29.380 -34.483 1.00 32.55 285 ARG A N 1
ATOM 2249 C CA . ARG A 1 285 ? 10.142 -29.425 -34.984 1.00 32.88 285 ARG A CA 1
ATOM 2250 C C . ARG A 1 285 ? 9.814 -28.175 -35.796 1.00 36.45 285 ARG A C 1
ATOM 2251 O O . ARG A 1 285 ? 9.150 -28.253 -36.836 1.00 33.51 285 ARG A O 1
ATOM 2259 N N . LYS A 1 286 ? 10.271 -27.015 -35.318 1.00 35.56 286 LYS A N 1
ATOM 2260 C CA . LYS A 1 286 ? 10.008 -25.749 -35.986 1.00 37.16 286 LYS A CA 1
ATOM 2261 C C . LYS A 1 286 ? 10.680 -25.694 -37.347 1.00 35.58 286 LYS A C 1
ATOM 2262 O O . LYS A 1 286 ? 10.076 -25.239 -38.321 1.00 32.96 286 LYS A O 1
ATOM 2268 N N . LYS A 1 287 ? 11.951 -26.118 -37.422 1.00 38.86 287 LYS A N 1
ATOM 2269 C CA . LYS A 1 287 ? 12.639 -26.168 -38.709 1.00 39.65 287 LYS A CA 1
ATOM 2270 C C . LYS A 1 287 ? 12.013 -27.196 -39.638 1.00 39.63 287 LYS A C 1
ATOM 2271 O O . LYS A 1 287 ? 12.048 -27.025 -40.866 1.00 43.27 287 LYS A O 1
ATOM 2277 N N . PHE A 1 288 ? 11.449 -28.270 -39.078 1.00 33.86 288 PHE A N 1
ATOM 2278 C CA . PHE A 1 288 ? 10.797 -29.272 -39.914 1.00 37.27 288 PHE A CA 1
ATOM 2279 C C . PHE A 1 288 ? 9.490 -28.731 -40.474 1.00 39.14 288 PHE A C 1
ATOM 2280 O O . PHE A 1 288 ? 9.152 -28.974 -41.644 1.00 34.48 288 PHE A O 1
ATOM 2288 N N . ILE A 1 289 ? 8.740 -27.996 -39.649 1.00 37.59 289 ILE A N 1
ATOM 2289 C CA . ILE A 1 289 ? 7.540 -27.328 -40.145 1.00 36.34 289 ILE A CA 1
ATOM 2290 C C . ILE A 1 289 ? 7.897 -26.389 -41.280 1.00 34.42 289 ILE A C 1
ATOM 2291 O O . ILE A 1 289 ? 7.205 -26.332 -42.304 1.00 36.78 289 ILE A O 1
ATOM 2296 N N . THR A 1 290 ? 8.988 -25.645 -41.120 1.00 36.02 290 THR A N 1
ATOM 2297 C CA . THR A 1 290 ? 9.389 -24.699 -42.149 1.00 35.40 290 THR A CA 1
ATOM 2298 C C . THR A 1 290 ? 9.760 -25.429 -43.428 1.00 40.53 290 THR A C 1
ATOM 2299 O O . THR A 1 290 ? 9.306 -25.059 -44.516 1.00 37.91 290 THR A O 1
ATOM 2303 N N . GLN A 1 291 ? 10.570 -26.482 -43.314 1.00 36.91 291 GLN A N 1
ATOM 2304 C CA . GLN A 1 291 ? 10.919 -27.261 -44.497 1.00 41.91 291 GLN A CA 1
ATOM 2305 C C . GLN A 1 291 ? 9.670 -27.786 -45.192 1.00 38.60 291 GLN A C 1
ATOM 2306 O O . GLN A 1 291 ? 9.587 -27.784 -46.424 1.00 41.75 291 GLN A O 1
ATOM 2312 N N . LEU A 1 292 ? 8.681 -28.226 -44.415 1.00 40.84 292 LEU A N 1
ATOM 2313 C CA . LEU A 1 292 ? 7.448 -28.730 -45.000 1.00 36.96 292 LEU A CA 1
ATOM 2314 C C . LEU A 1 292 ? 6.734 -27.653 -45.790 1.00 38.60 292 LEU A C 1
ATOM 2315 O O . LEU A 1 292 ? 6.264 -27.894 -46.910 1.00 36.48 292 LEU A O 1
ATOM 2320 N N . ILE A 1 293 ? 6.627 -26.458 -45.215 1.00 38.67 293 ILE A N 1
ATOM 2321 C CA . ILE A 1 293 ? 5.983 -25.354 -45.920 1.00 30.36 293 ILE A CA 1
ATOM 2322 C C . ILE A 1 293 ? 6.724 -25.053 -47.210 1.00 35.12 293 ILE A C 1
ATOM 2323 O O . ILE A 1 293 ? 6.107 -24.868 -48.264 1.00 39.40 293 ILE A O 1
ATOM 2328 N N . LEU A 1 294 ? 8.057 -24.995 -47.157 1.00 34.51 294 LEU A N 1
ATOM 2329 C CA . LEU A 1 294 ? 8.813 -24.656 -48.365 1.00 39.03 294 LEU A CA 1
ATOM 2330 C C . LEU A 1 294 ? 8.661 -25.726 -49.438 1.00 39.69 294 LEU A C 1
ATOM 2331 O O . LEU A 1 294 ? 8.607 -25.412 -50.632 1.00 44.77 294 LEU A O 1
ATOM 2336 N N . GLU A 1 295 ? 8.586 -27.000 -49.038 1.00 43.69 295 GLU A N 1
ATOM 2337 C CA . GLU A 1 295 ? 8.354 -28.056 -50.019 1.00 44.19 295 GLU A CA 1
ATOM 2338 C C . GLU A 1 295 ? 7.060 -27.844 -50.790 1.00 43.54 295 GLU A C 1
ATOM 2339 O O . GLU A 1 295 ? 6.920 -28.361 -51.904 1.00 41.30 295 GLU A O 1
ATOM 2345 N N . LYS A 1 296 ? 6.101 -27.106 -50.233 1.00 40.79 296 LYS A N 1
ATOM 2346 C CA . LYS A 1 296 ? 4.893 -26.836 -51.002 1.00 41.51 296 LYS A CA 1
ATOM 2347 C C . LYS A 1 296 ? 5.083 -25.704 -52.007 1.00 45.91 296 LYS A C 1
ATOM 2348 O O . LYS A 1 296 ? 4.150 -25.390 -52.760 1.00 43.96 296 LYS A O 1
ATOM 2354 N N . LYS A 1 297 ? 6.274 -25.098 -52.032 1.00 44.28 297 LYS A N 1
ATOM 2355 C CA . LYS A 1 297 ? 6.677 -24.034 -52.944 1.00 43.86 297 LYS A CA 1
ATOM 2356 C C . LYS A 1 297 ? 5.593 -22.972 -53.106 1.00 44.22 297 LYS A C 1
ATOM 2357 O O . LYS A 1 297 ? 5.232 -22.630 -54.238 1.00 45.11 297 LYS A O 1
ATOM 2363 N N . PRO A 1 298 ? 5.054 -22.416 -52.021 1.00 40.21 298 PRO A N 1
ATOM 2364 C CA . PRO A 1 298 ? 4.060 -21.356 -52.185 1.00 45.51 298 PRO A CA 1
ATOM 2365 C C . PRO A 1 298 ? 4.720 -20.118 -52.764 1.00 38.46 298 PRO A C 1
ATOM 2366 O O . PRO A 1 298 ? 5.903 -19.854 -52.538 1.00 43.77 298 PRO A O 1
ATOM 2370 N N . ASN A 1 299 ? 3.961 -19.377 -53.558 1.00 44.95 299 ASN A N 1
ATOM 2371 C CA . ASN A 1 299 ? 4.467 -18.083 -54.004 1.00 45.26 299 ASN A CA 1
ATOM 2372 C C . ASN A 1 299 ? 4.105 -16.991 -53.014 1.00 41.46 299 ASN A C 1
ATOM 2373 O O . ASN A 1 299 ? 4.937 -16.141 -52.690 1.00 41.80 299 ASN A O 1
ATOM 2378 N N . ILE A 1 300 ? 2.868 -17.003 -52.526 1.00 40.99 300 ILE A N 1
ATOM 2379 C CA . ILE A 1 300 ? 2.396 -16.029 -51.548 1.00 44.75 300 ILE A CA 1
ATOM 2380 C C . ILE A 1 300 ? 1.842 -16.840 -50.394 1.00 40.10 300 ILE A C 1
ATOM 2381 O O . ILE A 1 300 ? 0.939 -17.657 -50.596 1.00 36.35 300 ILE A O 1
ATOM 2386 N N . LEU A 1 301 ? 2.391 -16.638 -49.199 1.00 38.19 301 LEU A N 1
ATOM 2387 C CA . LEU A 1 301 ? 2.052 -17.464 -48.045 1.00 35.40 301 LEU A CA 1
ATOM 2388 C C . LEU A 1 301 ? 1.261 -16.627 -47.050 1.00 36.47 301 LEU A C 1
ATOM 2389 O O . LEU A 1 301 ? 1.730 -15.566 -46.636 1.00 33.88 301 LEU A O 1
ATOM 2394 N N . GLY A 1 302 ? 0.079 -17.096 -46.666 1.00 32.29 302 GLY A N 1
ATOM 2395 C CA . GLY A 1 302 ? -0.726 -16.410 -45.672 1.00 32.72 302 GLY A CA 1
ATOM 2396 C C . GLY A 1 302 ? -0.508 -17.004 -44.295 1.00 34.72 302 GLY A C 1
ATOM 2397 O O . GLY A 1 302 ? -0.539 -18.230 -44.113 1.00 32.86 302 GLY A O 1
ATOM 2398 N N . ILE A 1 303 ? -0.277 -16.134 -43.323 1.00 29.81 303 ILE A N 1
ATOM 2399 C CA . ILE A 1 303 ? -0.192 -16.544 -41.922 1.00 29.67 303 ILE A CA 1
ATOM 2400 C C . ILE A 1 303 ? -1.522 -16.207 -41.267 1.00 32.45 303 ILE A C 1
ATOM 2401 O O . ILE A 1 303 ? -1.897 -15.034 -41.157 1.00 34.52 303 ILE A O 1
ATOM 2406 N N . TYR A 1 304 ? -2.260 -17.234 -40.860 1.00 31.98 304 TYR A N 1
ATOM 2407 C CA . TYR A 1 304 ? -3.547 -17.022 -40.204 1.00 34.89 304 TYR A CA 1
ATOM 2408 C C . TYR A 1 304 ? -3.311 -16.939 -38.695 1.00 35.75 304 TYR A C 1
ATOM 2409 O O . TYR A 1 304 ? -3.096 -17.953 -38.034 1.00 36.49 304 TYR A O 1
ATOM 2418 N N . ARG A 1 305 ? -3.363 -15.717 -38.171 1.00 36.55 305 ARG A N 1
ATOM 2419 C CA . ARG A 1 305 ? -3.237 -15.369 -36.754 1.00 37.78 305 ARG A CA 1
ATOM 2420 C C . ARG A 1 305 ? -1.799 -15.482 -36.292 1.00 39.19 305 ARG A C 1
ATOM 2421 O O . ARG A 1 305 ? -1.097 -16.442 -36.627 1.00 36.26 305 ARG A O 1
ATOM 2429 N N . LEU A 1 306 ? -1.370 -14.506 -35.501 1.00 43.82 306 LEU A N 1
ATOM 2430 C CA . LEU A 1 306 ? -0.091 -14.581 -34.815 1.00 44.58 306 LEU A CA 1
ATOM 2431 C C . LEU A 1 306 ? -0.193 -15.238 -33.449 1.00 45.32 306 LEU A C 1
ATOM 2432 O O . LEU A 1 306 ? 0.829 -15.663 -32.908 1.00 46.27 306 LEU A O 1
ATOM 2437 N N . ILE A 1 307 ? -1.396 -15.319 -32.880 1.00 48.03 307 ILE A N 1
ATOM 2438 C CA . ILE A 1 307 ? -1.579 -15.969 -31.591 1.00 48.61 307 ILE A CA 1
ATOM 2439 C C . ILE A 1 307 ? -1.349 -17.473 -31.711 1.00 52.89 307 ILE A C 1
ATOM 2440 O O . ILE A 1 307 ? -1.480 -18.075 -32.784 1.00 57.92 307 ILE A O 1
ATOM 2445 N N . MET A 1 308 ? -0.995 -18.079 -30.578 1.00 58.88 308 MET A N 1
ATOM 2446 C CA . MET A 1 308 ? -0.921 -19.533 -30.460 1.00 61.79 308 MET A CA 1
ATOM 2447 C C . MET A 1 308 ? -2.297 -20.173 -30.611 1.00 62.90 308 MET A C 1
ATOM 2448 O O . MET A 1 308 ? -2.478 -21.094 -31.421 1.00 47.45 308 MET A O 1
ATOM 2453 N N . LYS A 1 309 ? -3.270 -19.717 -29.800 1.00 64.16 309 LYS A N 1
ATOM 2454 C CA . LYS A 1 309 ? -4.613 -20.286 -29.765 1.00 70.82 309 LYS A CA 1
ATOM 2455 C C . LYS A 1 309 ? -5.696 -19.211 -29.689 1.00 74.42 309 LYS A C 1
ATOM 2456 O O . LYS A 1 309 ? -5.550 -18.225 -28.961 1.00 74.63 309 LYS A O 1
ATOM 2462 N N . GLN A 1 310 ? -6.803 -19.449 -30.413 1.00 77.06 310 GLN A N 1
ATOM 2463 C CA . GLN A 1 310 ? -8.014 -18.620 -30.477 1.00 77.95 310 GLN A CA 1
ATOM 2464 C C . GLN A 1 310 ? -8.305 -17.808 -29.217 1.00 78.88 310 GLN A C 1
ATOM 2465 O O . GLN A 1 310 ? -8.578 -16.605 -29.303 1.00 79.53 310 GLN A O 1
ATOM 2471 N N . ASN A 1 311 ? -8.261 -18.450 -28.046 1.00 79.26 311 ASN A N 1
ATOM 2472 C CA . ASN A 1 311 ? -8.608 -17.741 -26.815 1.00 82.65 311 ASN A CA 1
ATOM 2473 C C . ASN A 1 311 ? -7.590 -16.653 -26.485 1.00 78.95 311 ASN A C 1
ATOM 2474 O O . ASN A 1 311 ? -7.963 -15.576 -26.005 1.00 83.83 311 ASN A O 1
ATOM 2479 N N . SER A 1 312 ? -6.308 -16.911 -26.742 1.00 75.44 312 SER A N 1
ATOM 2480 C CA . SER A 1 312 ? -5.263 -15.928 -26.489 1.00 71.42 312 SER A CA 1
ATOM 2481 C C . SER A 1 312 ? -5.530 -14.622 -27.228 1.00 70.05 312 SER A C 1
ATOM 2482 O O . SER A 1 312 ? -6.081 -14.605 -28.333 1.00 71.06 312 SER A O 1
ATOM 2485 N N . ASP A 1 313 ? -5.128 -13.512 -26.602 1.00 66.70 313 ASP A N 1
ATOM 2486 C CA . ASP A 1 313 ? -5.132 -12.206 -27.249 1.00 64.43 313 ASP A CA 1
ATOM 2487 C C . ASP A 1 313 ? -3.746 -11.575 -27.204 1.00 64.15 313 ASP A C 1
ATOM 2488 O O . ASP A 1 313 ? -3.602 -10.351 -27.179 1.00 63.52 313 ASP A O 1
ATOM 2493 N N . ASN A 1 314 ? -2.717 -12.414 -27.198 1.00 60.64 314 ASN A N 1
ATOM 2494 C CA . ASN A 1 314 ? -1.338 -11.956 -27.257 1.00 60.77 314 ASN A CA 1
ATOM 2495 C C . ASN A 1 314 ? -0.507 -13.023 -27.948 1.00 57.13 314 ASN A C 1
ATOM 2496 O O . ASN A 1 314 ? -0.845 -14.212 -27.941 1.00 56.49 314 ASN A O 1
ATOM 2501 N N . PHE A 1 315 ? 0.611 -12.580 -28.510 1.00 53.50 315 PHE A N 1
ATOM 2502 C CA . PHE A 1 315 ? 1.509 -13.432 -29.275 1.00 54.61 315 PHE A CA 1
ATOM 2503 C C . PHE A 1 315 ? 2.980 -13.230 -28.926 1.00 56.55 315 PHE A C 1
ATOM 2504 O O . PHE A 1 315 ? 3.862 -13.545 -29.743 1.00 49.82 315 PHE A O 1
ATOM 2512 N N . ARG A 1 316 ? 3.266 -12.753 -27.715 1.00 53.25 316 ARG A N 1
ATOM 2513 C CA . ARG A 1 316 ? 4.601 -12.887 -27.138 1.00 59.49 316 ARG A CA 1
ATOM 2514 C C . ARG A 1 316 ? 5.076 -14.330 -27.260 1.00 52.71 316 ARG A C 1
ATOM 2515 O O . ARG A 1 316 ? 4.364 -15.269 -26.887 1.00 48.56 316 ARG A O 1
ATOM 2523 N N . ASN A 1 317 ? 6.283 -14.499 -27.800 1.00 51.68 317 ASN A N 1
ATOM 2524 C CA . ASN A 1 317 ? 6.893 -15.814 -27.996 1.00 52.53 317 ASN A CA 1
ATOM 2525 C C . ASN A 1 317 ? 5.982 -16.789 -28.746 1.00 48.51 317 ASN A C 1
ATOM 2526 O O . ASN A 1 317 ? 6.110 -18.006 -28.575 1.00 48.22 317 ASN A O 1
ATOM 2531 N N . SER A 1 318 ? 5.041 -16.296 -29.554 1.00 41.21 318 SER A N 1
ATOM 2532 C CA . SER A 1 318 ? 4.218 -17.206 -30.340 1.00 42.78 318 SER A CA 1
ATOM 2533 C C . SER A 1 318 ? 5.102 -17.998 -31.284 1.00 38.25 318 SER A C 1
ATOM 2534 O O . SER A 1 318 ? 5.992 -17.436 -31.926 1.00 36.18 318 SER A O 1
ATOM 2537 N N . VAL A 1 319 ? 4.872 -19.314 -31.351 1.00 36.13 319 VAL A N 1
ATOM 2538 C CA . VAL A 1 319 ? 5.624 -20.123 -32.300 1.00 36.90 319 VAL A CA 1
ATOM 2539 C C . VAL A 1 319 ? 5.345 -19.728 -33.754 1.00 36.74 319 VAL A C 1
ATOM 2540 O O . VAL A 1 319 ? 6.186 -19.966 -34.630 1.00 36.38 319 VAL A O 1
ATOM 2544 N N . ILE A 1 320 ? 4.177 -19.151 -34.043 1.00 41.01 320 ILE A N 1
ATOM 2545 C CA . ILE A 1 320 ? 3.928 -18.596 -35.385 1.00 39.05 320 ILE A CA 1
ATOM 2546 C C . ILE A 1 320 ? 5.038 -17.649 -35.791 1.00 37.49 320 ILE A C 1
ATOM 2547 O O . ILE A 1 320 ? 5.501 -17.664 -36.936 1.00 35.09 320 ILE A O 1
ATOM 2552 N N . ILE A 1 321 ? 5.504 -16.823 -34.854 1.00 37.88 321 ILE A N 1
ATOM 2553 C CA . ILE A 1 321 ? 6.491 -15.821 -35.227 1.00 40.52 321 ILE A CA 1
ATOM 2554 C C . ILE A 1 321 ? 7.840 -16.476 -35.491 1.00 39.39 321 ILE A C 1
ATOM 2555 O O . ILE A 1 321 ? 8.569 -16.081 -36.407 1.00 36.74 321 ILE A O 1
ATOM 2560 N N . ASP A 1 322 ? 8.184 -17.505 -34.713 1.00 40.52 322 ASP A N 1
ATOM 2561 C CA . ASP A 1 322 ? 9.401 -18.254 -35.000 1.00 38.30 322 ASP A CA 1
ATOM 2562 C C . ASP A 1 322 ? 9.336 -18.885 -36.382 1.00 36.12 322 ASP A C 1
ATOM 2563 O O . ASP A 1 322 ? 10.313 -18.842 -37.138 1.00 40.20 322 ASP A O 1
ATOM 2568 N N . ILE A 1 323 ? 8.194 -19.470 -36.736 1.00 35.33 323 ILE A N 1
ATOM 2569 C CA . ILE A 1 323 ? 8.056 -20.010 -38.088 1.00 37.17 323 ILE A CA 1
ATOM 2570 C C . ILE A 1 323 ? 8.245 -18.907 -39.124 1.00 36.46 323 ILE A C 1
ATOM 2571 O O . ILE A 1 323 ? 8.919 -19.105 -40.143 1.00 36.18 323 ILE A O 1
ATOM 2576 N N . ILE A 1 324 ? 7.665 -17.729 -38.876 1.00 35.99 324 ILE A N 1
ATOM 2577 C CA . ILE A 1 324 ? 7.874 -16.601 -39.780 1.00 34.72 324 ILE A CA 1
ATOM 2578 C C . ILE A 1 324 ? 9.359 -16.314 -39.939 1.00 39.03 324 ILE A C 1
ATOM 2579 O O . ILE A 1 324 ? 9.867 -16.162 -41.058 1.00 41.88 324 ILE A O 1
ATOM 2584 N N . LYS A 1 325 ? 10.086 -16.277 -38.820 1.00 41.63 325 LYS A N 1
ATOM 2585 C CA . LYS A 1 325 ? 11.500 -15.926 -38.879 1.00 40.11 325 LYS A CA 1
ATOM 2586 C C . LYS A 1 325 ? 12.315 -17.007 -39.575 1.00 40.18 325 LYS A C 1
ATOM 2587 O O . LYS A 1 325 ? 13.262 -16.701 -40.304 1.00 43.31 325 LYS A O 1
ATOM 2593 N N . TYR A 1 326 ? 11.965 -18.280 -39.373 1.00 37.81 326 TYR A N 1
ATOM 2594 C CA . TYR A 1 326 ? 12.638 -19.333 -40.124 1.00 41.55 326 TYR A CA 1
ATOM 2595 C C . TYR A 1 326 ? 12.345 -19.227 -41.616 1.00 44.48 326 TYR A C 1
ATOM 2596 O O . TYR A 1 326 ? 13.248 -19.392 -42.444 1.00 45.94 326 TYR A O 1
ATOM 2605 N N . LEU A 1 327 ? 11.083 -18.977 -41.975 1.00 40.10 327 LEU A N 1
ATOM 2606 C CA . LEU A 1 327 ? 10.735 -18.795 -43.380 1.00 39.20 327 LEU A CA 1
ATOM 2607 C C . LEU A 1 327 ? 11.517 -17.643 -43.986 1.00 43.70 327 LEU A C 1
ATOM 2608 O O . LEU A 1 327 ? 12.064 -17.763 -45.090 1.00 44.99 327 LEU A O 1
ATOM 2613 N N . GLN A 1 328 ? 11.597 -16.518 -43.268 1.00 46.80 328 GLN A N 1
ATOM 2614 C CA . GLN A 1 328 ? 12.327 -15.367 -43.787 1.00 44.71 328 GLN A CA 1
ATOM 2615 C C . GLN A 1 328 ? 13.796 -15.700 -44.000 1.00 49.95 328 GLN A C 1
ATOM 2616 O O . GLN A 1 328 ? 14.430 -15.163 -44.918 1.00 51.24 328 GLN A O 1
ATOM 2622 N N . GLU A 1 329 ? 14.337 -16.616 -43.195 1.00 43.80 329 GLU A N 1
ATOM 2623 C CA . GLU A 1 329 ? 15.736 -17.005 -43.280 1.00 48.11 329 GLU A CA 1
ATOM 2624 C C . GLU A 1 329 ? 15.988 -18.070 -44.346 1.00 53.37 329 GLU A C 1
ATOM 2625 O O . GLU A 1 329 ? 16.980 -17.980 -45.077 1.00 52.89 329 GLU A O 1
ATOM 2631 N N . TYR A 1 330 ? 15.098 -19.066 -44.459 1.00 49.49 330 TYR A N 1
ATOM 2632 C CA . TYR A 1 330 ? 15.285 -20.189 -45.378 1.00 48.67 330 TYR A CA 1
ATOM 2633 C C . TYR A 1 330 ? 14.915 -19.849 -46.822 1.00 50.12 330 TYR A C 1
ATOM 2634 O O . TYR A 1 330 ? 15.518 -20.392 -47.751 1.00 54.05 330 TYR A O 1
ATOM 2643 N N . ASN A 1 331 ? 13.924 -18.980 -47.033 1.00 48.32 331 ASN A N 1
ATOM 2644 C CA . ASN A 1 331 ? 13.491 -18.616 -48.385 1.00 45.55 331 ASN A CA 1
ATOM 2645 C C . ASN A 1 331 ? 12.842 -17.230 -48.296 1.00 41.72 331 ASN A C 1
ATOM 2646 O O . ASN A 1 331 ? 11.623 -17.117 -48.171 1.00 44.35 331 ASN A O 1
ATOM 2651 N N . SER A 1 332 ? 13.672 -16.192 -48.393 1.00 45.91 332 SER A N 1
ATOM 2652 C CA . SER A 1 332 ? 13.200 -14.811 -48.362 1.00 47.03 332 SER A CA 1
ATOM 2653 C C . SER A 1 332 ? 12.388 -14.412 -49.594 1.00 52.62 332 SER A C 1
ATOM 2654 O O . SER A 1 332 ? 11.871 -13.287 -49.628 1.00 52.04 332 SER A O 1
ATOM 2657 N N . ASN A 1 333 ? 12.275 -15.279 -50.612 1.00 46.15 333 ASN A N 1
ATOM 2658 C CA . ASN A 1 333 ? 11.542 -14.906 -51.819 1.00 48.64 333 ASN A CA 1
ATOM 2659 C C . ASN A 1 333 ? 10.036 -15.065 -51.676 1.00 47.83 333 ASN A C 1
ATOM 2660 O O . ASN A 1 333 ? 9.287 -14.472 -52.455 1.00 48.33 333 ASN A O 1
ATOM 2665 N N . ILE A 1 334 ? 9.570 -15.878 -50.733 1.00 49.34 334 ILE A N 1
ATOM 2666 C CA . ILE A 1 334 ? 8.133 -16.058 -50.587 1.00 48.36 334 ILE A CA 1
ATOM 2667 C C . ILE A 1 334 ? 7.544 -14.780 -50.011 1.00 49.43 334 ILE A C 1
ATOM 2668 O O . ILE A 1 334 ? 8.065 -14.230 -49.032 1.00 49.56 334 ILE A O 1
ATOM 2673 N N . GLU A 1 335 ? 6.479 -14.282 -50.634 1.00 47.09 335 GLU A N 1
ATOM 2674 C CA . GLU A 1 335 ? 5.780 -13.125 -50.094 1.00 45.64 335 GLU A CA 1
ATOM 2675 C C . GLU A 1 335 ? 4.876 -13.573 -48.955 1.00 42.69 335 GLU A C 1
ATOM 2676 O O . GLU A 1 335 ? 3.979 -14.397 -49.158 1.00 43.23 335 GLU A O 1
ATOM 2682 N N . LEU A 1 336 ? 5.107 -13.035 -47.760 1.00 42.03 336 LEU A N 1
ATOM 2683 C CA . LEU A 1 336 ? 4.311 -13.384 -46.598 1.00 37.16 336 LEU A CA 1
ATOM 2684 C C . LEU A 1 336 ? 3.208 -12.356 -46.404 1.00 39.00 336 LEU A C 1
ATOM 2685 O O . LEU A 1 336 ? 3.406 -11.170 -46.671 1.00 39.48 336 LEU A O 1
ATOM 2690 N N . ILE A 1 337 ? 2.046 -12.818 -45.948 1.00 36.78 337 ILE A N 1
ATOM 2691 C CA . ILE A 1 337 ? 0.907 -11.956 -45.640 1.00 36.90 337 ILE A CA 1
ATOM 2692 C C . ILE A 1 337 ? 0.304 -12.438 -44.329 1.00 35.33 337 ILE A C 1
ATOM 2693 O O . ILE A 1 337 ? 0.053 -13.639 -44.164 1.00 31.50 337 ILE A O 1
ATOM 2698 N N . ILE A 1 338 ? 0.049 -11.514 -43.410 1.00 33.02 338 ILE A N 1
ATOM 2699 C CA . ILE A 1 338 ? -0.440 -11.846 -42.076 1.00 33.10 338 ILE A CA 1
ATOM 2700 C C . ILE A 1 338 ? -1.886 -11.396 -41.928 1.00 33.90 338 ILE A C 1
ATOM 2701 O O . ILE A 1 338 ? -2.198 -10.215 -42.122 1.00 38.88 338 ILE A O 1
ATOM 2706 N N . TYR A 1 339 ? -2.758 -12.315 -41.533 1.00 29.67 339 TYR A N 1
ATOM 2707 C CA . TYR A 1 339 ? -4.081 -11.949 -41.035 1.00 32.93 339 TYR A CA 1
ATOM 2708 C C . TYR A 1 339 ? -4.024 -12.016 -39.516 1.00 36.13 339 TYR A C 1
ATOM 2709 O O . TYR A 1 339 ? -3.916 -13.110 -38.953 1.00 34.60 339 TYR A O 1
ATOM 2718 N N . GLU A 1 340 ? -4.074 -10.848 -38.851 1.00 34.35 340 GLU A N 1
ATOM 2719 C CA . GLU A 1 340 ? -4.060 -10.776 -37.386 1.00 34.61 340 GLU A CA 1
ATOM 2720 C C . GLU A 1 340 ? -4.798 -9.509 -36.980 1.00 40.37 340 GLU A C 1
ATOM 2721 O O . GLU A 1 340 ? -4.203 -8.418 -36.909 1.00 36.43 340 GLU A O 1
ATOM 2727 N N . PRO A 1 341 ? -6.101 -9.607 -36.716 1.00 37.04 341 PRO A N 1
ATOM 2728 C CA . PRO A 1 341 ? -6.842 -8.426 -36.256 1.00 41.47 341 PRO A CA 1
ATOM 2729 C C . PRO A 1 341 ? -6.250 -7.763 -35.024 1.00 42.52 341 PRO A C 1
ATOM 2730 O O . PRO A 1 341 ? -6.434 -6.554 -34.860 1.00 46.04 341 PRO A O 1
ATOM 2734 N N . LEU A 1 342 ? -5.536 -8.488 -34.155 1.00 42.81 342 LEU A N 1
ATOM 2735 C CA . LEU A 1 342 ? -4.934 -7.792 -33.024 1.00 42.74 342 LEU A CA 1
ATOM 2736 C C . LEU A 1 342 ? -3.856 -6.810 -33.461 1.00 49.34 342 LEU A C 1
ATOM 2737 O O . LEU A 1 342 ? -3.448 -5.971 -32.654 1.00 47.93 342 LEU A O 1
ATOM 2742 N N . VAL A 1 343 ? -3.397 -6.871 -34.713 1.00 43.68 343 VAL A N 1
ATOM 2743 C CA . VAL A 1 343 ? -2.385 -5.946 -35.204 1.00 43.95 343 VAL A CA 1
ATOM 2744 C C . VAL A 1 343 ? -3.091 -4.848 -35.985 1.00 48.08 343 VAL A C 1
ATOM 2745 O O . VAL A 1 343 ? -3.770 -5.124 -36.985 1.00 45.64 343 VAL A O 1
ATOM 2749 N N . LYS A 1 344 ? -2.912 -3.602 -35.537 1.00 48.96 344 LYS A N 1
ATOM 2750 C CA . LYS A 1 344 ? -3.536 -2.446 -36.159 1.00 53.94 344 LYS A CA 1
ATOM 2751 C C . LYS A 1 344 ? -2.625 -1.732 -37.143 1.00 55.45 344 LYS A C 1
ATOM 2752 O O . LYS A 1 344 ? -3.103 -0.868 -37.878 1.00 60.26 344 LYS A O 1
ATOM 2758 N N . GLU A 1 345 ? -1.340 -2.060 -37.181 1.00 54.88 345 GLU A N 1
ATOM 2759 C CA . GLU A 1 345 ? -0.452 -1.304 -38.039 1.00 53.59 345 GLU A CA 1
ATOM 2760 C C . GLU A 1 345 ? -0.392 -2.009 -39.391 1.00 54.42 345 GLU A C 1
ATOM 2761 O O . GLU A 1 345 ? -0.836 -3.150 -39.537 1.00 52.46 345 GLU A O 1
ATOM 2767 N N . LYS A 1 346 ? 0.135 -1.308 -40.397 1.00 53.07 346 LYS A N 1
ATOM 2768 C CA . LYS A 1 346 ? 0.080 -1.829 -41.759 1.00 53.40 346 LYS A CA 1
ATOM 2769 C C . LYS A 1 346 ? 1.025 -3.013 -41.956 1.00 48.27 346 LYS A C 1
ATOM 2770 O O . LYS A 1 346 ? 0.753 -3.887 -42.782 1.00 45.59 346 LYS A O 1
ATOM 2776 N N . LYS A 1 347 ? 2.125 -3.060 -41.214 1.00 51.25 347 LYS A N 1
ATOM 2777 C CA . LYS A 1 347 ? 3.083 -4.148 -41.304 1.00 48.82 347 LYS A CA 1
ATOM 2778 C C . LYS A 1 347 ? 3.387 -4.672 -39.908 1.00 50.35 347 LYS A C 1
ATOM 2779 O O . LYS A 1 347 ? 3.197 -3.984 -38.907 1.00 50.72 347 LYS A O 1
ATOM 2785 N N . PHE A 1 348 ? 3.853 -5.917 -39.859 1.00 50.50 348 PHE A N 1
ATOM 2786 C CA . PHE A 1 348 ? 4.437 -6.499 -38.662 1.00 48.10 348 PHE A CA 1
ATOM 2787 C C . PHE A 1 348 ? 5.658 -7.272 -39.130 1.00 50.99 348 PHE A C 1
ATOM 2788 O O . PHE A 1 348 ? 5.579 -8.011 -40.117 1.00 46.99 348 PHE A O 1
ATOM 2796 N N . LEU A 1 349 ? 6.791 -7.064 -38.459 1.00 50.45 349 LEU A N 1
ATOM 2797 C CA . LEU A 1 349 ? 8.070 -7.631 -38.905 1.00 52.25 349 LEU A CA 1
ATOM 2798 C C . LEU A 1 349 ? 8.320 -7.371 -40.389 1.00 54.63 349 LEU A C 1
ATOM 2799 O O . LEU A 1 349 ? 8.862 -8.220 -41.100 1.00 57.20 349 LEU A O 1
ATOM 2804 N N . ASN A 1 350 ? 7.923 -6.182 -40.856 1.00 52.68 350 ASN A N 1
ATOM 2805 C CA . ASN A 1 350 ? 7.996 -5.757 -42.260 1.00 52.84 350 ASN A CA 1
ATOM 2806 C C . ASN A 1 350 ? 7.138 -6.609 -43.186 1.00 51.78 350 ASN A C 1
ATOM 2807 O O . ASN A 1 350 ? 7.333 -6.597 -44.409 1.00 51.84 350 ASN A O 1
ATOM 2812 N N . ILE A 1 351 ? 6.189 -7.352 -42.635 1.00 48.93 351 ILE A N 1
ATOM 2813 C CA . ILE A 1 351 ? 5.282 -8.176 -43.423 1.00 48.51 351 ILE A CA 1
ATOM 2814 C C . ILE A 1 351 ? 3.937 -7.477 -43.490 1.00 42.58 351 ILE A C 1
ATOM 2815 O O . ILE A 1 351 ? 3.408 -7.025 -42.465 1.00 42.73 351 ILE A O 1
ATOM 2820 N N . LYS A 1 352 ? 3.380 -7.414 -44.692 1.00 43.55 352 LYS A N 1
ATOM 2821 C CA . LYS A 1 352 ? 2.066 -6.835 -44.906 1.00 43.59 352 LYS A CA 1
ATOM 2822 C C . LYS A 1 352 ? 1.019 -7.543 -44.053 1.00 45.13 352 LYS A C 1
ATOM 2823 O O . LYS A 1 352 ? 0.937 -8.784 -44.033 1.00 35.33 352 LYS A O 1
ATOM 2829 N N . VAL A 1 353 ? 0.225 -6.738 -43.350 1.00 39.89 353 VAL A N 1
ATOM 2830 C CA . VAL A 1 353 ? -0.901 -7.197 -42.546 1.00 39.25 353 VAL A CA 1
ATOM 2831 C C . VAL A 1 353 ? -2.176 -6.946 -43.336 1.00 45.30 353 VAL A C 1
ATOM 2832 O O . VAL A 1 353 ? -2.423 -5.818 -43.785 1.00 46.06 353 VAL A O 1
ATOM 2836 N N . GLU A 1 354 ? -2.988 -7.990 -43.506 1.00 35.43 354 GLU A N 1
ATOM 2837 C CA . GLU A 1 354 ? -4.240 -7.907 -44.251 1.00 40.73 354 GLU A CA 1
ATOM 2838 C C . GLU A 1 354 ? -5.370 -8.406 -43.365 1.00 44.42 354 GLU A C 1
ATOM 2839 O O . GLU A 1 354 ? -5.605 -9.620 -43.276 1.00 44.29 354 GLU A O 1
ATOM 2845 N N . ASN A 1 355 ? -6.101 -7.488 -42.746 1.00 43.10 355 ASN A N 1
ATOM 2846 C CA . ASN A 1 355 ? -7.126 -7.894 -41.796 1.00 47.25 355 ASN A CA 1
ATOM 2847 C C . ASN A 1 355 ? -8.510 -7.989 -42.420 1.00 49.77 355 ASN A C 1
ATOM 2848 O O . ASN A 1 355 ? -9.476 -8.330 -41.730 1.00 51.03 355 ASN A O 1
ATOM 2853 N N . ASP A 1 356 ? -8.623 -7.744 -43.714 1.00 51.44 356 ASP A N 1
ATOM 2854 C CA . ASP A 1 356 ? -9.823 -8.117 -44.448 1.00 51.43 356 ASP A CA 1
ATOM 2855 C C . ASP A 1 356 ? -9.657 -9.584 -44.824 1.00 48.56 356 ASP A C 1
ATOM 2856 O O . ASP A 1 356 ? -8.786 -9.939 -45.625 1.00 50.43 356 ASP A O 1
ATOM 2861 N N . PHE A 1 357 ? -10.453 -10.450 -44.199 1.00 45.34 357 PHE A N 1
ATOM 2862 C CA . PHE A 1 357 ? -10.263 -11.881 -44.390 1.00 47.49 357 PHE A CA 1
ATOM 2863 C C . PHE A 1 357 ? -10.525 -12.294 -45.830 1.00 48.63 357 PHE A C 1
ATOM 2864 O O . PHE A 1 357 ? -9.871 -13.214 -46.336 1.00 50.47 357 PHE A O 1
ATOM 2872 N N . ASN A 1 358 ? -11.479 -11.630 -46.496 1.00 51.53 358 ASN A N 1
ATOM 2873 C CA . ASN A 1 358 ? -11.784 -11.895 -47.901 1.00 51.46 358 ASN A CA 1
ATOM 2874 C C . ASN A 1 358 ? -10.543 -11.725 -48.771 1.00 51.17 358 ASN A C 1
ATOM 2875 O O . ASN A 1 358 ? -10.139 -12.646 -49.494 1.00 49.34 358 ASN A O 1
ATOM 2880 N N . VAL A 1 359 ? -9.922 -10.544 -48.718 1.00 44.81 359 VAL A N 1
ATOM 2881 C CA . VAL A 1 359 ? -8.739 -10.296 -49.540 1.00 43.52 359 VAL A CA 1
ATOM 2882 C C . VAL A 1 359 ? -7.592 -11.225 -49.151 1.00 47.95 359 VAL A C 1
ATOM 2883 O O . VAL A 1 359 ? -6.934 -11.806 -50.026 1.00 45.60 359 VAL A O 1
ATOM 2887 N N . PHE A 1 360 ? -7.378 -11.438 -47.841 1.00 46.41 360 PHE A N 1
ATOM 2888 C CA . PHE A 1 360 ? -6.304 -12.319 -47.372 1.00 42.45 360 PHE A CA 1
ATOM 2889 C C . PHE A 1 360 ? -6.417 -13.704 -47.989 1.00 35.62 360 PHE A C 1
ATOM 2890 O O . PHE A 1 360 ? -5.451 -14.227 -48.548 1.00 41.85 360 PHE A O 1
ATOM 2898 N N . GLY A 1 361 ? -7.595 -14.317 -47.906 1.00 41.74 361 GLY A N 1
ATOM 2899 C CA . GLY A 1 361 ? -7.744 -15.666 -48.422 1.00 39.29 361 GLY A CA 1
ATOM 2900 C C . GLY A 1 361 ? -7.594 -15.773 -49.931 1.00 42.37 361 GLY A C 1
ATOM 2901 O O . GLY A 1 361 ? -7.164 -16.811 -50.443 1.00 39.66 361 GLY A O 1
ATOM 2902 N N . ALA A 1 362 ? -7.944 -14.713 -50.665 1.00 44.34 362 ALA A N 1
ATOM 2903 C CA . ALA A 1 362 ? -7.788 -14.741 -52.115 1.00 43.37 362 ALA A CA 1
ATOM 2904 C C . ALA A 1 362 ? -6.368 -14.389 -52.544 1.00 43.12 362 ALA A C 1
ATOM 2905 O O . ALA A 1 362 ? -5.905 -14.854 -53.588 1.00 41.93 362 ALA A O 1
ATOM 2907 N N . LYS A 1 363 ? -5.688 -13.546 -51.765 1.00 44.48 363 LYS A N 1
ATOM 2908 C CA . LYS A 1 363 ? -4.330 -13.106 -52.090 1.00 44.62 363 LYS A CA 1
ATOM 2909 C C . LYS A 1 363 ? -3.334 -14.268 -52.113 1.00 45.94 363 LYS A C 1
ATOM 2910 O O . LYS A 1 363 ? -2.436 -14.303 -52.968 1.00 40.69 363 LYS A O 1
ATOM 2916 N N . VAL A 1 364 ? -3.458 -15.216 -51.167 1.00 44.32 364 VAL A N 1
ATOM 2917 C CA . VAL A 1 364 ? -2.405 -16.191 -50.884 1.00 42.90 364 VAL A CA 1
ATOM 2918 C C . VAL A 1 364 ? -2.679 -17.522 -51.584 1.00 38.42 364 VAL A C 1
ATOM 2919 O O . VAL A 1 364 ? -3.822 -17.896 -51.848 1.00 39.72 364 VAL A O 1
ATOM 2923 N N . ASP A 1 365 ? -1.597 -18.275 -51.846 1.00 40.18 365 ASP A N 1
ATOM 2924 C CA . ASP A 1 365 ? -1.667 -19.625 -52.402 1.00 40.12 365 ASP A CA 1
ATOM 2925 C C . ASP A 1 365 ? -1.861 -20.702 -51.347 1.00 43.17 365 ASP A C 1
ATOM 2926 O O . ASP A 1 365 ? -2.331 -21.796 -51.672 1.00 39.46 365 ASP A O 1
ATOM 2931 N N . LEU A 1 366 ? -1.481 -20.419 -50.106 1.00 39.04 366 LEU A N 1
ATOM 2932 C CA . LEU A 1 366 ? -1.407 -21.392 -49.036 1.00 38.80 366 LEU A CA 1
ATOM 2933 C C . LEU A 1 366 ? -1.436 -20.614 -47.721 1.00 38.47 366 LEU A C 1
ATOM 2934 O O . LEU A 1 366 ? -0.791 -19.566 -47.600 1.00 37.46 366 LEU A O 1
ATOM 2939 N N . ILE A 1 367 ? -2.227 -21.097 -46.770 1.00 37.65 367 ILE A N 1
ATOM 2940 C CA . ILE A 1 367 ? -2.382 -20.474 -45.454 1.00 39.26 367 ILE A CA 1
ATOM 2941 C C . ILE A 1 367 ? -1.786 -21.416 -44.420 1.00 35.54 367 ILE A C 1
ATOM 2942 O O . ILE A 1 367 ? -2.064 -22.618 -44.449 1.00 35.09 367 ILE A O 1
ATOM 2947 N N . ILE A 1 368 ? -0.966 -20.891 -43.506 1.00 36.45 368 ILE A N 1
ATOM 2948 C CA . ILE A 1 368 ? -0.535 -21.675 -42.354 1.00 35.66 368 ILE A CA 1
ATOM 2949 C C . ILE A 1 368 ? -1.269 -21.165 -41.129 1.00 36.59 368 ILE A C 1
ATOM 2950 O O . ILE A 1 368 ? -1.412 -19.953 -40.920 1.00 33.65 368 ILE A O 1
ATOM 2955 N N . ALA A 1 369 ? -1.736 -22.104 -40.320 1.00 34.75 369 ALA A N 1
ATOM 2956 C CA . ALA A 1 369 ? -2.492 -21.804 -39.123 1.00 35.22 369 ALA A CA 1
ATOM 2957 C C . ALA A 1 369 ? -2.107 -22.830 -38.080 1.00 36.05 369 ALA A C 1
ATOM 2958 O O . ALA A 1 369 ? -2.174 -24.033 -38.341 1.00 35.37 369 ALA A O 1
ATOM 2960 N N . ASN A 1 370 ? -1.680 -22.374 -36.909 1.00 33.33 370 ASN A N 1
ATOM 2961 C CA . ASN A 1 370 ? -1.316 -23.342 -35.885 1.00 31.52 370 ASN A CA 1
ATOM 2962 C C . ASN A 1 370 ? -2.527 -24.178 -35.493 1.00 32.36 370 ASN A C 1
ATOM 2963 O O . ASN A 1 370 ? -2.413 -25.391 -35.270 1.00 35.13 370 ASN A O 1
ATOM 2968 N N . ARG A 1 371 ? -3.704 -23.558 -35.451 1.00 35.11 371 ARG A N 1
ATOM 2969 C CA . ARG A 1 371 ? -4.939 -24.225 -35.062 1.00 38.37 371 ARG A CA 1
ATOM 2970 C C . ARG A 1 371 ? -6.046 -23.882 -36.053 1.00 41.38 371 ARG A C 1
ATOM 2971 O O . ARG A 1 371 ? -6.168 -22.735 -36.484 1.00 41.88 371 ARG A O 1
ATOM 2979 N N . PHE A 1 372 ? -6.829 -24.884 -36.445 1.00 43.77 372 PHE A N 1
ATOM 2980 C CA . PHE A 1 372 ? -8.028 -24.627 -37.227 1.00 44.75 372 PHE A CA 1
ATOM 2981 C C . PHE A 1 372 ? -9.045 -23.889 -36.369 1.00 48.49 372 PHE A C 1
ATOM 2982 O O . PHE A 1 372 ? -9.057 -23.997 -35.143 1.00 53.43 372 PHE A O 1
ATOM 2990 N N . ASP A 1 373 ? -9.884 -23.100 -37.022 1.00 53.63 373 ASP A N 1
ATOM 2991 C CA . ASP A 1 373 ? -11.066 -22.550 -36.373 1.00 51.86 373 ASP A CA 1
ATOM 2992 C C . ASP A 1 373 ? -12.208 -22.568 -37.387 1.00 58.59 373 ASP A C 1
ATOM 2993 O O . ASP A 1 373 ? -12.056 -23.022 -38.525 1.00 56.81 373 ASP A O 1
ATOM 2998 N N . ASP A 1 374 ? -13.364 -22.146 -36.896 1.00 62.08 374 ASP A N 1
ATOM 2999 C CA . ASP A 1 374 ? -14.577 -21.847 -37.637 1.00 66.02 374 ASP A CA 1
ATOM 3000 C C . ASP A 1 374 ? -14.296 -21.198 -39.005 1.00 62.54 374 ASP A C 1
ATOM 3001 O O . ASP A 1 374 ? -14.753 -21.706 -40.045 1.00 65.04 374 ASP A O 1
ATOM 3006 N N . LYS A 1 375 ? -13.577 -20.065 -39.044 1.00 59.82 375 LYS A N 1
ATOM 3007 C CA . LYS A 1 375 ? -13.437 -19.311 -40.298 1.00 62.62 375 LYS A CA 1
ATOM 3008 C C . LYS A 1 375 ? -12.681 -20.088 -41.380 1.00 61.20 375 LYS A C 1
ATOM 3009 O O . LYS A 1 375 ? -12.942 -19.913 -42.576 1.00 69.74 375 LYS A O 1
ATOM 3015 N N . LEU A 1 376 ? -11.738 -20.932 -40.992 1.00 58.61 376 LEU A N 1
ATOM 3016 C CA . LEU A 1 376 ? -10.865 -21.576 -41.958 1.00 60.23 376 LEU A CA 1
ATOM 3017 C C . LEU A 1 376 ? -11.516 -22.752 -42.676 1.00 65.93 376 LEU A C 1
ATOM 3018 O O . LEU A 1 376 ? -11.026 -23.144 -43.738 1.00 65.49 376 LEU A O 1
ATOM 3023 N N . LYS A 1 377 ? -12.588 -23.338 -42.123 1.00 68.25 377 LYS A N 1
ATOM 3024 C CA . LYS A 1 377 ? -13.237 -24.466 -42.795 1.00 66.76 377 LYS A CA 1
ATOM 3025 C C . LYS A 1 377 ? -13.685 -24.080 -44.194 1.00 66.31 377 LYS A C 1
ATOM 3026 O O . LYS A 1 377 ? -13.747 -24.927 -45.093 1.00 67.35 377 LYS A O 1
ATOM 3032 N N . GLU A 1 378 ? -13.992 -22.801 -44.387 1.00 68.57 378 GLU A N 1
ATOM 3033 C CA . GLU A 1 378 ? -14.458 -22.293 -45.667 1.00 69.57 378 GLU A CA 1
ATOM 3034 C C . GLU A 1 378 ? -13.363 -22.294 -46.725 1.00 67.22 378 GLU A C 1
ATOM 3035 O O . GLU A 1 378 ? -13.672 -22.191 -47.917 1.00 65.14 378 GLU A O 1
ATOM 3041 N N . ILE A 1 379 ? -12.100 -22.411 -46.309 1.00 66.53 379 ILE A N 1
ATOM 3042 C CA . ILE A 1 379 ? -10.921 -22.234 -47.151 1.00 60.69 379 ILE A CA 1
ATOM 3043 C C . ILE A 1 379 ? -9.997 -23.433 -46.921 1.00 59.11 379 ILE A C 1
ATOM 3044 O O . ILE A 1 379 ? -8.829 -23.428 -47.331 1.00 54.96 379 ILE A O 1
ATOM 3049 N N . LYS A 1 380 ? -10.535 -24.483 -46.290 1.00 58.44 380 LYS A N 1
ATOM 3050 C CA . LYS A 1 380 ? -9.729 -25.574 -45.739 1.00 56.61 380 LYS A CA 1
ATOM 3051 C C . LYS A 1 380 ? -8.666 -26.113 -46.699 1.00 55.87 380 LYS A C 1
ATOM 3052 O O . LYS A 1 380 ? -7.627 -26.609 -46.250 1.00 54.21 380 LYS A O 1
ATOM 3058 N N . ASP A 1 381 ? -8.878 -25.998 -48.014 1.00 57.08 381 ASP A N 1
ATOM 3059 C CA . ASP A 1 381 ? -8.051 -26.745 -48.966 1.00 56.11 381 ASP A CA 1
ATOM 3060 C C . ASP A 1 381 ? -6.670 -26.132 -49.198 1.00 51.56 381 ASP A C 1
ATOM 3061 O O . ASP A 1 381 ? -5.745 -26.854 -49.586 1.00 47.21 381 ASP A O 1
ATOM 3066 N N . LYS A 1 382 ? -6.501 -24.823 -48.991 1.00 48.18 382 LYS A N 1
ATOM 3067 C CA . LYS A 1 382 ? -5.181 -24.202 -49.041 1.00 45.96 382 LYS A CA 1
ATOM 3068 C C . LYS A 1 382 ? -4.604 -23.938 -47.643 1.00 46.64 382 LYS A C 1
ATOM 3069 O O . LYS A 1 382 ? -3.692 -23.115 -47.495 1.00 41.39 382 LYS A O 1
ATOM 3075 N N . VAL A 1 383 ? -5.090 -24.654 -46.624 1.00 46.86 383 VAL A N 1
ATOM 3076 C CA . VAL A 1 383 ? -4.695 -24.440 -45.234 1.00 42.26 383 VAL A CA 1
ATOM 3077 C C . VAL A 1 383 ? -3.759 -25.559 -44.802 1.00 41.07 383 VAL A C 1
ATOM 3078 O O . VAL A 1 383 ? -4.117 -26.741 -44.862 1.00 38.51 383 VAL A O 1
ATOM 3082 N N . PHE A 1 384 ? -2.568 -25.188 -44.338 1.00 41.66 384 PHE A N 1
ATOM 3083 C CA . PHE A 1 384 ? -1.6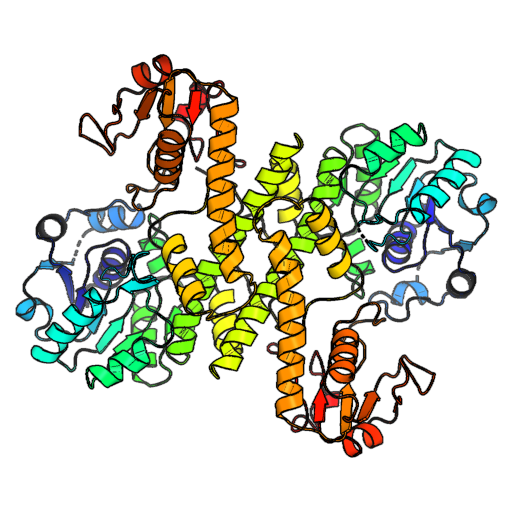19 -26.130 -43.758 1.00 36.93 384 PHE A CA 1
ATOM 3084 C C . PHE A 1 384 ? -1.594 -25.956 -42.245 1.00 38.77 384 PHE A C 1
ATOM 3085 O O . PHE A 1 384 ? -1.329 -24.852 -41.748 1.00 33.19 384 PHE A O 1
ATOM 3093 N N . SER A 1 385 ? -1.820 -27.050 -41.515 1.00 34.76 385 SER A N 1
ATOM 3094 C CA . SER A 1 385 ? -1.819 -27.027 -40.054 1.00 34.86 385 SER A CA 1
ATOM 3095 C C . SER A 1 385 ? -1.449 -28.406 -39.522 1.00 37.30 385 SER A C 1
ATOM 3096 O O . SER A 1 385 ? -1.693 -29.423 -40.180 1.00 37.80 385 SER A O 1
ATOM 3099 N N . ALA A 1 386 ? -0.866 -28.442 -38.318 1.00 33.78 386 ALA A N 1
ATOM 3100 C CA . ALA A 1 386 ? -0.612 -29.709 -37.633 1.00 34.78 386 ALA A CA 1
ATOM 3101 C C . ALA A 1 386 ? -1.712 -30.058 -36.648 1.00 38.62 386 ALA A C 1
ATOM 3102 O O . ALA A 1 386 ? -1.666 -31.138 -36.035 1.00 37.74 386 ALA A O 1
ATOM 3104 N N . ASP A 1 387 ? -2.669 -29.147 -36.453 1.00 37.38 387 ASP A N 1
ATOM 3105 C CA . ASP A 1 387 ? -3.808 -29.380 -35.577 1.00 37.11 387 ASP A CA 1
ATOM 3106 C C . ASP A 1 387 ? -4.480 -30.692 -35.958 1.00 41.74 387 ASP A C 1
ATOM 3107 O O . ASP A 1 387 ? -4.843 -30.900 -37.120 1.00 35.06 387 ASP A O 1
ATOM 3112 N N . VAL A 1 388 ? -4.575 -31.605 -34.994 1.00 41.31 388 VAL A N 1
ATOM 3113 C CA . VAL A 1 388 ? -5.188 -32.909 -35.218 1.00 39.21 388 VAL A CA 1
ATOM 3114 C C . VAL A 1 388 ? -6.634 -32.955 -34.740 1.00 43.29 388 VAL A C 1
ATOM 3115 O O . VAL A 1 388 ? -7.503 -33.476 -35.441 1.00 46.48 388 VAL A O 1
ATOM 3119 N N . PHE A 1 389 ? -6.928 -32.392 -33.578 1.00 45.15 389 PHE A N 1
ATOM 3120 C CA . PHE A 1 389 ? -8.247 -32.551 -32.977 1.00 52.98 389 PHE A CA 1
ATOM 3121 C C . PHE A 1 389 ? -9.147 -31.327 -33.118 1.00 56.32 389 PHE A C 1
ATOM 3122 O O . PHE A 1 389 ? -10.309 -31.390 -32.704 1.00 60.52 389 PHE A O 1
ATOM 3130 N N . TYR A 1 390 ? -8.654 -30.224 -33.692 1.00 56.24 390 TYR A N 1
ATOM 3131 C CA . TYR A 1 390 ? -9.467 -29.016 -33.888 1.00 57.19 390 TYR A CA 1
ATOM 3132 C C . TYR A 1 390 ? -10.047 -28.531 -32.561 1.00 64.01 390 TYR A C 1
ATOM 3133 O O . TYR A 1 390 ? -11.224 -28.168 -32.466 1.00 64.80 390 TYR A O 1
ATOM 3142 N N . THR A 1 391 ? -9.202 -28.526 -31.524 1.00 63.92 391 THR A N 1
ATOM 3143 C CA . THR A 1 391 ? -9.686 -28.298 -30.168 1.00 68.95 391 THR A CA 1
ATOM 3144 C C . THR A 1 391 ? -10.255 -26.892 -29.999 1.00 73.30 391 THR A C 1
ATOM 3145 O O . THR A 1 391 ? -11.148 -26.685 -29.169 1.00 74.03 391 THR A O 1
ATOM 3149 N N . ASP A 1 392 ? -9.779 -25.940 -30.800 1.00 73.55 392 ASP A N 1
ATOM 3150 C CA . ASP A 1 392 ? -10.156 -24.517 -30.762 1.00 76.78 392 ASP A CA 1
ATOM 3151 C C . ASP A 1 392 ? -10.941 -24.045 -29.537 1.00 80.23 392 ASP A C 1
ATOM 3152 O O . ASP A 1 392 ? -10.707 -22.947 -29.027 1.00 87.24 392 ASP A O 1
ATOM 3157 N N . MET B 1 1 ? -14.961 -73.572 -32.217 1.00 68.53 1 MET B N 1
ATOM 3158 C CA . MET B 1 1 ? -13.969 -72.703 -32.846 1.00 66.07 1 MET B CA 1
ATOM 3159 C C . MET B 1 1 ? -12.601 -72.837 -32.175 1.00 58.96 1 MET B C 1
ATOM 3160 O O . MET B 1 1 ? -12.504 -72.802 -30.947 1.00 59.22 1 MET B O 1
ATOM 3165 N N . LYS B 1 2 ? -11.546 -72.972 -32.978 1.00 54.98 2 LYS B N 1
ATOM 3166 C CA . LYS B 1 2 ? -10.222 -73.326 -32.479 1.00 55.77 2 LYS B CA 1
ATOM 3167 C C . LYS B 1 2 ? -9.259 -72.151 -32.612 1.00 51.62 2 LYS B C 1
ATOM 3168 O O . LYS B 1 2 ? -9.142 -71.562 -33.692 1.00 51.53 2 LYS B O 1
ATOM 3174 N N . ILE B 1 3 ? -8.560 -71.836 -31.518 1.00 47.85 3 ILE B N 1
ATOM 3175 C CA . ILE B 1 3 ? -7.584 -70.750 -31.450 1.00 43.69 3 ILE B CA 1
ATOM 3176 C C . ILE B 1 3 ? -6.233 -71.327 -31.054 1.00 39.91 3 ILE B C 1
ATOM 3177 O O . ILE B 1 3 ? -6.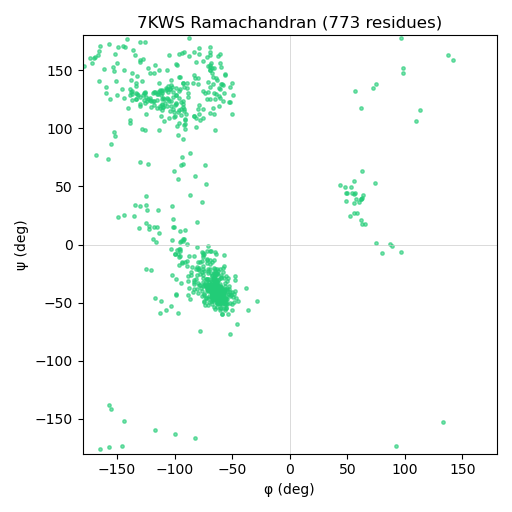116 -71.976 -30.010 1.00 39.43 3 ILE B O 1
ATOM 3182 N N . VAL B 1 4 ? -5.207 -71.050 -31.845 1.00 41.59 4 VAL B N 1
ATOM 3183 C CA . VAL B 1 4 ? -3.837 -71.431 -31.507 1.00 38.41 4 VAL B CA 1
ATOM 3184 C C . VAL B 1 4 ? -3.099 -70.188 -31.014 1.00 39.99 4 VAL B C 1
ATOM 3185 O O . VAL B 1 4 ? -3.035 -69.169 -31.719 1.00 38.23 4 VAL B O 1
ATOM 3189 N N . ILE B 1 5 ? -2.554 -70.271 -29.806 1.00 38.89 5 ILE B N 1
ATOM 3190 C CA . ILE B 1 5 ? -1.632 -69.276 -29.265 1.00 35.94 5 ILE B CA 1
ATOM 3191 C C . ILE B 1 5 ? -0.213 -69.803 -29.421 1.00 36.71 5 ILE B C 1
ATOM 3192 O O . ILE B 1 5 ? 0.131 -70.839 -28.838 1.00 41.69 5 ILE B O 1
ATOM 3197 N N . VAL B 1 6 ? 0.631 -69.085 -30.153 1.00 31.84 6 VAL B N 1
ATOM 3198 C CA . VAL B 1 6 ? 2.015 -69.500 -30.376 1.00 29.26 6 VAL B CA 1
ATOM 3199 C C . VAL B 1 6 ? 2.914 -68.726 -29.421 1.00 39.23 6 VAL B C 1
ATOM 3200 O O . VAL B 1 6 ? 3.107 -67.505 -29.570 1.00 36.91 6 VAL B O 1
ATOM 3204 N N . GLY B 1 7 ? 3.471 -69.445 -28.448 1.00 30.74 7 GLY B N 1
ATOM 3205 C CA . GLY B 1 7 ? 4.389 -68.882 -27.481 1.00 39.62 7 GLY B CA 1
ATOM 3206 C C . GLY B 1 7 ? 3.746 -68.898 -26.112 1.00 39.62 7 GLY B C 1
ATOM 3207 O O . GLY B 1 7 ? 2.696 -68.285 -25.927 1.00 42.05 7 GLY B O 1
ATOM 3208 N N . ILE B 1 8 ? 4.301 -69.653 -25.169 1.00 41.43 8 ILE B N 1
ATOM 3209 C CA . ILE B 1 8 ? 3.791 -69.629 -23.800 1.00 42.52 8 ILE B CA 1
ATOM 3210 C C . ILE B 1 8 ? 4.693 -68.744 -22.947 1.00 43.44 8 ILE B C 1
ATOM 3211 O O . ILE B 1 8 ? 5.347 -69.209 -22.005 1.00 48.07 8 ILE B O 1
ATOM 3216 N N . GLY B 1 9 ? 4.750 -67.464 -23.286 1.00 39.80 9 GLY B N 1
ATOM 3217 C CA . GLY B 1 9 ? 5.229 -66.435 -22.389 1.00 41.65 9 GLY B CA 1
ATOM 3218 C C . GLY B 1 9 ? 4.068 -65.701 -21.751 1.00 39.43 9 GLY B C 1
ATOM 3219 O O . GLY B 1 9 ? 2.925 -66.173 -21.754 1.00 37.63 9 GLY B O 1
ATOM 3220 N N . TYR B 1 10 ? 4.369 -64.522 -21.194 1.00 40.44 10 TYR B N 1
ATOM 3221 C CA . TYR B 1 10 ? 3.334 -63.690 -20.581 1.00 37.64 10 TYR B CA 1
ATOM 3222 C C . TYR B 1 10 ? 2.238 -63.331 -21.574 1.00 36.46 10 TYR B C 1
ATOM 3223 O O . TYR B 1 10 ? 1.045 -63.367 -21.247 1.00 36.47 10 TYR B O 1
ATOM 3232 N N . VAL B 1 11 ? 2.614 -62.980 -22.798 1.00 39.49 11 VAL B N 1
ATOM 3233 C CA . VAL B 1 11 ? 1.602 -62.559 -23.763 1.00 35.97 11 VAL B CA 1
ATOM 3234 C C . VAL B 1 11 ? 0.749 -63.741 -24.199 1.00 35.44 11 VAL B C 1
ATOM 3235 O O . VAL B 1 11 ? -0.487 -63.683 -24.148 1.00 37.24 11 VAL B O 1
ATOM 3239 N N . GLY B 1 12 ? 1.384 -64.845 -24.591 1.00 37.48 12 GLY B N 1
ATOM 3240 C CA . GLY B 1 12 ? 0.607 -65.970 -25.101 1.00 38.77 12 GLY B CA 1
ATOM 3241 C C . GLY B 1 12 ? -0.292 -66.592 -24.045 1.00 36.82 12 GLY B C 1
ATOM 3242 O O . GLY B 1 12 ? -1.478 -66.859 -24.287 1.00 33.69 12 GLY B O 1
ATOM 3243 N N . LEU B 1 13 ? 0.256 -66.804 -22.846 1.00 36.56 13 LEU B N 1
ATOM 3244 C CA . LEU B 1 13 ? -0.493 -67.494 -21.807 1.00 35.66 13 LEU B CA 1
ATOM 3245 C C . LEU B 1 13 ? -1.681 -66.673 -21.353 1.00 34.17 13 LEU B C 1
ATOM 3246 O O . LEU B 1 13 ? -2.763 -67.217 -21.108 1.00 37.14 13 LEU B O 1
ATOM 3251 N N . ALA B 1 14 ? -1.510 -65.354 -21.246 1.00 35.04 14 ALA B N 1
ATOM 3252 C CA . ALA B 1 14 ? -2.641 -64.518 -20.862 1.00 35.30 14 ALA B CA 1
ATOM 3253 C C . ALA B 1 14 ? -3.708 -64.542 -21.945 1.00 39.60 14 ALA B C 1
ATOM 3254 O O . ALA B 1 14 ? -4.908 -64.663 -21.654 1.00 40.38 14 ALA B O 1
ATOM 3256 N N . ASN B 1 15 ? -3.289 -64.460 -23.207 1.00 35.04 15 ASN B N 1
ATOM 3257 C CA . ASN B 1 15 ? -4.253 -64.527 -24.299 1.00 37.70 15 ASN B CA 1
ATOM 3258 C C . ASN B 1 15 ? -4.885 -65.907 -24.396 1.00 39.47 15 ASN B C 1
ATOM 3259 O O . ASN B 1 15 ? -6.079 -66.027 -24.699 1.00 39.71 15 ASN B O 1
ATOM 3264 N N . ALA B 1 16 ? -4.107 -66.960 -24.144 1.00 33.39 16 ALA B N 1
ATOM 3265 C CA . ALA B 1 16 ? -4.706 -68.291 -24.162 1.00 37.00 16 ALA B CA 1
ATOM 3266 C C . ALA B 1 16 ? -5.839 -68.371 -23.156 1.00 43.17 16 ALA B C 1
ATOM 3267 O O . ALA B 1 16 ? -6.925 -68.875 -23.471 1.00 45.45 16 ALA B O 1
ATOM 3269 N N . ILE B 1 17 ? -5.618 -67.826 -21.954 1.00 42.29 17 ILE B N 1
ATOM 3270 C CA . ILE B 1 17 ? -6.630 -67.893 -20.908 1.00 44.24 17 ILE B CA 1
ATOM 3271 C C . ILE B 1 17 ? -7.850 -67.073 -21.296 1.00 45.43 17 ILE B C 1
ATOM 3272 O O . ILE B 1 17 ? -8.992 -67.523 -21.158 1.00 49.66 17 ILE B O 1
ATOM 3277 N N . LEU B 1 18 ? -7.624 -65.853 -21.778 1.00 43.27 18 LEU B N 1
ATOM 3278 C CA . LEU B 1 18 ? -8.727 -64.998 -22.196 1.00 44.03 18 LEU B CA 1
ATOM 3279 C C . LEU B 1 18 ? -9.689 -65.735 -23.123 1.00 48.69 18 LEU B C 1
ATOM 3280 O O . LEU B 1 18 ? -10.914 -65.678 -22.940 1.00 49.85 18 LEU B O 1
ATOM 3285 N N . PHE B 1 19 ? -9.153 -66.459 -24.107 1.00 43.79 19 PHE B N 1
ATOM 3286 C CA . PHE B 1 19 ? -10.006 -67.117 -25.084 1.00 47.48 19 PHE B CA 1
ATOM 3287 C C . PHE B 1 19 ? -10.596 -68.424 -24.582 1.00 51.19 19 PHE B C 1
ATOM 3288 O O . PHE B 1 19 ? -11.602 -68.877 -25.135 1.00 51.55 19 PHE B O 1
ATOM 3296 N N . SER B 1 20 ? -10.017 -69.026 -23.546 1.00 52.11 20 SER B N 1
ATOM 3297 C CA . SER B 1 20 ? -10.463 -70.345 -23.117 1.00 55.45 20 SER B CA 1
ATOM 3298 C C . SER B 1 20 ? -11.508 -70.305 -22.015 1.00 56.44 20 SER B C 1
ATOM 3299 O O . SER B 1 20 ? -12.173 -71.317 -21.781 1.00 60.68 20 SER B O 1
ATOM 3302 N N . LYS B 1 21 ? -11.682 -69.171 -21.341 1.00 55.73 21 LYS B N 1
ATOM 3303 C CA . LYS B 1 21 ? -12.609 -69.131 -20.216 1.00 63.37 21 LYS B CA 1
ATOM 3304 C C . LYS B 1 21 ? -14.070 -69.214 -20.641 1.00 68.39 21 LYS B C 1
ATOM 3305 O O . LYS B 1 21 ? -14.947 -69.223 -19.770 1.00 73.32 21 LYS B O 1
ATOM 3311 N N . ASN B 1 22 ? -14.349 -69.277 -21.940 1.00 65.78 22 ASN B N 1
ATOM 3312 C CA . ASN B 1 22 ? -15.695 -69.465 -22.469 1.00 71.76 22 ASN B CA 1
ATOM 3313 C C . ASN B 1 22 ? -15.757 -70.800 -23.205 1.00 72.12 22 ASN B C 1
ATOM 3314 O O . ASN B 1 22 ? -14.985 -71.035 -24.144 1.00 69.67 22 ASN B O 1
ATOM 3319 N N . ASN B 1 23 ? -16.697 -71.657 -22.793 1.00 72.28 23 ASN B N 1
ATOM 3320 C CA . ASN B 1 23 ? -16.713 -73.055 -23.222 1.00 73.42 23 ASN B CA 1
ATOM 3321 C C . ASN B 1 23 ? -16.763 -73.222 -24.732 1.00 74.43 23 ASN B C 1
ATOM 3322 O O . ASN B 1 23 ? -16.436 -74.305 -25.233 1.00 75.40 23 ASN B O 1
ATOM 3327 N N . GLU B 1 24 ? -17.164 -72.189 -25.470 1.00 73.02 24 GLU B N 1
ATOM 3328 C CA . GLU B 1 24 ? -17.324 -72.352 -26.907 1.00 69.54 24 GLU B CA 1
ATOM 3329 C C . GLU B 1 24 ? -15.987 -72.532 -27.620 1.00 69.91 24 GLU B C 1
ATOM 3330 O O . GLU B 1 24 ? -15.957 -73.101 -28.718 1.00 73.43 24 GLU B O 1
ATOM 3336 N N . ASN B 1 25 ? -14.882 -72.106 -27.013 1.00 66.46 25 ASN B N 1
ATOM 3337 C CA . ASN B 1 25 ? -13.600 -72.023 -27.700 1.00 61.79 25 ASN B CA 1
ATOM 3338 C C . ASN B 1 25 ? -12.675 -73.169 -27.308 1.00 58.11 25 ASN B C 1
ATOM 3339 O O . ASN B 1 25 ? -12.570 -73.524 -26.130 1.00 62.50 25 ASN B O 1
ATOM 3344 N N . GLU B 1 26 ? -11.998 -73.735 -28.306 1.00 54.47 26 GLU B N 1
ATOM 3345 C CA . GLU B 1 26 ? -10.932 -74.711 -28.098 1.00 54.83 26 GLU B CA 1
ATOM 3346 C C . GLU B 1 26 ? -9.596 -74.007 -28.305 1.00 49.73 26 GLU B C 1
ATOM 3347 O O . GLU B 1 26 ? -9.328 -73.497 -29.396 1.00 48.86 26 GLU B O 1
ATOM 3353 N N . VAL B 1 27 ? -8.759 -73.980 -27.269 1.00 49.26 27 VAL B N 1
ATOM 3354 C CA . VAL B 1 27 ? -7.537 -73.187 -27.282 1.00 48.44 27 VAL B CA 1
ATOM 3355 C C . VAL B 1 27 ? -6.338 -74.112 -27.182 1.00 45.80 27 VAL B C 1
ATOM 3356 O O . VAL B 1 27 ? -6.280 -74.968 -26.294 1.00 46.27 27 VAL B O 1
ATOM 3360 N N . VAL B 1 28 ? -5.360 -73.912 -28.058 1.00 40.25 28 VAL B N 1
ATOM 3361 C CA . VAL B 1 28 ? -4.171 -74.752 -28.076 1.00 46.20 28 VAL B CA 1
ATOM 3362 C C . VAL B 1 28 ? -2.946 -73.858 -28.020 1.00 45.16 28 VAL B C 1
ATOM 3363 O O . VAL B 1 28 ? -2.834 -72.903 -28.795 1.00 39.99 28 VAL B O 1
ATOM 3367 N N . LEU B 1 29 ? -2.049 -74.149 -27.080 1.00 44.29 29 LEU B N 1
ATOM 3368 C CA . LEU B 1 29 ? -0.800 -73.419 -26.921 1.00 43.08 29 LEU B CA 1
ATOM 3369 C C . LEU B 1 29 ? 0.312 -74.167 -27.649 1.00 48.01 29 LEU B C 1
ATOM 3370 O O . LEU B 1 29 ? 0.525 -75.364 -27.407 1.00 49.48 29 LEU B O 1
ATOM 3375 N N . LEU B 1 30 ? 1.012 -73.466 -28.540 1.00 43.49 30 LEU B N 1
ATOM 3376 C CA . LEU B 1 30 ? 2.112 -74.022 -29.324 1.00 37.46 30 LEU B CA 1
ATOM 3377 C C . LEU B 1 30 ? 3.418 -73.365 -28.887 1.00 48.17 30 LEU B C 1
ATOM 3378 O O . LEU B 1 30 ? 3.488 -72.133 -28.757 1.00 44.30 30 LEU B O 1
ATOM 3383 N N . ASP B 1 31 ? 4.443 -74.182 -28.637 1.00 43.79 31 ASP B N 1
ATOM 3384 C CA . ASP B 1 31 ? 5.762 -73.676 -28.282 1.00 47.88 31 ASP B CA 1
ATOM 3385 C C . ASP B 1 31 ? 6.811 -74.648 -28.786 1.00 50.60 31 ASP B C 1
ATOM 3386 O O . ASP B 1 31 ? 6.499 -75.768 -29.193 1.00 50.81 31 ASP B O 1
ATOM 3391 N N . ILE B 1 32 ? 8.073 -74.207 -28.721 1.00 49.65 32 ILE B N 1
ATOM 3392 C CA . ILE B 1 32 ? 9.217 -75.086 -28.945 1.00 52.35 32 ILE B CA 1
ATOM 3393 C C . ILE B 1 32 ? 9.848 -75.555 -27.646 1.00 54.19 32 ILE B C 1
ATOM 3394 O O . ILE B 1 32 ? 10.735 -76.423 -27.682 1.00 57.70 32 ILE B O 1
ATOM 3399 N N . ASP B 1 33 ? 9.435 -75.008 -26.508 1.00 47.33 33 ASP B N 1
ATOM 3400 C CA . ASP B 1 33 ? 10.045 -75.305 -25.218 1.00 51.23 33 ASP B CA 1
ATOM 3401 C C . ASP B 1 33 ? 9.189 -76.385 -24.565 1.00 54.05 33 ASP B C 1
ATOM 3402 O O . ASP B 1 33 ? 8.091 -76.113 -24.069 1.00 55.24 33 ASP B O 1
ATOM 3407 N N . GLU B 1 34 ? 9.693 -77.620 -24.575 1.00 57.47 34 GLU B N 1
ATOM 3408 C CA . GLU B 1 34 ? 8.952 -78.733 -23.989 1.00 55.13 34 GLU B CA 1
ATOM 3409 C C . GLU B 1 34 ? 8.784 -78.608 -22.481 1.00 53.52 34 GLU B C 1
ATOM 3410 O O . GLU B 1 34 ? 7.851 -79.202 -21.930 1.00 55.58 34 GLU B O 1
ATOM 3416 N N . ASN B 1 35 ? 9.670 -77.875 -21.797 1.00 53.76 35 ASN B N 1
ATOM 3417 C CA . ASN B 1 35 ? 9.429 -77.556 -20.395 1.00 48.90 35 ASN B CA 1
ATOM 3418 C C . ASN B 1 35 ? 8.122 -76.795 -20.232 1.00 54.67 35 ASN B C 1
ATOM 3419 O O . ASN B 1 35 ? 7.346 -77.070 -19.311 1.00 55.65 35 ASN B O 1
ATOM 3424 N N . LYS B 1 36 ? 7.859 -75.833 -21.129 1.00 55.75 36 LYS B N 1
ATOM 3425 C CA . LYS B 1 36 ? 6.634 -75.040 -21.057 1.00 51.69 36 LYS B CA 1
ATOM 3426 C C . LYS B 1 36 ? 5.409 -75.893 -21.349 1.00 48.18 36 LYS B C 1
ATOM 3427 O O . LYS B 1 36 ? 4.386 -75.778 -20.665 1.00 50.28 36 LYS B O 1
ATOM 3433 N N . ILE B 1 37 ? 5.490 -76.738 -22.375 1.00 50.08 37 ILE B N 1
ATOM 3434 C CA . ILE B 1 37 ? 4.365 -77.589 -22.751 1.00 51.15 37 ILE B CA 1
ATOM 3435 C C . ILE B 1 37 ? 4.057 -78.597 -21.651 1.00 55.79 37 ILE B C 1
ATOM 3436 O O . ILE B 1 37 ? 2.890 -78.883 -21.354 1.00 57.12 37 ILE B O 1
ATOM 3441 N N . GLN B 1 38 ? 5.099 -79.163 -21.047 1.00 54.86 38 GLN B N 1
ATOM 3442 C CA . GLN B 1 38 ? 4.925 -80.170 -20.006 1.00 57.36 38 GLN B CA 1
ATOM 3443 C C . GLN B 1 38 ? 4.305 -79.554 -18.757 1.00 57.69 38 GLN B C 1
ATOM 3444 O O . GLN B 1 38 ? 3.390 -80.130 -18.154 1.00 58.57 38 GLN B O 1
ATOM 3450 N N . SER B 1 39 ? 4.754 -78.355 -18.388 1.00 59.53 39 SER B N 1
ATOM 3451 C CA . SER B 1 39 ? 4.125 -77.616 -17.298 1.00 53.95 39 SER B CA 1
ATOM 3452 C C . SER B 1 39 ? 2.628 -77.426 -17.546 1.00 57.13 39 SER B C 1
ATOM 3453 O O . SER B 1 39 ? 1.797 -77.804 -16.710 1.00 54.24 39 SER B O 1
ATOM 3456 N N . ILE B 1 40 ? 2.263 -76.860 -18.706 1.00 56.50 40 ILE B N 1
ATOM 3457 C CA . ILE B 1 40 ? 0.861 -76.543 -18.982 1.00 53.69 40 ILE B CA 1
ATOM 3458 C C . ILE B 1 40 ? -0.005 -77.786 -18.846 1.00 54.89 40 ILE B C 1
ATOM 3459 O O . ILE B 1 40 ? -1.051 -77.773 -18.186 1.00 53.96 40 ILE B O 1
ATOM 3464 N N . ASN B 1 41 ? 0.405 -78.873 -19.497 1.00 58.12 41 ASN B N 1
ATOM 3465 C CA . ASN B 1 41 ? -0.383 -80.098 -19.486 1.00 56.91 41 ASN B CA 1
ATOM 3466 C C . ASN B 1 41 ? -0.439 -80.754 -18.114 1.00 58.02 41 ASN B C 1
ATOM 3467 O O . ASN B 1 41 ? -1.295 -81.618 -17.899 1.00 58.47 41 ASN B O 1
ATOM 3472 N N . ASN B 1 42 ? 0.436 -80.361 -17.187 1.00 57.68 42 ASN B N 1
ATOM 3473 C CA . ASN B 1 42 ? 0.319 -80.730 -15.781 1.00 59.27 42 ASN B CA 1
ATOM 3474 C C . ASN B 1 42 ? -0.477 -79.715 -14.971 1.00 60.32 42 ASN B C 1
ATOM 3475 O O . ASN B 1 42 ? -0.451 -79.770 -13.735 1.00 55.32 42 ASN B O 1
ATOM 3480 N N . HIS B 1 43 ? -1.167 -78.788 -15.640 1.00 59.99 43 HIS B N 1
ATOM 3481 C CA . HIS B 1 43 ? -1.983 -77.763 -14.983 1.00 60.04 43 HIS B CA 1
ATOM 3482 C C . HIS B 1 43 ? -1.164 -76.950 -13.986 1.00 59.65 43 HIS B C 1
ATOM 3483 O O . HIS B 1 43 ? -1.653 -76.561 -12.924 1.00 64.15 43 HIS B O 1
ATOM 3490 N N . LYS B 1 44 ? 0.101 -76.717 -14.320 1.00 58.64 44 LYS B N 1
ATOM 3491 C CA . LYS B 1 44 ? 0.965 -75.784 -13.613 1.00 62.13 44 LYS B CA 1
ATOM 3492 C C . LYS B 1 44 ? 1.295 -74.619 -14.538 1.00 62.65 44 LYS B C 1
ATOM 3493 O O . LYS B 1 44 ? 1.546 -74.813 -15.731 1.00 61.19 44 LYS B O 1
ATOM 3499 N N . SER B 1 45 ? 1.291 -73.418 -13.990 1.00 59.83 45 SER B N 1
ATOM 3500 C CA . SER B 1 45 ? 1.680 -72.248 -14.759 1.00 64.21 45 SER B CA 1
ATOM 3501 C C . SER B 1 45 ? 3.200 -72.161 -14.826 1.00 66.71 45 SER B C 1
ATOM 3502 O O . SER B 1 45 ? 3.846 -72.003 -13.783 1.00 69.60 45 SER B O 1
ATOM 3505 N N . PRO B 1 46 ? 3.809 -72.261 -16.012 1.00 68.52 46 PRO B N 1
ATOM 3506 C CA . PRO B 1 46 ? 5.274 -72.113 -16.096 1.00 67.44 46 PRO B CA 1
ATOM 3507 C C . PRO B 1 46 ? 5.729 -70.726 -15.718 1.00 71.57 46 PRO B C 1
ATOM 3508 O O . PRO B 1 46 ? 6.895 -70.528 -15.345 1.00 73.55 46 PRO B O 1
ATOM 3512 N N . ILE B 1 47 ? 4.829 -69.753 -15.792 1.00 71.56 47 ILE B N 1
ATOM 3513 C CA . ILE B 1 47 ? 5.155 -68.375 -15.454 1.00 74.01 47 ILE B CA 1
ATOM 3514 C C . ILE B 1 47 ? 4.793 -68.218 -13.979 1.00 78.85 47 ILE B C 1
ATOM 3515 O O . ILE B 1 47 ? 3.667 -67.875 -13.611 1.00 78.81 47 ILE B O 1
ATOM 3520 N N . LYS B 1 48 ? 5.791 -68.483 -13.122 1.00 83.25 48 LYS B N 1
ATOM 3521 C CA . LYS B 1 48 ? 5.556 -68.734 -11.698 1.00 85.80 48 LYS B CA 1
ATOM 3522 C C . LYS B 1 48 ? 4.635 -67.702 -11.055 1.00 87.00 48 LYS B C 1
ATOM 3523 O O . LYS B 1 48 ? 3.884 -68.034 -10.129 1.00 92.34 48 LYS B O 1
ATOM 3529 N N . ASP B 1 49 ? 4.652 -66.463 -11.541 1.00 84.07 49 ASP B N 1
ATOM 3530 C CA . ASP B 1 49 ? 3.874 -65.385 -10.943 1.00 82.71 49 ASP B CA 1
ATOM 3531 C C . ASP B 1 49 ? 2.728 -65.022 -11.876 1.00 81.77 49 ASP B C 1
ATOM 3532 O O . ASP B 1 49 ? 2.935 -64.378 -12.911 1.00 77.33 49 ASP B O 1
ATOM 3537 N N . LYS B 1 50 ? 1.522 -65.427 -11.495 1.00 82.12 50 LYS B N 1
ATOM 3538 C CA . LYS B 1 50 ? 0.300 -65.060 -12.193 1.00 78.93 50 LYS B CA 1
ATOM 3539 C C . LYS B 1 50 ? -0.681 -64.540 -11.157 1.00 77.81 50 LYS B C 1
ATOM 3540 O O . LYS B 1 50 ? -1.010 -65.253 -10.204 1.00 79.64 50 LYS B O 1
ATOM 3546 N N . LEU B 1 51 ? -1.116 -63.292 -11.318 1.00 77.97 51 LEU B N 1
ATOM 3547 C CA . LEU B 1 51 ? -2.174 -62.759 -10.469 1.00 79.95 51 LEU B CA 1
ATOM 3548 C C . LEU B 1 51 ? -3.354 -63.720 -10.483 1.00 78.87 51 LEU B C 1
ATOM 3549 O O . LEU B 1 51 ? -3.547 -64.495 -9.541 1.00 79.30 51 LEU B O 1
ATOM 3554 N N . ILE B 1 52 ? -4.131 -63.708 -11.560 1.00 79.00 52 ILE B N 1
ATOM 3555 C CA . ILE B 1 52 ? -5.207 -64.679 -11.691 1.00 80.43 52 ILE B CA 1
ATOM 3556 C C . ILE B 1 52 ? -4.588 -66.037 -12.014 1.00 78.02 52 ILE B C 1
ATOM 3557 O O . ILE B 1 52 ? -4.717 -66.550 -13.132 1.00 69.87 52 ILE B O 1
ATOM 3562 N N . GLU B 1 53 ? -3.880 -66.606 -11.034 1.00 80.71 53 GLU B N 1
ATOM 3563 C CA . GLU B 1 53 ? -3.426 -67.987 -11.092 1.00 77.64 53 GLU B CA 1
ATOM 3564 C C . GLU B 1 53 ? -4.468 -68.926 -10.516 1.00 72.34 53 GLU B C 1
ATOM 3565 O O . GLU B 1 53 ? -4.252 -70.142 -10.486 1.00 71.57 53 GLU B O 1
ATOM 3571 N N . LYS B 1 54 ? -5.597 -68.368 -10.070 1.00 74.99 54 LYS B N 1
ATOM 3572 C CA . LYS B 1 54 ? -6.773 -69.150 -9.726 1.00 74.07 54 LYS B CA 1
ATOM 3573 C C . LYS B 1 54 ? -7.334 -69.880 -10.930 1.00 75.31 54 LYS B C 1
ATOM 3574 O O . LYS B 1 54 ? -8.074 -70.857 -10.763 1.00 80.09 54 LYS B O 1
ATOM 3580 N N . PHE B 1 55 ? -7.017 -69.418 -12.142 1.00 73.15 55 PHE B N 1
ATOM 3581 C CA . PHE B 1 55 ? -7.549 -70.074 -13.325 1.00 69.18 55 PHE B CA 1
ATOM 3582 C C . PHE B 1 55 ? -7.046 -71.505 -13.431 1.00 67.74 55 PHE B C 1
ATOM 3583 O O . PHE B 1 55 ? -7.807 -72.414 -13.791 1.00 68.34 55 PHE B O 1
ATOM 3591 N N . PHE B 1 56 ? -5.758 -71.726 -13.161 1.00 66.86 56 PHE B N 1
ATOM 3592 C CA . PHE B 1 56 ? -5.239 -73.086 -13.281 1.00 69.97 56 PHE B CA 1
ATOM 3593 C C . PHE B 1 56 ? -5.797 -74.007 -12.200 1.00 72.99 56 PHE B C 1
ATOM 3594 O O . PHE B 1 56 ? -6.024 -75.195 -12.457 1.00 75.85 56 PHE B O 1
ATOM 3602 N N . VAL B 1 57 ? -6.029 -73.489 -10.993 1.00 69.10 57 VAL B N 1
ATOM 3603 C CA . VAL B 1 57 ? -6.486 -74.383 -9.936 1.00 69.76 57 VAL B CA 1
ATOM 3604 C C . VAL B 1 57 ? -7.972 -74.708 -10.088 1.00 73.44 57 VAL B C 1
ATOM 3605 O O . VAL B 1 57 ? -8.395 -75.837 -9.801 1.00 75.97 57 VAL B O 1
ATOM 3609 N N . GLN B 1 58 ? -8.781 -73.767 -10.558 1.00 77.49 58 GLN B N 1
ATOM 3610 C CA . GLN B 1 58 ? -10.216 -74.011 -10.668 1.00 78.46 58 GLN B CA 1
ATOM 3611 C C . GLN B 1 58 ? -10.668 -74.041 -12.122 1.00 73.75 58 GLN B C 1
ATOM 3612 O O . GLN B 1 58 ? -10.591 -73.032 -12.819 1.00 76.82 58 GLN B O 1
ATOM 3618 N N . SER B 1 61 ? -12.220 -74.439 -17.135 1.00 77.20 61 SER B N 1
ATOM 3619 C CA . SER B 1 61 ? -11.824 -74.132 -18.506 1.00 76.65 61 SER B CA 1
ATOM 3620 C C . SER B 1 61 ? -10.540 -74.864 -18.890 1.00 74.60 61 SER B C 1
ATOM 3621 O O . SER B 1 61 ? -9.478 -74.635 -18.308 1.00 74.94 61 SER B O 1
ATOM 3624 N N . LYS B 1 62 ? -10.650 -75.733 -19.885 1.00 71.28 62 LYS B N 1
ATOM 3625 C CA . LYS B 1 62 ? -9.584 -76.646 -20.265 1.00 70.31 62 LYS B CA 1
ATOM 3626 C C . LYS B 1 62 ? -8.641 -75.976 -21.271 1.00 73.36 62 LYS B C 1
ATOM 3627 O O . LYS B 1 62 ? -8.975 -74.962 -21.888 1.00 74.97 62 LYS B O 1
ATOM 3633 N N . LEU B 1 63 ? -7.443 -76.546 -21.421 1.00 72.71 63 LEU B N 1
ATOM 3634 C CA . LEU B 1 63 ? -6.394 -75.908 -22.210 1.00 65.78 63 LEU B CA 1
ATOM 3635 C C . LEU B 1 63 ? -5.295 -76.934 -22.482 1.00 64.04 63 LEU B C 1
ATOM 3636 O O . LEU B 1 63 ? -4.936 -77.708 -21.594 1.00 62.98 63 LEU B O 1
ATOM 3641 N N . HIS B 1 64 ? -4.737 -76.906 -23.690 1.00 57.69 64 HIS B N 1
ATOM 3642 C CA . HIS B 1 64 ? -3.844 -77.963 -24.151 1.00 56.66 64 HIS B CA 1
ATOM 3643 C C . HIS B 1 64 ? -2.635 -77.369 -24.869 1.00 53.46 64 HIS B C 1
ATOM 3644 O O . HIS B 1 64 ? -2.793 -76.541 -25.771 1.00 54.96 64 HIS B O 1
ATOM 3651 N N . ALA B 1 65 ? -1.432 -77.800 -24.482 1.00 49.94 65 ALA B N 1
ATOM 3652 C CA . ALA B 1 65 ? -0.187 -77.324 -25.073 1.00 50.29 65 ALA B CA 1
ATOM 3653 C C . ALA B 1 65 ? 0.524 -78.444 -25.829 1.00 56.93 65 ALA B C 1
ATOM 3654 O O . ALA B 1 65 ? 0.413 -79.619 -25.469 1.00 54.67 65 ALA B O 1
ATOM 3656 N N . THR B 1 66 ? 1.270 -78.067 -26.875 1.00 52.38 66 THR B N 1
ATOM 3657 C CA . THR B 1 66 ? 1.953 -79.034 -27.727 1.00 54.72 66 THR B CA 1
ATOM 3658 C C . THR B 1 66 ? 3.061 -78.350 -28.521 1.00 57.31 66 THR B C 1
ATOM 3659 O O . THR B 1 66 ? 2.968 -77.163 -28.853 1.00 51.59 66 THR B O 1
ATOM 3663 N N . SER B 1 67 ? 4.103 -79.119 -28.838 1.00 53.72 67 SER B N 1
ATOM 3664 C CA . SER B 1 67 ? 5.114 -78.681 -29.793 1.00 52.94 67 SER B CA 1
ATOM 3665 C C . SER B 1 67 ? 4.802 -79.134 -31.213 1.00 58.80 67 SER B C 1
ATOM 3666 O O . SER B 1 67 ? 5.603 -78.887 -32.123 1.00 60.59 67 SER B O 1
ATOM 3669 N N . ASN B 1 68 ? 3.645 -79.756 -31.428 1.00 60.21 68 ASN B N 1
ATOM 3670 C CA . ASN B 1 68 ? 3.330 -80.421 -32.689 1.00 57.60 68 ASN B CA 1
ATOM 3671 C C . ASN B 1 68 ? 2.642 -79.426 -33.620 1.00 53.09 68 ASN B C 1
ATOM 3672 O O . ASN B 1 68 ? 1.438 -79.171 -33.501 1.00 53.19 68 ASN B O 1
ATOM 3677 N N . ILE B 1 69 ? 3.424 -78.861 -34.548 1.00 52.07 69 ILE B N 1
ATOM 3678 C CA . ILE B 1 69 ? 2.906 -77.904 -35.531 1.00 57.10 69 ILE B CA 1
ATOM 3679 C C . ILE B 1 69 ? 1.626 -78.426 -36.153 1.00 58.62 69 ILE B C 1
ATOM 3680 O O . ILE B 1 69 ? 0.633 -77.698 -36.309 1.00 53.42 69 ILE B O 1
ATOM 3685 N N . LYS B 1 70 ? 1.661 -79.706 -36.538 1.00 56.69 70 LYS B N 1
ATOM 3686 C CA . LYS B 1 70 ? 0.533 -80.363 -37.183 1.00 58.12 70 LYS B CA 1
ATOM 3687 C C . LYS B 1 70 ? -0.695 -80.366 -36.288 1.00 54.05 70 LYS B C 1
ATOM 3688 O O . LYS B 1 70 ? -1.788 -79.988 -36.714 1.00 55.92 70 LYS B O 1
ATOM 3694 N N . GLU B 1 71 ? -0.537 -80.802 -35.043 1.00 55.72 71 GLU B N 1
ATOM 3695 C CA . GLU B 1 71 ? -1.679 -80.908 -34.144 1.00 58.70 71 GLU B CA 1
ATOM 3696 C C . GLU B 1 71 ? -2.289 -79.541 -33.870 1.00 57.14 71 GLU B C 1
ATOM 3697 O O . GLU B 1 71 ? -3.511 -79.358 -33.957 1.00 53.77 71 GLU B O 1
ATOM 3703 N N . ALA B 1 72 ? -1.441 -78.564 -33.543 1.00 55.71 72 ALA B N 1
ATOM 3704 C CA . ALA B 1 72 ? -1.932 -77.234 -33.196 1.00 52.94 72 ALA B CA 1
ATOM 3705 C C . ALA B 1 72 ? -2.731 -76.624 -34.340 1.00 51.67 72 ALA B C 1
ATOM 3706 O O . ALA B 1 72 ? -3.921 -76.324 -34.192 1.00 51.92 72 ALA B O 1
ATOM 3708 N N . TYR B 1 73 ? -2.098 -76.449 -35.499 1.00 52.47 73 TYR B N 1
ATOM 3709 C CA . TYR B 1 73 ? -2.729 -75.701 -36.582 1.00 49.06 73 TYR B CA 1
ATOM 3710 C C . TYR B 1 73 ? -3.822 -76.482 -37.304 1.00 54.79 73 TYR B C 1
ATOM 3711 O O . TYR B 1 73 ? -4.670 -75.864 -37.954 1.00 52.06 73 TYR B O 1
ATOM 3720 N N . PHE B 1 74 ? -3.828 -77.812 -37.218 1.00 59.96 74 PHE B N 1
ATOM 3721 C CA . PHE B 1 74 ? -4.912 -78.590 -37.813 1.00 61.86 74 PHE B CA 1
ATOM 3722 C C . PHE B 1 74 ? -6.262 -78.076 -37.332 1.00 57.67 74 PHE B C 1
ATOM 3723 O O . PHE B 1 74 ? -6.524 -78.021 -36.127 1.00 55.23 74 PHE B O 1
ATOM 3731 N N . ASN B 1 75 ? -7.103 -77.683 -38.289 1.00 57.42 75 ASN B N 1
ATOM 3732 C CA . ASN B 1 75 ? -8.478 -77.266 -38.022 1.00 58.34 75 ASN B CA 1
ATOM 3733 C C . ASN B 1 75 ? -8.538 -76.033 -37.115 1.00 55.22 75 ASN B C 1
ATOM 3734 O O . ASN B 1 75 ? -9.416 -75.919 -36.263 1.00 58.57 75 ASN B O 1
ATOM 3739 N N . ALA B 1 76 ? -7.627 -75.087 -37.308 1.00 51.47 76 ALA B N 1
ATOM 3740 C CA . ALA B 1 76 ? -7.572 -73.878 -36.490 1.00 55.81 76 ALA B CA 1
ATOM 3741 C C . ALA B 1 76 ? -8.166 -72.684 -37.230 1.00 51.82 76 ALA B C 1
ATOM 3742 O O . ALA B 1 76 ? -7.889 -72.476 -38.413 1.00 51.08 76 ALA B O 1
ATOM 3744 N N . ASP B 1 77 ? -8.982 -71.897 -36.526 1.00 52.99 77 ASP B N 1
ATOM 3745 C CA . ASP B 1 77 ? -9.588 -70.696 -37.095 1.00 51.18 77 ASP B CA 1
ATOM 3746 C C . ASP B 1 77 ? -8.701 -69.463 -36.958 1.00 52.21 77 ASP B C 1
ATOM 3747 O O . ASP B 1 77 ? -8.678 -68.614 -37.855 1.00 51.05 77 ASP B O 1
ATOM 3752 N N . PHE B 1 78 ? -7.988 -69.337 -35.840 1.00 46.33 78 PHE B N 1
ATOM 3753 C CA . PHE B 1 78 ? -7.110 -68.203 -35.606 1.00 47.79 78 PHE B CA 1
ATOM 3754 C C . PHE B 1 78 ? -5.811 -68.696 -35.000 1.00 44.71 78 PHE B C 1
ATOM 3755 O O . PHE B 1 78 ? -5.788 -69.684 -34.257 1.00 41.59 78 PHE B O 1
ATOM 3763 N N . ALA B 1 79 ? -4.729 -67.994 -35.329 1.00 43.51 79 ALA B N 1
ATOM 3764 C CA . ALA B 1 79 ? -3.428 -68.186 -34.701 1.00 43.31 79 ALA B CA 1
ATOM 3765 C C . ALA B 1 79 ? -2.932 -66.848 -34.161 1.00 38.44 79 ALA B C 1
ATOM 3766 O O . ALA B 1 79 ? -2.938 -65.849 -34.888 1.00 39.03 79 ALA B O 1
ATOM 3768 N N . VAL B 1 80 ? -2.491 -66.828 -32.900 1.00 36.61 80 VAL B N 1
ATOM 3769 C CA . VAL B 1 80 ? -1.961 -65.624 -32.259 1.00 35.14 80 VAL B CA 1
ATOM 3770 C C . VAL B 1 80 ? -0.461 -65.808 -32.055 1.00 36.42 80 VAL B C 1
ATOM 3771 O O . VAL B 1 80 ? -0.032 -66.712 -31.323 1.00 35.00 80 VAL B O 1
ATOM 3775 N N . ILE B 1 81 ? 0.337 -64.945 -32.679 1.00 34.33 81 ILE B N 1
ATOM 3776 C CA . ILE B 1 81 ? 1.789 -65.047 -32.596 1.00 31.47 81 ILE B CA 1
ATOM 3777 C C . ILE B 1 81 ? 2.268 -64.146 -31.469 1.00 37.95 81 ILE B C 1
ATOM 3778 O O . ILE B 1 81 ? 2.198 -62.913 -31.565 1.00 32.65 81 ILE B O 1
ATOM 3783 N N . ALA B 1 82 ? 2.761 -64.781 -30.403 1.00 33.39 82 ALA B N 1
ATOM 3784 C CA . ALA B 1 82 ? 3.282 -64.180 -29.190 1.00 35.24 82 ALA B CA 1
ATOM 3785 C C . ALA B 1 82 ? 4.700 -64.667 -28.917 1.00 35.75 82 ALA B C 1
ATOM 3786 O O . ALA B 1 82 ? 5.068 -64.946 -27.779 1.00 37.84 82 ALA B O 1
ATOM 3788 N N . THR B 1 83 ? 5.520 -64.764 -29.952 1.00 39.64 83 THR B N 1
ATOM 3789 C CA . THR B 1 83 ? 6.891 -65.245 -29.826 1.00 36.92 83 THR B CA 1
ATOM 3790 C C . THR B 1 83 ? 7.846 -64.077 -29.631 1.00 40.88 83 THR B C 1
ATOM 3791 O O . THR B 1 83 ? 7.478 -62.910 -29.818 1.00 39.66 83 THR B O 1
ATOM 3795 N N . PRO B 1 84 ? 9.085 -64.341 -29.199 1.00 42.82 84 PRO B N 1
ATOM 3796 C CA . PRO B 1 84 ? 9.984 -63.232 -28.865 1.00 46.21 84 PRO B CA 1
ATOM 3797 C C . PRO B 1 84 ? 10.361 -62.419 -30.088 1.00 45.60 84 PRO B C 1
ATOM 3798 O O . PRO B 1 84 ? 10.528 -62.952 -31.185 1.00 43.80 84 PRO B O 1
ATOM 3802 N N . THR B 1 85 ? 10.485 -61.114 -29.875 1.00 45.66 85 THR B N 1
ATOM 3803 C CA . THR B 1 85 ? 11.100 -60.188 -30.809 1.00 51.08 85 THR B CA 1
ATOM 3804 C C . THR B 1 85 ? 12.086 -59.352 -30.011 1.00 57.29 85 THR B C 1
ATOM 3805 O O . THR B 1 85 ? 11.727 -58.811 -28.963 1.00 57.36 85 THR B O 1
ATOM 3809 N N . ASP B 1 86 ? 13.327 -59.278 -30.482 1.00 60.04 86 ASP B N 1
ATOM 3810 C CA . ASP B 1 86 ? 14.367 -58.515 -29.815 1.00 61.60 86 ASP B CA 1
ATOM 3811 C C . ASP B 1 86 ? 14.982 -57.541 -30.813 1.00 64.10 86 ASP B C 1
ATOM 3812 O O . ASP B 1 86 ? 14.678 -57.555 -32.013 1.00 65.23 86 ASP B O 1
ATOM 3817 N N . TYR B 1 87 ? 15.864 -56.691 -30.299 1.00 68.02 87 TYR B N 1
ATOM 3818 C CA . TYR B 1 87 ? 16.612 -55.728 -31.098 1.00 71.77 87 TYR B CA 1
ATOM 3819 C C . TYR B 1 87 ? 18.052 -55.754 -30.590 1.00 72.91 87 TYR B C 1
ATOM 3820 O O . TYR B 1 87 ? 18.274 -55.577 -29.388 1.00 73.57 87 TYR B O 1
ATOM 3829 N N . ASP B 1 88 ? 19.022 -56.006 -31.492 1.00 73.11 88 ASP B N 1
ATOM 3830 C CA . ASP B 1 88 ? 20.388 -56.401 -31.101 1.00 78.07 88 ASP B CA 1
ATOM 3831 C C . ASP B 1 88 ? 21.545 -55.559 -31.636 1.00 82.21 88 ASP B C 1
ATOM 3832 O O . ASP B 1 88 ? 22.628 -55.621 -31.036 1.00 78.47 88 ASP B O 1
ATOM 3837 N N . GLU B 1 89 ? 21.386 -54.805 -32.722 1.00 81.60 89 GLU B N 1
ATOM 3838 C CA . GLU B 1 89 ? 22.502 -54.000 -33.234 1.00 84.68 89 GLU B CA 1
ATOM 3839 C C . GLU B 1 89 ? 23.741 -54.855 -33.540 1.00 82.09 89 GLU B C 1
ATOM 3840 O O . GLU B 1 89 ? 24.130 -55.032 -34.695 1.00 76.04 89 GLU B O 1
ATOM 3846 N N . ASN B 1 92 ? 22.062 -52.133 -35.829 1.00 84.04 92 ASN B N 1
ATOM 3847 C CA . ASN B 1 92 ? 20.603 -52.133 -35.822 1.00 81.77 92 ASN B CA 1
ATOM 3848 C C . ASN B 1 92 ? 20.056 -53.422 -36.414 1.00 76.97 92 ASN B C 1
ATOM 3849 O O . ASN B 1 92 ? 19.968 -53.560 -37.633 1.00 72.20 92 ASN B O 1
ATOM 3854 N N . PHE B 1 93 ? 19.687 -54.369 -35.555 1.00 77.70 93 PHE B N 1
ATOM 3855 C CA . PHE B 1 93 ? 19.100 -55.628 -36.000 1.00 76.78 93 PHE B CA 1
ATOM 3856 C C . PHE B 1 93 ? 17.710 -55.795 -35.398 1.00 74.59 93 PHE B C 1
ATOM 3857 O O . PHE B 1 93 ? 17.546 -55.790 -34.170 1.00 68.14 93 PHE B O 1
ATOM 3865 N N . PHE B 1 94 ? 16.722 -55.969 -36.276 1.00 74.71 94 PHE B N 1
ATOM 3866 C CA . PHE B 1 94 ? 15.315 -56.126 -35.913 1.00 71.10 94 PHE B CA 1
ATOM 3867 C C . PHE B 1 94 ? 15.029 -57.627 -35.898 1.00 64.28 94 PHE B C 1
ATOM 3868 O O . PHE B 1 94 ? 14.726 -58.226 -36.934 1.00 68.83 94 PHE B O 1
ATOM 3876 N N . ASP B 1 95 ? 15.133 -58.248 -34.720 1.00 64.67 95 ASP B N 1
ATOM 3877 C CA . ASP B 1 95 ? 15.031 -59.708 -34.632 1.00 62.19 95 ASP B CA 1
ATOM 3878 C C . ASP B 1 95 ? 13.573 -60.141 -34.625 1.00 53.08 95 ASP B C 1
ATOM 3879 O O . ASP B 1 95 ? 12.902 -60.100 -33.592 1.00 52.17 95 ASP B O 1
ATOM 3884 N N . THR B 1 96 ? 13.097 -60.593 -35.782 1.00 48.83 96 THR B N 1
ATOM 3885 C CA . THR B 1 96 ? 11.744 -61.111 -35.954 1.00 47.33 96 THR B CA 1
ATOM 3886 C C . THR B 1 96 ? 11.751 -62.548 -36.476 1.00 47.39 96 THR B C 1
ATOM 3887 O O . THR B 1 96 ? 10.725 -63.034 -36.973 1.00 45.05 96 THR B O 1
ATOM 3891 N N . ARG B 1 97 ? 12.894 -63.231 -36.385 1.00 46.74 97 ARG B N 1
ATOM 3892 C CA . ARG B 1 97 ? 13.019 -64.574 -36.945 1.00 49.01 97 ARG B CA 1
ATOM 3893 C C . ARG B 1 97 ? 12.021 -65.551 -36.336 1.00 45.00 97 ARG B C 1
ATOM 3894 O O . ARG B 1 97 ? 11.638 -66.527 -36.986 1.00 46.80 97 ARG B O 1
ATOM 3902 N N . SER B 1 98 ? 11.592 -65.336 -35.097 1.00 45.35 98 SER B N 1
ATOM 3903 C CA . SER B 1 98 ? 10.595 -66.258 -34.560 1.00 46.39 98 SER B CA 1
ATOM 3904 C C . SER B 1 98 ? 9.273 -66.091 -35.295 1.00 44.68 98 SER B C 1
ATOM 3905 O O . SER B 1 98 ? 8.590 -67.084 -35.594 1.00 37.79 98 SER B O 1
ATOM 3908 N N . ILE B 1 99 ? 8.915 -64.838 -35.615 1.00 36.74 99 ILE B N 1
ATOM 3909 C CA . ILE B 1 99 ? 7.686 -64.570 -36.357 1.00 37.84 99 ILE B CA 1
ATOM 3910 C C . ILE B 1 99 ? 7.726 -65.262 -37.716 1.00 39.39 99 ILE B C 1
ATOM 3911 O O . ILE B 1 99 ? 6.769 -65.922 -38.124 1.00 38.33 99 ILE B O 1
ATOM 3916 N N . GLU B 1 100 ? 8.827 -65.079 -38.452 1.00 40.48 100 GLU B N 1
ATOM 3917 C CA . GLU B 1 100 ? 8.954 -65.705 -39.758 1.00 43.20 100 GLU B CA 1
ATOM 3918 C C . GLU B 1 100 ? 8.976 -67.227 -39.657 1.00 43.16 100 GLU B C 1
ATOM 3919 O O . GLU B 1 100 ? 8.511 -67.906 -40.576 1.00 42.69 100 GLU B O 1
ATOM 3925 N N . ASN B 1 101 ? 9.476 -67.784 -38.551 1.00 42.99 101 ASN B N 1
ATOM 3926 C CA . ASN B 1 101 ? 9.415 -69.235 -38.388 1.00 41.97 101 ASN B CA 1
ATOM 3927 C C . ASN B 1 101 ? 7.973 -69.705 -38.268 1.00 43.17 101 ASN B C 1
ATOM 3928 O O . ASN B 1 101 ? 7.566 -70.667 -38.930 1.00 44.26 101 ASN B O 1
ATOM 3933 N N . VAL B 1 102 ? 7.173 -69.010 -37.456 1.00 37.24 102 VAL B N 1
ATOM 3934 C CA . VAL B 1 102 ? 5.764 -69.364 -37.302 1.00 36.83 102 VAL B CA 1
ATOM 3935 C C . VAL B 1 102 ? 5.028 -69.204 -38.627 1.00 45.21 102 VAL B C 1
ATOM 3936 O O . VAL B 1 102 ? 4.360 -70.131 -39.105 1.00 45.53 102 VAL B O 1
ATOM 3940 N N . LEU B 1 103 ? 5.130 -68.017 -39.236 1.00 40.18 103 LEU B N 1
ATOM 3941 C CA . LEU B 1 103 ? 4.413 -67.764 -40.482 1.00 45.22 103 LEU B CA 1
ATOM 3942 C C . LEU B 1 103 ? 4.775 -68.785 -41.555 1.00 45.79 103 LEU B C 1
ATOM 3943 O O . LEU B 1 103 ? 3.925 -69.146 -42.375 1.00 43.97 103 LEU B O 1
ATOM 3948 N N . LYS B 1 104 ? 6.025 -69.258 -41.555 1.00 45.70 104 LYS B N 1
ATOM 3949 C CA . LYS B 1 104 ? 6.444 -70.288 -42.497 1.00 47.27 104 LYS B CA 1
ATOM 3950 C C . LYS B 1 104 ? 5.755 -71.615 -42.202 1.00 46.92 104 LYS B C 1
ATOM 3951 O O . LYS B 1 104 ? 5.291 -72.296 -43.124 1.00 44.73 104 LYS B O 1
ATOM 3957 N N . ASP B 1 105 ? 5.691 -72.004 -40.926 1.00 45.50 105 ASP B N 1
ATOM 3958 C CA . ASP B 1 105 ? 4.893 -73.166 -40.543 1.00 48.88 105 ASP B CA 1
ATOM 3959 C C . ASP B 1 105 ? 3.435 -72.976 -40.937 1.00 49.56 105 ASP B C 1
ATOM 3960 O O . ASP B 1 105 ? 2.799 -73.890 -41.481 1.00 47.32 105 ASP B O 1
ATOM 3965 N N . ILE B 1 106 ? 2.883 -71.794 -40.652 1.00 46.16 106 ILE B N 1
ATOM 3966 C CA . ILE B 1 106 ? 1.461 -71.560 -40.897 1.00 48.04 106 ILE B CA 1
ATOM 3967 C C . ILE B 1 106 ? 1.164 -71.629 -42.38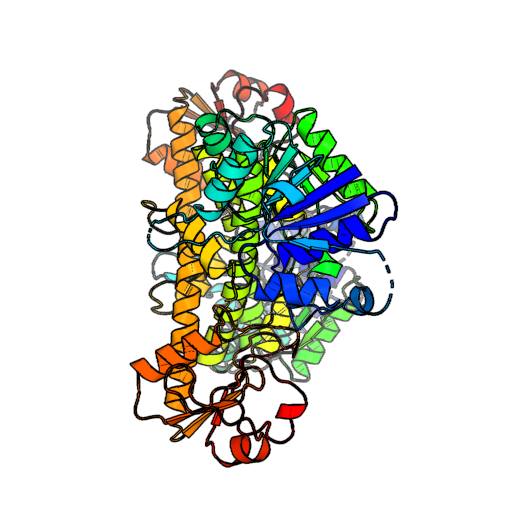4 1.00 50.39 106 ILE B C 1
ATOM 3968 O O . ILE B 1 106 ? 0.164 -72.224 -42.808 1.00 52.93 106 ILE B O 1
ATOM 3973 N N . LYS B 1 107 ? 2.034 -71.035 -43.201 1.00 51.61 107 LYS B N 1
ATOM 3974 C CA . LYS B 1 107 ? 1.839 -71.059 -44.646 1.00 52.39 107 LYS B CA 1
ATOM 3975 C C . LYS B 1 107 ? 1.953 -72.476 -45.193 1.00 55.95 107 LYS B C 1
ATOM 3976 O O . LYS B 1 107 ? 1.329 -72.800 -46.210 1.00 59.71 107 LYS B O 1
ATOM 3982 N N . ASN B 1 108 ? 2.727 -73.333 -44.526 1.00 57.81 108 ASN B N 1
ATOM 3983 C CA . ASN B 1 108 ? 2.844 -74.717 -44.963 1.00 58.84 108 ASN B CA 1
ATOM 3984 C C . ASN B 1 108 ? 1.586 -75.527 -44.633 1.00 60.41 108 ASN B C 1
ATOM 3985 O O . ASN B 1 108 ? 1.040 -76.212 -45.509 1.00 62.60 108 ASN B O 1
ATOM 3990 N N . ILE B 1 109 ? 1.097 -75.450 -43.394 1.00 56.12 109 ILE B N 1
ATOM 3991 C CA . ILE B 1 109 ? 0.062 -76.375 -42.925 1.00 61.42 109 ILE B CA 1
ATOM 3992 C C . ILE B 1 109 ? -1.289 -75.949 -43.483 1.00 60.24 109 ILE B C 1
ATOM 3993 O O . ILE B 1 109 ? -1.832 -76.591 -44.388 1.00 63.58 109 ILE B O 1
ATOM 3998 N N . ASN B 1 110 ? -1.868 -74.886 -42.949 1.00 57.90 110 ASN B N 1
ATOM 3999 C CA . ASN B 1 110 ? -2.795 -74.147 -43.788 1.00 60.22 110 ASN B CA 1
ATOM 4000 C C . ASN B 1 110 ? -2.824 -72.632 -43.582 1.00 60.58 110 ASN B C 1
ATOM 4001 O O . ASN B 1 110 ? -2.965 -72.072 -42.478 1.00 58.79 110 ASN B O 1
ATOM 4006 N N . SER B 1 111 ? -2.791 -72.014 -44.765 1.00 57.47 111 SER B N 1
ATOM 4007 C CA . SER B 1 111 ? -2.475 -70.646 -45.114 1.00 55.61 111 SER B CA 1
ATOM 4008 C C . SER B 1 111 ? -3.620 -69.707 -44.845 1.00 55.61 111 SER B C 1
ATOM 4009 O O . SER B 1 111 ? -3.401 -68.493 -44.722 1.00 61.33 111 SER B O 1
ATOM 4012 N N . LYS B 1 112 ? -4.827 -70.245 -44.778 1.00 57.61 112 LYS B N 1
ATOM 4013 C CA . LYS B 1 112 ? -6.027 -69.463 -44.566 1.00 58.71 112 LYS B CA 1
ATOM 4014 C C . LYS B 1 112 ? -6.400 -69.324 -43.092 1.00 50.77 112 LYS B C 1
ATOM 4015 O O . LYS B 1 112 ? -7.470 -68.788 -42.791 1.00 50.19 112 LYS B O 1
ATOM 4021 N N . ILE B 1 113 ? -5.577 -69.827 -42.167 1.00 54.84 113 ILE B N 1
ATOM 4022 C CA . ILE B 1 113 ? -5.766 -69.463 -40.767 1.00 48.05 113 ILE B CA 1
ATOM 4023 C C . ILE B 1 113 ? -5.603 -67.960 -40.639 1.00 47.35 113 ILE B C 1
ATOM 4024 O O . ILE B 1 113 ? -4.682 -67.367 -41.214 1.00 46.43 113 ILE B O 1
ATOM 4029 N N . ASN B 1 114 ? -6.522 -67.325 -39.922 1.00 46.25 114 ASN B N 1
ATOM 4030 C CA . ASN B 1 114 ? -6.440 -65.883 -39.716 1.00 45.70 114 ASN B CA 1
ATOM 4031 C C . ASN B 1 114 ? -5.401 -65.614 -38.629 1.00 46.17 114 ASN B C 1
ATOM 4032 O O . ASN B 1 114 ? -5.589 -65.993 -37.468 1.00 46.32 114 ASN B O 1
ATOM 4037 N N . VAL B 1 115 ? -4.285 -64.997 -39.013 1.00 44.09 115 VAL B N 1
ATOM 4038 C CA . VAL B 1 115 ? -3.145 -64.810 -38.124 1.00 37.93 115 VAL B CA 1
ATOM 4039 C C . VAL B 1 115 ? -3.219 -63.431 -37.474 1.00 40.36 115 VAL B C 1
ATOM 4040 O O . VAL B 1 115 ? -3.479 -62.423 -38.146 1.00 36.96 115 VAL B O 1
ATOM 4044 N N . ILE B 1 116 ? -2.999 -63.395 -36.164 1.00 37.65 116 ILE B N 1
ATOM 4045 C CA . ILE B 1 116 ? -2.941 -62.161 -35.382 1.00 37.60 116 ILE B CA 1
ATOM 4046 C C . ILE B 1 116 ? -1.545 -62.070 -34.796 1.00 35.05 116 ILE B C 1
ATOM 4047 O O . ILE B 1 116 ? -1.128 -62.962 -34.048 1.00 34.63 116 ILE B O 1
ATOM 4052 N N . ILE B 1 117 ? -0.812 -61.016 -35.136 1.00 31.06 117 ILE B N 1
ATOM 4053 C CA . ILE B 1 117 ? 0.500 -60.821 -34.537 1.00 36.20 117 ILE B CA 1
ATOM 4054 C C . ILE B 1 117 ? 0.352 -59.955 -33.292 1.00 32.93 117 ILE B C 1
ATOM 4055 O O . ILE B 1 117 ? -0.047 -58.789 -33.378 1.00 35.56 117 ILE B O 1
ATOM 4060 N N . LYS B 1 118 ? 0.675 -60.521 -32.136 1.00 34.81 118 LYS B N 1
ATOM 4061 C CA . LYS B 1 118 ? 0.706 -59.753 -30.891 1.00 33.33 118 LYS B CA 1
ATOM 4062 C C . LYS B 1 118 ? 2.101 -59.305 -30.504 1.00 35.61 118 LYS B C 1
ATOM 4063 O O . LYS B 1 118 ? 2.249 -58.261 -29.854 1.00 34.81 118 LYS B O 1
ATOM 4069 N N . SER B 1 119 ? 3.128 -60.061 -30.878 1.00 32.21 119 SER B N 1
ATOM 4070 C CA . SER B 1 119 ? 4.492 -59.644 -30.582 1.00 37.12 119 SER B CA 1
ATOM 4071 C C . SER B 1 119 ? 4.756 -58.254 -31.151 1.00 36.21 119 SER B C 1
ATOM 4072 O O . SER B 1 119 ? 4.255 -57.893 -32.218 1.00 33.74 119 SER B O 1
ATOM 4075 N N . THR B 1 120 ? 5.569 -57.479 -30.442 1.00 33.67 120 THR B N 1
ATOM 4076 C CA . THR B 1 120 ? 5.902 -56.136 -30.904 1.00 32.73 120 THR B CA 1
ATOM 4077 C C . THR B 1 120 ? 6.863 -56.232 -32.087 1.00 40.70 120 THR B C 1
ATOM 4078 O O . THR B 1 120 ? 7.859 -56.966 -32.027 1.00 37.96 120 THR B O 1
ATOM 4082 N N . VAL B 1 121 ? 6.551 -55.515 -33.170 1.00 33.33 121 VAL B N 1
ATOM 4083 C CA . VAL B 1 121 ? 7.343 -55.578 -34.399 1.00 34.44 121 VAL B CA 1
ATOM 4084 C C . VAL B 1 121 ? 7.731 -54.168 -34.831 1.00 37.04 121 VAL B C 1
ATOM 4085 O O . VAL B 1 121 ? 7.095 -53.177 -34.431 1.00 35.01 121 VAL B O 1
ATOM 4089 N N . PRO B 1 122 ? 8.774 -54.047 -35.665 1.00 38.79 122 PRO B N 1
ATOM 4090 C CA . PRO B 1 122 ? 9.136 -52.734 -36.233 1.00 41.35 122 PRO B CA 1
ATOM 4091 C C . PRO B 1 122 ? 8.024 -52.116 -37.062 1.00 37.96 122 PRO B C 1
ATOM 4092 O O . PRO B 1 122 ? 7.201 -52.808 -37.667 1.00 34.39 122 PRO B O 1
ATOM 4096 N N . ILE B 1 123 ? 8.025 -50.785 -37.114 1.00 34.62 123 ILE B N 1
ATOM 4097 C CA . ILE B 1 123 ? 7.003 -50.099 -37.883 1.00 34.60 123 ILE B CA 1
ATOM 4098 C C . ILE B 1 123 ? 7.202 -50.422 -39.355 1.00 34.45 123 ILE B C 1
ATOM 4099 O O . ILE B 1 123 ? 8.318 -50.328 -39.885 1.00 34.60 123 ILE B O 1
ATOM 4104 N N . GLY B 1 124 ? 6.123 -50.819 -40.018 1.00 31.60 124 GLY B N 1
ATOM 4105 C CA . GLY B 1 124 ? 6.198 -51.271 -41.392 1.00 36.52 124 GLY B CA 1
ATOM 4106 C C . GLY B 1 124 ? 6.462 -52.750 -41.560 1.00 37.73 124 GLY B C 1
ATOM 4107 O O . GLY B 1 124 ? 6.516 -53.233 -42.704 1.00 35.51 124 GLY B O 1
ATOM 4108 N N . TYR B 1 125 ? 6.617 -53.489 -40.460 1.00 38.01 125 TYR B N 1
ATOM 4109 C CA . TYR B 1 125 ? 6.942 -54.907 -40.557 1.00 32.73 125 TYR B CA 1
ATOM 4110 C C . TYR B 1 125 ? 5.790 -55.716 -41.140 1.00 35.47 125 TYR B C 1
ATOM 4111 O O . TYR B 1 125 ? 6.003 -56.594 -41.984 1.00 35.93 125 TYR B O 1
ATOM 4120 N N . THR B 1 126 ? 4.571 -55.492 -40.636 1.00 35.35 126 THR B N 1
ATOM 4121 C CA . THR B 1 126 ? 3.446 -56.336 -41.010 1.00 33.42 126 THR B CA 1
ATOM 4122 C C . THR B 1 126 ? 3.122 -56.189 -42.484 1.00 37.51 126 THR B C 1
ATOM 4123 O O . THR B 1 126 ? 2.889 -57.183 -43.181 1.00 33.60 126 THR B O 1
ATOM 4127 N N . LYS B 1 127 ? 3.114 -54.951 -42.976 1.00 35.15 127 LYS B N 1
ATOM 4128 C CA . LYS B 1 127 ? 2.876 -54.748 -44.399 1.00 39.54 127 LYS B CA 1
ATOM 4129 C C . LYS B 1 127 ? 3.957 -55.441 -45.215 1.00 38.99 127 LYS B C 1
ATOM 4130 O O . LYS B 1 127 ? 3.665 -56.074 -46.240 1.00 39.95 127 LYS B O 1
ATOM 4136 N N . THR B 1 128 ? 5.200 -55.394 -44.740 1.00 37.69 128 THR B N 1
ATOM 4137 C CA . THR B 1 128 ? 6.275 -56.050 -45.467 1.00 35.76 128 THR B CA 1
ATOM 4138 C C . THR B 1 128 ? 6.106 -57.562 -45.461 1.00 41.15 128 THR B C 1
ATOM 4139 O O . THR B 1 128 ? 6.345 -58.224 -46.478 1.00 43.65 128 THR B O 1
ATOM 4143 N N . ILE B 1 129 ? 5.667 -58.123 -44.335 1.00 38.56 129 ILE B N 1
ATOM 4144 C CA . ILE B 1 129 ? 5.757 -59.565 -44.196 1.00 37.07 129 ILE B CA 1
ATOM 4145 C C . ILE B 1 129 ? 4.596 -60.214 -44.935 1.00 41.60 129 ILE B C 1
ATOM 4146 O O . ILE B 1 129 ? 4.690 -61.372 -45.368 1.00 42.43 129 ILE B O 1
ATOM 4151 N N . LYS B 1 130 ? 3.487 -59.489 -45.078 1.00 41.79 130 LYS B N 1
ATOM 4152 C CA . LYS B 1 130 ? 2.381 -59.969 -45.893 1.00 43.51 130 LYS B CA 1
ATOM 4153 C C . LYS B 1 130 ? 2.809 -60.102 -47.342 1.00 42.21 130 LYS B C 1
ATOM 4154 O O . LYS B 1 130 ? 2.619 -61.151 -47.958 1.00 39.73 130 LYS B O 1
ATOM 4160 N N . GLN B 1 131 ? 3.449 -59.061 -47.880 1.00 44.76 131 GLN B N 1
ATOM 4161 C CA . GLN B 1 131 ? 3.941 -59.121 -49.252 1.00 48.03 131 GLN B CA 1
ATOM 4162 C C . GLN B 1 131 ? 4.938 -60.261 -49.432 1.00 48.28 131 GLN B C 1
ATOM 4163 O O . GLN B 1 131 ? 4.853 -61.039 -50.393 1.00 46.31 131 GLN B O 1
ATOM 4169 N N . LYS B 1 132 ? 5.878 -60.392 -48.503 1.00 47.83 132 LYS B N 1
ATOM 4170 C CA . LYS B 1 132 ? 6.985 -61.310 -48.704 1.00 48.70 132 LYS B CA 1
ATOM 4171 C C . LYS B 1 132 ? 6.578 -62.768 -48.494 1.00 49.96 132 LYS B C 1
ATOM 4172 O O . LYS B 1 132 ? 7.207 -63.659 -49.071 1.00 51.61 132 LYS B O 1
ATOM 4178 N N . PHE B 1 133 ? 5.513 -63.024 -47.733 1.00 48.84 133 PHE B N 1
ATOM 4179 C CA . PHE B 1 133 ? 4.963 -64.361 -47.572 1.00 48.00 133 PHE B CA 1
ATOM 4180 C C . PHE B 1 133 ? 3.777 -64.623 -48.495 1.00 45.70 133 PHE B C 1
ATOM 4181 O O . PHE B 1 133 ? 3.303 -65.763 -48.556 1.00 45.77 133 PHE B O 1
ATOM 4189 N N . ASN B 1 134 ? 3.289 -63.595 -49.193 1.00 44.42 134 ASN B N 1
ATOM 4190 C CA . ASN B 1 134 ? 2.102 -63.672 -50.056 1.00 46.22 134 ASN B CA 1
ATOM 4191 C C . ASN B 1 134 ? 0.846 -64.037 -49.264 1.00 45.37 134 ASN B C 1
ATOM 4192 O O . ASN B 1 134 ? -0.018 -64.785 -49.734 1.00 45.11 134 ASN B O 1
ATOM 4197 N N . MET B 1 135 ? 0.723 -63.486 -48.063 1.00 41.46 135 MET B N 1
ATOM 4198 C CA . MET B 1 135 ? -0.394 -63.800 -47.182 1.00 44.41 135 MET B CA 1
ATOM 4199 C C . MET B 1 135 ? -1.095 -62.512 -46.806 1.00 44.71 135 MET B C 1
ATOM 4200 O O . MET B 1 135 ? -0.463 -61.608 -46.251 1.00 46.52 135 MET B O 1
ATOM 4205 N N . SER B 1 136 ? -2.395 -62.436 -47.072 1.00 43.13 136 SER B N 1
ATOM 4206 C CA . SER B 1 136 ? -3.172 -61.268 -46.687 1.00 46.21 136 SER B CA 1
ATOM 4207 C C . SER B 1 136 ? -3.896 -61.456 -45.367 1.00 43.76 136 SER B C 1
ATOM 4208 O O . SER B 1 136 ? -4.333 -60.475 -44.773 1.00 42.39 136 SER B O 1
ATOM 4211 N N . ASN B 1 137 ? -4.049 -62.695 -44.924 1.00 41.77 137 ASN B N 1
ATOM 4212 C CA . ASN B 1 137 ? -4.656 -63.044 -43.646 1.00 47.16 137 ASN B CA 1
ATOM 4213 C C . ASN B 1 137 ? -3.669 -62.942 -42.478 1.00 44.32 137 ASN B C 1
ATOM 4214 O O . ASN B 1 137 ? -3.417 -63.897 -41.743 1.00 43.31 137 ASN B O 1
ATOM 4219 N N . ILE B 1 138 ? -3.129 -61.736 -42.299 1.00 36.98 138 ILE B N 1
ATOM 4220 C CA . ILE B 1 138 ? -2.262 -61.408 -41.172 1.00 38.13 138 ILE B CA 1
ATOM 4221 C C . ILE B 1 138 ? -2.655 -60.022 -40.701 1.00 41.29 138 ILE B C 1
ATOM 4222 O O . ILE B 1 138 ? -2.730 -59.090 -41.511 1.00 34.71 138 ILE B O 1
ATOM 4227 N N . VAL B 1 139 ? -2.910 -59.886 -39.403 1.00 37.38 139 VAL B N 1
ATOM 4228 C CA . VAL B 1 139 ? -3.372 -58.637 -38.812 1.00 35.99 139 VAL B CA 1
ATOM 4229 C C . VAL B 1 139 ? -2.552 -58.374 -37.559 1.00 37.34 139 VAL B C 1
ATOM 4230 O O . VAL B 1 139 ? -2.506 -59.224 -36.666 1.00 35.30 139 VAL B O 1
ATOM 4234 N N . PHE B 1 140 ? -1.923 -57.202 -37.485 1.00 35.40 140 PHE B N 1
ATOM 4235 C CA . PHE B 1 140 ? -1.155 -56.811 -36.306 1.00 39.51 140 PHE B CA 1
ATOM 4236 C C . PHE B 1 140 ? -2.081 -56.127 -35.318 1.00 37.29 140 PHE B C 1
ATOM 4237 O O . PHE B 1 140 ? -2.811 -55.199 -35.675 1.00 36.75 140 PHE B O 1
ATOM 4245 N N . SER B 1 141 ? -2.072 -56.611 -34.092 1.00 33.11 141 SER B N 1
ATOM 4246 C CA . SER B 1 141 ? -2.868 -56.021 -33.036 1.00 33.59 141 SER B CA 1
ATOM 4247 C C . SER B 1 141 ? -1.981 -56.015 -31.806 1.00 34.22 141 SER B C 1
ATOM 4248 O O . SER B 1 141 ? -1.731 -57.074 -31.227 1.00 38.19 141 SER B O 1
ATOM 4251 N N . PRO B 1 142 ? -1.486 -54.856 -31.389 1.00 34.71 142 PRO B N 1
ATOM 4252 C CA . PRO B 1 142 ? -0.424 -54.828 -30.387 1.00 33.94 142 PRO B CA 1
ATOM 4253 C C . PRO B 1 142 ? -0.920 -55.264 -29.018 1.00 33.63 142 PRO B C 1
ATOM 4254 O O . PRO B 1 142 ? -2.117 -55.292 -28.720 1.00 33.45 142 PRO B O 1
ATOM 4258 N N . GLU B 1 143 ? 0.043 -55.594 -28.170 1.00 33.68 143 GLU B N 1
ATOM 4259 C CA . GLU B 1 143 ? -0.222 -56.063 -26.823 1.00 34.61 143 GLU B CA 1
ATOM 4260 C C . GLU B 1 143 ? 0.255 -55.000 -25.840 1.00 33.28 143 GLU B C 1
ATOM 4261 O O . GLU B 1 143 ? 1.400 -54.543 -25.923 1.00 31.36 143 GLU B O 1
ATOM 4267 N N . PHE B 1 144 ? -0.610 -54.606 -24.910 1.00 28.99 144 PHE B N 1
ATOM 4268 C CA . PHE B 1 144 ? -0.228 -53.575 -23.946 1.00 38.17 144 PHE B CA 1
ATOM 4269 C C . PHE B 1 144 ? -0.125 -54.075 -22.511 1.00 37.99 144 PHE B C 1
ATOM 4270 O O . PHE B 1 144 ? 0.049 -53.254 -21.612 1.00 40.63 144 PHE B O 1
ATOM 4278 N N . LEU B 1 145 ? -0.189 -55.387 -22.270 1.00 37.24 145 LEU B N 1
ATOM 4279 C CA . LEU B 1 145 ? -0.255 -55.877 -20.894 1.00 39.30 145 LEU B CA 1
ATOM 4280 C C . LEU B 1 145 ? 1.057 -55.666 -20.137 1.00 39.43 145 LEU B C 1
ATOM 4281 O O . LEU B 1 145 ? 2.149 -55.683 -20.717 1.00 36.96 145 LEU B O 1
ATOM 4286 N N . ARG B 1 146 ? 0.932 -55.489 -18.813 1.00 45.78 146 ARG B N 1
ATOM 4287 C CA . ARG B 1 146 ? 2.055 -55.503 -17.877 1.00 42.92 146 ARG B CA 1
ATOM 4288 C C . ARG B 1 146 ? 2.308 -56.914 -17.370 1.00 44.50 146 ARG B C 1
ATOM 4289 O O . ARG B 1 146 ? 1.369 -57.634 -17.025 1.00 43.77 146 ARG B O 1
ATOM 4297 N N . GLU B 1 147 ? 3.579 -57.277 -17.268 1.00 43.43 147 GLU B N 1
ATOM 4298 C CA . GLU B 1 147 ? 3.939 -58.527 -16.621 1.00 48.86 147 GLU B CA 1
ATOM 4299 C C . GLU B 1 147 ? 3.452 -58.526 -15.181 1.00 52.91 147 GLU B C 1
ATOM 4300 O O . GLU B 1 147 ? 3.540 -57.519 -14.473 1.00 54.03 147 GLU B O 1
ATOM 4306 N N . GLY B 1 148 ? 2.906 -59.654 -14.748 1.00 53.53 148 GLY B N 1
ATOM 4307 C CA . GLY B 1 148 ? 2.428 -59.718 -13.385 1.00 58.93 148 GLY B CA 1
ATOM 4308 C C . GLY B 1 148 ? 1.138 -58.976 -13.134 1.00 60.58 148 GLY B C 1
ATOM 4309 O O . GLY B 1 148 ? 0.710 -58.891 -11.979 1.00 63.54 148 GLY B O 1
ATOM 4310 N N . SER B 1 149 ? 0.550 -58.369 -14.164 1.00 50.86 149 SER B N 1
ATOM 4311 C CA . SER B 1 149 ? -0.890 -58.164 -14.223 1.00 49.50 149 SER B CA 1
ATOM 4312 C C . SER B 1 149 ? -1.382 -58.550 -15.616 1.00 46.96 149 SER B C 1
ATOM 4313 O O . SER B 1 149 ? -2.328 -57.952 -16.149 1.00 43.24 149 SER B O 1
ATOM 4316 N N . ALA B 1 150 ? -0.736 -59.560 -16.205 1.00 46.13 150 ALA B N 1
ATOM 4317 C CA . ALA B 1 150 ? -0.944 -59.889 -17.611 1.00 42.58 150 ALA B CA 1
ATOM 4318 C C . ALA B 1 150 ? -2.385 -60.279 -17.881 1.00 46.36 150 ALA B C 1
ATOM 4319 O O . ALA B 1 150 ? -3.017 -59.775 -18.816 1.00 43.63 150 ALA B O 1
ATOM 4321 N N . LEU B 1 151 ? -2.932 -61.173 -17.069 1.00 46.29 151 LEU B N 1
ATOM 4322 C CA . LEU B 1 151 ? -4.268 -61.638 -17.389 1.00 47.16 151 LEU B CA 1
ATOM 4323 C C . LEU B 1 151 ? -5.300 -60.579 -17.042 1.00 43.70 151 LEU B C 1
ATOM 4324 O O . LEU B 1 151 ? -6.289 -60.426 -17.760 1.00 41.78 151 LEU B O 1
ATOM 4329 N N . TYR B 1 152 ? -5.083 -59.833 -15.959 1.00 45.39 152 TYR B N 1
ATOM 4330 C CA . TYR B 1 152 ? -5.946 -58.693 -15.669 1.00 44.97 152 TYR B CA 1
ATOM 4331 C C . TYR B 1 152 ? -5.958 -57.711 -16.840 1.00 41.37 152 TYR B C 1
ATOM 4332 O O . TYR B 1 152 ? -7.022 -57.289 -17.309 1.00 41.58 152 TYR B O 1
ATOM 4341 N N . ASP B 1 153 ? -4.775 -57.346 -17.331 1.00 40.34 153 ASP B N 1
ATOM 4342 C CA . ASP B 1 153 ? -4.685 -56.428 -18.462 1.00 44.88 153 ASP B CA 1
ATOM 4343 C C . ASP B 1 153 ? -5.278 -57.013 -19.731 1.00 43.87 153 ASP B C 1
ATOM 4344 O O . ASP B 1 153 ? -5.700 -56.259 -20.610 1.00 41.18 153 ASP B O 1
ATOM 4349 N N . SER B 1 154 ? -5.320 -58.339 -19.850 1.00 41.23 154 SER B N 1
ATOM 4350 C CA . SER B 1 154 ? -5.921 -58.936 -21.035 1.00 42.98 154 SER B CA 1
ATOM 4351 C C . SER B 1 154 ? -7.445 -58.903 -20.965 1.00 41.88 154 SER B C 1
ATOM 4352 O O . SER B 1 154 ? -8.115 -58.712 -21.986 1.00 38.33 154 SER B O 1
ATOM 4355 N N . LEU B 1 155 ? -8.006 -59.107 -19.773 1.00 38.40 155 LEU B N 1
ATOM 4356 C CA . LEU B 1 155 ? -9.452 -59.035 -19.598 1.00 40.63 155 LEU B CA 1
ATOM 4357 C C . LEU B 1 155 ? -9.962 -57.601 -19.597 1.00 42.98 155 LEU B C 1
ATOM 4358 O O . LEU B 1 155 ? -11.104 -57.359 -20.012 1.00 45.76 155 LEU B O 1
ATOM 4363 N N . TYR B 1 156 ? -9.152 -56.656 -19.106 1.00 37.68 156 TYR B N 1
ATOM 4364 C CA . TYR B 1 156 ? -9.514 -55.238 -18.997 1.00 42.91 156 TYR B CA 1
ATOM 4365 C C . TYR B 1 156 ? -8.488 -54.401 -19.757 1.00 38.32 156 TYR B C 1
ATOM 4366 O O . TYR B 1 156 ? -7.691 -53.680 -19.150 1.00 37.11 156 TYR B O 1
ATOM 4375 N N . PRO B 1 157 ? -8.465 -54.486 -21.084 1.00 38.21 157 PRO B N 1
ATOM 4376 C CA . PRO B 1 157 ? -7.438 -53.752 -21.830 1.00 41.77 157 PRO B CA 1
ATOM 4377 C C . PRO B 1 157 ? -7.701 -52.248 -21.792 1.00 40.48 157 PRO B C 1
ATOM 4378 O O . PRO B 1 157 ? -8.847 -51.805 -21.855 1.00 41.02 157 PRO B O 1
ATOM 4382 N N . SER B 1 158 ? -6.621 -51.477 -21.644 1.00 37.08 158 SER B N 1
ATOM 4383 C CA . SER B 1 158 ? -6.664 -50.028 -21.839 1.00 34.76 158 SER B CA 1
ATOM 4384 C C . SER B 1 158 ? -7.444 -49.649 -23.091 1.00 40.18 158 SER B C 1
ATOM 4385 O O . SER B 1 158 ? -8.322 -48.780 -23.055 1.00 40.62 158 SER B O 1
ATOM 4388 N N . ARG B 1 159 ? -7.133 -50.300 -24.212 1.00 38.48 159 ARG B N 1
ATOM 4389 C CA . ARG B 1 159 ? -7.881 -50.174 -25.455 1.00 40.33 159 ARG B CA 1
ATOM 4390 C C . ARG B 1 159 ? -7.436 -51.305 -26.361 1.00 38.36 159 ARG B C 1
ATOM 4391 O O . ARG B 1 159 ? -6.389 -51.918 -26.135 1.00 38.83 159 ARG B O 1
ATOM 4399 N N . ILE B 1 160 ? -8.237 -51.566 -27.390 1.00 34.13 160 ILE B N 1
ATOM 4400 C CA . ILE B 1 160 ? -7.907 -52.530 -28.435 1.00 39.73 160 ILE B CA 1
ATOM 4401 C C . ILE B 1 160 ? -7.533 -51.770 -29.700 1.00 39.30 160 ILE B C 1
ATOM 4402 O O . ILE B 1 160 ? -8.296 -50.916 -30.170 1.00 38.55 160 ILE B O 1
ATOM 4407 N N . ILE B 1 161 ? -6.355 -52.075 -30.239 1.00 37.05 161 ILE B N 1
ATOM 4408 C CA . ILE B 1 161 ? -5.849 -51.492 -31.475 1.00 38.14 161 ILE B CA 1
ATOM 4409 C C . ILE B 1 161 ? -5.846 -52.595 -32.525 1.00 40.74 161 ILE B C 1
ATOM 4410 O O . ILE B 1 161 ? -5.178 -53.625 -32.355 1.00 37.30 161 ILE B O 1
ATOM 4415 N N . ILE B 1 162 ? -6.587 -52.390 -33.607 1.00 39.54 162 ILE B N 1
ATOM 4416 C CA . ILE B 1 162 ? -6.622 -53.349 -34.704 1.00 35.05 162 ILE B CA 1
ATOM 4417 C C . ILE B 1 162 ? -5.955 -52.698 -35.905 1.00 35.27 162 ILE B C 1
ATOM 4418 O O . ILE B 1 162 ? -6.522 -51.783 -36.512 1.00 39.03 162 ILE B O 1
ATOM 4423 N N . GLY B 1 163 ? -4.771 -53.192 -36.275 1.00 38.20 163 GLY B N 1
ATOM 4424 C CA . GLY B 1 163 ? -4.023 -52.668 -37.408 1.00 33.50 163 GLY B CA 1
ATOM 4425 C C . GLY B 1 163 ? -4.539 -53.084 -38.779 1.00 38.99 163 GLY B C 1
ATOM 4426 O O . GLY B 1 163 ? -3.753 -53.261 -39.717 1.00 34.06 163 GLY B O 1
ATOM 4427 N N . ASP B 1 164 ? -5.858 -53.187 -38.927 1.00 36.39 164 ASP B N 1
ATOM 4428 C CA . ASP B 1 164 ? -6.453 -53.546 -40.211 1.00 41.37 164 ASP B CA 1
ATOM 4429 C C . ASP B 1 164 ? -7.833 -52.910 -40.336 1.00 41.58 164 ASP B C 1
ATOM 4430 O O . ASP B 1 164 ? -8.668 -53.074 -39.442 1.00 41.50 164 ASP B O 1
ATOM 4435 N N . LYS B 1 165 ? -8.075 -52.213 -41.457 1.00 45.61 165 LYS B N 1
ATOM 4436 C CA . LYS B 1 165 ? -9.323 -51.487 -41.699 1.00 46.04 165 LYS B CA 1
ATOM 4437 C C . LYS B 1 165 ? -10.319 -52.259 -42.551 1.00 50.76 165 LYS B C 1
ATOM 4438 O O . LYS B 1 165 ? -11.440 -51.787 -42.751 1.00 50.98 165 LYS B O 1
ATOM 4444 N N . SER B 1 166 ? -9.942 -53.425 -43.053 1.00 49.65 166 SER B N 1
ATOM 4445 C CA . SER B 1 166 ? -10.814 -54.217 -43.903 1.00 52.40 166 SER B CA 1
ATOM 4446 C C . SER B 1 166 ? -11.776 -55.025 -43.032 1.00 53.67 166 SER B C 1
ATOM 4447 O O . SER B 1 166 ? -11.932 -54.772 -41.833 1.00 51.53 166 SER B O 1
ATOM 4450 N N . VAL B 1 167 ? -12.450 -56.001 -43.647 1.00 50.37 167 VAL B N 1
ATOM 4451 C CA . VAL B 1 167 ? -13.358 -56.877 -42.912 1.00 51.09 167 VAL B CA 1
ATOM 4452 C C . VAL B 1 167 ? -12.579 -57.891 -42.090 1.00 48.43 167 VAL B C 1
ATOM 4453 O O . VAL B 1 167 ? -13.089 -58.418 -41.092 1.00 51.52 167 VAL B O 1
ATOM 4457 N N . LEU B 1 168 ? -11.358 -58.221 -42.511 1.00 49.11 168 LEU B N 1
ATOM 4458 C CA . LEU B 1 168 ? -10.504 -59.032 -41.657 1.00 48.31 168 LEU B CA 1
ATOM 4459 C C . LEU B 1 168 ? -10.252 -58.317 -40.334 1.00 47.24 168 LEU B C 1
ATOM 4460 O O . LEU B 1 168 ? -10.264 -58.934 -39.277 1.00 49.70 168 LEU B O 1
ATOM 4465 N N . GLY B 1 169 ? -10.072 -57.006 -40.390 1.00 47.01 169 GLY B N 1
ATOM 4466 C CA . GLY B 1 169 ? -9.896 -56.212 -39.192 1.00 47.21 169 GLY B CA 1
ATOM 4467 C C . GLY B 1 169 ? -11.076 -56.315 -38.244 1.00 47.68 169 GLY B C 1
ATOM 4468 O O . GLY B 1 169 ? -10.887 -56.641 -37.069 1.00 43.67 169 GLY B O 1
ATOM 4469 N N . LYS B 1 170 ? -12.313 -56.104 -38.752 1.00 47.17 170 LYS B N 1
ATOM 4470 C CA . LYS B 1 170 ? -13.461 -56.170 -37.876 1.00 48.02 170 LYS B CA 1
ATOM 4471 C C . LYS B 1 170 ? -13.619 -57.574 -37.336 1.00 48.93 170 LYS B C 1
ATOM 4472 O O . LYS B 1 170 ? -14.074 -57.749 -36.203 1.00 53.16 170 LYS B O 1
ATOM 4478 N N . THR B 1 171 ? -13.279 -58.581 -38.142 1.00 47.99 171 THR B N 1
ATOM 4479 C CA . THR B 1 171 ? -13.278 -59.969 -37.672 1.00 45.99 171 THR B CA 1
ATOM 4480 C C . THR B 1 171 ? -12.404 -60.134 -36.429 1.00 49.21 171 THR B C 1
ATOM 4481 O O . THR B 1 171 ? -12.857 -60.633 -35.389 1.00 50.33 171 THR B O 1
ATOM 4485 N N . ILE B 1 172 ? -11.138 -59.717 -36.517 1.00 47.33 172 ILE B N 1
ATOM 4486 C CA . ILE B 1 172 ? -10.249 -59.809 -35.360 1.00 49.08 172 ILE B CA 1
ATOM 4487 C C . ILE B 1 172 ? -10.805 -58.998 -34.205 1.00 47.06 172 ILE B C 1
ATOM 4488 O O . ILE B 1 172 ? -10.691 -59.389 -33.037 1.00 47.34 172 ILE B O 1
ATOM 4493 N N . GLY B 1 173 ? -11.405 -57.846 -34.512 1.00 49.47 173 GLY B N 1
ATOM 4494 C CA . GLY B 1 173 ? -11.907 -56.983 -33.458 1.00 45.67 173 GLY B CA 1
ATOM 4495 C C . GLY B 1 173 ? -13.025 -57.630 -32.667 1.00 47.82 173 GLY B C 1
ATOM 4496 O O . GLY B 1 173 ? -13.015 -57.620 -31.437 1.00 52.38 173 GLY B O 1
ATOM 4497 N N . ASP B 1 174 ? -13.998 -58.212 -33.360 1.00 50.10 174 ASP B N 1
ATOM 4498 C CA . ASP B 1 174 ? -15.102 -58.837 -32.639 1.00 57.30 174 ASP B CA 1
ATOM 4499 C C . ASP B 1 174 ? -14.644 -60.050 -31.835 1.00 53.91 174 ASP B C 1
ATOM 4500 O O . ASP B 1 174 ? -15.257 -60.385 -30.811 1.00 50.71 174 ASP B O 1
ATOM 4505 N N . LEU B 1 175 ? -13.596 -60.734 -32.296 1.00 51.04 175 LEU B N 1
ATOM 4506 C CA . LEU B 1 175 ? -13.073 -61.863 -31.538 1.00 53.02 175 LEU B CA 1
ATOM 4507 C C . LEU B 1 175 ? -12.590 -61.420 -30.161 1.00 52.43 175 LEU B C 1
ATOM 4508 O O . LEU B 1 175 ? -12.791 -62.125 -29.167 1.00 50.95 175 LEU B O 1
ATOM 4513 N N . PHE B 1 176 ? -11.964 -60.246 -30.075 1.00 48.49 176 PHE B N 1
ATOM 4514 C CA . PHE B 1 176 ? -11.495 -59.808 -28.770 1.00 48.75 176 PHE B CA 1
ATOM 4515 C C . PHE B 1 176 ? -12.626 -59.224 -27.936 1.00 53.13 176 PHE B C 1
ATOM 4516 O O . PHE B 1 176 ? -12.723 -59.518 -26.740 1.00 51.16 176 PHE B O 1
ATOM 4524 N N . LEU B 1 177 ? -13.506 -58.419 -28.542 1.00 51.28 177 LEU B N 1
ATOM 4525 C CA . LEU B 1 177 ? -14.608 -57.856 -27.764 1.00 51.85 177 LEU B CA 1
ATOM 4526 C C . LEU B 1 177 ? -15.460 -58.955 -27.131 1.00 50.72 177 LEU B C 1
ATOM 4527 O O . LEU B 1 177 ? -15.824 -58.863 -25.956 1.00 50.76 177 LEU B O 1
ATOM 4532 N N . LYS B 1 178 ? -15.755 -60.021 -27.881 1.00 54.24 178 LYS B N 1
ATOM 4533 C CA . LYS B 1 178 ? -16.631 -61.071 -27.374 1.00 52.09 178 LYS B CA 1
ATOM 4534 C C . LYS B 1 178 ? -15.978 -61.928 -26.291 1.00 55.82 178 LYS B C 1
ATOM 4535 O O . LYS B 1 178 ? -16.656 -62.782 -25.710 1.00 54.96 178 LYS B O 1
ATOM 4541 N N . ASN B 1 179 ? -14.692 -61.722 -25.998 1.00 56.04 179 ASN B N 1
ATOM 4542 C CA . ASN B 1 179 ? -14.003 -62.503 -24.982 1.00 53.20 179 ASN B CA 1
ATOM 4543 C C . ASN B 1 179 ? -13.431 -61.681 -23.840 1.00 51.71 179 ASN B C 1
ATOM 4544 O O . ASN B 1 179 ? -13.220 -62.236 -22.756 1.00 53.21 179 ASN B O 1
ATOM 4549 N N . ILE B 1 180 ? -13.183 -60.385 -24.033 1.00 48.82 180 ILE B N 1
ATOM 4550 C CA . ILE B 1 180 ? -12.741 -59.574 -22.900 1.00 48.02 180 ILE B CA 1
ATOM 4551 C C . ILE B 1 180 ? -13.905 -59.346 -21.936 1.00 48.72 180 ILE B C 1
ATOM 4552 O O . ILE B 1 180 ? -15.085 -59.514 -22.276 1.00 51.27 180 ILE B O 1
ATOM 4557 N N . GLU B 1 181 ? -13.564 -58.974 -20.704 1.00 45.77 181 GLU B N 1
ATOM 4558 C CA . GLU B 1 181 ? -14.569 -58.579 -19.724 1.00 52.83 181 GLU B CA 1
ATOM 4559 C C . GLU B 1 181 ? -14.900 -57.096 -19.845 1.00 57.51 181 GLU B C 1
ATOM 4560 O O . GLU B 1 181 ? -16.078 -56.719 -19.849 1.00 56.63 181 GLU B O 1
ATOM 4566 N N . LYS B 1 182 ? -13.865 -56.254 -19.934 1.00 56.67 182 LYS B N 1
ATOM 4567 C CA . LYS B 1 182 ? -14.052 -54.808 -19.973 1.00 53.47 182 LYS B CA 1
ATOM 4568 C C . LYS B 1 182 ? -15.080 -54.432 -21.027 1.00 54.73 182 LYS B C 1
ATOM 4569 O O . LYS B 1 182 ? -15.112 -54.999 -22.121 1.00 62.27 182 LYS B O 1
ATOM 4575 N N . LYS B 1 183 ? -15.934 -53.479 -20.695 1.00 63.32 183 LYS B N 1
ATOM 4576 C CA . LYS B 1 183 ? -17.046 -53.152 -21.570 1.00 66.58 183 LYS B CA 1
ATOM 4577 C C . LYS B 1 183 ? -17.018 -51.672 -21.949 1.00 62.57 183 LYS B C 1
ATOM 4578 O O . LYS B 1 183 ? -16.470 -50.829 -21.227 1.00 58.97 183 LYS B O 1
ATOM 4584 N N . ASN B 1 184 ? -17.570 -51.387 -23.134 1.00 63.45 184 ASN B N 1
ATOM 4585 C CA . ASN B 1 184 ? -17.366 -50.115 -23.840 1.00 62.84 184 ASN B CA 1
ATOM 4586 C C . ASN B 1 184 ? -15.882 -49.773 -23.916 1.00 62.10 184 ASN B C 1
ATOM 4587 O O . ASN B 1 184 ? -15.463 -48.639 -23.663 1.00 62.48 184 ASN B O 1
ATOM 4592 N N . VAL B 1 185 ? -15.076 -50.780 -24.251 1.00 59.20 185 VAL B N 1
ATOM 4593 C CA . VAL B 1 185 ? -13.658 -50.560 -24.490 1.00 52.41 185 VAL B CA 1
ATOM 4594 C C . VAL B 1 185 ? -13.492 -49.661 -25.703 1.00 47.41 185 VAL B C 1
ATOM 4595 O O . VAL B 1 185 ? -14.259 -49.743 -26.672 1.00 50.83 185 VAL B O 1
ATOM 4599 N N . ASP B 1 186 ? -12.495 -48.794 -25.652 1.00 50.86 186 ASP B N 1
ATOM 4600 C CA . ASP B 1 186 ? -12.051 -48.106 -26.851 1.00 49.68 186 ASP B CA 1
ATOM 4601 C C . ASP B 1 186 ? -11.471 -49.144 -27.804 1.00 46.18 186 ASP B C 1
ATOM 4602 O O . ASP B 1 186 ? -10.574 -49.900 -27.427 1.00 44.23 186 ASP B O 1
ATOM 4607 N N . ILE B 1 187 ? -11.976 -49.198 -29.030 1.00 45.84 187 ILE B N 1
ATOM 4608 C CA . ILE B 1 187 ? -11.369 -50.021 -30.067 1.00 45.75 187 ILE B CA 1
ATOM 4609 C C . ILE B 1 187 ? -11.112 -49.125 -31.268 1.00 47.38 187 ILE B C 1
ATOM 4610 O O . ILE B 1 187 ? -12.030 -48.456 -31.755 1.00 48.53 187 ILE B O 1
ATOM 4615 N N . PHE B 1 188 ? -9.862 -49.087 -31.724 1.00 44.98 188 PHE B N 1
ATOM 4616 C CA . PHE B 1 188 ? -9.455 -48.241 -32.837 1.00 42.14 188 PHE B CA 1
ATOM 4617 C C . PHE B 1 188 ? -8.960 -49.112 -33.983 1.00 42.16 188 PHE B C 1
ATOM 4618 O O . PHE B 1 188 ? -8.140 -50.012 -33.771 1.00 43.86 188 PHE B O 1
ATOM 4626 N N . TYR B 1 189 ? -9.453 -48.845 -35.190 1.00 40.37 189 TYR B N 1
ATOM 4627 C CA . TYR B 1 189 ? -9.035 -49.558 -36.391 1.00 38.21 189 TYR B CA 1
ATOM 4628 C C . TYR B 1 189 ? -8.169 -48.630 -37.238 1.00 41.74 189 TYR B C 1
ATOM 4629 O O . TYR B 1 189 ? -8.526 -47.466 -37.460 1.00 37.89 189 TYR B O 1
ATOM 4638 N N . MET B 1 190 ? -7.031 -49.128 -37.704 1.00 38.32 190 MET B N 1
ATOM 4639 C CA . MET B 1 190 ? -6.134 -48.264 -38.466 1.00 39.81 190 MET B CA 1
ATOM 4640 C C . MET B 1 190 ? -5.257 -49.148 -39.331 1.00 40.14 190 MET B C 1
ATOM 4641 O O . MET B 1 190 ? -5.249 -50.371 -39.182 1.00 38.02 190 MET B O 1
ATOM 4646 N N . ASP B 1 1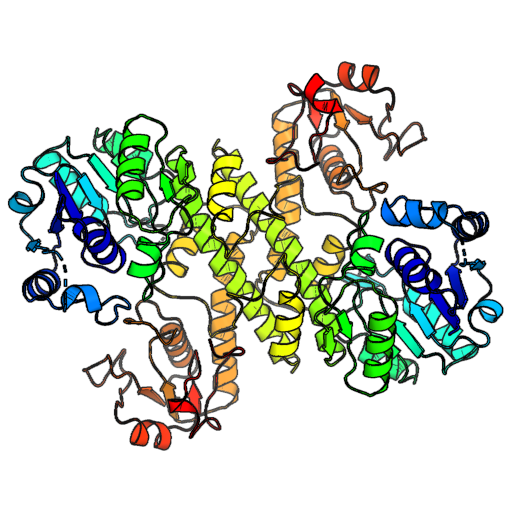91 ? -4.478 -48.518 -40.205 1.00 36.67 191 ASP B N 1
ATOM 4647 C CA . ASP B 1 191 ? -3.592 -49.326 -41.027 1.00 38.23 191 ASP B CA 1
ATOM 4648 C C . ASP B 1 191 ? -2.488 -49.938 -40.170 1.00 39.29 191 ASP B C 1
ATOM 4649 O O . ASP B 1 191 ? -2.288 -49.577 -38.999 1.00 36.38 191 ASP B O 1
ATOM 4654 N N . SER B 1 192 ? -1.745 -50.870 -40.770 1.00 36.46 192 SER B N 1
ATOM 4655 C CA . SER B 1 192 ? -0.803 -51.635 -39.963 1.00 38.08 192 SER B CA 1
ATOM 4656 C C . SER B 1 192 ? 0.395 -50.791 -39.501 1.00 36.93 192 SER B C 1
ATOM 4657 O O . SER B 1 192 ? 0.828 -50.939 -38.346 1.00 34.56 192 SER B O 1
ATOM 4660 N N . ASP B 1 193 ? 0.946 -49.897 -40.345 1.00 34.61 193 ASP B N 1
ATOM 4661 C CA . ASP B 1 193 ? 2.079 -49.124 -39.840 1.00 36.68 193 ASP B CA 1
ATOM 4662 C C . ASP B 1 193 ? 1.659 -48.250 -38.660 1.00 33.51 193 ASP B C 1
ATOM 4663 O O . ASP B 1 193 ? 2.455 -48.001 -37.736 1.00 34.70 193 ASP B O 1
ATOM 4668 N N . GLU B 1 194 ? 0.426 -47.734 -38.693 1.00 32.47 194 GLU B N 1
ATOM 4669 C CA . GLU B 1 194 ? -0.051 -46.877 -37.603 1.00 33.22 194 GLU B CA 1
ATOM 4670 C C . GLU B 1 194 ? -0.195 -47.665 -36.295 1.00 32.39 194 GLU B C 1
ATOM 4671 O O . GLU B 1 194 ? 0.092 -47.146 -35.205 1.00 30.03 194 GLU B O 1
ATOM 4677 N N . ALA B 1 195 ? -0.648 -48.914 -36.376 1.00 34.06 195 ALA B N 1
ATOM 4678 C CA . ALA B 1 195 ? -0.794 -49.714 -35.162 1.00 30.17 195 ALA B CA 1
ATOM 4679 C C . ALA B 1 195 ? 0.565 -50.021 -34.556 1.00 31.62 195 ALA B C 1
ATOM 4680 O O . ALA B 1 195 ? 0.748 -49.924 -33.341 1.00 37.42 195 ALA B O 1
ATOM 4682 N N . GLU B 1 196 ? 1.532 -50.399 -35.395 1.00 34.56 196 GLU B N 1
ATOM 4683 C CA . GLU B 1 196 ? 2.881 -50.659 -34.913 1.00 34.46 196 GLU B CA 1
ATOM 4684 C C . GLU B 1 196 ? 3.480 -49.414 -34.283 1.00 33.90 196 GLU B C 1
ATOM 4685 O O . GLU B 1 196 ? 4.128 -49.490 -33.223 1.00 34.28 196 GLU B O 1
ATOM 4691 N N . SER B 1 197 ? 3.246 -48.253 -34.903 1.00 31.58 197 SER B N 1
ATOM 4692 C CA . SER B 1 197 ? 3.655 -46.988 -34.301 1.00 32.23 197 SER B CA 1
ATOM 4693 C C . SER B 1 197 ? 3.033 -46.786 -32.926 1.00 27.48 197 SER B C 1
ATOM 4694 O O . SER B 1 197 ? 3.711 -46.353 -31.987 1.00 35.07 197 SER B O 1
ATOM 4697 N N . VAL B 1 198 ? 1.728 -47.047 -32.797 1.00 30.69 198 VAL B N 1
ATOM 4698 C CA . VAL B 1 198 ? 1.066 -46.824 -31.516 1.00 29.88 198 VAL B CA 1
ATOM 4699 C C . VAL B 1 198 ? 1.793 -47.581 -30.412 1.00 34.71 198 VAL B C 1
ATOM 4700 O O . VAL B 1 198 ? 1.977 -47.070 -29.302 1.00 29.16 198 VAL B O 1
ATOM 4704 N N . LYS B 1 199 ? 2.263 -48.793 -30.715 1.00 32.76 199 LYS B N 1
ATOM 4705 C CA . LYS B 1 199 ? 2.896 -49.612 -29.683 1.00 29.88 199 LYS B CA 1
ATOM 4706 C C . LYS B 1 199 ? 4.281 -49.096 -29.323 1.00 28.61 199 LYS B C 1
ATOM 4707 O O . LYS B 1 199 ? 4.606 -48.929 -28.144 1.00 35.99 199 LYS B O 1
ATOM 4713 N N . LEU B 1 200 ? 5.140 -48.884 -30.316 1.00 30.95 200 LEU B N 1
ATOM 4714 C CA . LEU B 1 200 ? 6.487 -48.422 -29.997 1.00 31.89 200 LEU B CA 1
ATOM 4715 C C . LEU B 1 200 ? 6.466 -47.053 -29.326 1.00 34.63 200 LEU B C 1
ATOM 4716 O O . LEU B 1 200 ? 7.254 -46.803 -28.406 1.00 36.85 200 LEU B O 1
ATOM 4721 N N . PHE B 1 201 ? 5.567 -46.160 -29.762 1.00 31.38 201 PHE B N 1
ATOM 4722 C CA . PHE B 1 201 ? 5.517 -44.813 -29.198 1.00 30.21 201 PHE B CA 1
ATOM 4723 C C . PHE B 1 201 ? 4.891 -44.819 -27.809 1.00 34.88 201 PHE B C 1
ATOM 4724 O O . PHE B 1 201 ? 5.299 -44.031 -26.947 1.00 33.57 201 PHE B O 1
ATOM 4732 N N . SER B 1 202 ? 3.905 -45.693 -27.571 1.00 34.57 202 SER B N 1
ATOM 4733 C CA . SER B 1 202 ? 3.318 -45.785 -26.236 1.00 35.43 202 SER B CA 1
ATOM 4734 C C . SER B 1 202 ? 4.353 -46.234 -25.208 1.00 32.65 202 SER B C 1
ATOM 4735 O O . SER B 1 202 ? 4.503 -45.620 -24.145 1.00 30.18 202 SER B O 1
ATOM 4738 N N . ASN B 1 203 ? 5.066 -47.323 -25.504 1.00 35.07 203 ASN B N 1
ATOM 4739 C CA . ASN B 1 203 ? 6.131 -47.755 -24.604 1.00 35.38 203 ASN B CA 1
ATOM 4740 C C . ASN B 1 203 ? 7.194 -46.668 -24.466 1.00 32.95 203 ASN B C 1
ATOM 4741 O O . ASN B 1 203 ? 7.764 -46.476 -23.388 1.00 34.99 203 ASN B O 1
ATOM 4746 N N . THR B 1 204 ? 7.465 -45.939 -25.542 1.00 32.54 204 THR B N 1
ATOM 4747 C CA . THR B 1 204 ? 8.484 -44.902 -25.463 1.00 34.50 204 THR B CA 1
ATOM 4748 C C . THR B 1 204 ? 8.017 -43.738 -24.596 1.00 31.92 204 THR B C 1
ATOM 4749 O O . THR B 1 204 ? 8.832 -43.146 -23.878 1.00 31.22 204 THR B O 1
ATOM 4753 N N . TYR B 1 205 ? 6.709 -43.451 -24.584 1.00 32.37 205 TYR B N 1
ATOM 4754 C CA . TYR B 1 205 ? 6.185 -42.443 -23.663 1.00 33.66 205 TYR B CA 1
ATOM 4755 C C . TYR B 1 205 ? 6.390 -42.858 -22.208 1.00 34.00 205 TYR B C 1
ATOM 4756 O O . TYR B 1 205 ? 6.805 -42.049 -21.363 1.00 32.41 205 TYR B O 1
ATOM 4765 N N . LEU B 1 206 ? 6.060 -44.107 -21.887 1.00 30.30 206 LEU B N 1
ATOM 4766 C CA . LEU B 1 206 ? 6.204 -44.579 -20.520 1.00 31.03 206 LEU B CA 1
ATOM 4767 C C . LEU B 1 206 ? 7.660 -44.561 -20.080 1.00 33.30 206 LEU B C 1
ATOM 4768 O O . LEU B 1 206 ? 7.972 -44.151 -18.949 1.00 30.45 206 LEU B O 1
ATOM 4773 N N . ALA B 1 207 ? 8.569 -45.002 -20.956 1.00 28.71 207 ALA B N 1
ATOM 4774 C CA . ALA B 1 207 ? 9.991 -44.876 -20.656 1.00 31.13 207 ALA B CA 1
ATOM 4775 C C . ALA B 1 207 ? 10.369 -43.434 -20.360 1.00 33.00 207 ALA B C 1
ATOM 4776 O O . ALA B 1 207 ? 11.125 -43.162 -19.414 1.00 29.00 207 ALA B O 1
ATOM 4778 N N . MET B 1 208 ? 9.868 -42.502 -21.190 1.00 25.67 208 MET B N 1
ATOM 4779 C CA . MET B 1 208 ? 10.163 -41.082 -21.048 1.00 31.03 208 MET B CA 1
ATOM 4780 C C . MET B 1 208 ? 9.692 -40.541 -19.711 1.00 28.11 208 MET B C 1
ATOM 4781 O O . MET B 1 208 ? 10.403 -39.781 -19.054 1.00 30.52 208 MET B O 1
ATOM 4786 N N . ARG B 1 209 ? 8.480 -40.906 -19.307 1.00 30.01 209 ARG B N 1
ATOM 4787 C CA . ARG B 1 209 ? 7.952 -40.471 -18.024 1.00 30.96 209 ARG B CA 1
ATOM 4788 C C . ARG B 1 209 ? 8.803 -40.990 -16.855 1.00 32.45 209 ARG B C 1
ATOM 4789 O O . ARG B 1 209 ? 9.077 -40.250 -15.906 1.00 30.29 209 ARG B O 1
ATOM 4797 N N . VAL B 1 210 ? 9.215 -42.265 -16.896 1.00 33.21 210 VAL B N 1
ATOM 4798 C CA . VAL B 1 210 ? 10.102 -42.788 -15.852 1.00 33.26 210 VAL B CA 1
ATOM 4799 C C . VAL B 1 210 ? 11.430 -42.058 -15.892 1.00 34.10 210 VAL B C 1
ATOM 4800 O O . VAL B 1 210 ? 12.003 -41.704 -14.850 1.00 33.70 210 VAL B O 1
ATOM 4804 N N . GLY B 1 211 ? 11.944 -41.834 -17.102 1.00 30.33 211 GLY B N 1
ATOM 4805 C CA . GLY B 1 211 ? 13.176 -41.082 -17.245 1.00 31.91 211 GLY B CA 1
ATOM 4806 C C . GLY B 1 211 ? 13.038 -39.671 -16.715 1.00 35.13 211 GLY B C 1
ATOM 4807 O O . GLY B 1 211 ? 13.951 -39.150 -16.074 1.00 35.79 211 GLY B O 1
ATOM 4808 N N . PHE B 1 212 ? 11.874 -39.056 -16.930 1.00 34.53 212 PHE B N 1
ATOM 4809 C CA . PHE B 1 212 ? 11.638 -37.715 -16.401 1.00 34.75 212 PHE B CA 1
ATOM 4810 C C . PHE B 1 212 ? 11.738 -37.690 -14.878 1.00 32.98 212 PHE B C 1
ATOM 4811 O O . PHE B 1 212 ? 12.483 -36.891 -14.302 1.00 36.88 212 PHE B O 1
ATOM 4819 N N . PHE B 1 213 ? 10.945 -38.523 -14.208 1.00 32.63 213 PHE B N 1
ATOM 4820 C CA . PHE B 1 213 ? 10.875 -38.473 -12.752 1.00 35.21 213 PHE B CA 1
ATOM 4821 C C . PHE B 1 213 ? 12.161 -38.934 -12.087 1.00 34.90 213 PHE B C 1
ATOM 4822 O O . PHE B 1 213 ? 12.438 -38.517 -10.954 1.00 36.26 213 PHE B O 1
ATOM 4830 N N . ASN B 1 214 ? 12.959 -39.752 -12.770 1.00 35.95 214 ASN B N 1
ATOM 4831 C CA . ASN B 1 214 ? 14.292 -40.078 -12.284 1.00 35.18 214 ASN B CA 1
ATOM 4832 C C . ASN B 1 214 ? 15.268 -38.932 -12.481 1.00 35.02 214 ASN B C 1
ATOM 4833 O O . ASN B 1 214 ? 16.225 -38.798 -11.706 1.00 36.46 214 ASN B O 1
ATOM 4838 N N . GLU B 1 215 ? 15.065 -38.100 -13.498 1.00 33.13 215 GLU B N 1
ATOM 4839 C CA . GLU B 1 215 ? 15.913 -36.921 -13.590 1.00 34.70 215 GLU B CA 1
ATOM 4840 C C . GLU B 1 215 ? 15.566 -35.935 -12.492 1.00 31.19 215 GLU B C 1
ATOM 4841 O O . GLU B 1 215 ? 16.449 -35.231 -12.006 1.00 32.28 215 GLU B O 1
ATOM 4847 N N . VAL B 1 216 ? 14.283 -35.853 -12.124 1.00 27.47 216 VAL B N 1
ATOM 4848 C CA . VAL B 1 216 ? 13.871 -35.070 -10.969 1.00 32.16 216 VAL B CA 1
ATOM 4849 C C . VAL B 1 216 ? 14.568 -35.586 -9.719 1.00 33.86 216 VAL B C 1
ATOM 4850 O O . VAL B 1 216 ? 15.156 -34.825 -8.942 1.00 31.31 216 VAL B O 1
ATOM 4854 N N . ASP B 1 217 ? 14.518 -36.902 -9.515 1.00 35.30 217 ASP B N 1
ATOM 4855 C CA . ASP B 1 217 ? 15.137 -37.483 -8.333 1.00 33.23 217 ASP B CA 1
ATOM 4856 C C . ASP B 1 217 ? 16.647 -37.267 -8.332 1.00 32.68 217 ASP B C 1
ATOM 4857 O O . ASP B 1 217 ? 17.228 -36.922 -7.298 1.00 35.19 217 ASP B O 1
ATOM 4862 N N . SER B 1 218 ? 17.302 -37.467 -9.476 1.00 32.10 218 SER B N 1
ATOM 4863 C CA . SER B 1 218 ? 18.726 -37.164 -9.578 1.00 33.28 218 SER B CA 1
ATOM 4864 C C . SER B 1 218 ? 19.006 -35.716 -9.200 1.00 35.92 218 SER B C 1
ATOM 4865 O O . SER B 1 218 ? 19.942 -35.421 -8.439 1.00 33.60 218 SER B O 1
ATOM 4868 N N . TYR B 1 219 ? 18.227 -34.791 -9.757 1.00 34.22 219 TYR B N 1
ATOM 4869 C CA . TYR B 1 219 ? 18.448 -33.387 -9.434 1.00 36.64 219 TYR B CA 1
ATOM 4870 C C . TYR B 1 219 ? 18.284 -33.147 -7.936 1.00 35.17 219 TYR B C 1
ATOM 4871 O O . TYR B 1 219 ? 19.134 -32.513 -7.300 1.00 38.23 219 TYR B O 1
ATOM 4880 N N . ALA B 1 220 ? 17.186 -33.644 -7.360 1.00 32.60 220 ALA B N 1
ATOM 4881 C CA . ALA B 1 220 ? 16.951 -33.478 -5.934 1.00 38.02 220 ALA B CA 1
ATOM 4882 C C . ALA B 1 220 ? 18.106 -34.044 -5.117 1.00 38.79 220 ALA B C 1
ATOM 4883 O O . ALA B 1 220 ? 18.539 -33.428 -4.138 1.00 38.00 220 ALA B O 1
ATOM 4885 N N . ARG B 1 221 ? 18.643 -35.194 -5.528 1.00 34.34 221 ARG B N 1
ATOM 4886 C CA . ARG B 1 221 ? 19.734 -35.814 -4.778 1.00 35.58 221 ARG B CA 1
ATOM 4887 C C . ARG B 1 221 ? 21.000 -34.978 -4.859 1.00 34.76 221 ARG B C 1
ATOM 4888 O O . ARG B 1 221 ? 21.690 -34.786 -3.853 1.00 39.70 221 ARG B O 1
ATOM 4896 N N . LYS B 1 222 ? 21.313 -34.447 -6.035 1.00 36.84 222 LYS B N 1
ATOM 4897 C CA . LYS B 1 222 ? 22.513 -33.626 -6.155 1.00 40.31 222 LYS B CA 1
ATOM 4898 C C . LYS B 1 222 ? 22.442 -32.340 -5.332 1.00 38.80 222 LYS B C 1
ATOM 4899 O O . LYS B 1 222 ? 23.487 -31.750 -5.049 1.00 39.47 222 LYS B O 1
ATOM 4905 N N . HIS B 1 223 ? 21.248 -31.859 -4.988 1.00 37.43 223 HIS B N 1
ATOM 4906 C CA . HIS B 1 223 ? 21.114 -30.601 -4.251 1.00 43.35 223 HIS B CA 1
ATOM 4907 C C . HIS B 1 223 ? 20.447 -30.838 -2.913 1.00 42.16 223 HIS B C 1
ATOM 4908 O O . HIS B 1 223 ? 20.122 -29.886 -2.204 1.00 42.10 223 HIS B O 1
ATOM 4915 N N . ASN B 1 224 ? 20.194 -32.096 -2.598 1.00 38.70 224 ASN B N 1
ATOM 4916 C CA . ASN B 1 224 ? 19.821 -32.561 -1.276 1.00 43.87 224 ASN B CA 1
ATOM 4917 C C . ASN B 1 224 ? 18.479 -31.956 -0.876 1.00 42.10 224 ASN B C 1
ATOM 4918 O O . ASN B 1 224 ? 18.246 -31.532 0.256 1.00 36.34 224 ASN B O 1
ATOM 4923 N N . LEU B 1 225 ? 17.582 -31.962 -1.854 1.00 38.33 225 LEU B N 1
ATOM 4924 C CA . LEU B 1 225 ? 16.189 -31.560 -1.774 1.00 37.79 225 LEU B CA 1
ATOM 4925 C C . LEU B 1 225 ? 15.319 -32.787 -1.556 1.00 35.15 225 LEU B C 1
ATOM 4926 O O . LEU B 1 225 ? 15.734 -33.922 -1.795 1.00 36.75 225 LEU B O 1
ATOM 4931 N N . ASN B 1 226 ? 14.081 -32.544 -1.136 1.00 36.79 226 ASN B N 1
ATOM 4932 C CA . ASN B 1 226 ? 13.130 -33.614 -0.860 1.00 35.81 226 ASN B CA 1
ATOM 4933 C C . ASN B 1 226 ? 12.468 -34.049 -2.172 1.00 38.78 226 ASN B C 1
ATOM 4934 O O . ASN B 1 226 ? 11.661 -33.300 -2.739 1.00 34.39 226 ASN B O 1
ATOM 4939 N N . SER B 1 227 ? 12.786 -35.262 -2.651 1.00 37.31 227 SER B N 1
ATOM 4940 C CA . SER B 1 227 ? 12.198 -35.759 -3.901 1.00 33.23 227 SER B CA 1
ATOM 4941 C C . SER B 1 227 ? 10.688 -35.917 -3.790 1.00 37.81 227 SER B C 1
ATOM 4942 O O . SER B 1 227 ? 9.940 -35.550 -4.710 1.00 34.27 227 SER B O 1
ATOM 4945 N N . ALA B 1 228 ? 10.225 -36.536 -2.704 1.00 32.25 228 ALA B N 1
ATOM 4946 C CA . ALA B 1 228 ? 8.794 -36.793 -2.565 1.00 36.96 228 ALA B CA 1
ATOM 4947 C C . ALA B 1 228 ? 7.985 -35.508 -2.705 1.00 37.50 228 ALA B C 1
ATOM 4948 O O . ALA B 1 228 ? 6.983 -35.465 -3.432 1.00 36.79 228 ALA B O 1
ATOM 4950 N N . ASP B 1 229 ? 8.418 -34.450 -2.008 1.00 34.77 229 ASP B N 1
ATOM 4951 C CA . ASP B 1 229 ? 7.760 -33.149 -2.086 1.00 34.74 229 ASP B CA 1
ATOM 4952 C C . ASP B 1 229 ? 7.649 -32.667 -3.527 1.00 32.56 229 ASP B C 1
ATOM 4953 O O . ASP B 1 229 ? 6.580 -32.250 -3.973 1.00 32.45 229 ASP B O 1
ATOM 4958 N N . ILE B 1 230 ? 8.763 -32.674 -4.254 1.00 31.72 230 ILE B N 1
ATOM 4959 C CA . ILE B 1 230 ? 8.764 -32.149 -5.610 1.00 34.66 230 ILE B CA 1
ATOM 4960 C C . ILE B 1 230 ? 7.876 -32.997 -6.511 1.00 34.01 230 ILE B C 1
ATOM 4961 O O . ILE B 1 230 ? 7.062 -32.478 -7.288 1.00 35.18 230 ILE B O 1
ATOM 4966 N N . ILE B 1 231 ? 8.006 -34.317 -6.415 1.00 33.92 231 ILE B N 1
ATOM 4967 C CA . ILE B 1 231 ? 7.230 -35.165 -7.302 1.00 35.54 231 ILE B CA 1
ATOM 4968 C C . ILE B 1 231 ? 5.748 -35.066 -6.970 1.00 39.34 231 ILE B C 1
ATOM 4969 O O . ILE B 1 231 ? 4.894 -35.037 -7.873 1.00 34.15 231 ILE B O 1
ATOM 4974 N N . LYS B 1 232 ? 5.419 -34.998 -5.672 1.00 34.47 232 LYS B N 1
ATOM 4975 C CA . LYS B 1 232 ? 4.024 -34.826 -5.278 1.00 37.18 232 LYS B CA 1
ATOM 4976 C C . LYS B 1 232 ? 3.476 -33.515 -5.818 1.00 34.38 232 LYS B C 1
ATOM 4977 O O . LYS B 1 232 ? 2.329 -33.453 -6.278 1.00 38.94 232 LYS B O 1
ATOM 4983 N N . GLY B 1 233 ? 4.281 -32.455 -5.766 1.00 35.20 233 GLY B N 1
ATOM 4984 C CA . GLY B 1 233 ? 3.826 -31.172 -6.273 1.00 33.19 233 GLY B CA 1
ATOM 4985 C C . GLY B 1 233 ? 3.622 -31.202 -7.780 1.00 36.67 233 GLY B C 1
ATOM 4986 O O . GLY B 1 233 ? 2.596 -30.749 -8.289 1.00 37.74 233 GLY B O 1
ATOM 4987 N N . ILE B 1 234 ? 4.592 -31.749 -8.510 1.00 34.93 234 ILE B N 1
ATOM 4988 C CA . ILE B 1 234 ? 4.431 -31.892 -9.954 1.00 35.18 234 ILE B CA 1
ATOM 4989 C C . ILE B 1 234 ? 3.165 -32.672 -10.267 1.00 36.65 234 ILE B C 1
ATOM 4990 O O . ILE B 1 234 ? 2.342 -32.250 -11.094 1.00 34.24 234 ILE B O 1
ATOM 4995 N N . SER B 1 235 ? 2.988 -33.820 -9.605 1.00 35.92 235 SER B N 1
ATOM 4996 C CA . SER B 1 235 ? 1.978 -34.789 -10.027 1.00 34.90 235 SER B CA 1
ATOM 4997 C C . SER B 1 235 ? 0.553 -34.337 -9.748 1.00 35.51 235 SER B C 1
ATOM 4998 O O . SER B 1 235 ? -0.384 -34.961 -10.262 1.00 34.93 235 SER B O 1
ATOM 5001 N N . ALA B 1 236 ? 0.369 -33.283 -8.949 1.00 37.50 236 ALA B N 1
ATOM 5002 C CA . ALA B 1 236 ? -0.964 -32.780 -8.643 1.00 35.76 236 ALA B CA 1
ATOM 5003 C C . ALA B 1 236 ? -1.561 -31.976 -9.799 1.00 39.47 236 ALA B C 1
ATOM 5004 O O . ALA B 1 236 ? -2.765 -31.696 -9.792 1.00 39.27 236 ALA B O 1
ATOM 5006 N N . ASP B 1 237 ? -0.760 -31.582 -10.777 1.00 35.76 237 ASP B N 1
ATOM 5007 C CA . ASP B 1 237 ? -1.326 -31.159 -12.060 1.00 38.05 237 ASP B CA 1
ATOM 5008 C C . ASP B 1 237 ? -1.979 -32.370 -12.729 1.00 40.77 237 ASP B C 1
ATOM 5009 O O . ASP B 1 237 ? -1.312 -33.371 -13.022 1.00 38.38 237 ASP B O 1
ATOM 5014 N N . ASP B 1 238 ? -3.297 -32.292 -12.935 1.00 40.93 238 ASP B N 1
ATOM 5015 C CA . ASP B 1 238 ? -4.032 -33.399 -13.538 1.00 42.49 238 ASP B CA 1
ATOM 5016 C C . ASP B 1 238 ? -3.542 -33.739 -14.938 1.00 40.42 238 ASP B C 1
ATOM 5017 O O . ASP B 1 238 ? -3.785 -34.852 -15.415 1.00 38.31 238 ASP B O 1
ATOM 5022 N N . ARG B 1 239 ? -2.876 -32.806 -15.611 1.00 36.04 239 ARG B N 1
ATOM 5023 C CA . ARG B 1 239 ? -2.311 -33.112 -16.915 1.00 40.07 239 ARG B CA 1
ATOM 5024 C C . ARG B 1 239 ? -1.070 -33.980 -16.804 1.00 40.18 239 ARG B C 1
ATOM 5025 O O . ARG B 1 239 ? -0.551 -34.443 -17.826 1.00 36.38 239 ARG B O 1
ATOM 5033 N N . ILE B 1 240 ? -0.576 -34.189 -15.588 1.00 38.96 240 ILE B N 1
ATOM 5034 C CA . ILE B 1 240 ? 0.616 -34.977 -15.342 1.00 32.71 240 ILE B CA 1
ATOM 5035 C C . ILE B 1 240 ? 0.257 -36.260 -14.600 1.00 39.05 240 ILE B C 1
ATOM 5036 O O . ILE B 1 240 ? 0.482 -37.363 -15.110 1.00 32.81 240 ILE B O 1
ATOM 5041 N N . GLY B 1 241 ? -0.348 -36.134 -13.422 1.00 34.95 241 GLY B N 1
ATOM 5042 C CA . GLY B 1 241 ? -1.119 -37.173 -12.765 1.00 37.45 241 GLY B CA 1
ATOM 5043 C C . GLY B 1 241 ? -0.334 -37.923 -11.702 1.00 36.25 241 GLY B C 1
ATOM 5044 O O . GLY B 1 241 ? 0.893 -38.072 -11.781 1.00 38.83 241 GLY B O 1
ATOM 5045 N N . LYS B 1 242 ? -1.065 -38.443 -10.707 1.00 35.77 242 LYS B N 1
ATOM 5046 C CA . LYS B 1 242 ? -0.501 -39.142 -9.537 1.00 37.13 242 LYS B CA 1
ATOM 5047 C C . LYS B 1 242 ? -0.441 -40.658 -9.753 1.00 40.68 242 LYS B C 1
ATOM 5048 O O . LYS B 1 242 ? -1.219 -41.423 -9.186 1.00 45.89 242 LYS B O 1
ATOM 5054 N N . TYR B 1 243 ? 0.522 -41.091 -10.566 1.00 40.93 243 TYR B N 1
ATOM 5055 C CA . TYR B 1 243 ? 0.718 -42.494 -10.922 1.00 36.34 243 TYR B CA 1
ATOM 5056 C C . TYR B 1 243 ? 2.005 -42.566 -11.726 1.00 34.52 243 TYR B C 1
ATOM 5057 O O . TYR B 1 243 ? 2.471 -41.558 -12.258 1.00 37.39 243 TYR B O 1
ATOM 5066 N N . TYR B 1 244 ? 2.573 -43.763 -11.803 1.00 37.04 244 TYR B N 1
ATOM 5067 C CA . TYR B 1 244 ? 3.647 -44.072 -12.743 1.00 36.74 244 TYR B CA 1
ATOM 5068 C C . TYR B 1 244 ? 4.710 -42.983 -12.687 1.00 38.89 244 TYR B C 1
ATOM 5069 O O . TYR B 1 244 ? 5.115 -42.401 -13.706 1.00 35.44 244 TYR B O 1
ATOM 5078 N N . ASN B 1 245 ? 5.127 -42.678 -11.461 1.00 37.99 245 ASN B N 1
ATOM 5079 C CA . ASN B 1 245 ? 5.976 -41.517 -11.225 1.00 36.35 245 ASN B CA 1
ATOM 5080 C C . ASN B 1 245 ? 6.902 -41.766 -10.038 1.00 36.21 245 ASN B C 1
ATOM 5081 O O . ASN B 1 245 ? 7.355 -40.803 -9.405 1.00 36.09 245 ASN B O 1
ATOM 5086 N N . ASN B 1 246 ? 7.173 -43.034 -9.721 1.00 33.05 246 ASN B N 1
ATOM 5087 C CA . ASN B 1 246 ? 8.008 -43.425 -8.585 1.00 37.46 246 ASN B CA 1
ATOM 5088 C C . ASN B 1 246 ? 9.442 -43.632 -9.052 1.00 35.06 246 ASN B C 1
ATOM 5089 O O . ASN B 1 246 ? 9.691 -44.527 -9.868 1.00 35.43 246 ASN B O 1
ATOM 5094 N N . PRO B 1 247 ? 10.402 -42.846 -8.581 1.00 34.03 247 PRO B N 1
ATOM 5095 C CA . PRO B 1 247 ? 11.778 -43.005 -9.059 1.00 33.64 247 PRO B CA 1
ATOM 5096 C C . PRO B 1 247 ? 12.339 -44.379 -8.713 1.00 36.45 247 PRO B C 1
ATOM 5097 O O . PRO B 1 247 ? 11.826 -45.098 -7.853 1.00 34.13 247 PRO B O 1
ATOM 5101 N N . SER B 1 248 ? 13.412 -44.735 -9.415 1.00 31.78 248 SER B N 1
ATOM 5102 C CA . SER B 1 248 ? 13.955 -46.087 -9.396 1.00 31.51 248 SER B CA 1
ATOM 5103 C C . SER B 1 248 ? 15.416 -45.999 -9.802 1.00 32.01 248 SER B C 1
ATOM 5104 O O . SER B 1 248 ? 15.954 -44.907 -10.016 1.00 31.98 248 SER B O 1
ATOM 5107 N N . PHE B 1 249 ? 16.044 -47.158 -9.961 1.00 28.25 249 PHE B N 1
ATOM 5108 C CA . PHE B 1 249 ? 17.395 -47.217 -10.496 1.00 29.89 249 PHE B CA 1
ATOM 5109 C C . PHE B 1 249 ? 17.416 -47.011 -12.002 1.00 33.79 249 PHE B C 1
ATOM 5110 O O . PHE B 1 249 ? 18.500 -46.863 -12.580 1.00 37.12 249 PHE B O 1
ATOM 5118 N N . GLY B 1 250 ? 16.253 -46.946 -12.629 1.00 30.75 250 GLY B N 1
ATOM 5119 C CA . GLY B 1 250 ? 16.126 -46.786 -14.066 1.00 35.02 250 GLY B CA 1
ATOM 5120 C C . GLY B 1 250 ? 15.040 -47.708 -14.582 1.00 36.37 250 GLY B C 1
ATOM 5121 O O . GLY B 1 250 ? 14.606 -48.644 -13.911 1.00 34.11 250 GLY B O 1
ATOM 5122 N N . TYR B 1 251 ? 14.565 -47.423 -15.797 1.00 34.97 251 TYR B N 1
ATOM 5123 C CA . TYR B 1 251 ? 13.577 -48.303 -16.382 1.00 34.37 251 TYR B CA 1
ATOM 5124 C C . TYR B 1 251 ? 14.279 -49.480 -17.038 1.00 36.83 251 TYR B C 1
ATOM 5125 O O . TYR B 1 251 ? 15.383 -49.357 -17.573 1.00 37.37 251 TYR B O 1
ATOM 5134 N N . GLY B 1 252 ? 13.628 -50.627 -16.976 1.00 37.32 252 GLY B N 1
ATOM 5135 C CA . GLY B 1 252 ? 14.138 -51.819 -17.609 1.00 43.30 252 GLY B CA 1
ATOM 5136 C C . GLY B 1 252 ? 12.995 -52.761 -17.909 1.00 46.23 252 GLY B C 1
ATOM 5137 O O . GLY B 1 252 ? 11.899 -52.314 -18.267 1.00 42.58 252 GLY B O 1
ATOM 5138 N N . GLY B 1 253 ? 13.228 -54.056 -17.731 1.00 44.21 253 GLY B N 1
ATOM 5139 C CA . GLY B 1 253 ? 12.271 -55.062 -18.126 1.00 43.90 253 GLY B CA 1
ATOM 5140 C C . GLY B 1 253 ? 12.546 -55.544 -19.536 1.00 51.04 253 GLY B C 1
ATOM 5141 O O . GLY B 1 253 ? 13.536 -55.181 -20.183 1.00 46.49 253 GLY B O 1
ATOM 5142 N N . TYR B 1 254 ? 11.621 -56.375 -20.012 1.00 47.61 254 TYR B N 1
ATOM 5143 C CA . TYR B 1 254 ? 11.813 -57.081 -21.272 1.00 54.09 254 TYR B CA 1
ATOM 5144 C C . TYR B 1 254 ? 11.657 -56.157 -22.478 1.00 53.59 254 TYR B C 1
ATOM 5145 O O . TYR B 1 254 ? 12.341 -56.338 -23.493 1.00 59.94 254 TYR B O 1
ATOM 5154 N N . CYS B 1 255 ? 10.789 -55.158 -22.391 1.00 48.45 255 CYS B N 1
ATOM 5155 C CA . CYS B 1 255 ? 10.359 -54.487 -23.606 1.00 50.14 255 CYS B CA 1
ATOM 5156 C C . CYS B 1 255 ? 10.739 -53.018 -23.686 1.00 47.72 255 CYS B C 1
ATOM 5157 O O . CYS B 1 255 ? 11.223 -52.591 -24.744 1.00 49.71 255 CYS B O 1
ATOM 5160 N N . LEU B 1 256 ? 10.540 -52.221 -22.626 1.00 43.67 256 LEU B N 1
ATOM 5161 C CA . LEU B 1 256 ? 10.867 -50.795 -22.737 1.00 45.86 256 LEU B CA 1
ATOM 5162 C C . LEU B 1 256 ? 12.280 -50.538 -23.244 1.00 43.85 256 LEU B C 1
ATOM 5163 O O . LEU B 1 256 ? 12.429 -49.771 -24.211 1.00 45.00 256 LEU B O 1
ATOM 5168 N N . PRO B 1 257 ? 13.333 -51.146 -22.697 1.00 40.22 257 PRO B N 1
ATOM 5169 C CA . PRO B 1 257 ? 14.668 -50.881 -23.261 1.00 41.46 257 PRO B CA 1
ATOM 5170 C C . PRO B 1 257 ? 14.789 -51.274 -24.729 1.00 43.91 257 PRO B C 1
ATOM 5171 O O . PRO B 1 257 ? 15.463 -50.572 -25.491 1.00 44.76 257 PRO B O 1
ATOM 5175 N N . LYS B 1 258 ? 14.148 -52.374 -25.151 1.00 42.99 258 LYS B N 1
ATOM 5176 C CA . LYS B 1 258 ? 14.223 -52.801 -26.551 1.00 46.84 258 LYS B CA 1
ATOM 5177 C C . LYS B 1 258 ? 13.439 -51.862 -27.466 1.00 45.61 258 LYS B C 1
ATOM 5178 O O . LYS B 1 258 ? 13.907 -51.495 -28.554 1.00 41.40 258 LYS B O 1
ATOM 5184 N N . ASP B 1 259 ? 12.219 -51.512 -27.063 1.00 40.67 259 ASP B N 1
ATOM 5185 C CA . ASP B 1 259 ? 11.350 -50.744 -27.944 1.00 46.46 259 ASP B CA 1
ATOM 5186 C C . ASP B 1 259 ? 11.828 -49.299 -28.082 1.00 46.26 259 ASP B C 1
ATOM 5187 O O . ASP B 1 259 ? 11.673 -48.706 -29.154 1.00 43.70 259 ASP B O 1
ATOM 5192 N N . THR B 1 260 ? 12.409 -48.710 -27.022 1.00 40.45 260 THR B N 1
ATOM 5193 C CA . THR B 1 260 ? 12.974 -47.367 -27.159 1.00 39.48 260 THR B CA 1
ATOM 5194 C C . THR B 1 260 ? 14.172 -47.369 -28.101 1.00 46.64 260 THR B C 1
ATOM 5195 O O . THR B 1 260 ? 14.343 -46.435 -28.901 1.00 46.68 260 THR B O 1
ATOM 5199 N N . LYS B 1 261 ? 15.027 -48.397 -28.011 1.00 41.41 261 LYS B N 1
ATOM 5200 C CA . LYS B 1 261 ? 16.165 -48.458 -28.926 1.00 50.41 261 LYS B CA 1
ATOM 5201 C C . LYS B 1 261 ? 15.708 -48.727 -30.362 1.00 48.37 261 LYS B C 1
ATOM 5202 O O . LYS B 1 261 ? 16.321 -48.222 -31.310 1.00 51.26 261 LYS B O 1
ATOM 5208 N N . GLN B 1 262 ? 14.665 -49.551 -30.525 1.00 47.67 262 GLN B N 1
ATOM 5209 C CA . GLN B 1 262 ? 13.940 -49.720 -31.786 1.00 50.30 262 GLN B CA 1
ATOM 5210 C C . GLN B 1 262 ? 13.636 -48.372 -32.436 1.00 54.48 262 GLN B C 1
ATOM 5211 O O . GLN B 1 262 ? 14.193 -48.013 -33.482 1.00 53.43 262 GLN B O 1
ATOM 5217 N N . LEU B 1 263 ? 12.752 -47.607 -31.796 1.00 50.47 263 LEU B N 1
ATOM 5218 C CA . LEU B 1 263 ? 12.302 -46.331 -32.333 1.00 48.46 263 LEU B CA 1
ATOM 5219 C C . LEU B 1 263 ? 13.477 -45.397 -32.599 1.00 52.46 263 LEU B C 1
ATOM 5220 O O . LEU B 1 263 ? 13.478 -44.652 -33.588 1.00 53.08 263 LEU B O 1
ATOM 5225 N N . LEU B 1 264 ? 14.505 -45.449 -31.748 1.00 48.38 264 LEU B N 1
ATOM 5226 C CA . LEU B 1 264 ? 15.683 -44.617 -31.961 1.00 50.31 264 LEU B CA 1
ATOM 5227 C C . LEU B 1 264 ? 16.422 -45.004 -33.234 1.00 55.56 264 LEU B C 1
ATOM 5228 O O . LEU B 1 264 ? 17.054 -44.150 -33.869 1.00 60.57 264 LEU B O 1
ATOM 5233 N N . ALA B 1 265 ? 16.369 -46.282 -33.617 1.00 56.38 265 ALA B N 1
ATOM 5234 C CA . ALA B 1 265 ? 16.928 -46.682 -34.900 1.00 60.47 265 ALA B CA 1
ATOM 5235 C C . ALA B 1 265 ? 16.227 -45.967 -36.047 1.00 58.61 265 ALA B C 1
ATOM 5236 O O . ALA B 1 265 ? 16.863 -45.635 -37.050 1.00 61.14 265 ALA B O 1
ATOM 5238 N N . ASN B 1 266 ? 14.923 -45.706 -35.906 1.00 60.25 266 ASN B N 1
ATOM 5239 C CA . ASN B 1 266 ? 14.193 -44.895 -36.875 1.00 57.99 266 ASN B CA 1
ATOM 5240 C C . ASN B 1 266 ? 14.568 -43.415 -36.816 1.00 57.92 266 ASN B C 1
ATOM 5241 O O . ASN B 1 266 ? 14.426 -42.715 -37.821 1.00 64.10 266 ASN B O 1
ATOM 5246 N N . PHE B 1 267 ? 15.059 -42.920 -35.678 1.00 60.38 267 PHE B N 1
ATOM 5247 C CA . PHE B 1 267 ? 15.291 -41.492 -35.476 1.00 62.07 267 PHE B CA 1
ATOM 5248 C C . PHE B 1 267 ? 16.765 -41.096 -35.609 1.00 65.99 267 PHE B C 1
ATOM 5249 O O . PHE B 1 267 ? 17.217 -40.174 -34.919 1.00 61.25 267 PHE B O 1
ATOM 5257 N N . TYR B 1 268 ? 17.527 -41.761 -36.475 1.00 67.34 268 TYR B N 1
ATOM 5258 C CA . TYR B 1 268 ? 18.928 -41.402 -36.650 1.00 70.44 268 TYR B CA 1
ATOM 5259 C C . TYR B 1 268 ? 19.067 -40.233 -37.631 1.00 76.29 268 TYR B C 1
ATOM 5260 O O . TYR B 1 268 ? 18.125 -39.869 -38.342 1.00 77.03 268 TYR B O 1
ATOM 5262 N N . ASN B 1 269 ? 20.262 -39.626 -37.652 1.00 77.10 269 ASN B N 1
ATOM 5263 C CA . ASN B 1 269 ? 20.557 -38.477 -38.530 1.00 77.90 269 ASN B CA 1
ATOM 5264 C C . ASN B 1 269 ? 19.640 -37.280 -38.303 1.00 74.59 269 ASN B C 1
ATOM 5265 O O . ASN B 1 269 ? 19.442 -36.455 -39.203 1.00 71.95 269 ASN B O 1
ATOM 5270 N N . ILE B 1 270 ? 19.107 -37.138 -37.094 1.00 71.41 270 ILE B N 1
ATOM 5271 C CA . ILE B 1 270 ? 18.608 -35.830 -36.671 1.00 72.77 270 ILE B CA 1
ATOM 5272 C C . ILE B 1 270 ? 19.428 -35.406 -35.453 1.00 69.76 270 ILE B C 1
ATOM 5273 O O . ILE B 1 270 ? 19.880 -36.269 -34.682 1.00 66.93 270 ILE B O 1
ATOM 5278 N N . PRO B 1 271 ? 19.670 -34.100 -35.259 1.00 67.11 271 PRO B N 1
ATOM 5279 C CA . PRO B 1 271 ? 20.730 -33.674 -34.312 1.00 63.84 271 PRO B CA 1
ATOM 5280 C C . PRO B 1 271 ? 20.557 -34.197 -32.896 1.00 60.78 271 PRO B C 1
ATOM 5281 O O . PRO B 1 271 ? 21.525 -34.667 -32.284 1.00 64.07 271 PRO B O 1
ATOM 5285 N N . ASN B 1 272 ? 19.351 -34.096 -32.353 1.00 58.40 272 ASN B N 1
ATOM 5286 C CA . ASN B 1 272 ? 18.972 -34.694 -31.079 1.00 60.40 272 ASN B CA 1
ATOM 5287 C C . ASN B 1 272 ? 17.515 -35.109 -31.230 1.00 58.28 272 ASN B C 1
ATOM 5288 O O . ASN B 1 272 ? 16.948 -35.030 -32.322 1.00 56.83 272 ASN B O 1
ATOM 5293 N N . SER B 1 273 ? 16.910 -35.567 -30.138 1.00 54.38 273 SER B N 1
ATOM 5294 C CA . SER B 1 273 ? 15.487 -35.877 -30.120 1.00 48.91 273 SER B CA 1
ATOM 5295 C C . SER B 1 273 ? 15.140 -36.337 -28.721 1.00 38.53 273 SER B C 1
ATOM 5296 O O . SER B 1 273 ? 16.012 -36.846 -28.013 1.00 40.34 273 SER B O 1
ATOM 5299 N N . LEU B 1 274 ? 13.879 -36.157 -28.323 1.00 35.08 274 LEU B N 1
ATOM 5300 C CA . LEU B 1 274 ? 13.384 -36.819 -27.122 1.00 39.92 274 LEU B CA 1
ATOM 5301 C C . LEU B 1 274 ? 13.661 -38.313 -27.188 1.00 40.84 274 LEU B C 1
ATOM 5302 O O . LEU B 1 274 ? 13.973 -38.949 -26.175 1.00 36.13 274 LEU B O 1
ATOM 5307 N N . ILE B 1 275 ? 13.565 -38.887 -28.383 1.00 39.98 275 ILE B N 1
ATOM 5308 C CA . ILE B 1 275 ? 13.683 -40.326 -28.507 1.00 39.54 275 ILE B CA 1
ATOM 5309 C C . ILE B 1 275 ? 15.096 -40.768 -28.168 1.00 39.13 275 ILE B C 1
ATOM 5310 O O . ILE B 1 275 ? 15.301 -41.782 -27.495 1.00 39.55 275 ILE B O 1
ATOM 5315 N N . LYS B 1 276 ? 16.095 -40.003 -28.599 1.00 37.69 276 LYS B N 1
ATOM 5316 C CA . LYS B 1 276 ? 17.471 -40.320 -28.227 1.00 39.46 276 LYS B CA 1
ATOM 5317 C C . LYS B 1 276 ? 17.709 -40.119 -26.726 1.00 40.33 276 LYS B C 1
ATOM 5318 O O . LYS B 1 276 ? 18.317 -40.970 -26.063 1.00 37.52 276 LYS B O 1
ATOM 5324 N N . ALA B 1 277 ? 17.230 -39.004 -26.166 1.00 34.61 277 ALA B N 1
ATOM 5325 C CA . ALA B 1 277 ? 17.474 -38.748 -24.752 1.00 39.88 277 ALA B CA 1
ATOM 5326 C C . ALA B 1 277 ? 16.755 -39.755 -23.865 1.00 36.31 277 ALA B C 1
ATOM 5327 O O . ALA B 1 277 ? 17.232 -40.059 -22.763 1.00 35.73 277 ALA B O 1
ATOM 5329 N N . ILE B 1 278 ? 15.604 -40.260 -24.313 1.00 33.46 278 ILE B N 1
ATOM 5330 C CA . ILE B 1 278 ? 14.869 -41.237 -23.521 1.00 33.55 278 ILE B CA 1
ATOM 5331 C C . ILE B 1 278 ? 15.746 -42.453 -23.268 1.00 37.78 278 ILE B C 1
ATOM 5332 O O . ILE B 1 278 ? 15.784 -42.995 -22.157 1.00 40.23 278 ILE B O 1
ATOM 5337 N N . VAL B 1 279 ? 16.535 -42.835 -24.270 1.00 37.61 279 VAL B N 1
ATOM 5338 C CA . VAL B 1 279 ? 17.495 -43.920 -24.102 1.00 38.40 279 VAL B CA 1
ATOM 5339 C C . VAL B 1 279 ? 18.686 -43.452 -23.276 1.00 39.71 279 VAL B C 1
ATOM 5340 O O . VAL B 1 279 ? 19.070 -44.097 -22.295 1.00 37.64 279 VAL B O 1
ATOM 5344 N N . GLU B 1 280 ? 19.271 -42.305 -23.634 1.00 35.01 280 GLU B N 1
ATOM 5345 C CA . GLU B 1 280 ? 20.517 -41.918 -22.982 1.00 39.75 280 GLU B CA 1
ATOM 5346 C C . GLU B 1 280 ? 20.317 -41.529 -21.519 1.00 37.79 280 GLU B C 1
ATOM 5347 O O . GLU B 1 280 ? 21.227 -41.730 -20.711 1.00 41.06 280 GLU B O 1
ATOM 5353 N N . THR B 1 281 ? 19.165 -40.952 -21.150 1.00 36.47 281 THR B N 1
ATOM 5354 C CA . THR B 1 281 ? 19.015 -40.531 -19.753 1.00 38.22 281 THR B CA 1
ATOM 5355 C C . THR B 1 281 ? 18.969 -41.725 -18.822 1.00 35.89 281 THR B C 1
ATOM 5356 O O . THR B 1 281 ? 19.311 -41.601 -17.638 1.00 35.89 281 THR B O 1
ATOM 5360 N N . ASN B 1 282 ? 18.536 -42.874 -19.335 1.00 34.40 282 ASN B N 1
ATOM 5361 C CA . ASN B 1 282 ? 18.431 -44.060 -18.500 1.00 33.59 282 ASN B CA 1
ATOM 5362 C C . ASN B 1 282 ? 19.808 -44.584 -18.126 1.00 38.36 282 ASN B C 1
ATOM 5363 O O . ASN B 1 282 ? 20.033 -44.987 -16.979 1.00 39.23 282 ASN B O 1
ATOM 5368 N N . GLU B 1 283 ? 20.748 -44.564 -19.069 1.00 36.57 283 GLU B N 1
ATOM 5369 C CA . GLU B 1 283 ? 22.107 -44.987 -18.752 1.00 39.24 283 GLU B CA 1
ATOM 5370 C C . GLU B 1 283 ? 22.805 -44.009 -17.811 1.00 41.35 283 GLU B C 1
ATOM 5371 O O . GLU B 1 283 ? 23.546 -44.427 -16.908 1.00 35.78 283 GLU B O 1
ATOM 5377 N N . ILE B 1 284 ? 22.597 -42.702 -18.014 1.00 36.74 284 ILE B N 1
ATOM 5378 C CA . ILE B 1 284 ? 23.132 -41.721 -17.077 1.00 35.85 284 ILE B CA 1
ATOM 5379 C C . ILE B 1 284 ? 22.550 -41.938 -15.687 1.00 36.87 284 ILE B C 1
ATOM 5380 O O . ILE B 1 284 ? 23.254 -41.830 -14.679 1.00 32.00 284 ILE B O 1
ATOM 5385 N N . ARG B 1 285 ? 21.252 -42.220 -15.601 1.00 39.24 285 ARG B N 1
ATOM 5386 C CA . ARG B 1 285 ? 20.662 -42.426 -14.282 1.00 30.79 285 ARG B CA 1
ATOM 5387 C C . ARG B 1 285 ? 21.275 -43.647 -13.592 1.00 36.23 285 ARG B C 1
ATOM 5388 O O . ARG B 1 285 ? 21.578 -43.614 -12.387 1.00 34.39 285 ARG B O 1
ATOM 5396 N N . LYS B 1 286 ? 21.502 -44.724 -14.350 1.00 32.91 286 LYS B N 1
ATOM 5397 C CA . LYS B 1 286 ? 22.102 -45.923 -13.777 1.00 34.15 286 LYS B CA 1
ATOM 5398 C C . LYS B 1 286 ? 23.538 -45.677 -13.336 1.00 35.93 286 LYS B C 1
ATOM 5399 O O . LYS B 1 286 ? 23.963 -46.163 -12.280 1.00 31.53 286 LYS B O 1
ATOM 5405 N N . LYS B 1 287 ? 24.312 -44.948 -14.135 1.00 31.57 287 LYS B N 1
ATOM 5406 C CA . LYS B 1 287 ? 25.666 -44.626 -13.699 1.00 35.52 287 LYS B CA 1
ATOM 5407 C C . LYS B 1 287 ? 25.661 -43.684 -12.495 1.00 38.97 287 LYS B C 1
ATOM 5408 O O . LYS B 1 287 ? 26.534 -43.787 -11.620 1.00 39.00 287 LYS B O 1
ATOM 5414 N N . PHE B 1 288 ? 24.684 -42.780 -12.415 1.00 36.09 288 PHE B N 1
ATOM 5415 C CA . PHE B 1 288 ? 24.603 -41.904 -11.246 1.00 36.37 288 PHE B CA 1
ATOM 5416 C C . PHE B 1 288 ? 24.230 -42.687 -9.991 1.00 34.07 288 PHE B C 1
ATOM 5417 O O . PHE B 1 288 ? 24.780 -42.442 -8.917 1.00 38.32 288 PHE B O 1
ATOM 5425 N N . ILE B 1 289 ? 23.294 -43.634 -10.102 1.00 39.89 289 ILE B N 1
ATOM 5426 C CA . ILE B 1 289 ? 22.978 -44.501 -8.965 1.00 37.81 289 ILE B CA 1
ATOM 5427 C C . ILE B 1 289 ? 24.232 -45.229 -8.501 1.00 36.68 289 ILE B C 1
ATOM 5428 O O . ILE B 1 289 ? 24.552 -45.274 -7.302 1.00 40.41 289 ILE B O 1
ATOM 5433 N N . THR B 1 290 ? 24.968 -45.793 -9.455 1.00 38.36 290 THR B N 1
ATOM 5434 C CA . THR B 1 290 ? 26.211 -46.493 -9.154 1.00 41.18 290 THR B CA 1
ATOM 5435 C C . THR B 1 290 ? 27.199 -45.582 -8.435 1.00 38.41 290 THR B C 1
ATOM 5436 O O . THR B 1 290 ? 27.768 -45.963 -7.409 1.00 35.83 290 THR B O 1
ATOM 5440 N N . GLN B 1 291 ? 27.438 -44.382 -8.975 1.00 37.80 291 GLN B N 1
ATOM 5441 C CA . GLN B 1 291 ? 28.353 -43.454 -8.310 1.00 42.91 291 GLN B CA 1
ATOM 5442 C C . GLN B 1 291 ? 27.905 -43.178 -6.878 1.00 38.98 291 GLN B C 1
ATOM 5443 O O . GLN B 1 291 ? 28.732 -43.097 -5.967 1.00 42.26 291 GLN B O 1
ATOM 5449 N N . LEU B 1 292 ? 26.593 -43.062 -6.651 1.00 39.51 292 LEU B N 1
ATOM 5450 C CA . LEU B 1 292 ? 26.102 -42.802 -5.299 1.00 36.62 292 LEU B CA 1
ATOM 5451 C C . LEU B 1 292 ? 26.405 -43.962 -4.366 1.00 41.76 292 LEU B C 1
ATOM 5452 O O . LEU B 1 292 ? 26.659 -43.755 -3.175 1.00 36.85 292 LEU B O 1
ATOM 5457 N N . ILE B 1 293 ? 26.364 -45.194 -4.882 1.00 37.06 293 ILE B N 1
ATOM 5458 C CA . ILE B 1 293 ? 26.662 -46.351 -4.045 1.00 38.92 293 ILE B CA 1
ATOM 5459 C C . ILE B 1 293 ? 28.143 -46.375 -3.699 1.00 41.37 293 ILE B C 1
ATOM 5460 O O . ILE B 1 293 ? 28.530 -46.583 -2.539 1.00 41.55 293 ILE B O 1
ATOM 5465 N N . LEU B 1 294 ? 28.985 -46.124 -4.703 1.00 38.42 294 LEU B N 1
ATOM 5466 C CA . LEU B 1 294 ? 30.430 -46.100 -4.513 1.00 40.13 294 LEU B CA 1
ATOM 5467 C C . LEU B 1 294 ? 30.834 -45.077 -3.466 1.00 47.11 294 LEU B C 1
ATOM 5468 O O . LEU B 1 294 ? 31.715 -45.339 -2.637 1.00 47.33 294 LEU B O 1
ATOM 5473 N N . GLU B 1 295 ? 30.206 -43.899 -3.496 1.00 45.36 295 GLU B N 1
ATOM 5474 C CA . GLU B 1 295 ? 30.558 -42.855 -2.546 1.00 47.16 295 GLU B CA 1
ATOM 5475 C C . GLU B 1 295 ? 30.279 -43.272 -1.114 1.00 46.99 295 GLU B C 1
ATOM 5476 O O . GLU B 1 295 ? 30.914 -42.746 -0.196 1.00 48.80 295 GLU B O 1
ATOM 5482 N N . LYS B 1 296 ? 29.348 -44.203 -0.898 1.00 47.90 296 LYS B N 1
ATOM 5483 C CA . LYS B 1 296 ? 29.172 -44.755 0.439 1.00 46.32 296 LYS B CA 1
ATOM 5484 C C . LYS B 1 296 ? 30.281 -45.739 0.800 1.00 47.82 296 LYS B C 1
ATOM 5485 O O . LYS B 1 296 ? 30.375 -46.145 1.958 1.00 49.39 296 LYS B O 1
ATOM 5491 N N . LYS B 1 297 ? 31.124 -46.108 -0.163 1.00 48.89 297 LYS B N 1
ATOM 5492 C CA . LYS B 1 297 ? 32.323 -46.902 0.062 1.00 49.94 297 LYS B CA 1
ATOM 5493 C C . LYS B 1 297 ? 32.099 -48.232 0.808 1.00 53.81 297 LYS B C 1
ATOM 5494 O O . LYS B 1 297 ? 32.894 -48.590 1.684 1.00 54.12 297 LYS B O 1
ATOM 5500 N N . PRO B 1 298 ? 31.074 -49.002 0.454 1.00 49.45 298 PRO B N 1
ATOM 5501 C CA . PRO B 1 298 ? 30.873 -50.280 1.142 1.00 44.38 298 PRO B CA 1
ATOM 5502 C C . PRO B 1 298 ? 31.968 -51.261 0.765 1.00 47.88 298 PRO B C 1
ATOM 5503 O O . PRO B 1 298 ? 32.542 -51.204 -0.325 1.00 49.73 298 PRO B O 1
ATOM 5507 N N . ASN B 1 299 ? 32.248 -52.186 1.677 1.00 49.27 299 ASN B N 1
ATOM 5508 C CA . ASN B 1 299 ? 33.194 -53.243 1.347 1.00 47.56 299 ASN B CA 1
ATOM 5509 C C . ASN B 1 299 ? 32.500 -54.489 0.841 1.00 42.32 299 ASN B C 1
ATOM 5510 O O . ASN B 1 299 ? 33.047 -55.200 -0.012 1.00 43.40 299 ASN B O 1
ATOM 5515 N N . ILE B 1 300 ? 31.308 -54.765 1.351 1.00 41.07 300 ILE B N 1
ATOM 5516 C CA . ILE B 1 300 ? 30.502 -55.897 0.926 1.00 45.52 300 ILE B CA 1
ATOM 5517 C C . ILE B 1 300 ? 29.102 -55.361 0.714 1.00 45.10 300 ILE B C 1
ATOM 5518 O O . ILE B 1 300 ? 28.543 -54.720 1.612 1.00 40.68 300 ILE B O 1
ATOM 5523 N N . LEU B 1 301 ? 28.552 -55.589 -0.474 1.00 43.39 301 LEU B N 1
ATOM 5524 C CA . LEU B 1 301 ? 27.286 -54.988 -0.860 1.00 37.80 301 LEU B CA 1
ATOM 5525 C C . LEU B 1 301 ? 26.283 -56.092 -1.135 1.00 40.40 301 LEU B C 1
ATOM 5526 O O . LEU B 1 301 ? 26.579 -57.044 -1.862 1.00 39.74 301 LEU B O 1
ATOM 5531 N N . GLY B 1 302 ? 25.097 -55.975 -0.530 1.00 35.98 302 GLY B N 1
ATOM 5532 C CA . GLY B 1 302 ? 24.017 -56.903 -0.785 1.00 40.76 302 GLY B CA 1
ATOM 5533 C C . GLY B 1 302 ? 23.046 -56.314 -1.794 1.00 39.33 302 GLY B C 1
ATOM 5534 O O . GLY B 1 302 ? 22.607 -55.170 -1.654 1.00 39.53 302 GLY B O 1
ATOM 5535 N N . ILE B 1 303 ? 22.752 -57.091 -2.831 1.00 38.51 303 ILE B N 1
ATOM 5536 C CA . ILE B 1 303 ? 21.738 -56.728 -3.817 1.00 36.18 303 ILE B CA 1
ATOM 5537 C C . ILE B 1 303 ? 20.453 -57.431 -3.419 1.00 39.68 303 ILE B C 1
ATOM 5538 O O . ILE B 1 303 ? 20.382 -58.664 -3.434 1.00 38.00 303 ILE B O 1
ATOM 5543 N N . TYR B 1 304 ? 19.440 -56.665 -3.040 1.00 37.19 304 TYR B N 1
ATOM 5544 C CA . TYR B 1 304 ? 18.186 -57.253 -2.579 1.00 41.01 304 TYR B CA 1
ATOM 5545 C C . TYR B 1 304 ? 17.245 -57.419 -3.764 1.00 41.89 304 TYR B C 1
ATOM 5546 O O . TYR B 1 304 ? 16.690 -56.435 -4.261 1.00 40.62 304 TYR B O 1
ATOM 5555 N N . ARG B 1 305 ? 17.056 -58.671 -4.191 1.00 42.04 305 ARG B N 1
ATOM 5556 C CA . ARG B 1 305 ? 16.204 -59.062 -5.308 1.00 43.39 305 ARG B CA 1
ATOM 5557 C C . ARG B 1 305 ? 16.819 -58.664 -6.643 1.00 47.20 305 ARG B C 1
ATOM 5558 O O . ARG B 1 305 ? 17.310 -57.541 -6.804 1.00 48.22 305 ARG B O 1
ATOM 5566 N N . LEU B 1 306 ? 16.798 -59.582 -7.607 1.00 48.81 306 LEU B N 1
ATOM 5567 C CA . LEU B 1 306 ? 17.135 -59.253 -8.979 1.00 46.44 306 LEU B CA 1
ATOM 5568 C C . LEU B 1 306 ? 15.934 -58.764 -9.770 1.00 52.19 306 LEU B C 1
ATOM 5569 O O . LEU B 1 306 ? 16.115 -58.252 -10.875 1.00 51.43 306 LEU B O 1
ATOM 5574 N N . ILE B 1 307 ? 14.727 -58.888 -9.222 1.00 54.87 307 ILE B N 1
ATOM 5575 C CA . ILE B 1 307 ? 13.538 -58.316 -9.845 1.00 58.47 307 ILE B CA 1
ATOM 5576 C C . ILE B 1 307 ? 13.465 -56.815 -9.561 1.00 59.58 307 ILE B C 1
ATOM 5577 O O . ILE B 1 307 ? 14.123 -56.282 -8.655 1.00 62.16 307 ILE B O 1
ATOM 5582 N N . MET B 1 308 ? 12.634 -56.119 -10.339 1.00 59.79 308 MET B N 1
ATOM 5583 C CA . MET B 1 308 ? 12.478 -54.671 -10.211 1.00 62.31 308 MET B CA 1
ATOM 5584 C C . MET B 1 308 ? 11.274 -54.275 -9.364 1.00 65.77 308 MET B C 1
ATOM 5585 O O . MET B 1 308 ? 11.430 -53.557 -8.372 1.00 59.55 308 MET B O 1
ATOM 5590 N N . LYS B 1 309 ? 10.071 -54.686 -9.763 1.00 67.62 309 LYS B N 1
ATOM 5591 C CA . LYS B 1 309 ? 8.880 -54.482 -8.950 1.00 69.61 309 LYS B CA 1
ATOM 5592 C C . LYS B 1 309 ? 8.569 -55.773 -8.198 1.00 72.77 309 LYS B C 1
ATOM 5593 O O . LYS B 1 309 ? 8.973 -56.864 -8.603 1.00 73.07 309 LYS B O 1
ATOM 5599 N N . GLN B 1 310 ? 7.877 -55.643 -7.070 1.00 76.64 310 GLN B N 1
ATOM 5600 C CA . GLN B 1 310 ? 7.720 -56.812 -6.211 1.00 79.69 310 GLN B CA 1
ATOM 5601 C C . GLN B 1 310 ? 6.656 -57.787 -6.703 1.00 81.52 310 GLN B C 1
ATOM 5602 O O . GLN B 1 310 ? 6.626 -58.932 -6.234 1.00 84.84 310 GLN B O 1
ATOM 5608 N N . ASN B 1 311 ? 5.798 -57.381 -7.633 1.00 81.85 311 ASN B N 1
ATOM 5609 C CA . ASN B 1 311 ? 4.843 -58.299 -8.257 1.00 84.99 311 ASN B CA 1
ATOM 5610 C C . ASN B 1 311 ? 5.392 -58.807 -9.589 1.00 82.11 311 ASN B C 1
ATOM 5611 O O . ASN B 1 311 ? 4.764 -58.672 -10.644 1.00 76.69 311 ASN B O 1
ATOM 5616 N N . SER B 1 312 ? 6.587 -59.402 -9.530 1.00 79.82 312 SER B N 1
ATOM 5617 C CA . SER B 1 312 ? 7.310 -59.802 -10.730 1.00 76.45 312 SER B CA 1
ATOM 5618 C C . SER B 1 312 ? 7.855 -61.218 -10.602 1.00 78.32 312 SER B C 1
ATOM 5619 O O . SER B 1 312 ? 8.390 -61.602 -9.557 1.00 73.21 312 SER B O 1
ATOM 5622 N N . ASP B 1 313 ? 7.737 -61.969 -11.701 1.00 75.68 313 ASP B N 1
ATOM 5623 C CA . ASP B 1 313 ? 8.232 -63.336 -11.811 1.00 73.68 313 ASP B CA 1
ATOM 5624 C C . ASP B 1 313 ? 9.711 -63.381 -12.164 1.00 67.79 313 ASP B C 1
ATOM 5625 O O . ASP B 1 313 ? 10.414 -64.309 -11.759 1.00 64.39 313 ASP B O 1
ATOM 5630 N N . ASN B 1 314 ? 10.196 -62.412 -12.928 1.00 67.32 314 ASN B N 1
ATOM 5631 C CA . ASN B 1 314 ? 11.456 -62.559 -13.628 1.00 64.79 314 ASN B CA 1
ATOM 5632 C C . ASN B 1 314 ? 12.281 -61.294 -13.503 1.00 59.73 314 ASN B C 1
ATOM 5633 O O . ASN B 1 314 ? 11.792 -60.226 -13.136 1.00 59.85 314 ASN B O 1
ATOM 5638 N N . PHE B 1 315 ? 13.549 -61.434 -13.876 1.00 59.06 315 PHE B N 1
ATOM 5639 C CA . PHE B 1 315 ? 14.505 -60.336 -13.880 1.00 59.12 315 PHE B CA 1
ATOM 5640 C C . PHE B 1 315 ? 15.157 -60.156 -15.243 1.00 59.59 315 PHE B C 1
ATOM 5641 O O . PHE B 1 315 ? 16.203 -59.504 -15.352 1.00 56.55 315 PHE B O 1
ATOM 5649 N N . ARG B 1 316 ? 14.539 -60.715 -16.284 1.00 59.06 316 ARG B N 1
ATOM 5650 C CA . ARG B 1 316 ? 14.987 -60.497 -17.649 1.00 62.32 316 ARG B CA 1
ATOM 5651 C C . ARG B 1 316 ? 15.163 -59.000 -17.879 1.00 59.59 316 ARG B C 1
ATOM 5652 O O . ARG B 1 316 ? 14.193 -58.235 -17.833 1.00 59.99 316 ARG B O 1
ATOM 5660 N N . ASN B 1 317 ? 16.415 -58.576 -18.059 1.00 60.04 317 ASN B N 1
ATOM 5661 C CA . ASN B 1 317 ? 16.753 -57.180 -18.330 1.00 53.32 317 ASN B CA 1
ATOM 5662 C C . ASN B 1 317 ? 16.298 -56.265 -17.191 1.00 51.49 317 ASN B C 1
ATOM 5663 O O . ASN B 1 317 ? 15.861 -55.131 -17.401 1.00 52.09 317 ASN B O 1
ATOM 5668 N N . SER B 1 318 ? 16.413 -56.770 -15.970 1.00 50.37 318 SER B N 1
ATOM 5669 C CA . SER B 1 318 ? 16.157 -55.974 -14.785 1.00 45.69 318 SER B CA 1
ATOM 5670 C C . SER B 1 318 ? 17.212 -54.883 -14.654 1.00 39.31 318 SER B C 1
ATOM 5671 O O . SER B 1 318 ? 18.397 -55.112 -14.899 1.00 37.80 318 SER B O 1
ATOM 5674 N N . VAL B 1 319 ? 16.781 -53.673 -14.290 1.00 40.14 319 VAL B N 1
ATOM 5675 C CA . VAL B 1 319 ? 17.755 -52.606 -14.113 1.00 35.95 319 VAL B CA 1
ATOM 5676 C C . VAL B 1 319 ? 18.785 -52.965 -13.042 1.00 38.53 319 VAL B C 1
ATOM 5677 O O . VAL B 1 319 ? 19.934 -52.493 -13.084 1.00 35.87 319 VAL B O 1
ATOM 5681 N N . ILE B 1 320 ? 18.412 -53.787 -12.058 1.00 37.46 320 ILE B N 1
ATOM 5682 C CA . ILE B 1 320 ? 19.359 -53.950 -10.960 1.00 37.72 320 ILE B CA 1
ATOM 5683 C C . ILE B 1 320 ? 20.525 -54.835 -11.402 1.00 36.98 320 ILE B C 1
ATOM 5684 O O . ILE B 1 320 ? 21.639 -54.710 -10.879 1.00 39.28 320 ILE B O 1
ATOM 5689 N N . ILE B 1 321 ? 20.321 -55.664 -12.432 1.00 40.20 321 ILE B N 1
ATOM 5690 C CA . ILE B 1 321 ? 21.431 -56.382 -13.064 1.00 36.03 321 ILE B CA 1
ATOM 5691 C C . ILE B 1 321 ? 22.359 -55.404 -13.788 1.00 38.91 321 ILE B C 1
ATOM 5692 O O . ILE B 1 321 ? 23.587 -55.556 -13.759 1.00 38.18 321 ILE B O 1
ATOM 5697 N N . ASP B 1 322 ? 21.797 -54.375 -14.439 1.00 38.10 322 ASP B N 1
ATOM 5698 C CA . ASP B 1 322 ? 22.648 -53.321 -14.991 1.00 40.04 322 ASP B CA 1
ATOM 5699 C C . ASP B 1 322 ? 23.451 -52.632 -13.893 1.00 33.43 322 ASP B C 1
ATOM 5700 O O . ASP B 1 322 ? 24.629 -52.300 -14.081 1.00 33.40 322 ASP B O 1
ATOM 5705 N N . ILE B 1 323 ? 22.838 -52.407 -12.739 1.00 31.49 323 ILE B N 1
ATOM 5706 C CA . ILE B 1 323 ? 23.590 -51.810 -11.631 1.00 35.11 323 ILE B CA 1
ATOM 5707 C C . ILE B 1 323 ? 24.737 -52.716 -11.199 1.00 35.23 323 ILE B C 1
ATOM 5708 O O . ILE B 1 323 ? 25.843 -52.244 -10.916 1.00 38.22 323 ILE B O 1
ATOM 5713 N N . ILE B 1 324 ? 24.500 -54.029 -11.154 1.00 38.04 324 ILE B N 1
ATOM 5714 C CA . ILE B 1 324 ? 25.569 -54.967 -10.815 1.00 37.79 324 ILE B CA 1
ATOM 5715 C C . ILE B 1 324 ? 26.733 -54.830 -11.793 1.00 36.08 324 ILE B C 1
ATOM 5716 O O . ILE B 1 324 ? 27.900 -54.753 -11.393 1.00 37.21 324 ILE B O 1
ATOM 5721 N N . LYS B 1 325 ? 26.431 -54.774 -13.091 1.00 38.18 325 LYS B N 1
ATOM 5722 C CA . LYS B 1 325 ? 27.496 -54.696 -14.085 1.00 40.52 325 LYS B CA 1
ATOM 5723 C C . LYS B 1 325 ? 28.260 -53.382 -13.977 1.00 40.57 325 LYS B C 1
ATOM 5724 O O . LYS B 1 325 ? 29.484 -53.346 -14.160 1.00 40.38 325 LYS B O 1
ATOM 5730 N N . TYR B 1 326 ? 27.554 -52.287 -13.708 1.00 38.21 326 TYR B N 1
ATOM 5731 C CA . TYR B 1 326 ? 28.246 -51.022 -13.484 1.00 42.48 326 TYR B CA 1
ATOM 5732 C C . TYR B 1 326 ? 29.115 -51.081 -12.227 1.00 42.69 326 TYR B C 1
ATOM 5733 O O . TYR B 1 326 ? 30.255 -50.596 -12.227 1.00 42.90 326 TYR B O 1
ATOM 5742 N N . LEU B 1 327 ? 28.601 -51.666 -11.143 1.00 37.26 327 LEU B N 1
ATOM 5743 C CA . LEU B 1 327 ? 29.427 -51.819 -9.948 1.00 39.38 327 LEU B CA 1
ATOM 5744 C C . LEU B 1 327 ? 30.667 -52.650 -10.248 1.00 42.91 327 LEU B C 1
ATOM 5745 O O . LEU B 1 327 ? 31.773 -52.322 -9.803 1.00 41.15 327 LEU B O 1
ATOM 5750 N N . GLN B 1 328 ? 30.501 -53.729 -11.018 1.00 42.14 328 GLN B N 1
ATOM 5751 C CA . GLN B 1 328 ? 31.631 -54.594 -11.329 1.00 44.38 328 GLN B CA 1
ATOM 5752 C C . GLN B 1 328 ? 32.643 -53.887 -12.206 1.00 47.80 328 GLN B C 1
ATOM 5753 O O . GLN B 1 328 ? 33.847 -54.139 -12.081 1.00 49.18 328 GLN B O 1
ATOM 5759 N N . GLU B 1 329 ? 32.174 -52.988 -13.079 1.00 47.95 329 GLU B N 1
ATOM 5760 C CA . GLU B 1 329 ? 33.075 -52.265 -13.967 1.00 48.66 329 GLU B CA 1
ATOM 5761 C C . GLU B 1 329 ? 33.856 -51.195 -13.212 1.00 48.52 329 GLU B C 1
ATOM 5762 O O . GLU B 1 329 ? 35.063 -51.042 -13.424 1.00 50.69 329 GLU B O 1
ATOM 5768 N N . TYR B 1 330 ? 33.200 -50.451 -12.319 1.00 47.84 330 TYR B N 1
ATOM 5769 C CA . TYR B 1 330 ? 33.857 -49.315 -11.677 1.00 48.69 330 TYR B CA 1
ATOM 5770 C C . TYR B 1 330 ? 34.589 -49.674 -10.386 1.00 50.72 330 TYR B C 1
ATOM 5771 O O . TYR B 1 330 ? 35.402 -48.872 -9.907 1.00 52.01 330 TYR B O 1
ATOM 5780 N N . ASN B 1 331 ? 34.341 -50.850 -9.812 1.00 51.36 331 ASN B N 1
ATOM 5781 C CA . ASN B 1 331 ? 35.062 -51.246 -8.607 1.00 51.07 331 ASN B CA 1
ATOM 5782 C C . ASN B 1 331 ? 34.822 -52.719 -8.323 1.00 52.23 331 ASN B C 1
ATOM 5783 O O . ASN B 1 331 ? 34.041 -53.063 -7.430 1.00 50.29 331 ASN B O 1
ATOM 5788 N N . SER B 1 332 ? 35.495 -53.598 -9.066 1.00 53.13 332 SER B N 1
ATOM 5789 C CA . SER B 1 332 ? 35.335 -55.026 -8.828 1.00 55.37 332 SER B CA 1
ATOM 5790 C C . SER B 1 332 ? 35.821 -55.446 -7.445 1.00 54.29 332 SER B C 1
ATOM 5791 O O . SER B 1 332 ? 35.590 -56.589 -7.050 1.00 55.49 332 SER B O 1
ATOM 5794 N N . ASN B 1 333 ? 36.470 -54.551 -6.697 1.00 59.51 333 ASN B N 1
ATOM 5795 C CA . ASN B 1 333 ? 36.924 -54.887 -5.349 1.00 54.74 333 ASN B CA 1
ATOM 5796 C C . ASN B 1 333 ? 35.783 -54.921 -4.343 1.00 54.64 333 ASN B C 1
ATOM 5797 O O . ASN B 1 333 ? 35.934 -55.523 -3.274 1.00 52.60 333 ASN B O 1
ATOM 5802 N N . ILE B 1 334 ? 34.646 -54.315 -4.659 1.00 51.57 334 ILE B N 1
ATOM 5803 C CA . ILE B 1 334 ? 33.484 -54.410 -3.785 1.00 49.46 334 ILE B CA 1
ATOM 5804 C C . ILE B 1 334 ? 32.873 -55.794 -3.947 1.00 51.15 334 ILE B C 1
ATOM 5805 O O . ILE B 1 334 ? 32.437 -56.169 -5.041 1.00 46.86 334 ILE B O 1
ATOM 5810 N N . GLU B 1 335 ? 32.872 -56.572 -2.863 1.00 47.49 335 GLU B N 1
ATOM 5811 C CA . GLU B 1 335 ? 32.264 -57.897 -2.901 1.00 46.06 335 GLU B CA 1
ATOM 5812 C C . GLU B 1 335 ? 30.748 -57.765 -2.967 1.00 41.22 335 GLU B C 1
ATOM 5813 O O . GLU B 1 335 ? 30.137 -57.119 -2.110 1.00 42.17 335 GLU B O 1
ATOM 5819 N N . LEU B 1 336 ? 30.135 -58.386 -3.976 1.00 38.32 336 LEU B N 1
ATOM 5820 C CA . LEU B 1 336 ? 28.690 -58.338 -4.169 1.00 37.77 336 LEU B CA 1
ATOM 5821 C C . LEU B 1 336 ? 28.060 -59.647 -3.722 1.00 39.64 336 LEU B C 1
ATOM 5822 O O . LEU B 1 336 ? 28.614 -60.723 -3.953 1.00 44.25 336 LEU B O 1
ATOM 5827 N N . ILE B 1 337 ? 26.892 -59.547 -3.089 1.00 39.40 337 ILE B N 1
ATOM 5828 C CA . ILE B 1 337 ? 26.125 -60.694 -2.612 1.00 41.06 337 ILE B CA 1
ATOM 5829 C C . ILE B 1 337 ? 24.687 -60.470 -3.032 1.00 38.85 337 ILE B C 1
ATOM 5830 O O . ILE B 1 337 ? 24.134 -59.392 -2.791 1.00 39.89 337 ILE B O 1
ATOM 5835 N N . ILE B 1 338 ? 24.079 -61.472 -3.645 1.00 39.13 338 ILE B N 1
ATOM 5836 C CA . ILE B 1 338 ? 22.708 -61.369 -4.129 1.00 36.03 338 ILE B CA 1
ATOM 5837 C C . ILE B 1 338 ? 21.795 -62.133 -3.181 1.00 42.38 338 ILE B C 1
ATOM 5838 O O . ILE B 1 338 ? 22.098 -63.270 -2.800 1.00 43.24 338 ILE B O 1
ATOM 5843 N N . TYR B 1 339 ? 20.675 -61.517 -2.804 1.00 39.66 339 TYR B N 1
ATOM 5844 C CA . TYR B 1 339 ? 19.544 -62.229 -2.220 1.00 44.18 339 TYR B CA 1
ATOM 5845 C C . TYR B 1 339 ? 18.460 -62.321 -3.288 1.00 42.28 339 TYR B C 1
ATOM 5846 O O . TYR B 1 339 ? 17.827 -61.318 -3.624 1.00 41.90 339 TYR B O 1
ATOM 5855 N N . GLU B 1 340 ? 18.240 -63.515 -3.813 1.00 43.36 340 GLU B N 1
ATOM 5856 C CA . GLU B 1 340 ? 17.238 -63.727 -4.855 1.00 42.24 340 GLU B CA 1
ATOM 5857 C C . GLU B 1 340 ? 16.756 -65.168 -4.767 1.00 48.84 340 GLU B C 1
ATOM 5858 O O . GLU B 1 340 ? 17.400 -66.086 -5.299 1.00 48.43 340 GLU B O 1
ATOM 5864 N N . PRO B 1 341 ? 15.632 -65.409 -4.090 1.00 47.20 341 PRO B N 1
ATOM 5865 C CA . PRO B 1 341 ? 15.080 -66.775 -3.990 1.00 51.26 341 PRO B CA 1
ATOM 5866 C C . PRO B 1 341 ? 14.840 -67.475 -5.332 1.00 55.01 341 PRO B C 1
ATOM 5867 O O . PRO B 1 341 ? 14.949 -68.707 -5.405 1.00 53.35 341 PRO B O 1
ATOM 5871 N N . LEU B 1 342 ? 14.517 -66.740 -6.399 1.00 48.86 342 LEU B N 1
ATOM 5872 C CA . LEU B 1 342 ? 14.253 -67.402 -7.669 1.00 50.43 342 LEU B CA 1
ATOM 5873 C C . LEU B 1 342 ? 15.493 -68.078 -8.245 1.00 55.07 342 LEU B C 1
ATOM 5874 O O . LEU B 1 342 ? 15.357 -68.964 -9.101 1.00 57.67 342 LEU B O 1
ATOM 5879 N N . VAL B 1 343 ? 16.693 -67.689 -7.824 1.00 49.12 343 VAL B N 1
ATOM 5880 C CA . VAL B 1 343 ? 17.909 -68.285 -8.370 1.00 50.99 343 VAL B CA 1
ATOM 5881 C C . VAL B 1 343 ? 18.309 -69.460 -7.485 1.00 59.81 343 VAL B C 1
ATOM 5882 O O . VAL B 1 343 ? 18.536 -69.291 -6.281 1.00 55.41 343 VAL B O 1
ATOM 5886 N N . LYS B 1 344 ? 18.382 -70.657 -8.082 1.00 60.40 344 LYS B N 1
ATOM 5887 C CA . LYS B 1 344 ? 18.730 -71.875 -7.353 1.00 59.83 344 LYS B CA 1
ATOM 5888 C C . LYS B 1 344 ? 20.229 -72.129 -7.306 1.00 61.03 344 LYS B C 1
ATOM 5889 O O . LYS B 1 344 ? 20.712 -72.747 -6.353 1.00 64.01 344 LYS B O 1
ATOM 5895 N N . GLU B 1 345 ? 20.968 -71.720 -8.336 1.00 60.08 345 GLU B N 1
ATOM 5896 C CA . GLU B 1 345 ? 22.423 -71.774 -8.294 1.00 61.31 345 GLU B CA 1
ATOM 5897 C C . GLU B 1 345 ? 22.951 -70.717 -7.330 1.00 62.01 345 GLU B C 1
ATOM 5898 O O . GLU B 1 345 ? 22.309 -69.694 -7.087 1.00 61.15 345 GLU B O 1
ATOM 5904 N N . LYS B 1 346 ? 24.134 -70.963 -6.772 1.00 61.25 346 LYS B N 1
ATOM 5905 C CA . LYS B 1 346 ? 24.682 -70.044 -5.783 1.00 61.88 346 LYS B CA 1
ATOM 5906 C C . LYS B 1 346 ? 25.735 -69.106 -6.369 1.00 57.72 346 LYS B C 1
ATOM 5907 O O . LYS B 1 346 ? 26.475 -68.461 -5.615 1.00 53.56 346 LYS B O 1
ATOM 5913 N N . LYS B 1 347 ? 25.803 -69.012 -7.698 1.00 53.68 347 LYS B N 1
ATOM 5914 C CA . LYS B 1 347 ? 26.539 -67.954 -8.387 1.00 55.96 347 LYS B CA 1
ATOM 5915 C C . LYS B 1 347 ? 25.731 -67.505 -9.601 1.00 59.52 347 LYS B C 1
ATOM 5916 O O . LYS B 1 347 ? 25.483 -68.296 -10.517 1.00 62.55 347 LYS B O 1
ATOM 5922 N N . PHE B 1 348 ? 25.313 -66.243 -9.603 1.00 56.79 348 PHE B N 1
ATOM 5923 C CA . PHE B 1 348 ? 24.667 -65.613 -10.747 1.00 57.28 348 PHE B CA 1
ATOM 5924 C C . PHE B 1 348 ? 25.619 -64.545 -11.254 1.00 56.00 348 PHE B C 1
ATOM 5925 O O . PHE B 1 348 ? 25.971 -63.629 -10.507 1.00 58.08 348 PHE B O 1
ATOM 5933 N N . LEU B 1 349 ? 26.053 -64.672 -12.505 1.00 56.62 349 LEU B N 1
ATOM 5934 C CA . LEU B 1 349 ? 26.998 -63.718 -13.090 1.00 58.01 349 LEU B CA 1
ATOM 5935 C C . LEU B 1 349 ? 28.275 -63.652 -12.255 1.00 58.92 349 LEU B C 1
ATOM 5936 O O . LEU B 1 349 ? 28.833 -62.579 -12.019 1.00 60.47 349 LEU B O 1
ATOM 5941 N N . ASN B 1 350 ? 28.721 -64.814 -11.769 1.00 60.65 350 ASN B N 1
ATOM 5942 C CA . ASN B 1 350 ? 29.909 -64.939 -10.927 1.00 61.06 350 ASN B CA 1
ATOM 5943 C C . ASN B 1 350 ? 29.760 -64.252 -9.574 1.00 58.25 350 ASN B C 1
ATOM 5944 O O . ASN B 1 350 ? 30.765 -63.986 -8.911 1.00 61.28 350 ASN B O 1
ATOM 5949 N N . ILE B 1 351 ? 28.536 -63.946 -9.142 1.00 57.39 351 ILE B N 1
ATOM 5950 C CA . ILE B 1 351 ? 28.287 -63.304 -7.852 1.00 52.70 351 ILE B CA 1
ATOM 5951 C C . ILE B 1 351 ? 27.611 -64.311 -6.936 1.00 51.72 351 ILE B C 1
ATOM 5952 O O . ILE B 1 351 ? 26.633 -64.957 -7.334 1.00 49.01 351 ILE B O 1
ATOM 5957 N N . LYS B 1 352 ? 28.109 -64.412 -5.702 1.00 51.14 352 LYS B N 1
ATOM 5958 C CA . LYS B 1 352 ? 27.527 -65.322 -4.726 1.00 51.15 352 LYS B CA 1
ATOM 5959 C C . LYS B 1 352 ? 26.062 -64.982 -4.487 1.00 46.13 352 LYS B C 1
ATOM 5960 O O . LYS B 1 352 ? 25.681 -63.809 -4.386 1.00 43.01 352 LYS B O 1
ATOM 5966 N N . VAL B 1 353 ? 25.233 -66.015 -4.403 1.00 43.39 353 VAL B N 1
ATOM 5967 C CA . VAL B 1 353 ? 23.835 -65.874 -4.018 1.00 44.70 353 VAL B CA 1
ATOM 5968 C C . VAL B 1 353 ? 23.685 -66.400 -2.603 1.00 48.16 353 VAL B C 1
ATOM 5969 O O . VAL B 1 353 ? 24.202 -67.476 -2.277 1.00 54.95 353 VAL B O 1
ATOM 5973 N N . GLU B 1 354 ? 22.982 -65.644 -1.763 1.00 50.02 354 GLU B N 1
ATOM 5974 C CA . GLU B 1 354 ? 22.763 -65.995 -0.358 1.00 46.83 354 GLU B CA 1
ATOM 5975 C C . GLU B 1 354 ? 21.266 -65.904 -0.084 1.00 45.00 354 GLU B C 1
ATOM 5976 O O . GLU B 1 354 ? 20.738 -64.815 0.158 1.00 47.87 354 GLU B O 1
ATOM 5982 N N . ASN B 1 355 ? 20.575 -67.034 -0.095 1.00 41.63 355 ASN B N 1
ATOM 5983 C CA . ASN B 1 355 ? 19.132 -66.996 0.054 1.00 45.32 355 ASN B CA 1
ATOM 5984 C C . ASN B 1 355 ? 18.672 -67.210 1.494 1.00 48.83 355 ASN B C 1
ATOM 5985 O O . ASN B 1 355 ? 17.470 -67.364 1.734 1.00 52.02 355 ASN B O 1
ATOM 5990 N N . ASP B 1 356 ? 19.593 -67.172 2.458 1.00 46.88 356 ASP B N 1
ATOM 5991 C CA . ASP B 1 356 ? 19.251 -66.999 3.868 1.00 50.67 356 ASP B CA 1
ATOM 5992 C C . ASP B 1 356 ? 19.268 -65.498 4.157 1.00 46.87 356 ASP B C 1
ATOM 5993 O O . ASP B 1 356 ? 20.338 -64.885 4.206 1.00 43.46 356 ASP B O 1
ATOM 5998 N N . PHE B 1 357 ? 18.079 -64.912 4.346 1.00 47.00 357 PHE B N 1
ATOM 5999 C CA . PHE B 1 357 ? 17.963 -63.461 4.459 1.00 49.82 357 PHE B CA 1
ATOM 6000 C C . PHE B 1 357 ? 18.702 -62.944 5.679 1.00 50.43 357 PHE B C 1
ATOM 6001 O O . PHE B 1 357 ? 19.384 -61.912 5.617 1.00 46.88 357 PHE B O 1
ATOM 6009 N N . ASN B 1 358 ? 18.573 -63.646 6.806 1.00 54.76 358 ASN B N 1
ATOM 6010 C CA . ASN B 1 358 ? 19.269 -63.222 8.008 1.00 48.22 358 ASN B CA 1
ATOM 6011 C C . ASN B 1 358 ? 20.776 -63.229 7.789 1.00 48.06 358 ASN B C 1
ATOM 6012 O O . ASN B 1 358 ? 21.461 -62.256 8.124 1.00 47.62 358 ASN B O 1
ATOM 6017 N N . VAL B 1 359 ? 21.306 -64.283 7.171 1.00 46.23 359 VAL B N 1
ATOM 6018 C CA . VAL B 1 359 ? 22.736 -64.276 6.862 1.00 45.62 359 VAL B CA 1
ATOM 6019 C C . VAL B 1 359 ? 23.080 -63.157 5.887 1.00 47.15 359 VAL B C 1
ATOM 6020 O O . VAL B 1 359 ? 24.147 -62.539 5.990 1.00 46.21 359 VAL B O 1
ATOM 6024 N N . PHE B 1 360 ? 22.194 -62.878 4.932 1.00 42.38 360 PHE B N 1
ATOM 6025 C CA . PHE B 1 360 ? 22.478 -61.852 3.929 1.00 46.95 360 PHE B CA 1
ATOM 6026 C C . PHE B 1 360 ? 22.506 -60.461 4.555 1.00 38.83 360 PHE B C 1
ATOM 6027 O O . PHE B 1 360 ? 23.456 -59.696 4.351 1.00 38.46 360 PHE B O 1
ATOM 6035 N N . GLY B 1 361 ? 21.490 -60.130 5.352 1.00 41.71 361 GLY B N 1
ATOM 6036 C CA . GLY B 1 361 ? 21.455 -58.820 5.984 1.00 42.64 361 GLY B CA 1
ATOM 6037 C C . GLY B 1 361 ? 22.606 -58.576 6.941 1.00 46.26 361 GLY B C 1
ATOM 6038 O O . GLY B 1 361 ? 23.069 -57.439 7.086 1.00 44.60 361 GLY B O 1
ATOM 6039 N N . ALA B 1 362 ? 23.088 -59.634 7.602 1.00 43.34 362 ALA B N 1
ATOM 6040 C CA . ALA B 1 362 ? 24.193 -59.504 8.551 1.00 40.58 362 ALA B CA 1
ATOM 6041 C C . ALA B 1 362 ? 25.535 -59.411 7.839 1.00 39.85 362 ALA B C 1
ATOM 6042 O O . ALA B 1 362 ? 26.438 -58.708 8.294 1.00 42.43 362 ALA B O 1
ATOM 6044 N N . LYS B 1 363 ? 25.671 -60.116 6.716 1.00 43.84 363 LYS B N 1
ATOM 6045 C CA . LYS B 1 363 ? 26.934 -60.204 5.983 1.00 44.95 363 LYS B CA 1
ATOM 6046 C C . LYS B 1 363 ? 27.356 -58.880 5.346 1.00 44.42 363 LYS B C 1
ATOM 6047 O O . LYS B 1 363 ? 28.552 -58.659 5.115 1.00 42.75 363 LYS B O 1
ATOM 6053 N N . VAL B 1 364 ? 26.410 -58.006 5.014 1.00 41.20 364 VAL B N 1
ATOM 6054 C CA . VAL B 1 364 ? 26.696 -56.920 4.080 1.00 45.59 364 VAL B CA 1
ATOM 6055 C C . VAL B 1 364 ? 26.787 -55.592 4.825 1.00 44.96 364 VAL B C 1
ATOM 6056 O O . VAL B 1 364 ? 26.162 -55.403 5.871 1.00 44.95 364 VAL B O 1
ATOM 6060 N N . ASP B 1 365 ? 27.609 -54.679 4.283 1.00 46.93 365 ASP B N 1
ATOM 6061 C CA . ASP B 1 365 ? 27.673 -53.304 4.788 1.00 45.39 365 ASP B CA 1
ATOM 6062 C C . ASP B 1 365 ? 26.411 -52.532 4.437 1.00 44.73 365 ASP B C 1
ATOM 6063 O O . ASP B 1 365 ? 25.926 -51.720 5.231 1.00 45.89 365 ASP B O 1
ATOM 6068 N N . LEU B 1 366 ? 25.886 -52.759 3.234 1.00 43.17 366 LEU B N 1
ATOM 6069 C CA . LEU B 1 366 ? 24.882 -51.901 2.624 1.00 40.60 366 LEU B CA 1
ATOM 6070 C C . LEU B 1 366 ? 24.037 -52.761 1.701 1.00 43.25 366 LEU B C 1
ATOM 6071 O O . LEU B 1 366 ? 24.560 -53.646 1.019 1.00 41.41 366 LEU B O 1
ATOM 6076 N N . ILE B 1 367 ? 22.732 -52.500 1.696 1.00 44.23 367 ILE B N 1
ATOM 6077 C CA . ILE B 1 367 ? 21.766 -53.219 0.870 1.00 43.11 367 ILE B CA 1
ATOM 6078 C C . ILE B 1 367 ? 21.184 -52.238 -0.138 1.00 41.17 367 ILE B C 1
ATOM 6079 O O . ILE B 1 367 ? 20.738 -51.153 0.246 1.00 41.44 367 ILE B O 1
ATOM 6084 N N . ILE B 1 368 ? 21.180 -52.601 -1.417 1.00 41.30 368 ILE B N 1
ATOM 6085 C CA . ILE B 1 368 ? 20.489 -51.804 -2.432 1.00 40.93 368 ILE B CA 1
ATOM 6086 C C . ILE B 1 368 ? 19.283 -52.592 -2.920 1.00 37.35 368 ILE B C 1
ATOM 6087 O O . ILE B 1 368 ? 19.374 -53.802 -3.165 1.00 39.70 368 ILE B O 1
ATOM 6092 N N . ALA B 1 369 ? 18.138 -51.922 -2.969 1.00 35.06 369 ALA B N 1
ATOM 6093 C CA . ALA B 1 369 ? 16.877 -52.506 -3.392 1.00 37.21 369 ALA B CA 1
ATOM 6094 C C . ALA B 1 369 ? 16.181 -51.486 -4.268 1.00 44.64 369 ALA B C 1
ATOM 6095 O O . ALA B 1 369 ? 16.114 -50.300 -3.919 1.00 40.83 369 ALA B O 1
ATOM 6097 N N . ASN B 1 370 ? 15.663 -51.935 -5.403 1.00 36.58 370 ASN B N 1
ATOM 6098 C CA . ASN B 1 370 ? 14.955 -50.985 -6.248 1.00 39.48 370 ASN B CA 1
ATOM 6099 C C . ASN B 1 370 ? 13.706 -50.460 -5.547 1.00 41.27 370 ASN B C 1
ATOM 6100 O O . ASN B 1 370 ? 13.424 -49.254 -5.578 1.00 38.05 370 ASN B O 1
ATOM 6105 N N . ARG B 1 371 ? 12.953 -51.347 -4.899 1.00 40.24 371 ARG B N 1
ATOM 6106 C CA . ARG B 1 371 ? 11.743 -50.988 -4.175 1.00 42.23 371 ARG B CA 1
ATOM 6107 C C . ARG B 1 371 ? 11.826 -51.547 -2.760 1.00 51.03 371 ARG B C 1
ATOM 6108 O O . ARG B 1 371 ? 12.293 -52.676 -2.555 1.00 45.71 371 ARG B O 1
ATOM 6116 N N . PHE B 1 372 ? 11.364 -50.760 -1.788 1.00 46.34 372 PHE B N 1
ATOM 6117 C CA . PHE B 1 372 ? 11.235 -51.256 -0.420 1.00 53.07 372 PHE B CA 1
ATOM 6118 C C . PHE B 1 372 ? 10.121 -52.295 -0.318 1.00 51.63 372 PHE B C 1
ATOM 6119 O O . PHE B 1 372 ? 9.179 -52.315 -1.113 1.00 58.44 372 PHE B O 1
ATOM 6127 N N . ASP B 1 373 ? 10.239 -53.169 0.673 1.00 54.53 373 ASP B N 1
ATOM 6128 C CA . ASP B 1 373 ? 9.128 -54.005 1.096 1.00 57.51 373 ASP B CA 1
ATOM 6129 C C . ASP B 1 373 ? 9.207 -54.146 2.608 1.00 58.44 373 ASP B C 1
ATOM 6130 O O . ASP B 1 373 ? 10.188 -53.737 3.236 1.00 56.95 373 ASP B O 1
ATOM 6135 N N . ASP B 1 374 ? 8.153 -54.714 3.197 1.00 63.59 374 ASP B N 1
ATOM 6136 C CA . ASP B 1 374 ? 8.132 -54.857 4.651 1.00 69.12 374 ASP B CA 1
ATOM 6137 C C . ASP B 1 374 ? 9.296 -55.698 5.155 1.00 62.86 374 ASP B C 1
ATOM 6138 O O . ASP B 1 374 ? 9.873 -55.393 6.203 1.00 66.23 374 ASP B O 1
ATOM 6143 N N . LYS B 1 375 ? 9.679 -56.736 4.406 1.00 62.71 375 LYS B N 1
ATOM 6144 C CA . LYS B 1 375 ? 10.788 -57.578 4.841 1.00 63.82 375 LYS B CA 1
ATOM 6145 C C . LYS B 1 375 ? 12.073 -56.775 4.996 1.00 61.36 375 LYS B C 1
ATOM 6146 O O . LYS B 1 375 ? 12.942 -57.150 5.791 1.00 63.93 375 LYS B O 1
ATOM 6152 N N . LEU B 1 376 ? 12.207 -55.666 4.269 1.00 59.09 376 LEU B N 1
ATOM 6153 C CA . LEU B 1 376 ? 13.377 -54.817 4.436 1.00 59.43 376 LEU B CA 1
ATOM 6154 C C . LEU B 1 376 ? 13.281 -53.902 5.647 1.00 64.42 376 LEU B C 1
ATOM 6155 O O . LEU B 1 376 ? 14.302 -53.335 6.054 1.00 63.14 376 LEU B O 1
ATOM 6160 N N . LYS B 1 377 ? 12.089 -53.733 6.228 1.00 65.66 377 LYS B N 1
ATOM 6161 C CA . LYS B 1 377 ? 11.909 -52.641 7.184 1.00 68.47 377 LYS B CA 1
ATOM 6162 C C . LYS B 1 377 ? 12.754 -52.835 8.434 1.00 66.64 377 LYS B C 1
ATOM 6163 O O . LYS B 1 377 ? 13.271 -51.856 8.981 1.00 70.36 377 LYS B O 1
ATOM 6169 N N . GLU B 1 378 ? 12.942 -54.084 8.872 1.00 64.15 378 GLU B N 1
ATOM 6170 C CA . GLU B 1 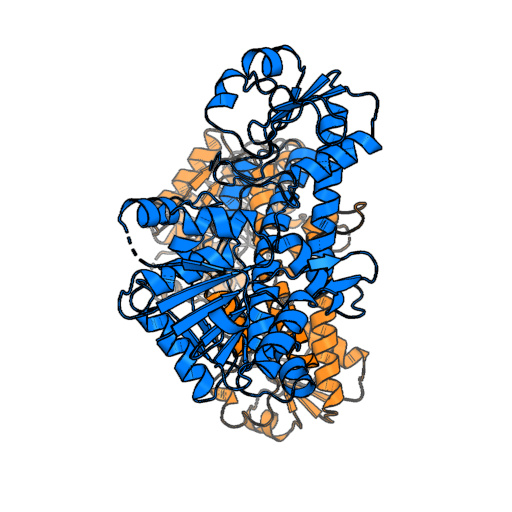378 ? 13.724 -54.345 10.076 1.00 66.69 378 GLU B CA 1
ATOM 6171 C C . GLU B 1 378 ? 15.106 -53.711 9.988 1.00 64.74 378 GLU B C 1
ATOM 6172 O O . GLU B 1 378 ? 15.607 -53.146 10.965 1.00 62.08 378 GLU B O 1
ATOM 6178 N N . ILE B 1 379 ? 15.714 -53.763 8.810 1.00 62.14 379 ILE B N 1
ATOM 6179 C CA . ILE B 1 379 ? 17.058 -53.260 8.565 1.00 60.21 379 ILE B CA 1
ATOM 6180 C C . ILE B 1 379 ? 17.007 -52.077 7.615 1.00 57.91 379 ILE B C 1
ATOM 6181 O O . ILE B 1 379 ? 17.952 -51.842 6.852 1.00 56.42 379 ILE B O 1
ATOM 6186 N N . LYS B 1 380 ? 15.903 -51.332 7.654 1.00 59.64 380 LYS B N 1
ATOM 6187 C CA . LYS B 1 380 ? 15.748 -50.107 6.878 1.00 58.30 380 LYS B CA 1
ATOM 6188 C C . LYS B 1 380 ? 17.044 -49.298 6.815 1.00 54.21 380 LYS B C 1
ATOM 6189 O O . LYS B 1 380 ? 17.397 -48.740 5.771 1.00 52.36 380 LYS B O 1
ATOM 6195 N N . ASP B 1 381 ? 17.786 -49.282 7.919 1.00 53.30 381 ASP B N 1
ATOM 6196 C CA . ASP B 1 381 ? 18.873 -48.330 8.099 1.00 53.13 381 ASP B CA 1
ATOM 6197 C C . ASP B 1 381 ? 20.087 -48.613 7.220 1.00 51.17 381 ASP B C 1
ATOM 6198 O O . ASP B 1 381 ? 20.887 -47.700 6.984 1.00 46.64 381 ASP B O 1
ATOM 6203 N N . LYS B 1 382 ? 20.277 -49.845 6.759 1.00 43.31 382 LYS B N 1
ATOM 6204 C CA . LYS B 1 382 ? 21.388 -50.122 5.861 1.00 49.22 382 LYS B CA 1
ATOM 6205 C C . LYS B 1 382 ? 20.946 -50.228 4.403 1.00 45.50 382 LYS B C 1
ATOM 6206 O O . LYS B 1 382 ? 21.725 -50.691 3.565 1.00 43.26 382 LYS B O 1
ATOM 6212 N N . VAL B 1 383 ? 19.737 -49.766 4.080 1.00 45.83 383 VAL B N 1
ATOM 6213 C CA . VAL B 1 383 ? 19.136 -49.955 2.762 1.00 43.14 383 VAL B CA 1
ATOM 6214 C C . VAL B 1 383 ? 19.272 -48.677 1.951 1.00 43.32 383 VAL B C 1
ATOM 6215 O O . VAL B 1 383 ? 18.929 -47.586 2.429 1.00 36.04 383 VAL B O 1
ATOM 6219 N N . PHE B 1 384 ? 19.739 -48.812 0.709 1.00 43.17 384 PHE B N 1
ATOM 6220 C CA . PHE B 1 384 ? 19.720 -47.724 -0.264 1.00 41.31 384 PHE B CA 1
ATOM 6221 C C . PHE B 1 384 ? 18.686 -48.035 -1.344 1.00 41.52 384 PHE B C 1
ATOM 6222 O O . PHE B 1 384 ? 18.716 -49.115 -1.955 1.00 39.15 384 PHE B O 1
ATOM 6230 N N . SER B 1 385 ? 17.760 -47.102 -1.554 1.00 38.85 385 SER B N 1
ATOM 6231 C CA . SER B 1 385 ? 16.709 -47.242 -2.557 1.00 41.02 385 SER B CA 1
ATOM 6232 C C . SER B 1 385 ? 16.277 -45.859 -3.027 1.00 44.25 385 SER B C 1
ATOM 6233 O O . SER B 1 385 ? 16.350 -44.880 -2.269 1.00 37.08 385 SER B O 1
ATOM 6236 N N . ALA B 1 386 ? 15.841 -45.777 -4.292 1.00 36.01 386 ALA B N 1
ATOM 6237 C CA . ALA B 1 386 ? 15.252 -44.541 -4.803 1.00 41.43 386 ALA B CA 1
ATOM 6238 C C . ALA B 1 386 ? 13.741 -44.550 -4.680 1.00 39.92 386 ALA B C 1
ATOM 6239 O O . ALA B 1 386 ? 13.081 -43.607 -5.127 1.00 36.56 386 ALA B O 1
ATOM 6241 N N . ASP B 1 387 ? 13.193 -45.607 -4.098 1.00 38.17 387 ASP B N 1
ATOM 6242 C CA . ASP B 1 387 ? 11.757 -45.737 -3.921 1.00 41.56 387 ASP B CA 1
ATOM 6243 C C . ASP B 1 387 ? 11.223 -44.610 -3.043 1.00 43.89 387 ASP B C 1
ATOM 6244 O O . ASP B 1 387 ? 11.722 -44.378 -1.938 1.00 46.09 387 ASP B O 1
ATOM 6249 N N . VAL B 1 388 ? 10.197 -43.920 -3.535 1.00 44.26 388 VAL B N 1
ATOM 6250 C CA . VAL B 1 388 ? 9.618 -42.761 -2.864 1.00 46.95 388 VAL B CA 1
ATOM 6251 C C . VAL B 1 388 ? 8.206 -43.044 -2.350 1.00 47.66 388 VAL B C 1
ATOM 6252 O O . VAL B 1 388 ? 7.892 -42.760 -1.196 1.00 55.50 388 VAL B O 1
ATOM 6256 N N . PHE B 1 389 ? 7.342 -43.601 -3.190 1.00 49.81 389 PHE B N 1
ATOM 6257 C CA . PHE B 1 389 ? 5.952 -43.842 -2.823 1.00 52.20 389 PHE B CA 1
ATOM 6258 C C . PHE B 1 389 ? 5.704 -45.249 -2.307 1.00 58.37 389 PHE B C 1
ATOM 6259 O O . PHE B 1 389 ? 4.573 -45.556 -1.907 1.00 59.81 389 PHE B O 1
ATOM 6267 N N . TYR B 1 390 ? 6.722 -46.109 -2.318 1.00 56.21 390 TYR B N 1
ATOM 6268 C CA . TYR B 1 390 ? 6.592 -47.486 -1.847 1.00 60.14 390 TYR B CA 1
ATOM 6269 C C . TYR B 1 390 ? 5.464 -48.193 -2.598 1.00 62.21 390 TYR B C 1
ATOM 6270 O O . TYR B 1 390 ? 4.520 -48.724 -2.007 1.00 68.88 390 TYR B O 1
ATOM 6279 N N . THR B 1 391 ? 5.563 -48.174 -3.924 1.00 62.74 391 THR B N 1
ATOM 6280 C CA . THR B 1 391 ? 4.558 -48.789 -4.788 1.00 66.27 391 THR B CA 1
ATOM 6281 C C . THR B 1 391 ? 4.817 -50.293 -4.911 1.00 70.40 391 THR B C 1
ATOM 6282 O O . THR B 1 391 ? 4.664 -51.039 -3.938 1.00 69.64 391 THR B O 1
#

Solvent-accessible surface area: 33140 Å² total; per-residue (Å²): 132,22,0,0,0,7,10,3,21,21,38,0,2,0,2,0,3,3,0,6,63,38,126,128,24,93,5,7,0,8,21,174,66,99,112,59,10,114,22,0,53,110,117,134,14,32,31,105,8,166,45,5,62,104,15,27,121,114,102,89,7,77,1,14,49,69,60,141,84,0,1,149,112,6,66,20,0,0,0,14,15,84,4,62,23,62,88,125,150,103,88,15,41,17,166,28,0,47,96,15,0,93,43,0,82,111,58,43,42,169,1,36,1,0,0,13,10,13,1,25,21,12,18,1,116,60,11,54,124,133,20,127,9,90,18,1,1,0,0,4,24,28,26,111,63,22,30,0,7,110,14,9,14,68,20,41,3,11,1,0,3,18,132,60,128,34,0,108,61,0,0,66,25,9,66,138,3,16,86,67,153,159,14,56,49,38,64,1,71,12,14,10,0,0,0,0,15,0,0,1,9,0,0,7,0,0,3,23,3,0,1,2,13,0,1,13,5,0,83,90,90,143,26,73,15,28,29,0,0,93,0,0,2,2,5,116,43,1,5,119,80,74,12,21,0,4,0,2,11,17,19,42,49,25,18,13,0,0,61,14,0,46,44,38,24,76,151,40,116,12,2,0,0,65,0,0,26,55,3,8,66,43,5,14,91,36,0,0,89,30,0,36,104,117,168,10,110,37,0,0,0,11,34,0,6,43,44,88,99,23,35,32,43,100,84,0,0,0,22,41,0,0,116,30,1,70,125,89,48,92,134,16,71,15,0,0,14,0,58,67,8,156,111,166,123,39,70,132,8,81,19,29,58,78,37,122,50,0,7,86,90,3,75,16,0,0,0,6,39,27,19,116,100,0,140,132,51,116,151,61,19,16,15,0,11,22,59,112,89,70,80,16,0,0,0,7,7,1,27,21,40,0,0,3,2,0,3,1,0,4,56,59,150,119,19,98,6,5,0,10,19,169,49,104,115,59,12,114,21,2,65,81,106,130,8,24,12,142,61,22,93,56,58,135,29,23,108,173,69,186,25,74,1,11,48,70,53,128,74,0,3,141,117,13,64,17,0,0,0,14,19,78,29,55,11,95,133,112,86,81,18,11,152,27,0,34,88,11,0,127,45,0,84,116,56,70,34,163,5,33,1,0,0,12,9,23,1,17,25,19,23,1,108,81,9,47,150,164,20,124,8,92,20,1,1,0,0,3,22,31,26,105,65,10,17,10,6,101,14,10,21,97,20,34,3,10,1,0,5,18,119,62,123,30,0,100,53,0,0,66,13,9,66,157,8,17,88,63,159,130,14,52,47,40,54,2,59,5,32,10,0,0,0,0,15,0,0,2,11,0,0,6,0,0,2,25,3,0,2,1,14,0,1,16,11,0,80,109,94,140,28,71,15,32,28,0,0,93,0,0,2,3,6,116,42,2,6,129,76,76,11,16,1,5,0,3,13,13,14,62,54,28,14,50,11,0,68,13,0,43,24,57,6,66,162,53,116,7,1,0,0,74,0,0,18,56,4,6,54,50,7,9,90,35,0,0,73,34,0,30,128,121,171,10,114,36,0,0,0,6,49,0,8,41,96,79,97,19,26,26,44,97,68,0,0,0,20,38,0,0,110,31,1,55,121,94,53,83,140,10,58,6,6,0,11,0,58,69,8,166,118,103,121,46,77,122,10,94,9,52,51,70,39,122,74,0,7,88,108,5,74,16,0,0,1,6,16,34,49,107,99,0,111,152,46,100,151,54,19,11,14,0,10,24,70,133,86

InterPro domains:
  IPR001732 UDP-glucose/GDP-mannose dehydrogenase, N-terminal [PF03721] (1-166)
  IPR008927 6-phosphogluconate dehydrogenase-like, C-terminal domain superfamily [SSF48179] (194-289)
  IPR013328 6-phosphogluconate dehydrogenase, domain 2 [G3DSA:1.10.1040.10] (200-289)
  IPR014026 UDP-glucose/GDP-mannose dehydrogenase, dimerisation [PF00984] (194-283)
  IPR014027 UDP-glucose/GDP-mannose dehydrogenase, C-terminal [PF03720] (303-381)
  IPR014027 UDP-glucose/GDP-mannose dehydrogenase, C-terminal [SM00984] (302-386)
  IPR017476 UDP-glucose/GDP-mannose dehydrogenase [PIRSF000124] (1-392)
  IPR017476 UDP-glucose/GDP-mannose dehydrogenase [TIGR03026] (1-384)
  IPR028357 UDP-glucose 6-dehydrogenase, bacterial type [PIRSF500134] (1-389)
  IPR036220 UDP-glucose/GDP-mannose dehydrogenase, C-terminal domain superfamily [SSF52413] (285-389)
  IPR036291 NAD(P)-binding domain superfamily [SSF51735] (1-196)